Protein 8IXH (pdb70)

Secondary structure (DSSP, 8-state):
--EEEEES-SHHHHHHHHHHHHTT-EEEEE-SSSHHHHHHH-EEEEETTT--EEE-S--EESSGGGSPPEEEEEE-S-GGGHHHHHHHHHHHEEEEEEEEE---SSSHHHHHGGGS-TTSEEEEEEEEEEEEE-STTEEEEEEEEEEEEEEEESS--HHHHHHHHHHHHHHHHHTT--EEE-S-HHHHHHHHHHHHHHHHHHHHHTT--HHHHHHSHHHHHHHHHHHHHHHHHHHHTT-PPPTTHHHHHHHHHHHSPS---HHHHHHHTTPPP-HIIIIIHHHHHHHHTT---HHHHHHHHHHHHHHH--/-EEEEES-SHHHHHHHHHHHHTT-EEEEE-STTHHHHHHH-EEEEETTTEEEEE-S--EES-GGGSPPEEEEEE-S-GGG-GGGHHHHHHHEEEEEEEEE---SSSHHHHHGGGS-TTSEEEEEEEEEEEEE-STTEEEEEEEEEEEEEEEESS--HHHHHHHHHHHHHHHHTTT--EEE-S-HHHHHHHHHHHHHHHHHHHHHTT--HHHHHHSHHHHHHHHHHHHHHHHHHHHTT-PPPTTHHHHHHHHHHHSPS---HHHHHHHTTPPP-HIIIIIHHHHHHHHTT---HHHHHHHHHHHHHHH--/-EEEEES-SHHHHHHHHHHHHTT-EEEEE-SSSHHHHHHH-EEEEETTTEEEEE-S-EEESSGGGSPPEEEEEE-S-GGGSTTHHHHHHHHEEEEEEEEE---SSSHHHHHGGGSBTTSEEEEEEEEEEEEE-STTEEEEEEEEEEEEEEEESS--HHHHHHHHHHHHHHHHTTT--EEE-S-HHHHHHHHHHHHHHHHHHHHHTT--HHHHHHSHHHHHHHHHHHHHHHHHHHHTT-PPPTTHHHHHHHHHHTSPS---HHHHHHHTTPPP-HIIIIIHHHHHHHHTT---HHHHHHHHHHHHHHH--

Radius of gyration: 33.97 Å; Cα contacts (8 Å, |Δi|>4): 1938; chains: 3; bounding box: 58×72×100 Å

InterPro domains:
  IPR003710 Ketopantoate reductase ApbA/PanE [TIGR00745] (7-313)
  IPR008927 6-phosphogluconate dehydrogenase-like, C-terminal domain superfamily [SSF48179] (188-311)
  IPR013328 6-phosphogluconate dehydrogenase, domain 2 [G3DSA:1.10.1040.10] (188-315)
  IPR013332 Ketopantoate reductase, N-terminal domain [PF02558] (8-157)
  IPR013752 Ketopantoate reductase, C-terminal domain [PF08546] (188-311)
  IPR036291 NAD(P)-binding domain superfamily [SSF51735] (7-162)
  IPR051402 Ketopantoate Reductase-Related [PTHR21708] (2-312)

B-factor: mean 35.17, std 11.06, range [17.0, 93.04]

Structure (mmCIF, N/CA/C/O backbone):
data_8IXH
#
_entry.id   8IXH
#
_cell.length_a   192.206
_cell.length_b   47.916
_cell.length_c   129.233
_cell.angle_alpha   90.00
_cell.angle_beta   129.68
_cell.angle_gamma   90.00
#
_symmetry.space_group_name_H-M   'C 1 2 1'
#
loop_
_entity.id
_entity.type
_entity.pdbx_description
1 polymer '2-dehydropantoate 2-reductase'
2 non-polymer '(3S)-3-methyl-2-oxopentanoic acid'
3 non-polymer GLYCEROL
4 water water
#
loop_
_atom_site.group_PDB
_atom_site.id
_atom_site.type_symbol
_atom_site.label_atom_id
_atom_site.label_alt_id
_atom_site.label_comp_id
_atom_site.label_asym_id
_atom_site.label_entity_id
_atom_site.label_seq_id
_atom_site.pdbx_PDB_ins_code
_atom_site.Cartn_x
_atom_site.Cartn_y
_atom_site.Cartn_z
_atom_site.occupancy
_atom_site.B_iso_or_equiv
_atom_site.auth_seq_id
_atom_site.auth_comp_id
_atom_site.auth_asym_id
_atom_site.auth_atom_id
_atom_site.pdbx_PDB_model_num
ATOM 1 N N . GLN A 1 5 ? 7.225 -1.166 42.189 1.00 46.84 5 GLN A N 1
ATOM 2 C CA . GLN A 1 5 ? 6.396 -2.183 42.818 1.00 46.91 5 GLN A CA 1
ATOM 3 C C . GLN A 1 5 ? 6.034 -1.812 44.251 1.00 46.93 5 GLN A C 1
ATOM 4 O O . GLN A 1 5 ? 6.903 -1.635 45.105 1.00 47.55 5 GLN A O 1
ATOM 10 N N . GLN A 1 6 ? 4.738 -1.701 44.507 1.00 45.54 6 GLN A N 1
ATOM 11 C CA . GLN A 1 6 ? 4.223 -1.410 45.835 1.00 42.74 6 GLN A CA 1
ATOM 12 C C . GLN A 1 6 ? 3.808 -2.703 46.522 1.00 37.52 6 GLN A C 1
ATOM 13 O O . GLN A 1 6 ? 3.415 -3.672 45.864 1.00 36.24 6 GLN A O 1
ATOM 19 N N . ARG A 1 7 ? 3.901 -2.718 47.852 1.00 33.01 7 ARG A N 1
ATOM 20 C CA . ARG A 1 7 ? 3.308 -3.795 48.633 1.00 30.14 7 ARG A CA 1
ATOM 21 C C . ARG A 1 7 ? 1.897 -3.379 49.037 1.00 27.17 7 ARG A C 1
ATOM 22 O O . ARG A 1 7 ? 1.714 -2.408 49.780 1.00 27.55 7 ARG A O 1
ATOM 30 N N . ILE A 1 8 ? 0.910 -4.117 48.548 1.00 26.03 8 ILE A N 1
ATOM 31 C CA . ILE A 1 8 ? -0.499 -3.781 48.711 1.00 26.98 8 ILE A CA 1
ATOM 32 C C . ILE A 1 8 ? -1.111 -4.764 49.693 1.00 28.13 8 ILE A C 1
ATOM 33 O O . ILE A 1 8 ? -0.946 -5.981 49.551 1.00 29.39 8 ILE A O 1
ATOM 38 N N . GLY A 1 9 ? -1.808 -4.239 50.689 1.00 25.18 9 GLY A N 1
ATOM 39 C CA . GLY A 1 9 ? -2.620 -5.042 51.584 1.00 27.20 9 GLY A CA 1
ATOM 40 C C . GLY A 1 9 ? -4.082 -4.806 51.253 1.00 25.82 9 GLY A C 1
ATOM 41 O O . GLY A 1 9 ? -4.491 -3.670 51.000 1.00 25.59 9 GLY A O 1
ATOM 42 N N . VAL A 1 10 ? -4.853 -5.885 51.217 1.00 27.86 10 VAL A N 1
ATOM 43 C CA . VAL A 1 10 ? -6.295 -5.815 51.025 1.00 25.96 10 VAL A CA 1
ATOM 44 C C . VAL A 1 10 ? -6.934 -6.231 52.340 1.00 30.23 10 VAL A C 1
ATOM 45 O O . VAL A 1 10 ? -6.807 -7.387 52.766 1.00 31.10 10 VAL A O 1
ATOM 49 N N . ILE A 1 11 ? -7.602 -5.284 52.991 1.00 28.25 11 ILE A N 1
ATOM 50 C CA . ILE A 1 11 ? -8.263 -5.506 54.271 1.00 31.11 11 ILE A CA 1
ATOM 51 C C . ILE A 1 11 ? -9.750 -5.639 53.975 1.00 32.26 11 ILE A C 1
ATOM 52 O O . ILE A 1 11 ? -10.437 -4.646 53.719 1.00 31.73 11 ILE A O 1
ATOM 57 N N . GLY A 1 12 ? -10.253 -6.868 54.012 1.00 36.03 12 GLY A N 1
ATOM 58 C CA . GLY A 1 12 ? -11.617 -7.132 53.604 1.00 37.73 12 GLY A CA 1
ATOM 59 C C . GLY A 1 12 ? -11.672 -7.521 52.143 1.00 39.33 12 GLY A C 1
ATOM 60 O O . GLY A 1 12 ? -11.779 -6.658 51.264 1.00 38.78 12 GLY A O 1
ATOM 61 N N . THR A 1 13 ? -11.584 -8.820 51.869 1.00 38.98 13 THR A N 1
ATOM 62 C CA . THR A 1 13 ? -11.507 -9.318 50.498 1.00 38.19 13 THR A CA 1
ATOM 63 C C . THR A 1 13 ? -12.842 -9.946 50.102 1.00 39.05 13 THR A C 1
ATOM 64 O O . THR A 1 13 ? -13.010 -11.165 50.035 1.00 40.76 13 THR A O 1
ATOM 68 N N . GLY A 1 14 ? -13.807 -9.076 49.860 1.00 38.64 14 GLY A N 1
ATOM 69 C CA . GLY A 1 14 ? -15.067 -9.465 49.267 1.00 37.16 14 GLY A CA 1
ATOM 70 C C . GLY A 1 14 ? -14.985 -9.337 47.765 1.00 34.53 14 GLY A C 1
ATOM 71 O O . GLY A 1 14 ? -13.916 -9.487 47.162 1.00 33.30 14 GLY A O 1
ATOM 72 N N . ALA A 1 15 ? -16.126 -9.037 47.146 1.00 33.14 15 ALA A N 1
ATOM 73 C CA . ALA A 1 15 ? -16.126 -8.806 45.706 1.00 31.21 15 ALA A CA 1
ATOM 74 C C . ALA A 1 15 ? -15.225 -7.633 45.340 1.00 28.92 15 ALA A C 1
ATOM 75 O O . ALA A 1 15 ? -14.429 -7.724 44.398 1.00 29.24 15 ALA A O 1
ATOM 77 N N . ILE A 1 16 ? -15.309 -6.539 46.099 1.00 26.46 16 ILE A N 1
ATOM 78 C CA . ILE A 1 16 ? -14.590 -5.316 45.747 1.00 25.64 16 ILE A CA 1
ATOM 79 C C . ILE A 1 16 ? -13.093 -5.477 46.000 1.00 25.43 16 ILE A C 1
ATOM 80 O O . ILE A 1 16 ? -12.265 -5.211 45.119 1.00 24.59 16 ILE A O 1
ATOM 85 N N . GLY A 1 17 ? -12.722 -5.902 47.211 1.00 27.29 17 GLY A N 1
ATOM 86 C CA . GLY A 1 17 ? -11.313 -6.095 47.515 1.00 25.67 17 GLY A CA 1
ATOM 87 C C . GLY A 1 17 ? -10.681 -7.180 46.666 1.00 27.37 17 GLY A C 1
ATOM 88 O O . GLY A 1 17 ? -9.544 -7.040 46.202 1.00 27.70 17 GLY A O 1
ATOM 89 N N . GLY A 1 18 ? -11.405 -8.280 46.459 1.00 26.17 18 GLY A N 1
ATOM 90 C CA . GLY A 1 18 ? -10.909 -9.323 45.581 1.00 26.83 18 GLY A CA 1
ATOM 91 C C . GLY A 1 18 ? -10.620 -8.814 44.182 1.00 26.28 18 GLY A C 1
ATOM 92 O O . GLY A 1 18 ? -9.564 -9.098 43.610 1.00 25.68 18 GLY A O 1
ATOM 93 N N . PHE A 1 19 ? -11.547 -8.036 43.620 1.00 24.27 19 PHE A N 1
ATOM 94 C CA . PHE A 1 19 ? -11.388 -7.581 42.242 1.00 24.44 19 PHE A CA 1
ATOM 95 C C . PHE A 1 19 ? -10.172 -6.677 42.096 1.00 24.23 19 PHE A C 1
ATOM 96 O O . PHE A 1 19 ? -9.291 -6.926 41.267 1.00 23.72 19 PHE A O 1
ATOM 104 N N . TYR A 1 20 ? -10.117 -5.607 42.887 1.00 23.78 20 TYR A N 1
ATOM 105 C CA . TYR A 1 20 ? -9.050 -4.629 42.707 1.00 25.12 20 TYR A CA 1
ATOM 106 C C . TYR A 1 20 ? -7.700 -5.190 43.146 1.00 25.06 20 TYR A C 1
ATOM 107 O O . TYR A 1 20 ? -6.672 -4.904 42.520 1.00 23.69 20 TYR A O 1
ATOM 116 N N . GLY A 1 21 ? -7.688 -6.013 44.196 1.00 25.00 21 GLY A N 1
ATOM 117 C CA . GLY A 1 21 ? -6.449 -6.665 44.593 1.00 24.29 21 GLY A CA 1
ATOM 118 C C . GLY A 1 21 ? -5.918 -7.605 43.527 1.00 24.55 21 GLY A C 1
ATOM 119 O O . GLY A 1 21 ? -4.722 -7.608 43.223 1.00 25.65 21 GLY A O 1
ATOM 120 N N . LEU A 1 22 ? -6.802 -8.419 42.943 1.00 25.95 22 LEU A N 1
ATOM 121 C CA . LEU A 1 22 ? -6.363 -9.322 41.881 1.00 28.06 22 LEU A CA 1
ATOM 122 C C . LEU A 1 22 ? -5.869 -8.542 40.669 1.00 26.95 22 LEU A C 1
ATOM 123 O O . LEU A 1 22 ? -4.840 -8.891 40.076 1.00 27.30 22 LEU A O 1
ATOM 128 N N . MET A 1 23 ? -6.593 -7.489 40.279 1.00 24.97 23 MET A N 1
ATOM 129 C CA . MET A 1 23 ? -6.159 -6.689 39.138 1.00 25.26 23 MET A CA 1
ATOM 130 C C . MET A 1 23 ? -4.775 -6.092 39.381 1.00 27.63 23 MET A C 1
ATOM 131 O O . MET A 1 23 ? -3.914 -6.118 38.494 1.00 26.66 23 MET A O 1
ATOM 136 N N . LEU A 1 24 ? -4.542 -5.560 40.583 1.00 24.89 24 LEU A N 1
ATOM 137 C CA . LEU A 1 24 ? -3.229 -5.018 40.911 1.00 26.11 24 LEU A CA 1
ATOM 138 C C . LEU A 1 24 ? -2.164 -6.105 40.890 1.00 27.47 24 LEU A C 1
ATOM 139 O O . LEU A 1 24 ? -1.068 -5.899 40.355 1.00 29.64 24 LEU A O 1
ATOM 144 N N . ALA A 1 25 ? -2.467 -7.271 41.468 1.00 26.69 25 ALA A N 1
ATOM 145 C CA . ALA A 1 25 ? -1.503 -8.365 41.480 1.00 28.03 25 ALA A CA 1
ATOM 146 C C . ALA A 1 25 ? -1.163 -8.813 40.064 1.00 32.16 25 ALA A C 1
ATOM 147 O O . ALA A 1 25 ? 0.001 -9.107 39.755 1.00 32.94 25 ALA A O 1
ATOM 149 N N . HIS A 1 26 ? -2.164 -8.862 39.185 1.00 31.03 26 HIS A N 1
ATOM 150 C CA . HIS A 1 26 ? -1.910 -9.240 37.800 1.00 33.25 26 HIS A CA 1
ATOM 151 C C . HIS A 1 26 ? -1.072 -8.212 37.058 1.00 33.93 26 HIS A C 1
ATOM 152 O O . HIS A 1 26 ? -0.438 -8.558 36.056 1.00 37.91 26 HIS A O 1
ATOM 159 N N . ALA A 1 27 ? -1.047 -6.968 37.520 1.00 34.72 27 ALA A N 1
ATOM 160 C CA . ALA A 1 27 ? -0.163 -5.964 36.949 1.00 37.09 27 ALA A CA 1
ATOM 161 C C . ALA A 1 27 ? 1.237 -6.017 37.537 1.00 39.40 27 ALA A C 1
ATOM 162 O O . ALA A 1 27 ? 2.042 -5.120 37.266 1.00 42.24 27 ALA A O 1
ATOM 164 N N . GLY A 1 28 ? 1.545 -7.034 38.336 1.00 38.67 28 GLY A N 1
ATOM 165 C CA . GLY A 1 28 ? 2.868 -7.193 38.899 1.00 38.39 28 GLY A CA 1
ATOM 166 C C . GLY A 1 28 ? 3.051 -6.681 40.311 1.00 36.34 28 GLY A C 1
ATOM 167 O O . GLY A 1 28 ? 4.181 -6.698 40.815 1.00 36.75 28 GLY A O 1
ATOM 168 N N . HIS A 1 29 ? 1.989 -6.234 40.967 1.00 32.37 29 HIS A N 1
ATOM 169 C CA . HIS A 1 29 ? 2.148 -5.730 42.318 1.00 33.10 29 HIS A CA 1
ATOM 170 C C . HIS A 1 29 ? 2.199 -6.879 43.319 1.00 34.71 29 HIS A C 1
ATOM 171 O O . HIS A 1 29 ? 1.740 -7.996 43.056 1.00 34.82 29 HIS A O 1
ATOM 178 N N . ASP A 1 30 ? 2.783 -6.590 44.478 1.00 32.10 30 ASP A N 1
ATOM 179 C CA . ASP A 1 30 ? 2.917 -7.561 45.561 1.00 33.18 30 ASP A CA 1
ATOM 180 C C . ASP A 1 30 ? 1.733 -7.372 46.498 1.00 31.63 30 ASP A C 1
ATOM 181 O O . ASP A 1 30 ? 1.738 -6.484 47.352 1.00 32.48 30 ASP A O 1
ATOM 186 N N . VAL A 1 31 ? 0.714 -8.212 46.347 1.00 31.17 31 VAL A N 1
ATOM 187 C CA . VAL A 1 31 ? -0.571 -8.007 47.000 1.00 28.41 31 VAL A CA 1
ATOM 188 C C . VAL A 1 31 ? -0.783 -9.088 48.052 1.00 29.79 31 VAL A C 1
ATOM 189 O O . VAL A 1 31 ? -0.635 -10.285 47.772 1.00 30.42 31 VAL A O 1
ATOM 193 N N . HIS A 1 32 ? -1.139 -8.660 49.259 1.00 28.95 32 HIS A N 1
ATOM 194 C CA . HIS A 1 32 ? -1.378 -9.545 50.388 1.00 31.59 32 HIS A CA 1
ATOM 195 C C . HIS A 1 32 ? -2.816 -9.361 50.849 1.00 32.02 32 HIS A C 1
ATOM 196 O O . HIS A 1 32 ? -3.240 -8.235 51.135 1.00 30.09 32 HIS A O 1
ATOM 203 N N . PHE A 1 33 ? -3.561 -10.462 50.908 1.00 31.78 33 PHE A N 1
ATOM 204 C CA . PHE A 1 33 ? -5.000 -10.442 51.140 1.00 33.47 33 PHE A CA 1
ATOM 205 C C . PHE A 1 33 ? -5.304 -10.897 52.558 1.00 36.99 33 PHE A C 1
ATOM 206 O O . PHE A 1 33 ? -4.841 -11.961 52.983 1.00 37.94 33 PHE A O 1
ATOM 214 N N . LEU A 1 34 ? -6.104 -10.113 53.275 1.00 36.83 34 LEU A N 1
ATOM 215 C CA . LEU A 1 34 ? -6.634 -10.516 54.573 1.00 39.54 34 LEU A CA 1
ATOM 216 C C . LEU A 1 34 ? -8.028 -11.100 54.374 1.00 41.64 34 LEU A C 1
ATOM 217 O O . LEU A 1 34 ? -8.940 -10.400 53.920 1.00 40.37 34 LEU A O 1
ATOM 222 N N . LEU A 1 35 ? -8.191 -12.374 54.718 1.00 44.75 35 LEU A N 1
ATOM 223 C CA . LEU A 1 35 ? -9.450 -13.087 54.543 1.00 48.29 35 LEU A CA 1
ATOM 224 C C . LEU A 1 35 ? -10.107 -13.307 55.899 1.00 53.57 35 LEU A C 1
ATOM 225 O O . LEU A 1 35 ? -9.510 -13.916 56.794 1.00 53.85 35 LEU A O 1
ATOM 230 N N . ARG A 1 36 ? -11.328 -12.798 56.045 1.00 49.76 36 ARG A N 1
ATOM 231 C CA . ARG A 1 36 ? -12.208 -13.078 57.174 1.00 58.50 36 ARG A CA 1
ATOM 232 C C . ARG A 1 36 ? -13.222 -14.158 56.850 1.00 62.61 36 ARG A C 1
ATOM 233 O O . ARG A 1 36 ? -13.712 -14.841 57.758 1.00 64.48 36 ARG A O 1
ATOM 241 N N . SER A 1 37 ? -13.561 -14.273 55.575 1.00 65.56 37 SER A N 1
ATOM 242 C CA . SER A 1 37 ? -14.461 -15.263 55.019 1.00 66.24 37 SER A CA 1
ATOM 243 C C . SER A 1 37 ? -13.726 -15.901 53.852 1.00 65.07 37 SER A C 1
ATOM 244 O O . SER A 1 37 ? -12.968 -15.222 53.149 1.00 64.02 37 SER A O 1
ATOM 247 N N . GLU A 1 38 ? -13.932 -17.206 53.663 1.00 66.58 38 GLU A N 1
ATOM 248 C CA . GLU A 1 38 ? -13.362 -17.953 52.541 1.00 64.64 38 GLU A CA 1
ATOM 249 C C . GLU A 1 38 ? -11.833 -17.994 52.578 1.00 60.26 38 GLU A C 1
ATOM 250 O O . GLU A 1 38 ? -11.197 -18.038 51.525 1.00 59.00 38 GLU A O 1
ATOM 256 N N . PHE A 1 39 ? -11.205 -17.965 53.761 1.00 61.55 39 PHE A N 1
ATOM 257 C CA . PHE A 1 39 ? -9.742 -17.967 53.787 1.00 57.72 39 PHE A CA 1
ATOM 258 C C . PHE A 1 39 ? -9.185 -19.277 53.249 1.00 57.04 39 PHE A C 1
ATOM 259 O O . PHE A 1 39 ? -8.268 -19.285 52.419 1.00 56.83 39 PHE A O 1
ATOM 267 N N . GLU A 1 40 ? -9.713 -20.401 53.726 1.00 61.32 40 GLU A N 1
ATOM 268 C CA . GLU A 1 40 ? -9.150 -21.687 53.337 1.00 62.27 40 GLU A CA 1
ATOM 269 C C . GLU A 1 40 ? -9.568 -22.076 51.924 1.00 60.34 40 GLU A C 1
ATOM 270 O O . GLU A 1 40 ? -8.782 -22.686 51.192 1.00 59.36 40 GLU A O 1
ATOM 276 N N . ALA A 1 41 ? -10.783 -21.710 51.509 1.00 61.70 41 ALA A N 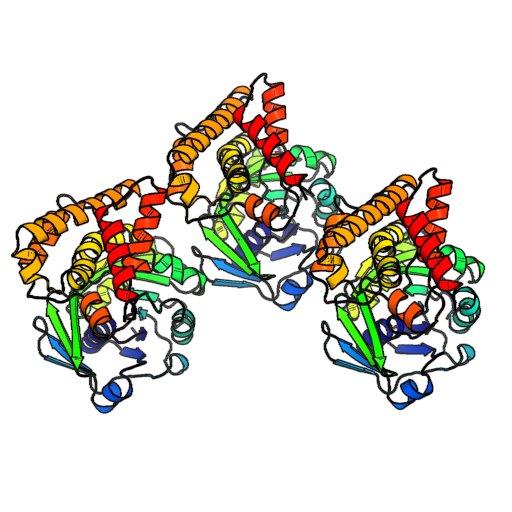1
ATOM 277 C CA . ALA A 1 41 ? -11.165 -21.904 50.114 1.00 60.45 41 ALA A CA 1
ATOM 278 C C . ALA A 1 41 ? -10.259 -21.109 49.181 1.00 56.97 41 ALA A C 1
ATOM 279 O O . ALA A 1 41 ? -9.808 -21.624 48.150 1.00 57.16 41 ALA A O 1
ATOM 281 N N . VAL A 1 42 ? -9.965 -19.856 49.534 1.00 56.45 42 VAL A N 1
ATOM 282 C CA . VAL A 1 42 ? -9.115 -19.034 48.678 1.00 54.32 42 VAL A CA 1
ATOM 283 C C . VAL A 1 42 ? -7.657 -19.485 48.754 1.00 55.90 42 VAL A C 1
ATOM 284 O O . VAL A 1 42 ? -6.958 -19.518 47.737 1.00 53.82 42 VAL A O 1
ATOM 288 N N . ASN A 1 43 ? -7.163 -19.833 49.945 1.00 54.77 43 ASN A N 1
ATOM 289 C CA . ASN A 1 43 ? -5.761 -20.240 50.020 1.00 58.84 43 ASN A CA 1
ATOM 290 C C . ASN A 1 43 ? -5.546 -21.579 49.339 1.00 62.92 43 ASN A C 1
ATOM 291 O O . ASN A 1 43 ? -4.440 -21.863 48.856 1.00 64.30 43 ASN A O 1
ATOM 296 N N . ARG A 1 44 ? -6.588 -22.417 49.327 1.00 53.41 44 ARG A N 1
ATOM 297 C CA . ARG A 1 44 ? -6.657 -23.626 48.513 1.00 56.07 44 ARG A CA 1
ATOM 298 C C . ARG A 1 44 ? -6.678 -23.389 47.026 1.00 54.26 44 ARG A C 1
ATOM 299 O O . ARG A 1 44 ? -5.712 -23.686 46.317 1.00 57.11 44 ARG A O 1
ATOM 307 N N . ALA A 1 45 ? -7.840 -22.970 46.560 1.00 60.04 45 ALA A N 1
ATOM 308 C CA . ALA A 1 45 ? -8.131 -22.856 45.150 1.00 52.52 45 ALA A CA 1
ATOM 309 C C . ALA A 1 45 ? -7.596 -21.573 44.543 1.00 46.59 45 ALA A C 1
ATOM 310 O O . ALA A 1 45 ? -7.430 -21.507 43.323 1.00 45.39 45 ALA A O 1
ATOM 312 N N . GLY A 1 46 ? -7.319 -20.558 45.349 1.00 48.69 46 GLY A N 1
ATOM 313 C CA . GLY A 1 46 ? -6.903 -19.284 44.800 1.00 44.22 46 GLY A CA 1
ATOM 314 C C . GLY A 1 46 ? -8.076 -18.349 44.566 1.00 41.54 46 GLY A C 1
ATOM 315 O O . GLY A 1 46 ? -9.188 -18.536 45.068 1.00 41.91 46 GLY A O 1
ATOM 316 N N . LEU A 1 47 ? -7.805 -17.315 43.776 1.00 36.15 47 LEU A N 1
ATOM 317 C CA . LEU A 1 47 ? -8.772 -16.270 43.469 1.00 36.23 47 LEU A CA 1
ATOM 318 C C . LEU A 1 47 ? -9.014 -16.269 41.966 1.00 33.57 47 LEU A C 1
ATOM 319 O O . LEU A 1 47 ? -8.063 -16.148 41.185 1.00 31.98 47 LEU A O 1
ATOM 324 N N . SER A 1 48 ? -10.276 -16.415 41.564 1.00 30.96 48 SER A N 1
ATOM 325 C CA . SER A 1 48 ? -10.658 -16.456 40.159 1.00 30.78 48 SER A CA 1
ATOM 326 C C . SER A 1 48 ? -11.598 -15.307 39.826 1.00 32.39 48 SER A C 1
ATOM 327 O O . SER A 1 48 ? -12.397 -14.868 40.660 1.00 34.11 48 SER A O 1
ATOM 330 N N . LEU A 1 49 ? -11.504 -14.836 38.586 1.00 28.19 49 LEU A N 1
ATOM 331 C CA . LEU A 1 49 ? -12.286 -13.705 38.110 1.00 28.46 49 LEU A CA 1
ATOM 332 C C . LEU A 1 49 ? -12.879 -14.064 36.758 1.00 28.10 49 LEU A C 1
ATOM 333 O O . LEU A 1 49 ? -12.139 -14.379 35.823 1.00 27.93 49 LEU A O 1
ATOM 338 N N . ASN A 1 50 ? -14.207 -14.054 36.668 1.00 26.27 50 ASN A N 1
ATOM 339 C CA . ASN A 1 50 ? -14.915 -14.047 35.395 1.00 27.45 50 ASN A CA 1
ATOM 340 C C . ASN A 1 50 ? -15.318 -12.604 35.128 1.00 28.33 50 ASN A C 1
ATOM 341 O O . ASN A 1 50 ? -16.052 -12.008 35.926 1.00 29.72 50 ASN A O 1
ATOM 346 N N . SER A 1 51 ? -14.818 -12.023 34.039 1.00 26.39 51 SER A N 1
ATOM 347 C CA . SER A 1 51 ? -15.049 -10.605 33.799 1.00 26.76 51 SER A CA 1
ATOM 348 C C . SER A 1 51 ? -15.400 -10.375 32.339 1.00 27.78 51 SER A C 1
ATOM 349 O O . SER A 1 51 ? -14.652 -10.782 31.443 1.00 28.18 51 SER A O 1
ATOM 352 N N . ALA A 1 52 ? -16.535 -9.712 32.108 1.00 25.36 52 ALA A N 1
ATOM 353 C CA . ALA A 1 52 ? -16.946 -9.341 30.761 1.00 28.13 52 ALA A CA 1
ATOM 354 C C . ALA A 1 52 ? -16.108 -8.208 30.187 1.00 27.65 52 ALA A C 1
ATOM 355 O O . ALA A 1 52 ? -16.221 -7.924 28.991 1.00 29.62 52 ALA A O 1
ATOM 357 N N . VAL A 1 53 ? -15.288 -7.558 31.004 1.00 26.69 53 VAL A N 1
ATOM 358 C CA . VAL A 1 53 ? -14.375 -6.516 30.545 1.00 28.17 53 VAL A CA 1
ATOM 359 C C . VAL A 1 53 ? -12.970 -7.062 30.336 1.00 28.47 53 VAL A C 1
ATOM 360 O O . VAL A 1 53 ? -12.360 -6.838 29.290 1.00 30.48 53 VAL A O 1
ATOM 364 N N . HIS A 1 54 ? -12.442 -7.794 31.317 1.00 28.13 54 HIS A N 1
ATOM 365 C CA . HIS A 1 54 ? -11.046 -8.215 31.297 1.00 29.69 54 HIS A CA 1
ATOM 366 C C . HIS A 1 54 ? -10.851 -9.694 30.985 1.00 30.23 54 HIS A C 1
ATOM 367 O O . HIS A 1 54 ? -9.704 -10.157 30.957 1.00 30.60 54 HIS A O 1
ATOM 374 N N . GLY A 1 55 ? -11.924 -10.446 30.751 1.00 26.93 55 GLY A N 1
ATOM 375 C CA . GLY A 1 55 ? -11.780 -11.873 30.563 1.00 27.73 55 GLY A CA 1
ATOM 376 C C . GLY A 1 55 ? -11.478 -12.578 31.878 1.00 27.22 55 GLY A C 1
ATOM 377 O O . GLY A 1 55 ? -11.509 -11.995 32.967 1.00 26.02 55 GLY A O 1
ATOM 378 N N . PHE A 1 56 ? -11.175 -13.869 31.757 1.00 27.72 56 PHE A N 1
ATOM 379 C CA . PHE A 1 56 ? -10.917 -14.689 32.933 1.00 27.69 56 PHE A CA 1
ATOM 380 C C . PHE A 1 56 ? -9.508 -14.447 33.453 1.00 29.36 56 PHE A C 1
ATOM 381 O O . PHE A 1 56 ? -8.544 -14.429 32.680 1.00 28.50 56 PHE A O 1
ATOM 389 N N . ARG A 1 57 ? -9.392 -14.275 34.769 1.00 30.03 57 ARG A N 1
ATOM 390 C CA . ARG A 1 57 ? -8.105 -14.127 35.433 1.00 31.20 57 ARG A CA 1
ATOM 391 C C . ARG A 1 57 ? -8.093 -14.994 36.683 1.00 32.51 57 ARG A C 1
ATOM 392 O O . ARG A 1 57 ? -9.125 -15.191 37.330 1.00 31.53 57 ARG A O 1
ATOM 400 N N . ARG A 1 58 ? -6.916 -15.513 37.021 1.00 31.00 58 ARG A N 1
ATOM 401 C CA . ARG A 1 58 ? -6.768 -16.331 38.214 1.00 32.80 58 ARG A CA 1
ATOM 402 C C . ARG A 1 58 ? -5.512 -15.918 38.964 1.00 32.98 58 ARG A C 1
ATOM 403 O O . ARG A 1 58 ? -4.479 -15.637 38.353 1.00 33.60 58 ARG A O 1
ATOM 411 N N . LEU A 1 59 ? -5.612 -15.882 40.287 1.00 30.80 59 LEU A N 1
ATOM 412 C CA . LEU A 1 59 ? -4.477 -15.647 41.168 1.00 34.88 59 LEU A CA 1
ATOM 413 C C . LEU A 1 59 ? -4.292 -16.911 41.996 1.00 35.82 59 LEU A C 1
ATOM 414 O O . LEU A 1 59 ? -5.157 -17.256 42.808 1.00 32.86 59 LEU A O 1
ATOM 419 N N . ALA A 1 60 ? -3.189 -17.621 41.764 1.00 35.30 60 ALA A N 1
ATOM 420 C CA . ALA A 1 60 ? -2.929 -18.879 42.451 1.00 39.64 60 ALA A CA 1
ATOM 421 C C . ALA A 1 60 ? -1.448 -19.224 42.366 1.00 42.66 60 ALA A C 1
ATOM 422 O O . ALA A 1 60 ? -0.912 -19.368 41.261 1.00 45.43 60 ALA A O 1
ATOM 424 N N . PRO A 1 61 ? -0.748 -19.365 43.504 1.00 43.75 61 PRO A N 1
ATOM 425 C CA . PRO A 1 61 ? -1.318 -19.217 44.846 1.00 42.45 61 PRO A CA 1
ATOM 426 C C . PRO A 1 61 ? -1.490 -17.759 45.240 1.00 40.36 61 PRO A C 1
ATOM 427 O O . PRO A 1 61 ? -0.822 -16.885 44.688 1.00 41.44 61 PRO A O 1
ATOM 431 N N . VAL A 1 62 ? -2.381 -17.500 46.177 1.00 37.59 62 VAL A N 1
ATOM 432 C CA . VAL A 1 62 ? -2.604 -16.154 46.683 1.00 37.21 62 VAL A CA 1
ATOM 433 C C . VAL A 1 62 ? -1.878 -16.012 48.012 1.00 38.85 62 VAL A C 1
ATOM 434 O O . VAL A 1 62 ? -1.805 -16.963 48.801 1.00 39.54 62 VAL A O 1
ATOM 438 N N . GLN A 1 63 ? -1.304 -14.833 48.243 1.00 36.22 63 GLN A N 1
ATOM 439 C CA . GLN A 1 63 ? -0.727 -14.487 49.538 1.00 38.58 63 GLN A CA 1
ATOM 440 C C . GLN A 1 63 ? -1.886 -14.135 50.461 1.00 36.59 63 GLN A C 1
ATOM 441 O O . GLN A 1 63 ? -2.346 -12.995 50.522 1.00 33.72 63 GLN A O 1
ATOM 447 N N . ALA A 1 64 ? -2.373 -15.148 51.170 1.00 38.33 64 ALA A N 1
ATOM 448 C CA . ALA A 1 64 ? -3.590 -15.067 51.959 1.00 39.03 64 ALA A CA 1
ATOM 449 C C . ALA A 1 64 ? -3.259 -15.109 53.444 1.00 39.29 64 ALA A C 1
ATOM 450 O O . ALA A 1 64 ? -2.267 -15.715 53.859 1.00 41.41 64 ALA A O 1
ATOM 452 N N . TYR A 1 65 ? -4.096 -14.446 54.240 1.00 38.21 65 TYR A N 1
ATOM 453 C CA . TYR A 1 65 ? -3.919 -14.381 55.684 1.00 41.09 65 TYR A CA 1
ATOM 454 C C . TYR A 1 65 ? -5.284 -14.389 56.353 1.00 42.51 65 TYR A C 1
ATOM 455 O O . TYR A 1 65 ? -6.255 -13.837 55.827 1.00 41.81 65 TYR A O 1
ATOM 464 N N . HIS A 1 66 ? -5.351 -15.033 57.516 1.00 45.17 66 HIS A N 1
ATOM 465 C CA . HIS A 1 66 ? -6.543 -14.984 58.349 1.00 49.09 66 HIS A CA 1
ATOM 466 C C . HIS A 1 66 ? -6.455 -13.919 59.433 1.00 50.14 66 HIS A C 1
ATOM 467 O O . HIS A 1 66 ? -7.476 -13.597 60.050 1.00 51.56 66 HIS A O 1
ATOM 474 N N . SER A 1 67 ? -5.274 -13.357 59.666 1.00 49.25 67 SER A N 1
ATOM 475 C CA . SER A 1 67 ? -5.073 -12.423 60.761 1.00 48.96 67 SER A CA 1
ATOM 476 C C . SER A 1 67 ? -4.155 -11.296 60.307 1.00 45.95 67 SER A C 1
ATOM 477 O O . SER A 1 67 ? -3.121 -11.544 59.682 1.00 44.08 67 SER A O 1
ATOM 480 N N . ALA A 1 68 ? -4.537 -10.055 60.631 1.00 46.19 68 ALA A N 1
ATOM 481 C CA . ALA A 1 68 ? -3.773 -8.899 60.164 1.00 44.29 68 ALA A CA 1
ATOM 482 C C . ALA A 1 68 ? -2.373 -8.863 60.758 1.00 44.25 68 ALA A C 1
ATOM 483 O O . ALA A 1 68 ? -1.465 -8.272 60.163 1.00 42.46 68 ALA A O 1
ATOM 485 N N . GLN A 1 69 ? -2.183 -9.483 61.926 1.00 42.54 69 GLN A N 1
ATOM 486 C CA . GLN A 1 69 ? -0.882 -9.480 62.588 1.00 45.57 69 GLN A CA 1
ATOM 487 C C . GLN A 1 69 ? 0.160 -10.247 61.784 1.00 45.19 69 GLN A C 1
ATOM 488 O O . GLN A 1 69 ? 1.359 -9.959 61.886 1.00 46.59 69 GLN A O 1
ATOM 494 N N . ASP A 1 70 ? -0.270 -11.231 60.992 1.00 44.60 70 ASP A N 1
ATOM 495 C CA . ASP A 1 70 ? 0.641 -12.004 60.157 1.00 44.29 70 ASP A CA 1
ATOM 496 C C . ASP A 1 70 ? 1.027 -11.283 58.874 1.00 42.05 70 ASP A C 1
ATOM 497 O O . ASP A 1 70 ? 1.960 -11.718 58.192 1.00 41.25 70 ASP A O 1
ATOM 502 N N . MET A 1 71 ? 0.333 -10.208 58.524 1.00 41.00 71 MET A N 1
ATOM 503 C CA . MET A 1 71 ? 0.616 -9.533 57.274 1.00 39.63 71 MET A CA 1
ATOM 504 C C . MET A 1 71 ? 1.918 -8.741 57.377 1.00 39.25 71 MET A C 1
ATOM 505 O O . MET A 1 71 ? 2.247 -8.202 58.436 1.00 37.44 71 MET A O 1
ATOM 510 N N . PRO A 1 72 ? 2.680 -8.665 56.292 1.00 37.23 72 PRO A N 1
ATOM 511 C CA . PRO A 1 72 ? 3.843 -7.785 56.266 1.00 36.81 72 PRO A CA 1
ATOM 512 C C . PRO A 1 72 ? 3.397 -6.337 56.177 1.00 34.30 72 PRO A C 1
ATOM 513 O O . PRO A 1 72 ? 2.245 -6.061 55.808 1.00 34.22 72 PRO A O 1
ATOM 517 N N . PRO A 1 73 ? 4.255 -5.385 56.536 1.00 34.09 73 PRO A N 1
ATOM 518 C CA . PRO A 1 73 ? 3.872 -3.972 56.407 1.00 32.83 73 PRO A CA 1
ATOM 519 C C . PRO A 1 73 ? 3.632 -3.604 54.950 1.00 29.80 73 PRO A C 1
ATOM 520 O O . PRO A 1 73 ? 4.442 -3.906 54.074 1.00 29.81 73 PRO A O 1
ATOM 524 N N . CYS A 1 74 ? 2.502 -2.954 54.692 1.00 31.14 74 CYS A N 1
ATOM 525 C CA . CYS A 1 74 ? 2.093 -2.613 53.338 1.00 28.37 74 CYS A CA 1
ATOM 526 C C . CYS A 1 74 ? 2.135 -1.105 53.134 1.00 27.18 74 CYS A C 1
ATOM 527 O O . CYS A 1 74 ? 1.844 -0.337 54.054 1.00 27.03 74 CYS A O 1
ATOM 530 N N . ASP A 1 75 ? 2.507 -0.689 51.919 1.00 28.79 75 ASP A N 1
ATOM 531 C CA . ASP A 1 75 ? 2.566 0.729 51.581 1.00 26.73 75 ASP A CA 1
ATOM 532 C C . ASP A 1 75 ? 1.199 1.287 51.204 1.00 25.35 75 ASP A C 1
ATOM 533 O O . ASP A 1 75 ? 0.918 2.462 51.462 1.00 26.05 75 ASP A O 1
ATOM 538 N N . TRP A 1 76 ? 0.356 0.477 50.578 1.00 25.66 76 TRP A N 1
ATOM 539 C CA . TRP A 1 76 ? -1.028 0.826 50.305 1.00 24.79 76 TRP A CA 1
ATOM 540 C C . TRP A 1 76 ? -1.923 -0.231 50.930 1.00 25.49 76 TRP A C 1
ATOM 541 O O . TRP A 1 76 ? -1.642 -1.430 50.828 1.00 26.12 76 TRP A O 1
ATOM 552 N N . LEU A 1 77 ? -2.994 0.216 51.580 1.00 25.23 77 LEU A N 1
ATOM 553 C CA . LEU A 1 77 ? -4.008 -0.665 52.147 1.00 24.91 77 LEU A CA 1
ATOM 554 C C . LEU A 1 77 ? -5.328 -0.353 51.458 1.00 26.41 77 LEU A C 1
ATOM 555 O O . LEU A 1 77 ? -5.862 0.752 51.603 1.00 25.94 77 LEU A O 1
ATOM 560 N N . LEU A 1 78 ? -5.837 -1.316 50.696 1.00 25.90 78 LEU A N 1
ATOM 561 C CA . LEU A 1 78 ? -7.134 -1.194 50.043 1.00 25.90 78 LEU A CA 1
ATOM 562 C C . LEU A 1 78 ? -8.184 -1.829 50.943 1.00 23.26 78 LEU A C 1
ATOM 563 O O . LEU A 1 78 ? -8.088 -3.015 51.271 1.00 24.99 78 LEU A O 1
ATOM 568 N N . VAL A 1 79 ? -9.177 -1.047 51.348 1.00 24.00 79 VAL A N 1
ATOM 569 C CA . VAL A 1 79 ? -10.230 -1.526 52.233 1.00 23.97 79 VAL A CA 1
ATOM 570 C C . VAL A 1 79 ? -11.473 -1.793 51.393 1.00 26.02 79 VAL A C 1
ATOM 571 O O . VAL A 1 79 ? -12.110 -0.860 50.888 1.00 23.08 79 VAL A O 1
ATOM 575 N N . GLY A 1 80 ? -11.830 -3.069 51.265 1.00 28.20 80 GLY A N 1
ATOM 576 C CA . GLY A 1 80 ? -12.952 -3.473 50.444 1.00 29.15 80 GLY A CA 1
ATOM 577 C C . GLY A 1 80 ? -14.113 -4.018 51.249 1.00 34.40 80 GLY A C 1
ATOM 578 O O . GLY A 1 80 ? -15.108 -4.480 50.683 1.00 37.77 80 GLY A O 1
ATOM 579 N N . ALA A 1 81 ? -14.000 -3.975 52.573 1.00 34.55 81 ALA A N 1
ATOM 580 C CA . ALA A 1 81 ? -15.105 -4.402 53.411 1.00 36.46 81 ALA A CA 1
ATOM 581 C C . ALA A 1 81 ? -16.276 -3.433 53.274 1.00 35.21 81 ALA A C 1
ATOM 582 O O . ALA A 1 81 ? -16.135 -2.309 52.783 1.00 32.89 81 ALA A O 1
ATOM 584 N N . LYS A 1 82 ? -17.450 -3.894 53.698 1.00 34.18 82 LYS A N 1
ATOM 585 C CA . LYS A 1 82 ? -18.593 -3.005 53.809 1.00 34.39 82 LYS A CA 1
ATOM 586 C C . LYS A 1 82 ? -18.328 -1.955 54.885 1.00 35.13 82 LYS A C 1
ATOM 587 O O . LYS A 1 82 ? -17.475 -2.125 55.764 1.00 35.96 82 LYS A O 1
ATOM 593 N N . THR A 1 83 ? -19.077 -0.851 54.812 1.00 35.41 83 THR A N 1
ATOM 594 C CA . THR A 1 83 ? -18.905 0.209 55.799 1.00 35.02 83 THR A CA 1
ATOM 595 C C . THR A 1 83 ? -19.386 -0.213 57.181 1.00 37.39 83 THR A C 1
ATOM 596 O O . THR A 1 83 ? -19.055 0.450 58.168 1.00 38.71 83 THR A O 1
ATOM 600 N N . THR A 1 84 ? -20.131 -1.316 57.274 1.00 38.41 84 THR A N 1
ATOM 601 C CA . THR A 1 84 ? -20.691 -1.733 58.555 1.00 42.92 84 THR A CA 1
ATOM 602 C C . THR A 1 84 ? -19.617 -2.180 59.542 1.00 45.70 84 THR A C 1
ATOM 603 O O . THR A 1 84 ? -19.833 -2.119 60.757 1.00 48.08 84 THR A O 1
ATOM 607 N N . GLY A 1 85 ? -18.463 -2.629 59.055 1.00 44.81 85 GLY A N 1
ATOM 608 C CA . GLY A 1 85 ? -17.454 -3.154 59.954 1.00 47.01 85 GLY A CA 1
ATOM 609 C C . GLY A 1 85 ? -16.249 -2.256 60.145 1.00 46.34 85 GLY A C 1
ATOM 610 O O . GLY A 1 85 ? -15.207 -2.712 60.628 1.00 49.25 85 GLY A O 1
ATOM 611 N N . ASN A 1 86 ? -16.385 -0.973 59.792 1.00 45.19 86 ASN A N 1
ATOM 612 C CA . ASN A 1 86 ? -15.221 -0.093 59.731 1.00 43.59 86 ASN A CA 1
ATOM 613 C C . ASN A 1 86 ? -14.609 0.141 61.110 1.00 43.96 86 ASN A C 1
ATOM 614 O O . ASN A 1 86 ? -13.381 0.227 61.237 1.00 44.13 86 ASN A O 1
ATOM 619 N N . HIS A 1 87 ? -15.437 0.252 62.152 1.00 43.54 87 HIS A N 1
ATOM 620 C CA . HIS A 1 87 ? -14.898 0.403 63.502 1.00 46.15 87 HIS A CA 1
ATOM 621 C C . HIS A 1 87 ? -13.971 -0.756 63.849 1.00 46.85 87 HIS A C 1
ATOM 622 O O . HIS A 1 87 ? -12.824 -0.551 64.265 1.00 46.49 87 HIS A O 1
ATOM 629 N N . GLU A 1 88 ? -14.451 -1.987 63.659 1.00 45.17 88 GLU A N 1
ATOM 630 C CA . GLU A 1 88 ? -13.661 -3.180 63.937 1.00 44.84 88 GLU A CA 1
ATOM 631 C C . GLU A 1 88 ? -12.472 -3.317 62.994 1.00 41.30 88 GLU A C 1
ATOM 632 O O . GLU A 1 88 ? -11.560 -4.100 63.278 1.00 41.26 88 GLU A O 1
ATOM 638 N N . LEU A 1 89 ? -12.461 -2.568 61.889 1.00 38.14 89 LEU A N 1
ATOM 639 C CA . LEU A 1 89 ? -11.404 -2.672 60.889 1.00 37.34 89 LEU A CA 1
ATOM 640 C C . LEU A 1 89 ? -10.142 -1.923 61.289 1.00 35.84 89 LEU A C 1
ATOM 641 O O . LEU A 1 89 ? -9.043 -2.307 60.871 1.00 35.09 89 LEU A O 1
ATOM 646 N N . ALA A 1 90 ? -10.280 -0.858 62.077 1.00 34.60 90 ALA A N 1
ATOM 647 C CA . ALA A 1 90 ? -9.151 0.017 62.389 1.00 31.79 90 ALA A CA 1
ATOM 648 C C . ALA A 1 90 ? -7.941 -0.709 62.965 1.00 33.54 90 ALA A C 1
ATOM 649 O O . ALA A 1 90 ? -6.823 -0.460 62.485 1.00 34.10 90 ALA A O 1
ATOM 651 N N . PRO A 1 91 ? -8.067 -1.591 63.968 1.00 32.03 91 PRO A N 1
ATOM 652 C CA . PRO A 1 91 ? -6.864 -2.284 64.461 1.00 33.38 91 PRO A CA 1
ATOM 653 C C . PRO A 1 91 ? -6.201 -3.147 63.404 1.00 33.31 91 PRO A C 1
ATOM 654 O O . PRO A 1 91 ? -4.972 -3.295 63.419 1.00 33.45 91 PRO A O 1
ATOM 658 N N . LEU A 1 92 ? -6.979 -3.719 62.481 1.00 31.14 92 LEU A N 1
ATOM 659 C CA . LEU A 1 92 ? -6.392 -4.498 61.395 1.00 33.12 92 LEU A CA 1
ATOM 660 C C . LEU A 1 92 ? -5.606 -3.606 60.445 1.00 32.34 92 LEU A C 1
ATOM 661 O O . LEU A 1 92 ? -4.544 -4.002 59.947 1.00 32.26 92 LEU A O 1
ATOM 666 N N . ILE A 1 93 ? -6.111 -2.401 60.187 1.00 31.99 93 ILE A N 1
ATOM 667 C CA . ILE A 1 93 ? -5.407 -1.464 59.319 1.00 30.74 93 ILE A CA 1
ATOM 668 C C . ILE A 1 93 ? -4.103 -1.012 59.968 1.00 30.76 93 ILE A C 1
ATOM 669 O O . ILE A 1 93 ? -3.041 -1.016 59.331 1.00 30.30 93 ILE A O 1
ATOM 674 N N . ARG A 1 94 ? -4.162 -0.614 61.246 1.00 30.85 94 ARG A N 1
ATOM 675 C CA . ARG A 1 94 ? -2.955 -0.185 61.947 1.00 30.81 94 ARG A CA 1
ATOM 676 C C . ARG A 1 94 ? -1.904 -1.287 61.964 1.00 32.52 94 ARG A C 1
ATOM 677 O O . ARG A 1 94 ? -0.704 -1.016 61.829 1.00 33.80 94 ARG A O 1
ATOM 685 N N . ALA A 1 95 ? -2.335 -2.538 62.139 1.00 31.16 95 ALA A N 1
ATOM 686 C CA . ALA A 1 95 ? -1.385 -3.642 62.220 1.00 33.75 95 ALA A CA 1
ATOM 687 C C . ALA A 1 95 ? -0.679 -3.867 60.888 1.00 32.72 95 ALA A C 1
ATOM 688 O O . ALA A 1 95 ? 0.525 -4.148 60.859 1.00 33.82 95 ALA A O 1
ATOM 690 N N . ALA A 1 96 ? -1.400 -3.741 59.779 1.00 32.40 96 ALA A N 1
ATOM 691 C CA . ALA A 1 96 ? -0.843 -4.046 58.468 1.00 31.64 96 ALA A CA 1
ATOM 692 C C . ALA A 1 96 ? -0.150 -2.855 57.815 1.00 32.05 96 ALA A C 1
ATOM 693 O O . ALA A 1 96 ? 0.450 -3.018 56.747 1.00 32.54 96 ALA A O 1
ATOM 695 N N . ALA A 1 97 ? -0.196 -1.674 58.428 1.00 32.57 97 ALA A N 1
ATOM 696 C CA . ALA A 1 97 ? 0.292 -0.458 57.790 1.00 30.40 97 ALA A CA 1
ATOM 697 C C . ALA A 1 97 ? 1.790 -0.290 58.006 1.00 31.11 97 ALA A C 1
ATOM 698 O O . ALA A 1 97 ? 2.269 -0.302 59.144 1.00 32.25 97 ALA A O 1
ATOM 700 N N . ALA A 1 98 ? 2.522 -0.128 56.909 1.00 30.50 98 ALA A N 1
ATOM 701 C CA . ALA A 1 98 ? 3.884 0.367 56.991 1.00 31.11 98 ALA A CA 1
ATOM 702 C C . ALA A 1 98 ? 3.857 1.828 57.439 1.00 29.45 98 ALA A C 1
ATOM 703 O O . ALA A 1 98 ? 2.807 2.472 57.399 1.00 27.83 98 ALA A O 1
ATOM 705 N N . PRO A 1 99 ? 4.987 2.372 57.898 1.00 31.08 99 PRO A N 1
ATOM 706 C CA . PRO A 1 99 ? 5.002 3.793 58.272 1.00 30.66 99 PRO A CA 1
ATOM 707 C C . PRO A 1 99 ? 4.617 4.670 57.088 1.00 30.17 99 PRO A C 1
ATOM 708 O O . PRO A 1 99 ? 5.100 4.482 55.970 1.00 29.50 99 PRO A O 1
ATOM 712 N N . GLY A 1 100 ? 3.712 5.614 57.337 1.00 29.81 100 GLY A N 1
ATOM 713 C CA . GLY A 1 100 ? 3.240 6.496 56.286 1.00 29.47 100 GLY A CA 1
ATOM 714 C C . GLY A 1 100 ? 2.458 5.819 55.184 1.00 28.23 100 GLY A C 1
ATOM 715 O O . GLY A 1 100 ? 2.363 6.364 54.079 1.00 26.76 100 GLY A O 1
ATOM 716 N N . ALA A 1 101 ? 1.891 4.644 55.452 1.00 27.89 101 ALA A N 1
ATOM 717 C CA . ALA A 1 101 ? 1.103 3.943 54.450 1.00 28.36 101 ALA A CA 1
ATOM 718 C C . ALA A 1 101 ? -0.120 4.765 54.053 1.00 26.59 101 ALA A C 1
ATOM 719 O O . ALA A 1 101 ? -0.589 5.636 54.795 1.00 24.83 101 ALA A O 1
ATOM 721 N N . LYS A 1 102 ? -0.623 4.483 52.851 1.00 26.18 102 LYS A N 1
ATOM 722 C CA . LYS A 1 102 ? -1.834 5.097 52.321 1.00 26.36 102 LYS A CA 1
ATOM 723 C C . LYS A 1 102 ? -2.993 4.127 52.497 1.00 25.44 102 LYS A C 1
ATOM 724 O O . LYS A 1 102 ? -2.901 2.967 52.082 1.00 25.91 102 LYS A O 1
ATOM 730 N N . VAL A 1 103 ? -4.075 4.603 53.107 1.00 24.68 103 VAL A N 1
ATOM 731 C CA . VAL A 1 103 ? -5.280 3.810 53.326 1.00 23.80 103 VAL A CA 1
ATOM 732 C C . VAL A 1 103 ? -6.345 4.314 52.364 1.00 24.36 103 VAL A C 1
ATOM 733 O O . VAL A 1 103 ? -6.708 5.496 52.391 1.00 23.61 103 VAL A O 1
ATOM 737 N N . LEU A 1 104 ? -6.845 3.422 51.516 1.00 24.60 104 LEU A N 1
ATOM 738 C CA . LEU A 1 104 ? -7.797 3.767 50.466 1.00 23.41 104 LEU A CA 1
ATOM 739 C C . LEU A 1 104 ? -9.091 3.006 50.721 1.00 24.57 104 LEU A C 1
ATOM 740 O O . LEU A 1 104 ? -9.115 1.773 50.645 1.00 25.43 104 LEU A O 1
ATOM 745 N N . LEU A 1 105 ? -10.163 3.736 51.030 1.00 23.46 105 LEU A N 1
ATOM 746 C CA . LEU A 1 105 ? -11.456 3.132 51.347 1.00 23.70 105 LEU A CA 1
ATOM 747 C C . LEU A 1 105 ? -12.250 2.961 50.053 1.00 24.08 105 LEU A C 1
ATOM 748 O O . LEU A 1 105 ? -12.851 3.913 49.544 1.00 23.28 105 LEU A O 1
ATOM 753 N N . LEU A 1 106 ? -12.254 1.738 49.518 1.00 21.58 106 LEU A N 1
ATOM 754 C CA . LEU A 1 106 ? -13.049 1.407 48.335 1.00 21.97 106 LEU A CA 1
ATOM 755 C C . LEU A 1 106 ? -14.474 1.099 48.788 1.00 23.88 106 LEU A C 1
ATOM 756 O O . LEU A 1 106 ? -14.957 -0.034 48.724 1.00 24.85 106 LEU A O 1
ATOM 761 N N . GLN A 1 107 ? -15.142 2.142 49.274 1.00 23.77 107 GLN A N 1
ATOM 762 C CA . GLN A 1 107 ? -16.419 1.990 49.951 1.00 25.80 107 GLN A CA 1
ATOM 763 C C . GLN A 1 107 ? -17.366 3.100 49.520 1.00 25.69 107 GLN A C 1
ATOM 764 O O . GLN A 1 107 ? -16.940 4.188 49.121 1.00 25.28 107 GLN A O 1
ATOM 770 N N . ASN A 1 108 ? -18.659 2.813 49.615 1.00 24.80 108 ASN A N 1
ATOM 771 C CA . ASN A 1 108 ? -19.693 3.760 49.242 1.00 25.97 108 ASN A CA 1
ATOM 772 C C . ASN A 1 108 ? -20.212 4.480 50.481 1.00 26.05 108 ASN A C 1
ATOM 773 O O . ASN A 1 108 ? -19.751 4.253 51.601 1.00 26.10 108 ASN A O 1
ATOM 778 N N . GLY A 1 109 ? -21.174 5.370 50.273 1.00 27.17 109 GLY A N 1
ATOM 779 C CA . GLY A 1 109 ? -21.733 6.158 51.353 1.00 28.77 109 GLY A CA 1
ATOM 780 C C . GLY A 1 109 ? -21.071 7.516 51.485 1.00 27.59 109 GLY A C 1
ATOM 781 O O . GLY A 1 109 ? -20.298 7.962 50.632 1.00 27.47 109 GLY A O 1
ATOM 782 N N . LEU A 1 110 ? -21.392 8.178 52.596 1.00 26.80 110 LEU A N 1
ATOM 783 C CA . LEU A 1 110 ? -20.899 9.513 52.911 1.00 29.31 110 LEU A CA 1
ATOM 784 C C . LEU A 1 110 ? -20.312 9.541 54.317 1.00 28.69 110 LEU A C 1
ATOM 785 O O . LEU A 1 110 ? -20.814 8.867 55.223 1.00 28.67 110 LEU A O 1
ATOM 790 N N . GLY A 1 111 ? -19.262 10.338 54.502 1.00 31.74 111 GLY A N 1
ATOM 791 C CA . GLY A 1 111 ? -18.645 10.501 55.807 1.00 30.51 111 GLY A CA 1
ATOM 792 C C . GLY A 1 111 ? -17.802 9.332 56.268 1.00 29.73 111 GLY A C 1
ATOM 793 O O . GLY A 1 111 ? -17.440 9.277 57.451 1.00 28.65 111 GLY A O 1
ATOM 794 N N . VAL A 1 112 ? -17.467 8.409 55.366 1.00 26.86 112 VAL A N 1
ATOM 795 C CA . VAL A 1 112 ? -16.791 7.174 55.756 1.00 28.25 112 VAL A CA 1
ATOM 796 C C . VAL A 1 112 ? -15.407 7.470 56.324 1.00 28.42 112 VAL A C 1
ATOM 797 O O . VAL A 1 112 ? -15.051 7.003 57.413 1.00 25.01 112 VAL A O 1
ATOM 801 N N . GLU A 1 113 ? -14.600 8.239 55.589 1.00 26.06 113 GLU A N 1
ATOM 802 C CA . GLU A 1 113 ? -13.252 8.555 56.063 1.00 25.84 113 GLU A CA 1
ATOM 803 C C . GLU A 1 113 ? -13.292 9.343 57.370 1.00 28.54 113 GLU A C 1
ATOM 804 O O . GLU A 1 113 ? -12.477 9.107 58.271 1.00 25.80 113 GLU A O 1
ATOM 810 N N . GLU A 1 114 ? -14.244 10.276 57.499 1.00 29.78 114 GLU A N 1
ATOM 811 C CA . GLU A 1 114 ? -14.333 11.078 58.717 1.00 29.37 114 GLU A CA 1
ATOM 812 C C . GLU A 1 114 ? -14.575 10.203 59.938 1.00 30.36 114 GLU A C 1
ATOM 813 O O . GLU A 1 114 ? -14.034 10.467 61.016 1.00 30.93 114 GLU A O 1
ATOM 819 N N . ARG A 1 115 ? -15.388 9.157 59.795 1.00 29.64 115 ARG A N 1
ATOM 820 C CA . ARG A 1 115 ? -15.666 8.287 60.931 1.00 30.24 115 ARG A CA 1
ATOM 821 C C . ARG A 1 115 ? -14.527 7.316 61.217 1.00 29.60 115 ARG A C 1
ATOM 822 O O . ARG A 1 115 ? -14.438 6.799 62.334 1.00 30.29 115 ARG A O 1
ATOM 830 N N . LEU A 1 116 ? -13.655 7.057 60.245 1.00 29.19 116 LEU A N 1
ATOM 831 C CA . LEU A 1 116 ? -12.528 6.163 60.476 1.00 28.74 116 LEU A CA 1
ATOM 832 C C . LEU A 1 116 ? -11.288 6.898 60.963 1.00 28.48 116 LEU A C 1
ATOM 833 O O . LEU A 1 116 ? -10.507 6.332 61.735 1.00 27.91 116 LEU A O 1
ATOM 838 N N . ARG A 1 117 ? -11.112 8.149 60.540 1.00 27.72 117 ARG A N 1
ATOM 839 C CA . ARG A 1 117 ? -9.939 8.937 60.911 1.00 27.12 117 ARG A CA 1
ATOM 840 C C . ARG A 1 117 ? -9.623 8.930 62.407 1.00 28.49 117 ARG A C 1
ATOM 841 O O . ARG A 1 117 ? -8.439 8.766 62.750 1.00 29.87 117 ARG A O 1
ATOM 849 N N . PRO A 1 118 ? -10.580 9.072 63.335 1.00 27.51 118 PRO A N 1
ATOM 850 C CA . PRO A 1 118 ? -10.198 9.057 64.760 1.00 28.88 118 PRO A CA 1
ATOM 851 C C . PRO A 1 118 ? -9.508 7.776 65.192 1.00 28.68 118 PRO A C 1
ATOM 852 O O . PRO A 1 118 ? -8.833 7.776 66.230 1.00 29.72 118 PRO A O 1
ATOM 856 N N . LEU A 1 119 ? -9.637 6.695 64.428 1.00 29.31 119 LEU A N 1
ATOM 857 C CA . LEU A 1 119 ? -9.062 5.406 64.781 1.00 30.08 119 LEU A CA 1
ATOM 858 C C . LEU A 1 119 ? -7.768 5.102 64.037 1.00 30.56 119 LEU A C 1
ATOM 859 O O . LEU A 1 119 ? -7.226 4.003 64.191 1.00 31.39 119 LEU A O 1
ATOM 864 N N . LEU A 1 120 ? -7.266 6.034 63.226 1.00 29.55 120 LEU A N 1
ATOM 865 C CA . LEU A 1 120 ? -6.042 5.806 62.484 1.00 27.84 120 LEU A CA 1
ATOM 866 C C . LEU A 1 120 ? -4.991 6.840 62.863 1.00 30.30 120 LEU A C 1
ATOM 867 O O . LEU A 1 120 ? -5.321 8.017 63.047 1.00 30.49 120 LEU A O 1
ATOM 872 N N . PRO A 1 121 ? -3.727 6.435 62.991 1.00 30.01 121 PRO A N 1
ATOM 873 C CA . PRO A 1 121 ? -2.669 7.410 63.277 1.00 30.92 121 PRO A CA 1
ATOM 874 C C . PRO A 1 121 ? -2.660 8.519 62.234 1.00 30.20 121 PRO A C 1
ATOM 875 O O . PRO A 1 121 ? -2.920 8.286 61.051 1.00 29.85 121 PRO A O 1
ATOM 879 N N . GLU A 1 122 ? -2.359 9.739 62.684 1.00 29.65 122 GLU A N 1
ATOM 880 C CA . GLU A 1 122 ? -2.325 10.855 61.749 1.00 30.63 122 GLU A CA 1
ATOM 881 C C . GLU A 1 122 ? -1.131 10.780 60.811 1.00 31.97 122 GLU A C 1
ATOM 882 O O . GLU A 1 122 ? -1.069 11.555 59.852 1.00 30.43 122 GLU A O 1
ATOM 888 N N . SER A 1 123 ? -0.196 9.864 61.062 1.00 31.17 123 SER A N 1
ATOM 889 C CA . SER A 1 123 ? 0.903 9.606 60.142 1.00 30.16 123 SER A CA 1
ATOM 890 C C . SER A 1 123 ? 0.474 8.798 58.922 1.00 28.65 123 SER A C 1
ATOM 891 O O . SER A 1 123 ? 1.264 8.659 57.983 1.00 29.74 123 SER A O 1
ATOM 894 N N . LEU A 1 124 ? -0.746 8.268 58.907 1.00 27.38 124 LEU A N 1
ATOM 895 C CA . LEU A 1 124 ? -1.266 7.537 57.758 1.00 27.81 124 LEU A CA 1
ATOM 896 C C . LEU A 1 124 ? -2.088 8.464 56.872 1.00 26.99 124 LEU A C 1
ATOM 897 O O . LEU A 1 124 ? -2.833 9.314 57.367 1.00 28.11 124 LEU A O 1
ATOM 902 N N . HIS A 1 125 ? -1.943 8.300 55.559 1.00 25.07 125 HIS A N 1
ATOM 903 C CA . HIS A 1 125 ? -2.784 9.009 54.606 1.00 26.42 125 HIS A CA 1
ATOM 904 C C . HIS A 1 125 ? -4.095 8.253 54.434 1.00 25.75 125 HIS A C 1
ATOM 905 O O . HIS A 1 125 ? -4.095 7.034 54.244 1.00 27.42 125 HIS A O 1
ATOM 912 N N . LEU A 1 126 ? -5.212 8.969 54.509 1.00 24.15 126 LEU A N 1
ATOM 913 C CA . LEU A 1 126 ? -6.534 8.360 54.405 1.00 23.42 126 LEU A CA 1
ATOM 914 C C . LEU A 1 126 ? -7.224 8.885 53.156 1.00 24.11 126 LEU A C 1
ATOM 915 O O . LEU A 1 126 ? -7.422 10.097 53.012 1.00 22.40 126 LEU A O 1
ATOM 920 N N . LEU A 1 127 ? -7.584 7.973 52.259 1.00 23.26 127 LEU A N 1
ATOM 921 C CA . LEU A 1 127 ? -8.175 8.322 50.978 1.00 24.09 127 LEU A CA 1
ATOM 922 C C . LEU A 1 127 ? -9.440 7.505 50.753 1.00 24.32 127 LEU A C 1
ATOM 923 O O . LEU A 1 127 ? -9.593 6.402 51.284 1.00 23.18 127 LEU A O 1
ATOM 928 N N . GLY A 1 128 ? -10.341 8.053 49.952 1.00 23.79 128 GLY A N 1
ATOM 929 C CA . GLY A 1 128 ? -11.537 7.345 49.528 1.00 24.68 128 GLY A CA 1
ATOM 930 C C . GLY A 1 128 ? -11.437 6.993 48.055 1.00 24.55 128 GLY A C 1
ATOM 931 O O . GLY A 1 128 ? -10.884 7.760 47.263 1.00 25.12 128 GLY A O 1
ATOM 932 N N . GLY A 1 129 ? -11.968 5.827 47.701 1.00 24.44 129 GLY A N 1
ATOM 933 C CA . GLY A 1 129 ? -12.043 5.424 46.312 1.00 25.29 129 GLY A CA 1
ATOM 934 C C . GLY A 1 129 ? -13.462 5.042 45.946 1.00 25.44 129 GLY A C 1
ATOM 935 O O . GLY A 1 129 ? -13.986 4.040 46.439 1.00 24.70 129 GLY A O 1
ATOM 936 N N . LEU A 1 130 ? -14.109 5.844 45.109 1.00 23.60 130 LEU A N 1
ATOM 937 C CA . LEU A 1 130 ? -15.473 5.563 44.691 1.00 24.69 130 LEU A CA 1
ATOM 938 C C . LEU A 1 130 ? -15.423 4.700 43.439 1.00 25.87 130 LEU A C 1
ATOM 939 O O . LEU A 1 130 ? -15.019 5.158 42.363 1.00 25.83 130 LEU A O 1
ATOM 944 N N . CYS A 1 131 ? -15.815 3.444 43.594 1.00 24.57 131 CYS A N 1
ATOM 945 C CA . CYS A 1 131 ? -15.790 2.484 42.506 1.00 25.35 131 CYS A CA 1
ATOM 946 C C . CYS A 1 131 ? -17.161 2.429 41.846 1.00 28.72 131 CYS A C 1
ATOM 947 O O . CYS A 1 131 ? -18.169 2.160 42.514 1.00 30.13 131 CYS A O 1
ATOM 950 N N A PHE A 1 132 ? -17.188 2.675 40.538 0.59 26.53 132 PHE A N 1
ATOM 951 N N B PHE A 1 132 ? -17.219 2.721 40.548 0.41 26.62 132 PHE A N 1
ATOM 952 C CA A PHE A 1 132 ? -18.362 2.458 39.698 0.59 26.86 132 PHE A CA 1
ATOM 953 C CA B PHE A 1 132 ? -18.414 2.434 39.756 0.41 26.87 132 PHE A CA 1
ATOM 954 C C A PHE A 1 132 ? -18.141 1.121 38.995 0.59 25.97 132 PHE A C 1
ATOM 955 C C B PHE A 1 132 ? -18.134 1.128 39.028 0.41 26.06 132 PHE A C 1
ATOM 956 O O A PHE A 1 132 ? -17.477 1.063 37.958 0.59 26.22 132 PHE A O 1
ATOM 957 O O B PHE A 1 132 ? -17.435 1.103 38.012 0.41 26.18 132 PHE A O 1
ATOM 972 N N . ILE A 1 133 ? -18.684 0.044 39.563 1.00 27.82 133 ILE A N 1
ATOM 973 C CA . ILE A 1 133 ? -18.386 -1.305 39.095 1.00 27.56 133 ILE A CA 1
ATOM 974 C C . ILE A 1 133 ? -19.552 -2.218 39.451 1.00 28.07 133 ILE A C 1
ATOM 975 O O . ILE A 1 133 ? -20.132 -2.119 40.536 1.00 27.90 133 ILE A O 1
ATOM 980 N N . CYS A 1 134 ? -19.883 -3.119 38.522 1.00 25.06 134 CYS A N 1
ATOM 981 C CA . CYS A 1 134 ? -20.872 -4.173 38.731 1.00 26.42 134 CYS A CA 1
ATOM 982 C C . CYS A 1 134 ? -20.088 -5.446 39.027 1.00 26.76 134 CYS A C 1
ATOM 983 O O . CYS A 1 134 ? -19.544 -6.074 38.114 1.00 25.36 134 CYS A O 1
ATOM 986 N N . VAL A 1 135 ? -20.027 -5.832 40.298 1.00 27.45 135 VAL A N 1
ATOM 987 C CA . VAL A 1 135 ? -19.256 -7.001 40.695 1.00 28.07 135 VAL A CA 1
ATOM 988 C C . VAL A 1 135 ? -19.920 -7.629 41.912 1.00 28.73 135 VAL A C 1
ATOM 989 O O . VAL A 1 135 ? -20.503 -6.937 42.752 1.00 30.37 135 VAL A O 1
ATOM 993 N N . HIS A 1 136 ? -19.855 -8.957 41.988 1.00 29.23 136 HIS A N 1
ATOM 994 C CA . HIS A 1 136 ? -20.360 -9.675 43.150 1.00 32.14 136 HIS A CA 1
ATOM 995 C C . HIS A 1 136 ? -19.618 -10.996 43.279 1.00 32.60 136 HIS A C 1
ATOM 996 O O . HIS A 1 136 ? -18.986 -11.472 42.332 1.00 30.89 136 HIS A O 1
ATOM 1003 N N . ARG A 1 137 ? -19.693 -11.580 44.473 1.00 32.61 137 ARG A N 1
ATOM 1004 C CA . ARG A 1 137 ? -19.113 -12.897 44.688 1.00 33.86 137 ARG A CA 1
ATOM 1005 C C . ARG A 1 137 ? -19.946 -13.951 43.978 1.00 36.33 137 ARG A C 1
ATOM 1006 O O . ARG A 1 137 ? -21.179 -13.921 44.017 1.00 37.26 137 ARG A O 1
ATOM 1014 N N . GLY A 1 138 ? -19.268 -14.875 43.309 1.00 35.89 138 GLY A N 1
ATOM 1015 C CA . GLY A 1 138 ? -19.944 -16.039 42.784 1.00 39.64 138 GLY A CA 1
ATOM 1016 C C . GLY A 1 138 ? -19.779 -17.192 43.749 1.00 43.14 138 GLY A C 1
ATOM 1017 O O . GLY A 1 138 ? -20.095 -17.071 44.937 1.00 43.51 138 GLY A O 1
ATOM 1018 N N . GLU A 1 139 ? -19.277 -18.315 43.250 1.00 44.04 139 GLU A N 1
ATOM 1019 C CA . GLU A 1 139 ? -18.865 -19.400 44.115 1.00 48.24 139 GLU A CA 1
ATOM 1020 C C . GLU A 1 139 ? -17.669 -18.949 44.954 1.00 48.23 139 GLU A C 1
ATOM 1021 O O . GLU A 1 139 ? -17.034 -17.935 44.646 1.00 45.50 139 GLU A O 1
ATOM 1027 N N . PRO A 1 140 ? -17.359 -19.660 46.040 1.00 49.85 140 PRO A N 1
ATOM 1028 C CA . PRO A 1 140 ? -16.252 -19.223 46.905 1.00 48.94 140 PRO A CA 1
ATOM 1029 C C . PRO A 1 140 ? -14.951 -19.100 46.124 1.00 45.04 140 PRO A C 1
ATOM 1030 O O . PRO A 1 140 ? -14.583 -19.985 45.351 1.00 44.29 140 PRO A O 1
ATOM 1034 N N . GLY A 1 141 ? -14.263 -17.978 46.324 1.00 44.13 141 GLY A N 1
ATOM 1035 C CA . GLY A 1 141 ? -13.052 -17.679 45.592 1.00 44.09 141 GLY A CA 1
ATOM 1036 C C . GLY A 1 141 ? -13.251 -17.208 44.164 1.00 42.19 141 GLY A C 1
ATOM 1037 O O . GLY A 1 141 ? -12.256 -17.011 43.453 1.00 42.25 141 GLY A O 1
ATOM 1038 N N . VAL A 1 142 ? -14.492 -17.012 43.721 1.00 38.71 142 VAL A N 1
ATOM 1039 C CA . VAL A 1 142 ? -14.791 -16.619 42.348 1.00 36.06 142 VAL A CA 1
ATOM 1040 C C . VAL A 1 142 ? -15.466 -15.254 42.361 1.00 36.06 142 VAL A C 1
ATOM 1041 O O . VAL A 1 142 ? -16.467 -15.055 43.059 1.00 37.32 142 VAL A O 1
ATOM 1045 N N . ILE A 1 143 ? -14.926 -14.325 41.577 1.00 31.19 143 ILE A N 1
ATOM 1046 C CA . ILE A 1 143 ? -15.451 -12.970 41.457 1.00 29.84 143 ILE A CA 1
ATOM 1047 C C . ILE A 1 143 ? -16.159 -12.845 40.113 1.00 30.93 143 ILE A C 1
ATOM 1048 O O . ILE A 1 143 ? -15.598 -13.217 39.076 1.00 29.69 143 ILE A O 1
ATOM 1053 N N . GLU A 1 144 ? -17.388 -12.321 40.130 1.00 31.21 144 GLU A N 1
ATOM 1054 C CA . GLU A 1 144 ? -18.198 -12.151 38.925 1.00 30.03 144 GLU A CA 1
ATOM 1055 C C . GLU A 1 144 ? -18.254 -10.667 38.577 1.00 29.22 144 GLU A C 1
ATOM 1056 O O . GLU A 1 144 ? -18.952 -9.895 39.244 1.00 26.78 144 GLU A O 1
ATOM 1062 N N . HIS A 1 145 ? -17.529 -10.273 37.528 1.00 27.67 145 HIS A N 1
ATOM 1063 C CA . HIS A 1 145 ? -17.415 -8.875 37.122 1.00 26.83 145 HIS A CA 1
ATOM 1064 C C . HIS A 1 145 ? -18.217 -8.665 35.843 1.00 26.51 145 HIS A C 1
ATOM 1065 O O . HIS A 1 145 ? -17.830 -9.154 34.775 1.00 26.33 145 HIS A O 1
ATOM 1072 N N . GLN A 1 146 ? -19.322 -7.921 35.951 1.00 27.09 146 GLN A N 1
ATOM 1073 C CA . GLN A 1 146 ? -20.249 -7.760 34.839 1.00 27.74 146 GLN A CA 1
ATOM 1074 C C . GLN A 1 146 ? -19.987 -6.520 33.995 1.00 26.02 146 GLN A C 1
ATOM 1075 O O . GLN A 1 146 ? -20.226 -6.558 32.783 1.00 26.22 146 GLN A O 1
ATOM 1081 N N . ALA A 1 147 ? -19.516 -5.424 34.589 1.00 24.27 147 ALA A N 1
ATOM 1082 C CA . ALA A 1 147 ? -19.376 -4.181 33.836 1.00 26.21 147 ALA A CA 1
ATOM 1083 C C . ALA A 1 147 ? -18.597 -3.153 34.645 1.00 27.03 147 ALA A C 1
ATOM 1084 O O . ALA A 1 147 ? -18.501 -3.240 35.874 1.00 24.87 147 ALA A O 1
ATOM 1086 N N . TYR A 1 148 ? -18.052 -2.175 33.927 1.00 26.98 148 TYR A N 1
ATOM 1087 C CA . TYR A 1 148 ? -17.421 -0.970 34.486 1.00 27.98 148 TYR A CA 1
ATOM 1088 C C . TYR A 1 148 ? -16.194 -1.373 35.310 1.00 27.57 148 TYR A C 1
ATOM 1089 O O . TYR A 1 148 ? -15.534 -2.376 35.009 1.00 27.61 148 TYR A O 1
ATOM 1098 N N . GLY A 1 149 ? -15.872 -0.591 36.340 1.00 25.81 149 GLY A N 1
ATOM 1099 C CA . GLY A 1 149 ? -14.719 -0.873 37.178 1.00 26.88 149 GLY A CA 1
ATOM 1100 C C . GLY A 1 149 ? -13.902 0.344 37.575 1.00 28.08 149 GLY A C 1
ATOM 1101 O O . GLY A 1 149 ? -12.983 0.236 38.394 1.00 27.02 149 GLY A O 1
ATOM 1102 N N . GLY A 1 150 ? -14.228 1.506 37.010 1.00 27.04 150 GLY A N 1
ATOM 1103 C CA . GLY A 1 150 ? -13.431 2.696 37.258 1.00 27.23 150 GLY A CA 1
ATOM 1104 C C . GLY A 1 150 ? -13.501 3.154 38.704 1.00 28.93 150 GLY A C 1
ATOM 1105 O O . GLY A 1 150 ? -14.489 2.935 39.409 1.00 29.34 150 GLY A O 1
ATOM 1106 N N . VAL A 1 151 ? -12.430 3.813 39.149 1.00 29.46 151 VAL A N 1
ATOM 1107 C CA . VAL A 1 151 ? -12.287 4.248 40.537 1.00 26.98 151 VAL A CA 1
ATOM 1108 C C . VAL A 1 151 ? -11.931 5.727 40.558 1.00 29.49 151 VAL A C 1
ATOM 1109 O O . VAL A 1 151 ? -10.907 6.129 39.992 1.00 33.64 151 VAL A O 1
ATOM 1113 N N . ASN A 1 152 ? -12.759 6.529 41.223 1.00 27.09 152 ASN A N 1
ATOM 1114 C CA . ASN A 1 152 ? -12.460 7.932 41.488 1.00 27.76 152 ASN A CA 1
ATOM 1115 C C . ASN A 1 152 ? -11.870 8.040 42.888 1.00 26.87 152 ASN A C 1
ATOM 1116 O O . ASN A 1 152 ? -12.557 7.745 43.872 1.00 25.42 152 ASN A O 1
ATOM 1121 N N . LEU A 1 153 ? -10.606 8.454 42.975 1.00 27.12 153 LEU A N 1
ATOM 1122 C CA . LEU A 1 153 ? -9.892 8.571 44.240 1.00 26.00 153 LEU A CA 1
ATOM 1123 C C . LEU A 1 153 ? -9.864 10.014 44.726 1.00 26.84 153 LEU A C 1
ATOM 1124 O O . LEU A 1 153 ? -9.766 10.953 43.934 1.00 27.30 153 LEU A O 1
ATOM 1129 N N . GLY A 1 154 ? -9.915 10.178 46.045 1.00 27.44 154 GLY A N 1
ATOM 1130 C CA . GLY A 1 154 ? -9.771 11.489 46.650 1.00 24.52 154 GLY A CA 1
ATOM 1131 C C . GLY A 1 154 ? -9.127 11.376 48.015 1.00 25.30 154 GLY A C 1
ATOM 1132 O O . GLY A 1 154 ? -9.192 10.334 48.674 1.00 24.50 154 GLY A O 1
ATOM 1133 N N . TYR A 1 155 ? -8.518 12.477 48.443 1.00 26.87 155 TYR A N 1
ATOM 1134 C CA . TYR A 1 155 ? -7.760 12.527 49.685 1.00 28.03 155 TYR A CA 1
ATOM 1135 C C . TYR A 1 155 ? -8.622 13.120 50.793 1.00 26.76 155 TYR A C 1
ATOM 1136 O O . TYR A 1 155 ? -9.298 14.133 50.586 1.00 26.67 155 TYR A O 1
ATOM 1145 N N . HIS A 1 156 ? -8.596 12.491 51.968 1.00 26.86 156 HIS A N 1
ATOM 1146 C CA . HIS A 1 156 ? -9.332 12.990 53.123 1.00 26.75 156 HIS A CA 1
ATOM 1147 C C . HIS A 1 156 ? -8.421 13.609 54.175 1.00 27.42 156 HIS A C 1
ATOM 1148 O O . HIS A 1 156 ? -8.544 14.795 54.490 1.00 29.16 156 HIS A O 1
ATOM 1155 N N . SER A 1 157 ? -7.515 12.828 54.754 1.00 27.57 157 SER A N 1
ATOM 1156 C CA . SER A 1 157 ? -6.740 13.313 55.884 1.00 29.18 157 SER A CA 1
ATOM 1157 C C . SER A 1 157 ? -5.362 12.666 55.861 1.00 27.20 157 SER A C 1
ATOM 1158 O O . SER A 1 157 ? -5.160 11.614 55.255 1.00 26.84 157 SER A O 1
ATOM 1161 N N . GLY A 1 158 ? -4.410 13.314 56.520 1.00 30.00 158 GLY A N 1
ATOM 1162 C CA . GLY A 1 158 ? -3.080 12.763 56.619 1.00 28.55 158 GLY A CA 1
ATOM 1163 C C . GLY A 1 158 ? -1.995 13.817 56.636 1.00 31.65 158 GLY A C 1
ATOM 1164 O O . GLY A 1 158 ? -2.247 15.015 56.467 1.00 30.64 158 GLY A O 1
ATOM 1165 N N . PRO A 1 159 ? -0.746 13.376 56.841 1.00 31.12 159 PRO A N 1
ATOM 1166 C CA . PRO A 1 159 ? 0.383 14.296 57.047 1.00 34.15 159 PRO A CA 1
ATOM 1167 C C . PRO A 1 159 ? 0.953 14.759 55.715 1.00 38.69 159 PRO A C 1
ATOM 1168 O O . PRO A 1 159 ? 2.087 14.473 55.326 1.00 44.31 159 PRO A O 1
ATOM 1172 N N . ALA A 1 160 ? 0.136 15.463 54.953 1.00 38.06 160 ALA A N 1
ATOM 1173 C CA . ALA A 1 160 ? 0.570 15.846 53.623 1.00 37.12 160 ALA A CA 1
ATOM 1174 C C . ALA A 1 160 ? 0.073 17.246 53.348 1.00 36.58 160 ALA A C 1
ATOM 1175 O O . ALA A 1 160 ? -1.110 17.543 53.546 1.00 36.30 160 ALA A O 1
ATOM 1177 N N . ASP A 1 161 ? 0.972 18.098 52.888 1.00 36.36 161 ASP A N 1
ATOM 1178 C CA . ASP A 1 161 ? 0.512 19.420 52.572 1.00 37.68 161 ASP A CA 1
ATOM 1179 C C . ASP A 1 161 ? -0.246 19.387 51.270 1.00 37.60 161 ASP A C 1
ATOM 1180 O O . ASP A 1 161 ? -0.585 18.351 50.707 1.00 35.28 161 ASP A O 1
ATOM 1185 N N . GLU A 1 162 ? -0.476 20.564 50.762 1.00 44.87 162 GLU A N 1
ATOM 1186 C CA . GLU A 1 162 ? -1.549 20.619 49.809 1.00 46.32 162 GLU A CA 1
ATOM 1187 C C . GLU A 1 162 ? -1.045 20.136 48.434 1.00 42.94 162 GLU A C 1
ATOM 1188 O O . GLU A 1 162 ? -1.782 19.456 47.704 1.00 40.19 162 GLU A O 1
ATOM 1194 N N . ARG A 1 163 ? 0.216 20.426 48.090 1.00 35.74 163 ARG A N 1
ATOM 1195 C CA . ARG A 1 163 ? 0.860 19.838 46.910 1.00 34.80 163 ARG A CA 1
ATOM 1196 C C . ARG A 1 163 ? 0.975 18.319 47.015 1.00 32.72 163 ARG A C 1
ATOM 1197 O O . ARG A 1 163 ? 0.706 17.603 46.045 1.00 34.97 163 ARG A O 1
ATOM 1205 N N . ARG A 1 164 ? 1.432 17.813 48.168 1.00 32.68 164 ARG A N 1
ATOM 1206 C CA . ARG A 1 164 ? 1.662 16.377 48.343 1.00 33.46 164 ARG A CA 1
ATOM 1207 C C . ARG A 1 164 ? 0.374 15.573 48.202 1.00 30.61 164 ARG A C 1
ATOM 1208 O O . ARG A 1 164 ? 0.400 14.423 47.739 1.00 30.40 164 ARG A O 1
ATOM 1216 N N . ARG A 1 165 ? -0.757 16.154 48.600 1.00 31.76 165 ARG A N 1
ATOM 1217 C CA . ARG A 1 165 ? -2.024 15.439 48.518 1.00 31.70 165 ARG A CA 1
ATOM 1218 C C . ARG A 1 165 ? -2.385 15.139 47.073 1.00 34.22 165 ARG A C 1
ATOM 1219 O O . ARG A 1 165 ? -2.770 14.010 46.741 1.00 34.33 165 ARG A O 1
ATOM 1227 N N . ARG A 1 166 ? -2.266 16.140 46.195 1.00 32.81 166 ARG A N 1
ATOM 1228 C CA . ARG A 1 166 ? -2.498 15.892 44.776 1.00 34.38 166 ARG A CA 1
ATOM 1229 C C . ARG A 1 166 ? -1.565 14.806 44.257 1.00 31.86 166 ARG A C 1
ATOM 1230 O O . ARG A 1 166 ? -1.986 13.928 43.495 1.00 29.52 166 ARG A O 1
ATOM 1238 N N . GLU A 1 167 ? -0.298 14.840 44.678 1.00 29.00 167 GLU A N 1
ATOM 1239 C CA . GLU A 1 167 ? 0.672 13.846 44.226 1.00 28.74 167 GLU A CA 1
ATOM 1240 C C . GLU A 1 167 ? 0.263 12.442 44.656 1.00 28.84 167 GLU A C 1
ATOM 1241 O O . GLU A 1 167 ? 0.345 11.491 43.869 1.00 28.65 167 GLU A O 1
ATOM 1247 N N . ILE A 1 168 ? -0.167 12.293 45.911 1.00 27.86 168 ILE A N 1
ATOM 1248 C CA . ILE A 1 168 ? -0.528 10.973 46.421 1.00 28.35 168 ILE A CA 1
ATOM 1249 C C . ILE A 1 168 ? -1.782 10.450 45.728 1.00 29.16 168 ILE A C 1
ATOM 1250 O O . ILE A 1 168 ? -1.881 9.260 45.404 1.00 27.54 168 ILE A O 1
ATOM 1255 N N . VAL A 1 169 ? -2.761 11.320 45.487 1.00 28.36 169 VAL A N 1
ATOM 1256 C CA . VAL A 1 169 ? -3.955 10.869 44.779 1.00 30.91 169 VAL A CA 1
ATOM 1257 C C . VAL A 1 169 ? -3.587 10.388 43.380 1.00 30.76 169 VAL A C 1
ATOM 1258 O O . VAL A 1 169 ? -4.089 9.359 42.910 1.00 29.42 169 VAL A O 1
ATOM 1262 N N . GLU A 1 170 ? -2.683 11.104 42.705 1.00 30.79 170 GLU A N 1
ATOM 1263 C CA . GLU A 1 170 ? -2.253 10.675 41.377 1.00 33.20 170 GLU A CA 1
ATOM 1264 C C . GLU A 1 170 ? -1.506 9.350 41.441 1.00 33.02 170 GLU A C 1
ATOM 1265 O O . GLU A 1 170 ? -1.705 8.475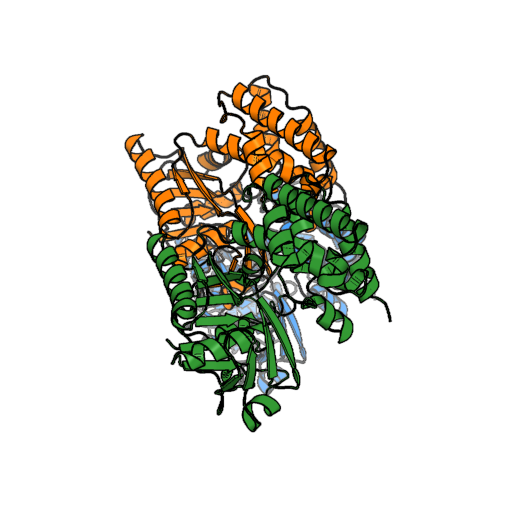 40.588 1.00 32.83 170 GLU A O 1
ATOM 1271 N N . GLU A 1 171 ? -0.636 9.185 42.445 1.00 32.50 171 GLU A N 1
ATOM 1272 C CA . GLU A 1 171 ? 0.050 7.911 42.642 1.00 31.91 171 GLU A CA 1
ATOM 1273 C C . GLU A 1 171 ? -0.942 6.760 42.762 1.00 31.20 171 GLU A C 1
ATOM 1274 O O . GLU A 1 171 ? -0.732 5.685 42.185 1.00 31.36 171 GLU A O 1
ATOM 1280 N N . GLY A 1 172 ? -2.029 6.969 43.506 1.00 29.39 172 GLY A N 1
ATOM 1281 C CA . GLY A 1 172 ? -3.044 5.935 43.623 1.00 30.08 172 GLY A CA 1
ATOM 1282 C C . GLY A 1 172 ? -3.762 5.676 42.311 1.00 30.49 172 GLY A C 1
ATOM 1283 O O . GLY A 1 172 ? -3.948 4.524 41.910 1.00 30.70 172 GLY A O 1
ATOM 1284 N N . ALA A 1 173 ? -4.171 6.746 41.623 1.00 30.82 173 ALA A N 1
ATOM 1285 C CA . ALA A 1 173 ? -4.831 6.587 40.329 1.00 32.34 173 ALA A CA 1
ATOM 1286 C C . ALA A 1 173 ? -3.942 5.836 39.342 1.00 33.26 173 ALA A C 1
ATOM 1287 O O . ALA A 1 173 ? -4.422 4.977 38.591 1.00 32.30 173 ALA A O 1
ATOM 1289 N N . ALA A 1 174 ? -2.639 6.133 39.344 1.00 34.22 174 ALA A N 1
ATOM 1290 C CA . ALA A 1 174 ? -1.716 5.446 38.447 1.00 34.29 174 ALA A CA 1
ATOM 1291 C C . ALA A 1 174 ? -1.632 3.956 38.751 1.00 34.20 174 ALA A C 1
ATOM 1292 O O . ALA A 1 174 ? -1.461 3.147 37.833 1.00 35.22 174 ALA A O 1
ATOM 1294 N N . LEU A 1 175 ? -1.730 3.577 40.027 1.00 33.00 175 LEU A N 1
ATOM 1295 C CA . LEU A 1 175 ? -1.755 2.162 40.383 1.00 32.36 175 LEU A CA 1
ATOM 1296 C C . LEU A 1 175 ? -2.858 1.433 39.628 1.00 31.36 175 LEU A C 1
ATOM 1297 O O . LEU A 1 175 ? -2.630 0.373 39.036 1.00 33.03 175 LEU A O 1
ATOM 1302 N N . PHE A 1 176 ? -4.069 1.995 39.638 1.00 30.08 176 PHE A N 1
ATOM 1303 C CA . PHE A 1 176 ? -5.186 1.354 38.956 1.00 31.73 176 PHE A CA 1
ATOM 1304 C C . PHE A 1 176 ? -5.066 1.476 37.443 1.00 32.99 176 PHE A C 1
ATOM 1305 O O . PHE A 1 176 ? -5.380 0.528 36.717 1.00 32.65 176 PHE A O 1
ATOM 1313 N N . ARG A 1 177 ? -4.625 2.634 36.945 1.00 34.40 177 ARG A N 1
ATOM 1314 C CA . ARG A 1 177 ? -4.472 2.785 35.500 1.00 37.76 177 ARG A CA 1
ATOM 1315 C C . ARG A 1 177 ? -3.401 1.846 34.962 1.00 37.19 177 ARG A C 1
ATOM 1316 O O . ARG A 1 177 ? -3.550 1.290 33.867 1.00 37.62 177 ARG A O 1
ATOM 1324 N N . GLU A 1 178 ? -2.336 1.624 35.737 1.00 38.25 178 GLU A N 1
ATOM 1325 C CA . GLU A 1 178 ? -1.302 0.665 35.356 1.00 39.40 178 GLU A CA 1
ATOM 1326 C C . GLU A 1 178 ? -1.817 -0.765 35.314 1.00 37.10 178 GLU A C 1
ATOM 1327 O O . GLU A 1 178 ? -1.191 -1.618 34.678 1.00 38.28 178 GLU A O 1
ATOM 1333 N N . SER A 1 179 ? -2.914 -1.054 36.004 1.00 37.22 179 SER A N 1
ATOM 1334 C CA . SER A 1 179 ? -3.493 -2.387 36.037 1.00 37.13 179 SER A CA 1
ATOM 1335 C C . SER A 1 179 ? -4.568 -2.574 34.977 1.00 36.47 179 SER A C 1
ATOM 1336 O O . SER A 1 179 ? -5.240 -3.612 34.966 1.00 36.52 179 SER A O 1
ATOM 1339 N N . GLY A 1 180 ? -4.752 -1.592 34.098 1.00 36.27 180 GLY A N 1
ATOM 1340 C CA . GLY A 1 180 ? -5.782 -1.662 33.084 1.00 38.42 180 GLY A CA 1
ATOM 1341 C C . GLY A 1 180 ? -7.143 -1.177 33.517 1.00 37.83 180 GLY A C 1
ATOM 1342 O O . GLY A 1 180 ? -8.143 -1.551 32.892 1.00 38.02 180 GLY A O 1
ATOM 1343 N N . LEU A 1 181 ? -7.221 -0.356 34.561 1.00 35.68 181 LEU A N 1
ATOM 1344 C CA . LEU A 1 181 ? -8.485 0.164 35.059 1.00 36.57 181 LEU A CA 1
ATOM 1345 C C . LEU A 1 181 ? -8.584 1.663 34.805 1.00 38.30 181 LEU A C 1
ATOM 1346 O O . LEU A 1 181 ? -7.577 2.377 34.796 1.00 40.15 181 LEU A O 1
ATOM 1351 N N . GLU A 1 182 ? -9.810 2.130 34.589 1.00 37.89 182 GLU A N 1
ATOM 1352 C CA . GLU A 1 182 ? -10.063 3.562 34.533 1.00 39.92 182 GLU A CA 1
ATOM 1353 C C . GLU A 1 182 ? -9.939 4.158 35.929 1.00 37.31 182 GLU A C 1
ATOM 1354 O O . GLU A 1 182 ? -10.452 3.601 36.903 1.00 35.79 182 GLU A O 1
ATOM 1360 N N . SER A 1 183 ? -9.257 5.297 36.029 1.00 35.60 183 SER A N 1
ATOM 1361 C CA . SER A 1 183 ? -9.062 5.926 37.327 1.00 35.60 183 SER A CA 1
ATOM 1362 C C . SER A 1 183 ? -8.873 7.426 37.165 1.00 36.72 183 SER A C 1
ATOM 1363 O O . SER A 1 183 ? -8.168 7.881 36.260 1.00 36.66 183 SER A O 1
ATOM 1366 N N . THR A 1 184 ? -9.489 8.183 38.072 1.00 32.51 184 THR A N 1
ATOM 1367 C CA . THR A 1 184 ? -9.518 9.637 38.012 1.00 34.43 184 THR A CA 1
ATOM 1368 C C . THR A 1 184 ? -9.131 10.210 39.366 1.00 34.27 184 THR A C 1
ATOM 1369 O O . THR A 1 184 ? -9.671 9.793 40.398 1.00 32.09 184 THR A O 1
ATOM 1373 N N . ALA A 1 185 ? -8.201 11.164 39.354 1.00 34.14 185 ALA A N 1
ATOM 1374 C CA . ALA A 1 185 ? -7.796 11.890 40.555 1.00 34.26 185 ALA A CA 1
ATOM 1375 C C . ALA A 1 185 ? -8.816 12.984 40.839 1.00 33.38 185 ALA A C 1
ATOM 1376 O O . ALA A 1 185 ? -8.945 13.938 40.065 1.00 34.54 185 ALA A O 1
ATOM 1378 N N . MET A 1 186 ? -9.544 12.852 41.943 1.00 32.53 186 MET A N 1
ATOM 1379 C CA . MET A 1 186 ? -10.565 13.859 42.196 1.00 32.31 186 MET A CA 1
ATOM 1380 C C . MET A 1 186 ? -9.996 14.992 43.045 1.00 33.33 186 MET A C 1
ATOM 1381 O O . MET A 1 186 ? -9.194 14.747 43.952 1.00 32.61 186 MET A O 1
ATOM 1386 N N . PRO A 1 187 ? -10.381 16.238 42.766 1.00 35.30 187 PRO A N 1
ATOM 1387 C CA . PRO A 1 187 ? -9.927 17.337 43.629 1.00 35.45 187 PRO A CA 1
ATOM 1388 C C . PRO A 1 187 ? -10.614 17.350 44.981 1.00 32.98 187 PRO A C 1
ATOM 1389 O O . PRO A 1 187 ? -10.039 17.860 45.950 1.00 33.95 187 PRO A O 1
ATOM 1393 N N . ASP A 1 188 ? -11.816 16.784 45.083 1.00 34.48 188 ASP A N 1
ATOM 1394 C CA . ASP A 1 188 ? -12.663 16.937 46.265 1.00 36.06 188 ASP A CA 1
ATOM 1395 C C . ASP A 1 188 ? -13.317 15.596 46.576 1.00 34.60 188 ASP A C 1
ATOM 1396 O O . ASP A 1 188 ? -14.231 15.170 45.862 1.00 33.36 188 ASP A O 1
ATOM 1401 N N . LEU A 1 189 ? -12.878 14.950 47.660 1.00 31.59 189 LEU A N 1
ATOM 1402 C CA . LEU A 1 189 ? -13.406 13.628 47.988 1.00 30.31 189 LEU A CA 1
ATOM 1403 C C . LEU A 1 189 ? -14.886 13.682 48.347 1.00 30.25 189 LEU A C 1
ATOM 1404 O O . LEU A 1 189 ? -15.654 12.801 47.947 1.00 27.76 189 LEU A O 1
ATOM 1409 N N . GLU A 1 190 ? -15.306 14.680 49.128 1.00 32.29 190 GLU A N 1
ATOM 1410 C CA . GLU A 1 190 ? -16.709 14.721 49.530 1.00 33.48 190 GLU A CA 1
ATOM 1411 C C . GLU A 1 190 ? -17.620 14.927 48.327 1.00 31.74 190 GLU A C 1
ATOM 1412 O O . GLU A 1 190 ? -18.689 14.311 48.234 1.00 31.28 190 GLU A O 1
ATOM 1418 N N . GLN A 1 191 ? -17.220 15.801 47.401 1.00 30.36 191 GLN A N 1
ATOM 1419 C CA . GLN A 1 191 ? -17.992 15.966 46.177 1.00 33.91 191 GLN A CA 1
ATOM 1420 C C . GLN A 1 191 ? -18.087 14.654 45.414 1.00 33.90 191 GLN A C 1
ATOM 1421 O O . GLN A 1 191 ? -19.155 14.300 44.897 1.00 33.01 191 GLN A O 1
ATOM 1427 N N . ALA A 1 192 ? -16.977 13.911 45.346 1.00 30.83 192 ALA A N 1
ATOM 1428 C CA . ALA A 1 192 ? -16.993 12.623 44.664 1.00 30.09 192 ALA A CA 1
ATOM 1429 C C . ALA A 1 192 ? -17.949 11.650 45.347 1.00 29.75 192 ALA A C 1
ATOM 1430 O O . ALA A 1 192 ? -18.647 10.879 44.678 1.00 29.17 192 ALA A O 1
ATOM 1432 N N . ARG A 1 193 ? -18.006 11.679 46.681 1.00 26.93 193 ARG A N 1
ATOM 1433 C CA . ARG A 1 193 ? -18.907 10.783 47.397 1.00 25.92 193 ARG A CA 1
ATOM 1434 C C . ARG A 1 193 ? -20.372 11.135 47.141 1.00 27.77 193 ARG A C 1
ATOM 1435 O O . ARG A 1 193 ? -21.220 10.242 47.038 1.00 28.05 193 ARG A O 1
ATOM 1443 N N . TRP A 1 194 ? -20.690 12.428 47.043 1.00 29.71 194 TRP A N 1
ATOM 1444 C CA . TRP A 1 194 ? -22.053 12.825 46.696 1.00 30.36 194 TRP A CA 1
ATOM 1445 C C . TRP A 1 194 ? -22.425 12.338 45.303 1.00 31.65 194 TRP A C 1
ATOM 1446 O O . TRP A 1 194 ? -23.576 11.966 45.054 1.00 32.65 194 TRP A O 1
ATOM 1457 N N . GLN A 1 195 ? -21.464 12.347 44.378 1.00 31.31 195 GLN A N 1
ATOM 1458 C CA . GLN A 1 195 ? -21.724 11.843 43.033 1.00 33.30 195 GLN A CA 1
ATOM 1459 C C . GLN A 1 195 ? -22.175 10.389 43.069 1.00 31.21 195 GLN A C 1
ATOM 1460 O O . GLN A 1 195 ? -23.164 10.016 42.428 1.00 30.73 195 GLN A O 1
ATOM 1466 N N . LYS A 1 196 ? -21.463 9.551 43.824 1.00 31.38 196 LYS A N 1
ATOM 1467 C CA . LYS A 1 196 ? -21.814 8.136 43.875 1.00 26.79 196 LYS A CA 1
ATOM 1468 C C . LYS A 1 196 ? -23.096 7.900 44.664 1.00 26.53 196 LYS A C 1
ATOM 1469 O O . LYS A 1 196 ? -23.806 6.920 44.403 1.00 26.22 196 LYS A O 1
ATOM 1475 N N . LEU A 1 197 ? -23.410 8.776 45.627 1.00 27.49 197 LEU A N 1
ATOM 1476 C CA . LEU A 1 197 ? -24.670 8.653 46.362 1.00 26.43 197 LEU A CA 1
ATOM 1477 C C . LEU A 1 197 ? -25.879 8.745 45.439 1.00 27.12 197 LEU A C 1
ATOM 1478 O O . LEU A 1 197 ? -26.914 8.128 45.712 1.00 28.17 197 LEU A O 1
ATOM 1483 N N . VAL A 1 198 ? -25.779 9.522 44.357 1.00 28.18 198 VAL A N 1
ATOM 1484 C CA . VAL A 1 198 ? -26.913 9.664 43.448 1.00 30.22 198 VAL A CA 1
ATOM 1485 C C . VAL A 1 198 ? -27.277 8.321 42.831 1.00 29.08 198 VAL A C 1
ATOM 1486 O O . VAL A 1 198 ? -28.439 8.085 42.485 1.00 27.63 198 VAL A O 1
ATOM 1490 N N . TRP A 1 199 ? -26.308 7.412 42.698 1.00 28.74 199 TRP A N 1
ATOM 1491 C CA . TRP A 1 199 ? -26.635 6.083 42.199 1.00 27.73 199 TRP A CA 1
ATOM 1492 C C . TRP A 1 199 ? -27.013 5.126 43.328 1.00 27.48 199 TRP A C 1
ATOM 1493 O O . TRP A 1 199 ? -28.032 4.432 43.236 1.00 28.61 199 TRP A O 1
ATOM 1504 N N . ASN A 1 200 ? -26.223 5.082 44.404 1.00 25.55 200 ASN A N 1
ATOM 1505 C CA . ASN A 1 200 ? -26.447 4.057 45.422 1.00 25.40 200 ASN A CA 1
ATOM 1506 C C . ASN A 1 200 ? -27.739 4.295 46.200 1.00 26.50 200 ASN A C 1
ATOM 1507 O O . ASN A 1 200 ? -28.419 3.336 46.574 1.00 27.28 200 ASN A O 1
ATOM 1512 N N . ILE A 1 201 ? -28.084 5.555 46.483 1.00 24.74 201 ILE A N 1
ATOM 1513 C CA . ILE A 1 201 ? -29.281 5.815 47.292 1.00 25.62 201 ILE A CA 1
ATOM 1514 C C . ILE A 1 201 ? -30.540 5.258 46.648 1.00 25.36 201 ILE A C 1
ATOM 1515 O O . ILE A 1 201 ? -31.265 4.502 47.320 1.00 24.78 201 ILE A O 1
ATOM 1520 N N . PRO A 1 202 ? -30.862 5.545 45.374 1.00 24.16 202 PRO A N 1
ATOM 1521 C CA . PRO A 1 202 ? -32.059 4.932 44.787 1.00 25.91 202 PRO A CA 1
ATOM 1522 C C . PRO A 1 202 ? -31.911 3.438 44.528 1.00 26.79 202 PRO A C 1
ATOM 1523 O O . PRO A 1 202 ? -32.776 2.655 44.931 1.00 25.91 202 PRO A O 1
ATOM 1527 N N . TYR A 1 203 ? -30.824 3.019 43.876 1.00 25.55 203 TYR A N 1
ATOM 1528 C CA . TYR A 1 203 ? -30.782 1.654 43.362 1.00 26.61 203 TYR A CA 1
ATOM 1529 C C . TYR A 1 203 ? -30.548 0.624 44.462 1.00 26.62 203 TYR A C 1
ATOM 1530 O O . TYR A 1 203 ? -31.135 -0.464 44.423 1.00 26.27 203 TYR A O 1
ATOM 1539 N N . ASN A 1 204 ? -29.692 0.930 45.441 1.00 24.81 204 ASN A N 1
ATOM 1540 C CA . ASN A 1 204 ? -29.452 -0.036 46.510 1.00 26.32 204 ASN A CA 1
ATOM 1541 C C . ASN A 1 204 ? -30.724 -0.286 47.318 1.00 27.28 204 ASN A C 1
ATOM 1542 O O . ASN A 1 204 ? -31.123 -1.436 47.526 1.00 28.60 204 ASN A O 1
ATOM 1547 N N . GLY A 1 205 ? -31.387 0.782 47.762 1.00 25.63 205 GLY A N 1
ATOM 1548 C CA . GLY A 1 205 ? -32.563 0.607 48.602 1.00 26.34 205 GLY A CA 1
ATOM 1549 C C . GLY A 1 205 ? -33.773 0.079 47.851 1.00 26.50 205 GLY A C 1
ATOM 1550 O O . GLY A 1 205 ? -34.510 -0.766 48.365 1.00 27.54 205 GLY A O 1
ATOM 1551 N N . LEU A 1 206 ? -34.001 0.570 46.629 1.00 25.72 206 LEU A N 1
ATOM 1552 C CA . LEU A 1 206 ? -35.151 0.101 45.862 1.00 27.11 206 LEU A CA 1
ATOM 1553 C C . LEU A 1 206 ? -34.995 -1.357 45.447 1.00 27.55 206 LEU A C 1
ATOM 1554 O O . LEU A 1 206 ? -35.998 -2.071 45.324 1.00 27.81 206 LEU A O 1
ATOM 1559 N N . SER A 1 207 ? -33.760 -1.820 45.224 1.00 28.64 207 SER A N 1
ATOM 1560 C CA . SER A 1 207 ? -33.567 -3.229 44.888 1.00 28.93 207 SER A CA 1
ATOM 1561 C C . SER A 1 207 ? -33.987 -4.128 46.045 1.00 28.88 207 SER A C 1
ATOM 1562 O O . SER A 1 207 ? -34.539 -5.214 45.831 1.00 30.19 207 SER A O 1
ATOM 1565 N N . VAL A 1 208 ? -33.744 -3.686 47.281 1.00 26.95 208 VAL A N 1
ATOM 1566 C CA . VAL A 1 208 ? -34.220 -4.428 48.445 1.00 28.73 208 VAL A CA 1
ATOM 1567 C C . VAL A 1 208 ? -35.726 -4.266 48.597 1.00 31.51 208 VAL A C 1
ATOM 1568 O O . VAL A 1 208 ? -36.470 -5.250 48.685 1.00 30.46 208 VAL A O 1
ATOM 1572 N N . LEU A 1 209 ? -36.200 -3.017 48.618 1.00 31.91 209 LEU A N 1
ATOM 1573 C CA . LEU A 1 209 ? -37.610 -2.755 48.897 1.00 32.33 209 LEU A CA 1
ATOM 1574 C C . LEU A 1 209 ? -38.518 -3.359 47.832 1.00 32.20 209 LEU A C 1
ATOM 1575 O O . LEU A 1 209 ? -39.588 -3.892 48.149 1.00 32.47 209 LEU A O 1
ATOM 1580 N N . LEU A 1 210 ? -38.114 -3.288 46.567 1.00 32.09 210 LEU A N 1
ATOM 1581 C CA . LEU A 1 210 ? -38.925 -3.801 45.474 1.00 32.25 210 LEU A CA 1
ATOM 1582 C C . LEU A 1 210 ? -38.496 -5.186 45.012 1.00 32.53 210 LEU A C 1
ATOM 1583 O O . LEU A 1 210 ? -39.076 -5.703 44.054 1.00 32.57 210 LEU A O 1
ATOM 1588 N N . LYS A 1 211 ? -37.502 -5.793 45.670 1.00 34.95 211 LYS A N 1
ATOM 1589 C CA . LYS A 1 211 ? -37.027 -7.145 45.353 1.00 34.68 211 LYS A CA 1
ATOM 1590 C C . LYS A 1 211 ? -36.739 -7.292 43.860 1.00 34.16 211 LYS A C 1
ATOM 1591 O O . LYS A 1 211 ? -37.228 -8.205 43.189 1.00 32.98 211 LYS A O 1
ATOM 1597 N N . SER A 1 212 ? -35.919 -6.381 43.340 1.00 33.38 212 SER A N 1
ATOM 1598 C CA . SER A 1 212 ? -35.707 -6.295 41.904 1.00 35.22 212 SER A CA 1
ATOM 1599 C C . SER A 1 212 ? -34.265 -5.908 41.617 1.00 34.02 212 SER A C 1
ATOM 1600 O O . SER A 1 212 ? -33.572 -5.349 42.467 1.00 34.15 212 SER A O 1
ATOM 1603 N N . SER A 1 213 ? -33.822 -6.208 40.402 1.00 36.18 213 SER A N 1
ATOM 1604 C CA . SER A 1 213 ? -32.514 -5.790 39.929 1.00 35.59 213 SER A CA 1
ATOM 1605 C C . SER A 1 213 ? -32.681 -4.581 39.009 1.00 34.94 213 SER A C 1
ATOM 1606 O O . SER A 1 213 ? -33.788 -4.058 38.832 1.00 34.10 213 SER A O 1
ATOM 1609 N N . THR A 1 214 ? -31.573 -4.134 38.405 1.00 33.47 214 THR A N 1
ATOM 1610 C CA . THR A 1 214 ? -31.573 -2.857 37.690 1.00 32.94 214 THR A CA 1
ATOM 1611 C C . THR A 1 214 ? -32.480 -2.884 36.460 1.00 35.96 214 THR A C 1
ATOM 1612 O O . THR A 1 214 ? -33.159 -1.893 36.169 1.00 37.84 214 THR A O 1
ATOM 1616 N N . ALA A 1 215 ? -32.503 -3.996 35.721 1.00 34.81 215 ALA A N 1
ATOM 1617 C CA . ALA A 1 215 ? -33.252 -4.022 34.465 1.00 35.41 215 ALA A CA 1
ATOM 1618 C C . ALA A 1 215 ? -34.757 -3.873 34.666 1.00 36.43 215 ALA A C 1
ATOM 1619 O O . ALA A 1 215 ? -35.361 -3.016 33.996 1.00 37.28 215 ALA A O 1
ATOM 1621 N N . PRO A 1 216 ? -35.425 -4.638 35.540 1.00 36.29 216 PRO A N 1
ATOM 1622 C CA . PRO A 1 216 ? -36.862 -4.374 35.742 1.00 36.72 216 PRO A CA 1
ATOM 1623 C C . PRO A 1 216 ? -37.124 -2.989 36.306 1.00 34.92 216 PRO A C 1
ATOM 1624 O O . PRO A 1 216 ? -38.124 -2.350 35.948 1.00 35.56 216 PRO A O 1
ATOM 1628 N N . LEU A 1 217 ? -36.233 -2.500 37.170 1.00 34.29 217 LEU A N 1
ATOM 1629 C CA . LEU A 1 217 ? -36.399 -1.170 37.746 1.00 33.15 217 LEU A CA 1
ATOM 1630 C C . LEU A 1 217 ? -36.372 -0.090 36.671 1.00 33.35 217 LEU A C 1
ATOM 1631 O O . LEU A 1 217 ? -37.080 0.918 36.777 1.00 34.39 217 LEU A O 1
ATOM 1636 N N . MET A 1 218 ? -35.566 -0.284 35.627 1.00 31.83 218 MET A N 1
ATOM 1637 C CA . MET A 1 218 ? -35.480 0.684 34.542 1.00 34.99 218 MET A CA 1
ATOM 1638 C C . MET A 1 218 ? -36.520 0.459 33.453 1.00 36.32 218 MET A C 1
ATOM 1639 O O . MET A 1 218 ? -36.844 1.403 32.724 1.00 37.93 218 MET A O 1
ATOM 1644 N N . ALA A 1 219 ? -37.051 -0.758 33.326 1.00 35.01 219 ALA A N 1
ATOM 1645 C CA . ALA A 1 219 ? -38.060 -1.036 32.310 1.00 35.11 219 ALA A CA 1
ATOM 1646 C C . ALA A 1 219 ? -39.442 -0.540 32.702 1.00 37.00 219 ALA A C 1
ATOM 1647 O O . ALA A 1 219 ? -40.281 -0.324 31.820 1.00 37.57 219 ALA A O 1
ATOM 1649 N N . ASN A 1 220 ? -39.698 -0.361 33.995 1.00 35.16 220 ASN A N 1
ATOM 1650 C CA . ASN A 1 220 ? -41.014 0.025 34.487 1.00 36.17 220 ASN A CA 1
ATOM 1651 C C . ASN A 1 220 ? -41.080 1.540 34.638 1.00 37.69 220 ASN A C 1
ATOM 1652 O O . ASN A 1 220 ? -40.217 2.143 35.286 1.00 35.80 220 ASN A O 1
ATOM 1657 N N . ALA A 1 221 ? -42.110 2.149 34.038 1.00 34.51 221 ALA A N 1
ATOM 1658 C CA . ALA A 1 221 ? -42.213 3.606 34.027 1.00 34.08 221 ALA A CA 1
ATOM 1659 C C . ALA A 1 221 ? -42.297 4.177 35.437 1.00 31.90 221 ALA A C 1
ATOM 1660 O O . ALA A 1 221 ? -41.751 5.251 35.712 1.00 32.06 221 ALA A O 1
ATOM 1662 N N . ASP A 1 222 ? -42.975 3.475 36.347 1.00 32.48 222 ASP A N 1
ATOM 1663 C CA . ASP A 1 222 ? -43.193 4.021 37.682 1.00 31.65 222 ASP A CA 1
ATOM 1664 C C . ASP A 1 222 ? -41.925 3.967 38.525 1.00 31.10 222 ASP A C 1
ATOM 1665 O O . ASP A 1 222 ? -41.602 4.931 39.229 1.00 31.17 222 ASP A O 1
ATOM 1670 N N . SER A 1 223 ? -41.199 2.848 38.481 1.00 31.36 223 SER A N 1
ATOM 1671 C CA . SER A 1 223 ? -39.937 2.778 39.213 1.00 31.90 223 SER A CA 1
ATOM 1672 C C . SER A 1 223 ? -38.880 3.677 38.579 1.00 32.04 223 SER A C 1
ATOM 1673 O O . SER A 1 223 ? -38.064 4.276 39.289 1.00 30.21 223 SER A O 1
ATOM 1676 N N . ARG A 1 224 ? -38.883 3.800 37.248 1.00 34.09 224 ARG A N 1
ATOM 1677 C CA . ARG A 1 224 ? -37.949 4.726 36.613 1.00 33.25 224 ARG A CA 1
ATOM 1678 C C . ARG A 1 224 ? -38.224 6.161 37.048 1.00 31.74 224 ARG A C 1
ATOM 1679 O O . ARG A 1 224 ? -37.292 6.925 37.324 1.00 32.47 224 ARG A O 1
ATOM 1687 N N . SER A 1 225 ? -39.501 6.539 37.140 1.00 30.30 225 SER A N 1
ATOM 1688 C CA . SER A 1 225 ? -39.845 7.884 37.592 1.00 30.84 225 SER A CA 1
ATOM 1689 C C . SER A 1 225 ? -39.464 8.092 39.051 1.00 28.66 225 SER A C 1
ATOM 1690 O O . SER A 1 225 ? -39.018 9.178 39.433 1.00 29.44 225 SER A O 1
ATOM 1693 N N . LEU A 1 226 ? -39.654 7.068 39.881 1.00 28.19 226 LEU A N 1
ATOM 1694 C CA . LEU A 1 226 ? -39.287 7.175 41.287 1.00 27.52 226 LEU A CA 1
ATOM 1695 C C . LEU A 1 226 ? -37.773 7.303 41.454 1.00 29.52 226 LEU A C 1
ATOM 1696 O O . LEU A 1 226 ? -37.295 8.106 42.266 1.00 28.19 226 LEU A O 1
ATOM 1701 N N . ILE A 1 227 ? -37.005 6.526 40.689 1.00 27.24 227 ILE A N 1
ATOM 1702 C CA . ILE A 1 227 ? -35.548 6.612 40.776 1.00 29.17 227 ILE A CA 1
ATOM 1703 C C . ILE A 1 227 ? -35.078 8.024 40.452 1.00 29.73 227 ILE A C 1
ATOM 1704 O O . ILE A 1 227 ? -34.228 8.585 41.152 1.00 30.82 227 ILE A O 1
ATOM 1709 N N . GLU A 1 228 ? -35.642 8.628 39.402 1.00 31.34 228 GLU A N 1
ATOM 1710 C CA . GLU A 1 228 ? -35.222 9.966 38.999 1.00 33.16 228 GLU A CA 1
ATOM 1711 C C . GLU A 1 228 ? -35.580 11.006 40.054 1.00 33.05 228 GLU A C 1
ATOM 1712 O O . GLU A 1 228 ? -34.804 11.937 40.303 1.00 32.76 228 GLU A O 1
ATOM 1718 N N . ALA A 1 229 ? -36.758 10.877 40.671 1.00 30.02 229 ALA A N 1
ATOM 1719 C CA . ALA A 1 229 ? -37.132 11.799 41.740 1.00 30.45 229 ALA A CA 1
ATOM 1720 C C . ALA A 1 229 ? -36.178 11.682 42.925 1.00 31.06 229 ALA A C 1
ATOM 1721 O O . ALA A 1 229 ? -35.802 12.692 43.534 1.00 31.93 229 ALA A O 1
ATOM 1723 N N . ILE A 1 230 ? -35.767 10.459 43.263 1.00 30.05 230 ILE A N 1
ATOM 1724 C CA . ILE A 1 230 ? -34.817 10.279 44.357 1.00 29.15 230 ILE A CA 1
ATOM 1725 C C . ILE A 1 230 ? -33.465 10.881 43.992 1.00 30.36 230 ILE A C 1
ATOM 1726 O O . ILE A 1 230 ? -32.830 11.554 44.814 1.00 29.01 230 ILE A O 1
ATOM 1731 N N . MET A 1 231 ? -33.009 10.654 42.755 1.00 31.13 231 MET A N 1
ATOM 1732 C CA . MET A 1 231 ? -31.766 11.262 42.287 1.00 31.06 231 MET A CA 1
ATOM 1733 C C . MET A 1 231 ? -31.794 12.772 42.479 1.00 31.79 231 MET A C 1
ATOM 1734 O O . MET A 1 231 ? -30.833 13.365 42.982 1.00 32.73 231 MET A O 1
ATOM 1739 N N . GLU A 1 232 ? -32.908 13.412 42.104 1.00 32.08 232 GLU A N 1
ATOM 1740 C CA . GLU A 1 232 ? -32.990 14.862 42.228 1.00 32.17 232 GLU A CA 1
ATOM 1741 C C . GLU A 1 232 ? -32.986 15.300 43.687 1.00 31.66 232 GLU A C 1
ATOM 1742 O O . GLU A 1 232 ? -32.536 16.409 43.995 1.00 34.65 232 GLU A O 1
ATOM 1748 N N . GLU A 1 233 ? -33.469 14.454 44.598 1.00 30.09 233 GLU A N 1
ATOM 1749 C CA . GLU A 1 233 ? -33.352 14.777 46.017 1.00 30.23 233 GLU A CA 1
ATOM 1750 C C . GLU A 1 233 ? -31.892 14.781 46.458 1.00 29.76 233 GLU A C 1
ATOM 1751 O O . GLU A 1 233 ? -31.469 15.669 47.206 1.00 29.63 233 GLU A O 1
ATOM 1757 N N . VAL A 1 234 ? -31.108 13.799 46.005 1.00 32.38 234 VAL A N 1
ATOM 1758 C CA . VAL A 1 234 ? -29.701 13.737 46.391 1.00 31.29 234 VAL A CA 1
ATOM 1759 C C . VAL A 1 234 ? -28.923 14.872 45.749 1.00 32.43 234 VAL A C 1
ATOM 1760 O O . VAL A 1 234 ? -28.084 15.513 46.397 1.00 32.53 234 VAL A O 1
ATOM 1764 N N . ILE A 1 235 ? -29.188 15.141 44.470 1.00 32.67 235 ILE A N 1
ATOM 1765 C CA . ILE A 1 235 ? -28.565 16.277 43.800 1.00 34.31 235 ILE A CA 1
ATOM 1766 C C . ILE A 1 235 ? -28.884 17.567 44.544 1.00 34.72 235 ILE A C 1
ATOM 1767 O O . ILE A 1 235 ? -28.004 18.409 44.763 1.00 34.70 235 ILE A O 1
ATOM 1772 N N . GLY A 1 236 ? -30.140 17.733 44.963 1.00 35.18 236 GLY A N 1
ATOM 1773 C CA . GLY A 1 236 ? -30.507 18.933 45.697 1.00 35.75 236 GLY A CA 1
ATOM 1774 C C . GLY A 1 236 ? -29.821 19.021 47.047 1.00 34.99 236 GLY A C 1
ATOM 1775 O O . GLY A 1 236 ? -29.308 20.076 47.430 1.00 37.48 236 GLY A O 1
ATOM 1776 N N . ALA A 1 237 ? -29.811 17.914 47.791 1.00 33.38 237 ALA A N 1
ATOM 1777 C CA . ALA A 1 237 ? -29.131 17.891 49.081 1.00 34.62 237 ALA A CA 1
ATOM 1778 C C . ALA A 1 237 ? -27.656 18.246 48.930 1.00 33.78 237 ALA A C 1
ATOM 1779 O O . ALA A 1 237 ? -27.117 19.053 49.698 1.00 33.38 237 ALA A O 1
ATOM 1781 N N . ALA A 1 238 ? -26.989 17.656 47.932 1.00 33.85 238 ALA A N 1
ATOM 1782 C CA . ALA A 1 238 ? -25.582 17.969 47.687 1.00 34.68 238 ALA A CA 1
ATOM 1783 C C . ALA A 1 238 ? -25.395 19.454 47.402 1.00 38.35 238 ALA A C 1
ATOM 1784 O O . ALA A 1 238 ? -24.485 20.092 47.945 1.00 39.10 238 ALA A O 1
ATOM 1786 N N . GLY A 1 239 ? -26.252 20.020 46.547 1.00 37.13 239 GLY A N 1
ATOM 1787 C CA . GLY A 1 239 ? -26.189 21.448 46.293 1.00 36.99 239 GLY A CA 1
ATOM 1788 C C . GLY A 1 239 ? -26.384 22.266 47.553 1.00 38.69 239 GLY A C 1
ATOM 1789 O O . GLY A 1 239 ? -25.676 23.250 47.781 1.00 42.79 239 GLY A O 1
ATOM 1790 N N . ALA A 1 240 ? -27.335 21.860 48.398 1.00 40.09 240 ALA A N 1
ATOM 1791 C CA . ALA A 1 240 ? -27.579 22.575 49.646 1.00 40.60 240 ALA A CA 1
ATOM 1792 C C . ALA A 1 240 ? -26.372 22.521 50.576 1.00 40.34 240 ALA A C 1
ATOM 1793 O O . ALA A 1 240 ? -26.095 23.496 51.287 1.00 42.09 240 ALA A O 1
ATOM 1795 N N . CYS A 1 241 ? -25.646 21.401 50.590 1.00 39.78 241 CYS A N 1
ATOM 1796 C CA . CYS A 1 241 ? -24.450 21.267 51.416 1.00 41.59 241 CYS A CA 1
ATOM 1797 C C . CYS A 1 241 ? -23.213 21.882 50.774 1.00 43.56 241 CYS A C 1
ATOM 1798 O O . CYS A 1 241 ? -22.120 21.759 51.335 1.00 41.88 241 CYS A O 1
ATOM 1801 N N . GLY A 1 242 ? -23.355 22.522 49.619 1.00 44.47 242 GLY A N 1
ATOM 1802 C CA . GLY A 1 242 ? -22.264 23.235 48.995 1.00 44.23 242 GLY A CA 1
ATOM 1803 C C . GLY A 1 242 ? -21.502 22.488 47.924 1.00 43.78 242 GLY A C 1
ATOM 1804 O O . GLY A 1 242 ? -20.343 22.833 47.669 1.00 45.25 242 GLY A O 1
ATOM 1805 N N . PHE A 1 243 ? -22.106 21.489 47.285 1.00 42.36 243 PHE A N 1
ATOM 1806 C CA . PHE A 1 243 ? -21.424 20.700 46.267 1.00 42.92 243 PHE A CA 1
ATOM 1807 C C . PHE A 1 243 ? -22.238 20.710 44.986 1.00 48.05 243 PHE A C 1
ATOM 1808 O O . PHE A 1 243 ? -23.418 20.342 44.989 1.00 49.43 243 PHE A O 1
ATOM 1816 N N . ILE A 1 244 ? -21.609 21.141 43.900 1.00 48.73 244 ILE A N 1
ATOM 1817 C CA . ILE A 1 244 ? -22.247 21.202 42.592 1.00 52.67 244 ILE A CA 1
ATOM 1818 C C . ILE A 1 244 ? -22.030 19.868 41.896 1.00 51.58 244 ILE A C 1
ATOM 1819 O O . ILE A 1 244 ? -20.902 19.363 41.835 1.00 52.35 244 ILE A O 1
ATOM 1824 N N . LEU A 1 245 ? -23.107 19.284 41.398 1.00 52.83 245 LEU A N 1
ATOM 1825 C CA . LEU A 1 245 ? -23.015 18.097 40.567 1.00 49.89 245 LEU A CA 1
ATOM 1826 C C . LEU A 1 245 ? -23.162 18.479 39.099 1.00 50.61 245 LEU A C 1
ATOM 1827 O O . LEU A 1 245 ? -23.714 19.535 38.775 1.00 50.63 245 LEU A O 1
ATOM 1832 N N . PRO A 1 246 ? -22.652 17.657 38.180 1.00 51.90 246 PRO A N 1
ATOM 1833 C CA . PRO A 1 246 ? -22.678 18.036 36.759 1.00 53.75 246 PRO A CA 1
ATOM 1834 C C . PRO A 1 246 ? -24.094 18.214 36.227 1.00 55.36 246 PRO A C 1
ATOM 1835 O O . PRO A 1 246 ? -25.049 17.613 36.723 1.00 55.76 246 PRO A O 1
ATOM 1839 N N . GLU A 1 247 ? -24.215 19.055 35.199 1.00 56.97 247 GLU A N 1
ATOM 1840 C CA . GLU A 1 247 ? -25.517 19.375 34.621 1.00 58.66 247 GLU A CA 1
ATOM 1841 C C . GLU A 1 247 ? -26.182 18.124 34.060 1.00 56.65 247 GLU A C 1
ATOM 1842 O O . GLU A 1 247 ? -25.550 17.334 33.352 1.00 56.78 247 GLU A O 1
ATOM 1848 N N . GLY A 1 248 ? -27.463 17.954 34.376 1.00 55.69 248 GLY A N 1
ATOM 1849 C CA . GLY A 1 248 ? -28.202 16.780 33.935 1.00 53.79 248 GLY A CA 1
ATOM 1850 C C . GLY A 1 248 ? -27.608 15.473 34.414 1.00 51.65 248 GLY A C 1
ATOM 1851 O O . GLY A 1 248 ? -27.624 14.479 33.677 1.00 51.23 248 GLY A O 1
ATOM 1852 N N . TYR A 1 249 ? -27.081 15.452 35.643 1.00 49.59 249 TYR A N 1
ATOM 1853 C CA . TYR A 1 249 ? -26.407 14.256 36.141 1.00 46.93 249 TYR A CA 1
ATOM 1854 C C . TYR A 1 249 ? -27.360 13.073 36.257 1.00 45.95 249 TYR A C 1
ATOM 1855 O O . TYR A 1 249 ? -26.934 11.921 36.115 1.00 45.69 249 TYR A O 1
ATOM 1864 N N . ALA A 1 250 ? -28.647 13.336 36.507 1.00 45.39 250 ALA A N 1
ATOM 1865 C CA . ALA A 1 250 ? -29.612 12.255 36.696 1.00 46.08 250 ALA A CA 1
ATOM 1866 C C . ALA A 1 250 ? -29.826 11.467 35.408 1.00 48.76 250 ALA A C 1
ATOM 1867 O O . ALA A 1 250 ? -29.778 10.231 35.411 1.00 47.97 250 ALA A O 1
ATOM 1869 N N . ASP A 1 251 ? -30.079 12.165 34.296 1.00 49.13 251 ASP A N 1
ATOM 1870 C CA . ASP A 1 251 ? -30.182 11.482 33.009 1.00 52.15 251 ASP A CA 1
ATOM 1871 C C . ASP A 1 251 ? -28.870 10.797 32.650 1.00 51.47 251 ASP A C 1
ATOM 1872 O O . ASP A 1 251 ? -28.866 9.701 32.077 1.00 53.13 251 ASP A O 1
ATOM 1877 N N . GLN A 1 252 ? -27.746 11.431 32.982 1.00 50.50 252 GLN A N 1
ATOM 1878 C CA . GLN A 1 252 ? -26.443 10.812 32.766 1.00 50.82 252 GLN A CA 1
ATOM 1879 C C . GLN A 1 252 ? -26.337 9.474 33.494 1.00 49.71 252 GLN A C 1
ATOM 1880 O O . GLN A 1 252 ? -25.873 8.480 32.923 1.00 49.57 252 GLN A O 1
ATOM 1886 N N . LEU A 1 253 ? -26.776 9.425 34.755 1.00 47.17 253 LEU A N 1
ATOM 1887 C CA . LEU A 1 253 ? -26.714 8.173 35.502 1.00 45.12 253 LEU A CA 1
ATOM 1888 C C . LEU A 1 253 ? -27.783 7.193 35.034 1.00 45.35 253 LEU A C 1
ATOM 1889 O O . LEU A 1 253 ? -27.539 5.980 34.986 1.00 44.26 253 LEU A O 1
ATOM 1894 N N . LEU A 1 254 ? -28.976 7.694 34.699 1.00 44.36 254 LEU A N 1
ATOM 1895 C CA . LEU A 1 254 ? -30.041 6.809 34.240 1.00 46.34 254 LEU A CA 1
ATOM 1896 C C . LEU A 1 254 ? -29.656 6.105 32.945 1.00 49.59 254 LEU A C 1
ATOM 1897 O O . LEU A 1 254 ? -29.980 4.927 32.749 1.00 50.16 254 LEU A O 1
ATOM 1902 N N . ALA A 1 255 ? -28.957 6.809 32.050 1.00 51.01 255 ALA A N 1
ATOM 1903 C CA . ALA A 1 255 ? -28.571 6.215 30.775 1.00 52.32 255 ALA A CA 1
ATOM 1904 C C . ALA A 1 255 ? -27.501 5.147 30.964 1.00 51.37 255 ALA A C 1
ATOM 1905 O O . ALA A 1 255 ? -27.518 4.117 30.282 1.00 52.46 255 ALA A O 1
ATOM 1907 N N . ALA A 1 256 ? -26.557 5.376 31.880 1.00 49.20 256 ALA A N 1
ATOM 1908 C CA . ALA A 1 256 ? -25.545 4.363 32.157 1.00 49.58 256 ALA A CA 1
ATOM 1909 C C . ALA A 1 256 ? -26.164 3.086 32.709 1.00 49.24 256 ALA A C 1
ATOM 1910 O O . ALA A 1 256 ? -25.659 1.988 32.446 1.00 49.68 256 ALA A O 1
ATOM 1912 N N . THR A 1 257 ? -27.255 3.205 33.470 1.00 45.63 257 THR A N 1
ATOM 1913 C CA . THR A 1 257 ? -27.880 2.021 34.046 1.00 43.55 257 THR A CA 1
ATOM 1914 C C . THR A 1 257 ? -28.750 1.282 33.033 1.00 43.92 257 THR A C 1
ATOM 1915 O O . THR A 1 257 ? -28.896 0.059 33.131 1.00 43.51 257 THR A O 1
ATOM 1919 N N . GLU A 1 258 ? -29.318 1.990 32.053 1.00 45.95 258 GLU A N 1
ATOM 1920 C CA . GLU A 1 258 ? -29.969 1.305 30.937 1.00 48.30 258 GLU A CA 1
ATOM 1921 C C . GLU A 1 258 ? -28.965 0.488 30.135 1.00 48.11 258 GLU A C 1
ATOM 1922 O O . GLU A 1 258 ? -29.257 -0.644 29.729 1.00 47.94 258 GLU A O 1
ATOM 1928 N N . ARG A 1 259 ? -27.779 1.055 29.887 1.00 50.61 259 ARG A N 1
ATOM 1929 C CA . ARG A 1 259 ? -26.690 0.319 29.248 1.00 50.63 259 ARG A CA 1
ATOM 1930 C C . ARG A 1 259 ? -26.209 -0.840 30.110 1.00 47.45 259 ARG A C 1
ATOM 1931 O O . ARG A 1 259 ? -25.628 -1.803 29.596 1.00 48.98 259 ARG A O 1
ATOM 1939 N N . MET A 1 260 ? -26.417 -0.749 31.415 1.00 45.10 260 MET A N 1
ATOM 1940 C CA . MET A 1 260 ? -25.842 -1.701 32.351 1.00 41.31 260 MET A CA 1
ATOM 1941 C C . MET A 1 260 ? -26.529 -3.061 32.232 1.00 41.03 260 MET A C 1
ATOM 1942 O O . MET A 1 260 ? -27.756 -3.126 32.117 1.00 37.57 260 MET A O 1
ATOM 1947 N N . PRO A 1 261 ? -25.773 -4.163 32.260 1.00 40.31 261 PRO A N 1
ATOM 1948 C CA . PRO A 1 261 ? -26.406 -5.485 32.344 1.00 41.23 261 PRO A CA 1
ATOM 1949 C C . PRO A 1 261 ? -27.228 -5.601 33.618 1.00 38.22 261 PRO A C 1
ATOM 1950 O O . PRO A 1 261 ? -26.981 -4.906 34.606 1.00 36.86 261 PRO A O 1
ATOM 1954 N N . ASP A 1 262 ? -28.225 -6.489 33.584 1.00 39.11 262 ASP A N 1
ATOM 1955 C CA . ASP A 1 262 ? -29.095 -6.690 34.741 1.00 36.56 262 ASP A CA 1
ATOM 1956 C C . ASP A 1 262 ? -28.260 -6.984 35.976 1.00 34.54 262 ASP A C 1
ATOM 1957 O O . ASP A 1 262 ? -27.485 -7.945 36.002 1.00 37.10 262 ASP A O 1
ATOM 1962 N N . TYR A 1 263 ? -28.406 -6.144 36.996 1.00 32.86 263 TYR A N 1
ATOM 1963 C CA . TYR A 1 263 ? -27.448 -6.122 38.090 1.00 33.18 263 TYR A CA 1
ATOM 1964 C C . TYR A 1 263 ? -28.160 -6.042 39.431 1.00 33.65 263 TYR A C 1
ATOM 1965 O O . TYR A 1 263 ? -29.094 -5.252 39.602 1.00 33.08 263 TYR A O 1
ATOM 1974 N N . ARG A 1 264 ? -27.705 -6.861 40.379 1.00 33.93 264 ARG A N 1
ATOM 1975 C CA . ARG A 1 264 ? -28.213 -6.827 41.740 1.00 35.52 264 ARG A CA 1
ATOM 1976 C C . ARG A 1 264 ? -27.250 -6.023 42.599 1.00 35.07 264 ARG A C 1
ATOM 1977 O O . ARG A 1 264 ? -26.105 -6.458 42.801 1.00 35.74 264 ARG A O 1
ATOM 1985 N N . PRO A 1 265 ? -27.642 -4.854 43.102 1.00 33.84 265 PRO A N 1
ATOM 1986 C CA . PRO A 1 265 ? -26.728 -4.072 43.945 1.00 33.18 265 PRO A CA 1
ATOM 1987 C C . PRO A 1 265 ? -26.316 -4.845 45.190 1.00 33.46 265 PRO A C 1
ATOM 1988 O O . PRO A 1 265 ? -26.974 -5.800 45.610 1.00 34.43 265 PRO A O 1
ATOM 1992 N N . SER A 1 266 ? -25.194 -4.418 45.779 1.00 33.40 266 SER A N 1
ATOM 1993 C CA . SER A 1 266 ? -24.642 -5.125 46.934 1.00 34.98 266 SER A CA 1
ATOM 1994 C C . SER A 1 266 ? -25.666 -5.255 48.060 1.00 34.22 266 SER A C 1
ATOM 1995 O O . SER A 1 266 ? -25.745 -6.297 48.719 1.00 35.46 266 SER A O 1
ATOM 1998 N N . MET A 1 267 ? -26.465 -4.210 48.287 1.00 28.94 267 MET A N 1
ATOM 1999 C CA . MET A 1 267 ? -27.435 -4.234 49.380 1.00 31.06 267 MET A CA 1
ATOM 2000 C C . MET A 1 267 ? -28.496 -5.308 49.174 1.00 33.62 267 MET A C 1
ATOM 2001 O O . MET A 1 267 ? -28.994 -5.885 50.149 1.00 34.73 267 MET A O 1
ATOM 2006 N N . TYR A 1 268 ? -28.862 -5.577 47.919 1.00 36.78 268 TYR A N 1
ATOM 2007 C CA . TYR A 1 268 ? -29.747 -6.697 47.614 1.00 37.08 268 TYR A CA 1
ATOM 2008 C C . TYR A 1 268 ? -29.168 -8.009 48.135 1.00 39.01 268 TYR A C 1
ATOM 2009 O O . TYR A 1 268 ? -29.857 -8.780 48.813 1.00 38.71 268 TYR A O 1
ATOM 2018 N N . HIS A 1 269 ? -27.899 -8.286 47.814 1.00 38.21 269 HIS A N 1
ATOM 2019 C CA . HIS A 1 269 ? -27.254 -9.496 48.317 1.00 41.17 269 HIS A CA 1
ATOM 2020 C C . HIS A 1 269 ? -27.175 -9.488 49.840 1.00 42.00 269 HIS A C 1
ATOM 2021 O O . HIS A 1 269 ? -27.316 -10.537 50.481 1.00 42.27 269 HIS A O 1
ATOM 2028 N N . ASP A 1 270 ? -26.929 -8.316 50.433 1.00 39.88 270 ASP A N 1
ATOM 2029 C CA . ASP A 1 270 ? -26.853 -8.221 51.888 1.00 40.72 270 ASP A CA 1
ATOM 2030 C C . ASP A 1 270 ? -28.174 -8.629 52.530 1.00 42.23 270 ASP A C 1
ATOM 2031 O O . ASP A 1 270 ? -28.203 -9.445 53.459 1.00 43.17 270 ASP A O 1
ATOM 2036 N N . PHE A 1 271 ? -29.286 -8.075 52.042 1.00 41.00 271 PHE A N 1
ATOM 2037 C CA . PHE A 1 271 ? -30.578 -8.455 52.597 1.00 40.42 271 PHE A CA 1
ATOM 2038 C C . PHE A 1 271 ? -30.915 -9.907 52.289 1.00 42.28 271 PHE A C 1
ATOM 2039 O O . PHE A 1 271 ? -31.566 -10.576 53.100 1.00 43.84 271 PHE A O 1
ATOM 2047 N N . ALA A 1 272 ? -30.477 -10.415 51.137 1.00 44.40 272 ALA A N 1
ATOM 2048 C CA . ALA A 1 272 ? -30.790 -11.793 50.774 1.00 46.97 272 ALA A CA 1
ATOM 2049 C C . ALA A 1 272 ? -30.090 -12.797 51.684 1.00 49.04 272 ALA A C 1
ATOM 2050 O O . ALA A 1 272 ? -30.616 -13.891 51.911 1.00 50.64 272 ALA A O 1
ATOM 2052 N N . HIS A 1 273 ? -28.917 -12.455 52.214 1.00 47.12 273 HIS A N 1
ATOM 2053 C CA . HIS A 1 273 ? -28.173 -13.350 53.092 1.00 51.25 273 HIS A CA 1
ATOM 2054 C C . HIS A 1 273 ? -28.269 -12.956 54.562 1.00 51.42 273 HIS A C 1
ATOM 2055 O O . HIS A 1 273 ? -27.504 -13.475 55.382 1.00 51.52 273 HIS A O 1
ATOM 2062 N N . GLY A 1 274 ? -29.187 -12.057 54.915 1.00 52.06 274 GLY A N 1
ATOM 2063 C CA . GLY A 1 274 ? -29.339 -11.645 56.296 1.00 51.09 274 GLY A CA 1
ATOM 2064 C C . GLY A 1 274 ? -28.207 -10.817 56.861 1.00 50.29 274 GLY A C 1
ATOM 2065 O O . GLY A 1 274 ? -28.125 -10.665 58.083 1.00 50.31 274 GLY A O 1
ATOM 2066 N N . ARG A 1 275 ? -27.324 -10.276 56.012 1.00 47.65 275 ARG A N 1
ATOM 2067 C CA . ARG A 1 275 ? -26.244 -9.417 56.472 1.00 44.51 275 ARG A CA 1
ATOM 2068 C C . ARG A 1 275 ? -26.759 -8.000 56.733 1.00 42.61 275 ARG A C 1
ATOM 2069 O O . ARG A 1 275 ? -27.709 -7.550 56.087 1.00 40.18 275 ARG A O 1
ATOM 2077 N N . PRO A 1 276 ? -26.149 -7.281 57.677 1.00 41.73 276 PRO A N 1
ATOM 2078 C CA . PRO A 1 276 ? -26.588 -5.906 57.960 1.00 39.76 276 PRO A CA 1
ATOM 2079 C C . PRO A 1 276 ? -26.376 -4.997 56.758 1.00 37.61 276 PRO A C 1
ATOM 2080 O O . PRO A 1 276 ? -25.323 -5.021 56.117 1.00 37.25 276 PRO A O 1
ATOM 2084 N N . LEU A 1 277 ? -27.385 -4.182 56.464 1.00 34.20 277 LEU A N 1
ATOM 2085 C CA . LEU A 1 277 ? -27.322 -3.279 55.323 1.00 33.74 277 LEU A CA 1
ATOM 2086 C C . LEU A 1 277 ? -26.482 -2.054 55.653 1.00 32.23 277 LEU A C 1
ATOM 2087 O O . LEU A 1 277 ? -26.361 -1.654 56.811 1.00 32.23 277 LEU A O 1
ATOM 2092 N N . GLU A 1 278 ? -25.913 -1.445 54.612 1.00 31.15 278 GLU A N 1
ATOM 2093 C CA . GLU A 1 278 ? -25.085 -0.255 54.773 1.00 29.49 278 GLU A CA 1
ATOM 2094 C C . GLU A 1 278 ? -25.932 1.007 54.909 1.00 27.97 278 GLU A C 1
ATOM 2095 O O . GLU A 1 278 ? -25.700 1.992 54.199 1.00 27.85 278 GLU A O 1
ATOM 2101 N N . LEU A 1 279 ? -26.910 0.997 55.815 1.00 27.30 279 LEU A N 1
ATOM 2102 C CA . LEU A 1 279 ? -27.829 2.128 55.905 1.00 26.92 279 LEU A CA 1
ATOM 2103 C C . LEU A 1 279 ? -27.136 3.363 56.473 1.00 28.75 279 LEU A C 1
ATOM 2104 O O . LEU A 1 279 ? -27.384 4.484 56.014 1.00 29.17 279 LEU A O 1
ATOM 2109 N N . ALA A 1 280 ? -26.248 3.176 57.453 1.00 30.63 280 ALA A N 1
ATOM 2110 C CA . ALA A 1 280 ? -25.642 4.316 58.137 1.00 31.74 280 ALA A CA 1
ATOM 2111 C C . ALA A 1 280 ? -24.866 5.201 57.167 1.00 30.17 280 ALA A C 1
ATOM 2112 O O . ALA A 1 280 ? -25.001 6.428 57.188 1.00 29.54 280 ALA A O 1
ATOM 2114 N N . ALA A 1 281 ? -24.057 4.594 56.298 1.00 28.81 281 ALA A N 1
ATOM 2115 C CA . ALA A 1 281 ? -23.209 5.386 55.413 1.00 28.94 281 ALA A CA 1
ATOM 2116 C C . ALA A 1 281 ? -23.976 5.916 54.205 1.00 27.91 281 ALA A C 1
ATOM 2117 O O . ALA A 1 281 ? -23.720 7.037 53.752 1.00 27.09 281 ALA A O 1
ATOM 2119 N N . ILE A 1 282 ? -24.913 5.133 53.675 1.00 25.21 282 ILE A N 1
ATOM 2120 C CA . ILE A 1 282 ? -25.583 5.501 52.432 1.00 24.44 282 ILE A CA 1
ATOM 2121 C C . ILE A 1 282 ? -26.821 6.384 52.657 1.00 23.65 282 ILE A C 1
ATOM 2122 O O . ILE A 1 282 ? -27.112 7.252 51.828 1.00 22.72 282 ILE A O 1
ATOM 2127 N N . TYR A 1 283 ? -27.541 6.212 53.769 1.00 22.15 283 TYR A N 1
ATOM 2128 C CA . TYR A 1 283 ? -28.766 6.977 54.013 1.00 22.36 283 TYR A CA 1
AT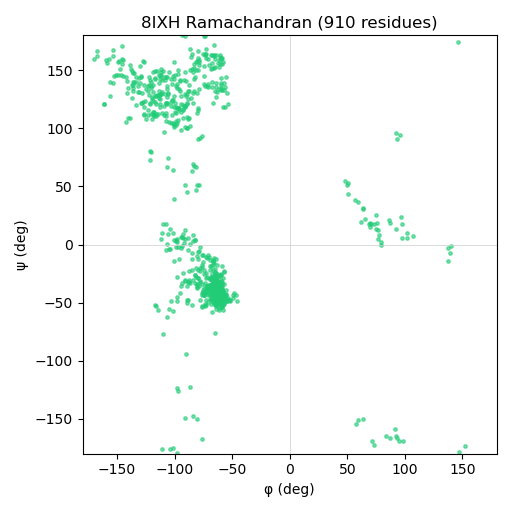OM 2129 C C . TYR A 1 283 ? -28.673 7.896 55.218 1.00 24.82 283 TYR A C 1
ATOM 2130 O O . TYR A 1 283 ? -28.962 9.092 55.096 1.00 25.32 283 TYR A O 1
ATOM 2139 N N . ALA A 1 284 ? -28.291 7.369 56.384 1.00 28.18 284 ALA A N 1
ATOM 2140 C CA . ALA A 1 284 ? -28.300 8.175 57.602 1.00 30.07 284 ALA A CA 1
ATOM 2141 C C . ALA A 1 284 ? -27.387 9.389 57.471 1.00 30.37 284 ALA A C 1
ATOM 2142 O O . ALA A 1 284 ? -27.796 10.520 57.759 1.00 30.09 284 ALA A O 1
ATOM 2144 N N . ALA A 1 285 ? -26.147 9.176 57.023 1.00 30.81 285 ALA A N 1
ATOM 2145 C CA . ALA A 1 285 ? -25.203 10.288 56.909 1.00 29.33 285 ALA A CA 1
ATOM 2146 C C . ALA A 1 285 ? -25.659 11.355 55.920 1.00 27.33 285 ALA A C 1
ATOM 2147 O O . ALA A 1 285 ? -25.623 12.545 56.276 1.00 26.30 285 ALA A O 1
ATOM 2149 N N . PRO A 1 286 ? -26.081 11.031 54.691 1.00 27.16 286 PRO A N 1
ATOM 2150 C CA . PRO A 1 286 ? -26.601 12.096 53.813 1.00 28.28 286 PRO A CA 1
ATOM 2151 C C . PRO A 1 286 ? -27.829 12.797 54.370 1.00 29.61 286 PRO A C 1
ATOM 2152 O O . PRO A 1 286 ? -27.965 14.018 54.218 1.00 30.14 286 PRO A O 1
ATOM 2156 N N . LEU A 1 287 ? -28.741 12.050 54.999 1.00 29.70 287 LEU A N 1
ATOM 2157 C CA . LEU A 1 287 ? -29.930 12.670 55.576 1.00 30.62 287 LEU A CA 1
ATOM 2158 C C . LEU A 1 287 ? -29.555 13.664 56.666 1.00 31.29 287 LEU A C 1
ATOM 2159 O O . LEU A 1 287 ? -30.098 14.772 56.720 1.00 31.49 287 LEU A O 1
ATOM 2164 N N . ALA A 1 288 ? -28.612 13.291 57.536 1.00 32.45 288 ALA A N 1
ATOM 2165 C CA . ALA A 1 288 ? -28.179 14.195 58.597 1.00 34.43 288 ALA A CA 1
ATOM 2166 C C . ALA A 1 288 ? -27.473 15.422 58.029 1.00 36.73 288 ALA A C 1
ATOM 2167 O O . ALA A 1 288 ? -27.702 16.546 58.491 1.00 39.59 288 ALA A O 1
ATOM 2169 N N . ARG A 1 289 ? -26.613 15.229 57.026 1.00 34.94 289 ARG A N 1
ATOM 2170 C CA . ARG A 1 289 ? -25.972 16.372 56.380 1.00 37.29 289 ARG A CA 1
ATOM 2171 C C . ARG A 1 289 ? -27.004 17.273 55.715 1.00 37.01 289 ARG A C 1
ATOM 2172 O O . ARG A 1 289 ? -26.882 18.503 55.748 1.00 37.37 289 ARG A O 1
ATOM 2180 N N . ALA A 1 290 ? -28.028 16.675 55.103 1.00 37.24 290 ALA A N 1
ATOM 2181 C CA . ALA A 1 290 ? -29.079 17.465 54.473 1.00 37.01 290 ALA A CA 1
ATOM 2182 C C . ALA A 1 290 ? -29.914 18.200 55.514 1.00 39.45 290 ALA A C 1
ATOM 2183 O O . ALA A 1 290 ? -30.319 19.347 55.296 1.00 41.40 290 ALA A O 1
ATOM 2185 N N . ALA A 1 291 ? -30.182 17.556 56.652 1.00 37.46 291 ALA A N 1
ATOM 2186 C CA . ALA A 1 291 ? -30.935 18.216 57.713 1.00 40.45 291 ALA A CA 1
ATOM 2187 C C . ALA A 1 291 ? -30.154 19.393 58.280 1.00 42.25 291 ALA A C 1
ATOM 2188 O O . ALA A 1 291 ? -30.697 20.489 58.453 1.00 45.60 291 ALA A O 1
ATOM 2190 N N . ALA A 1 292 ? -28.865 19.184 58.565 1.00 42.38 292 ALA A N 1
ATOM 2191 C CA . ALA A 1 292 ? -28.042 20.255 59.116 1.00 44.69 292 ALA A CA 1
ATOM 2192 C C . ALA A 1 292 ? -27.972 21.452 58.177 1.00 45.00 292 ALA A C 1
ATOM 2193 O O . ALA A 1 292 ? -27.758 22.581 58.628 1.00 47.60 292 ALA A O 1
ATOM 2195 N N . ALA A 1 293 ? -28.149 21.227 56.879 1.00 43.93 293 ALA A N 1
ATOM 2196 C CA . ALA A 1 293 ? -28.149 22.293 55.889 1.00 44.47 293 ALA A CA 1
ATOM 2197 C C . ALA A 1 293 ? -29.548 22.806 55.576 1.00 45.64 293 ALA A C 1
ATOM 2198 O O . ALA A 1 293 ? -29.703 23.615 54.656 1.00 47.57 293 ALA A O 1
ATOM 2200 N N . GLY A 1 294 ? -30.564 22.352 56.308 1.00 44.14 294 GLY A N 1
ATOM 2201 C CA . GLY A 1 294 ? -31.913 22.838 56.094 1.00 43.84 294 GLY A CA 1
ATOM 2202 C C . GLY A 1 294 ? -32.608 22.285 54.872 1.00 43.75 294 GLY A C 1
ATOM 2203 O O . GLY A 1 294 ? -33.596 22.867 54.418 1.00 45.13 294 GLY A O 1
ATOM 2204 N N . TYR A 1 295 ? -32.132 21.168 54.330 1.00 41.01 295 TYR A N 1
ATOM 2205 C CA . TYR A 1 295 ? -32.688 20.587 53.115 1.00 38.25 295 TYR A CA 1
ATOM 2206 C C . TYR A 1 295 ? -33.332 19.245 53.431 1.00 36.88 295 TYR A C 1
ATOM 2207 O O . TYR A 1 295 ? -32.701 18.376 54.042 1.00 37.09 295 TYR A O 1
ATOM 2216 N N . ARG A 1 296 ? -34.577 19.076 53.001 1.00 35.66 296 ARG A N 1
ATOM 2217 C CA . ARG A 1 296 ? -35.341 17.865 53.259 1.00 35.53 296 ARG A CA 1
ATOM 2218 C C . ARG A 1 296 ? -35.368 16.971 52.024 1.00 34.07 296 ARG A C 1
ATOM 2219 O O . ARG A 1 296 ? -35.539 17.451 50.900 1.00 36.29 296 ARG A O 1
ATOM 2227 N N . MET A 1 297 ? -35.203 15.663 52.240 1.00 31.63 297 MET A N 1
ATOM 2228 C CA . MET A 1 297 ? -35.257 14.651 51.183 1.00 30.62 297 MET A CA 1
ATOM 2229 C C . MET A 1 297 ? -36.369 13.671 51.532 1.00 29.52 297 MET A C 1
ATOM 2230 O O . MET A 1 297 ? -36.099 12.574 52.041 1.00 30.36 297 MET A O 1
ATOM 2235 N N . PRO A 1 298 ? -37.631 14.028 51.270 1.00 29.21 298 PRO A N 1
ATOM 2236 C CA . PRO A 1 298 ? -38.736 13.196 51.783 1.00 28.09 298 PRO A CA 1
ATOM 2237 C C . PRO A 1 298 ? -38.708 11.764 51.278 1.00 28.15 298 PRO A C 1
ATOM 2238 O O . PRO A 1 298 ? -38.895 10.837 52.075 1.00 29.74 298 PRO A O 1
ATOM 2242 N N . ARG A 1 299 ? -38.456 11.543 49.987 1.00 25.55 299 ARG A N 1
ATOM 2243 C CA . ARG A 1 299 ? -38.451 10.173 49.479 1.00 25.72 299 ARG A CA 1
ATOM 2244 C C . ARG A 1 299 ? -37.288 9.369 50.054 1.00 27.32 299 ARG A C 1
ATOM 2245 O O . ARG A 1 299 ? -37.464 8.208 50.443 1.00 27.57 299 ARG A O 1
ATOM 2253 N N . VAL A 1 300 ? -36.089 9.958 50.110 1.00 28.64 300 VAL A N 1
ATOM 2254 C CA . VAL A 1 300 ? -34.951 9.242 50.683 1.00 26.75 300 VAL A CA 1
ATOM 2255 C C . VAL A 1 300 ? -35.197 8.955 52.158 1.00 26.21 300 VAL A C 1
ATOM 2256 O O . VAL A 1 300 ? -34.913 7.856 52.653 1.00 27.34 300 VAL A O 1
ATOM 2260 N N . GLU A 1 301 ? -35.728 9.941 52.882 1.00 26.52 301 GLU A N 1
ATOM 2261 C CA . GLU A 1 301 ? -36.084 9.745 54.283 1.00 29.64 301 GLU A CA 1
ATOM 2262 C C . GLU A 1 301 ? -37.029 8.561 54.451 1.00 29.63 301 GLU A C 1
ATOM 2263 O O . GLU A 1 301 ? -36.828 7.707 55.323 1.00 27.39 301 GLU A O 1
ATOM 2269 N N . ALA A 1 302 ? -38.065 8.489 53.614 1.00 27.72 302 ALA A N 1
ATOM 2270 C CA . ALA A 1 302 ? -39.033 7.405 53.735 1.00 28.02 302 ALA A CA 1
ATOM 2271 C C . ALA A 1 302 ? -38.431 6.071 53.305 1.00 28.03 302 ALA A C 1
ATOM 2272 O O . ALA A 1 302 ? -38.710 5.033 53.917 1.00 29.38 302 ALA A O 1
ATOM 2274 N N . LEU A 1 303 ? -37.612 6.076 52.249 1.00 26.96 303 LEU A N 1
ATOM 2275 C CA . LEU A 1 303 ? -36.911 4.860 51.849 1.00 27.32 303 LEU A CA 1
ATOM 2276 C C . LEU A 1 303 ? -36.037 4.341 52.982 1.00 26.66 303 LEU A C 1
ATOM 2277 O O . LEU A 1 303 ? -36.016 3.137 53.264 1.00 26.07 303 LEU A O 1
ATOM 2282 N N . HIS A 1 304 ? -35.318 5.244 53.652 1.00 26.95 304 HIS A N 1
ATOM 2283 C CA . HIS A 1 304 ? -34.494 4.854 54.790 1.00 29.72 304 HIS A CA 1
ATOM 2284 C C . HIS A 1 304 ? -35.343 4.249 55.901 1.00 30.34 304 HIS A C 1
ATOM 2285 O O . HIS A 1 304 ? -34.986 3.211 56.472 1.00 28.71 304 HIS A O 1
ATOM 2292 N N . GLN A 1 305 ? -36.478 4.883 56.212 1.00 29.67 305 GLN A N 1
ATOM 2293 C CA . GLN A 1 305 ? -37.378 4.336 57.219 1.00 28.29 305 GLN A CA 1
ATOM 2294 C C . GLN A 1 305 ? -37.858 2.942 56.829 1.00 27.50 305 GLN A C 1
ATOM 2295 O O . GLN A 1 305 ? -37.885 2.032 57.665 1.00 28.69 305 GLN A O 1
ATOM 2301 N N . ALA A 1 306 ? -38.227 2.750 55.560 1.00 26.16 306 ALA A N 1
ATOM 2302 C CA . ALA A 1 306 ? -38.707 1.443 55.123 1.00 26.58 306 ALA A CA 1
ATOM 2303 C C . ALA A 1 306 ? -37.624 0.381 55.265 1.00 28.54 306 ALA A C 1
ATOM 2304 O O . ALA A 1 306 ? -37.904 -0.751 55.676 1.00 28.99 306 ALA A O 1
ATOM 2306 N N . LEU A 1 307 ? -36.377 0.731 54.938 1.00 29.64 307 LEU A N 1
ATOM 2307 C CA . LEU A 1 307 ? -35.291 -0.244 55.017 1.00 30.04 307 LEU A CA 1
ATOM 2308 C C . LEU A 1 307 ? -34.971 -0.597 56.465 1.00 30.31 307 LEU A C 1
ATOM 2309 O O . LEU A 1 307 ? -34.708 -1.764 56.783 1.00 29.57 307 LEU A O 1
ATOM 2314 N N . ARG A 1 308 ? -35.007 0.391 57.362 1.00 33.09 308 ARG A N 1
ATOM 2315 C CA . ARG A 1 308 ? -34.814 0.103 58.779 1.00 33.81 308 ARG A CA 1
ATOM 2316 C C . ARG A 1 308 ? -35.921 -0.802 59.316 1.00 33.88 308 ARG A C 1
ATOM 2317 O O . ARG A 1 308 ? -35.654 -1.712 60.111 1.00 32.79 308 ARG A O 1
ATOM 2325 N N . PHE A 1 309 ? -37.170 -0.577 58.890 1.00 33.89 309 PHE A N 1
ATOM 2326 C CA . PHE A 1 309 ? -38.255 -1.469 59.297 1.00 34.60 309 PHE A CA 1
ATOM 2327 C C . PHE A 1 309 ? -38.013 -2.885 58.790 1.00 34.97 309 PHE A C 1
ATOM 2328 O O . PHE A 1 309 ? -38.146 -3.857 59.543 1.00 35.09 309 PHE A O 1
ATOM 2336 N N . LEU A 1 310 ? -37.667 -3.021 57.506 1.00 32.82 310 LEU A N 1
ATOM 2337 C CA . LEU A 1 310 ? -37.428 -4.346 56.944 1.00 33.90 310 LEU A CA 1
ATOM 2338 C C . LEU A 1 310 ? -36.310 -5.068 57.686 1.00 37.59 310 LEU A C 1
ATOM 2339 O O . LEU A 1 310 ? -36.394 -6.279 57.923 1.00 39.33 310 LEU A O 1
ATOM 2344 N N . GLU A 1 311 ? -35.261 -4.337 58.076 1.00 38.50 311 GLU A N 1
ATOM 2345 C CA . GLU A 1 311 ? -34.147 -4.953 58.791 1.00 38.40 311 GLU A CA 1
ATOM 2346 C C . GLU A 1 311 ? -34.559 -5.449 60.169 1.00 39.78 311 GLU A C 1
ATOM 2347 O O . GLU A 1 311 ? -33.965 -6.405 60.681 1.00 40.65 311 GLU A O 1
ATOM 2353 N N . ALA A 1 312 ? -35.561 -4.815 60.785 1.00 39.60 312 ALA A N 1
ATOM 2354 C CA . ALA A 1 312 ? -35.985 -5.158 62.138 1.00 42.27 312 ALA A CA 1
ATOM 2355 C C . ALA A 1 312 ? -36.973 -6.317 62.183 1.00 45.04 312 ALA A C 1
ATOM 2356 O O . ALA A 1 312 ? -37.298 -6.790 63.278 1.00 47.72 312 ALA A O 1
ATOM 2358 N N . GLN A 1 313 ? -37.447 -6.780 61.038 1.00 44.95 313 GLN A N 1
ATOM 2359 C CA . GLN A 1 313 ? -38.452 -7.830 60.955 1.00 48.31 313 GLN A CA 1
ATOM 2360 C C . GLN A 1 313 ? -37.784 -9.200 60.980 1.00 52.55 313 GLN A C 1
ATOM 2361 O O . GLN A 1 313 ? -36.561 -9.305 60.871 1.00 51.69 313 GLN A O 1
ATOM 2367 N N . PRO A 1 314 ? -38.568 -10.289 61.158 1.00 56.18 314 PRO A N 1
ATOM 2368 C CA . PRO A 1 314 ? -38.179 -11.702 61.060 1.00 60.39 314 PRO A CA 1
ATOM 2369 C C . PRO A 1 314 ? -36.882 -12.014 60.315 1.00 61.78 314 PRO A C 1
ATOM 2370 O O . PRO A 1 314 ? -36.564 -13.195 60.152 1.00 64.24 314 PRO A O 1
ATOM 2374 N N . GLN B 1 6 ? -0.653 22.047 15.036 1.00 51.83 6 GLN B N 1
ATOM 2375 C CA . G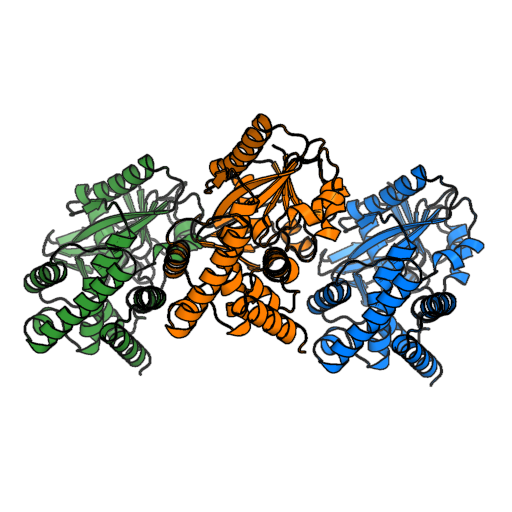LN B 1 6 ? -0.206 20.743 14.554 1.00 49.79 6 GLN B CA 1
ATOM 2376 C C . GLN B 1 6 ? -0.689 19.616 15.466 1.00 44.45 6 GLN B C 1
ATOM 2377 O O . GLN B 1 6 ? -1.118 18.569 14.981 1.00 46.77 6 GLN B O 1
ATOM 2383 N N . ARG B 1 7 ? -0.621 19.811 16.782 1.00 41.93 7 ARG B N 1
ATOM 2384 C CA . ARG B 1 7 ? -1.261 18.869 17.690 1.00 37.79 7 ARG B CA 1
ATOM 2385 C C . ARG B 1 7 ? -2.735 19.235 17.822 1.00 32.91 7 ARG B C 1
ATOM 2386 O O . ARG B 1 7 ? -3.070 20.355 18.223 1.00 32.55 7 ARG B O 1
ATOM 2394 N N . ILE B 1 8 ? -3.610 18.293 17.483 1.00 31.01 8 ILE B N 1
ATOM 2395 C CA . ILE B 1 8 ? -5.051 18.515 17.453 1.00 30.88 8 ILE B CA 1
ATOM 2396 C C . ILE B 1 8 ? -5.694 17.715 18.577 1.00 29.93 8 ILE B C 1
ATOM 2397 O O . ILE B 1 8 ? -5.424 16.519 18.729 1.00 30.69 8 ILE B O 1
ATOM 2402 N N . GLY B 1 9 ? -6.552 18.368 19.352 1.00 25.99 9 GLY B N 1
ATOM 2403 C CA . GLY B 1 9 ? -7.365 17.700 20.350 1.00 27.41 9 GLY B CA 1
ATOM 2404 C C . GLY B 1 9 ? -8.833 17.775 19.969 1.00 28.09 9 GLY B C 1
ATOM 2405 O O . GLY B 1 9 ? -9.287 18.770 19.397 1.00 27.35 9 GLY B O 1
ATOM 2406 N N . VAL B 1 10 ? -9.577 16.720 20.294 1.00 26.86 10 VAL B N 1
ATOM 2407 C CA . VAL B 1 10 ? -11.014 16.652 20.040 1.00 27.08 10 VAL B CA 1
ATOM 2408 C C . VAL B 1 10 ? -11.720 16.505 21.382 1.00 30.27 10 VAL B C 1
ATOM 2409 O O . VAL B 1 10 ? -11.609 15.458 22.037 1.00 31.18 10 VAL B O 1
ATOM 2413 N N . ILE B 1 11 ? -12.458 17.540 21.785 1.00 29.60 11 ILE B N 1
ATOM 2414 C CA . ILE B 1 11 ? -13.176 17.564 23.059 1.00 32.53 11 ILE B CA 1
ATOM 2415 C C . ILE B 1 11 ? -14.632 17.213 22.770 1.00 32.55 11 ILE B C 1
ATOM 2416 O O . ILE B 1 11 ? -15.401 18.053 22.298 1.00 32.30 11 ILE B O 1
ATOM 2421 N N . GLY B 1 12 ? -15.020 15.976 23.072 1.00 34.52 12 GLY B N 1
ATOM 2422 C CA . GLY B 1 12 ? -16.348 15.495 22.741 1.00 35.20 12 GLY B CA 1
ATOM 2423 C C . GLY B 1 12 ? -16.370 14.813 21.390 1.00 36.69 12 GLY B C 1
ATOM 2424 O O . GLY B 1 12 ? -16.483 15.476 20.353 1.00 36.06 12 GLY B O 1
ATOM 2425 N N . THR B 1 13 ? -16.258 13.486 21.390 1.00 38.26 13 THR B N 1
ATOM 2426 C CA . THR B 1 13 ? -16.091 12.722 20.155 1.00 40.03 13 THR B CA 1
ATOM 2427 C C . THR B 1 13 ? -17.390 11.986 19.820 1.00 41.12 13 THR B C 1
ATOM 2428 O O . THR B 1 13 ? -17.491 10.757 19.860 1.00 42.80 13 THR B O 1
ATOM 2432 N N . GLY B 1 14 ? -18.406 12.779 19.495 1.00 39.93 14 GLY B N 1
ATOM 2433 C CA . GLY B 1 14 ? -19.650 12.254 18.967 1.00 38.64 14 GLY B CA 1
ATOM 2434 C C . GLY B 1 14 ? -19.540 12.044 17.474 1.00 36.72 14 GLY B C 1
ATOM 2435 O O . GLY B 1 14 ? -18.466 11.735 16.943 1.00 37.37 14 GLY B O 1
ATOM 2436 N N . ALA B 1 15 ? -20.662 12.225 16.776 1.00 34.44 15 ALA B N 1
ATOM 2437 C CA . ALA B 1 15 ? -20.643 12.109 15.322 1.00 32.57 15 ALA B CA 1
ATOM 2438 C C . ALA B 1 15 ? -19.751 13.174 14.695 1.00 29.42 15 ALA B C 1
ATOM 2439 O O . ALA B 1 15 ? -19.009 12.894 13.745 1.00 29.74 15 ALA B O 1
ATOM 2441 N N . ILE B 1 16 ? -19.798 14.398 15.225 1.00 27.14 16 ILE B N 1
ATOM 2442 C CA . ILE B 1 16 ? -19.063 15.514 14.639 1.00 24.63 16 ILE B CA 1
ATOM 2443 C C . ILE B 1 16 ? -17.580 15.425 14.978 1.00 27.14 16 ILE B C 1
ATOM 2444 O O . ILE B 1 16 ? -16.717 15.491 14.093 1.00 25.95 16 ILE B O 1
ATOM 2449 N N . GLY B 1 17 ? -17.261 15.295 16.267 1.00 27.64 17 GLY B N 1
ATOM 2450 C CA . GLY B 1 17 ? -15.866 15.191 16.662 1.00 26.24 17 GLY B CA 1
ATOM 2451 C C . GLY B 1 17 ? -15.205 13.948 16.105 1.00 26.91 17 GLY B C 1
ATOM 2452 O O . GLY B 1 17 ? -14.054 13.988 15.666 1.00 28.23 17 GLY B O 1
ATOM 2453 N N . GLY B 1 18 ? -15.928 12.828 16.109 1.00 25.36 18 GLY B N 1
ATOM 2454 C CA . GLY B 1 18 ? -15.401 11.619 15.504 1.00 29.80 18 GLY B CA 1
ATOM 2455 C C . GLY B 1 18 ? -15.083 11.807 14.034 1.00 29.42 18 GLY B C 1
ATOM 2456 O O . GLY B 1 18 ? -13.983 11.482 13.578 1.00 28.91 18 GLY B O 1
ATOM 2457 N N . PHE B 1 19 ? -16.028 12.375 13.281 1.00 27.31 19 PHE B N 1
ATOM 2458 C CA . PHE B 1 19 ? -15.835 12.532 11.843 1.00 24.18 19 PHE B CA 1
ATOM 2459 C C . PHE B 1 19 ? -14.633 13.417 11.538 1.00 23.75 19 PHE B C 1
ATOM 2460 O O . PHE B 1 19 ? -13.720 13.016 10.808 1.00 23.88 19 PHE B O 1
ATOM 2468 N N . TYR B 1 20 ? -14.632 14.642 12.068 1.00 24.45 20 TYR B N 1
ATOM 2469 C CA . TYR B 1 20 ? -13.578 15.586 11.714 1.00 24.96 20 TYR B CA 1
ATOM 2470 C C . TYR B 1 20 ? -12.244 15.177 12.323 1.00 25.28 20 TYR B C 1
ATOM 2471 O O . TYR B 1 20 ? -11.196 15.334 11.687 1.00 26.58 20 TYR B O 1
ATOM 2480 N N . GLY B 1 21 ? -12.264 14.632 13.541 1.00 25.71 21 GLY B N 1
ATOM 2481 C CA . GLY B 1 21 ? -11.043 14.084 14.114 1.00 26.31 21 GLY B CA 1
ATOM 2482 C C . GLY B 1 21 ? -10.470 12.956 13.277 1.00 28.44 21 GLY B C 1
ATOM 2483 O O . GLY B 1 21 ? -9.266 12.910 13.012 1.00 29.17 21 GLY B O 1
ATOM 2484 N N . LEU B 1 22 ? -11.330 12.035 12.836 1.00 28.56 22 LEU B N 1
ATOM 2485 C CA . LEU B 1 22 ? -10.853 10.927 12.017 1.00 29.03 22 LEU B CA 1
ATOM 2486 C C . LEU B 1 22 ? -10.290 11.424 10.691 1.00 27.52 22 LEU B C 1
ATOM 2487 O O . LEU B 1 22 ? -9.234 10.961 10.247 1.00 28.45 22 LEU B O 1
ATOM 2492 N N . MET B 1 23 ? -10.977 12.371 10.046 1.00 27.13 23 MET B N 1
ATOM 2493 C CA . MET B 1 23 ? -10.519 12.847 8.743 1.00 29.94 23 MET B CA 1
ATOM 2494 C C . MET B 1 23 ? -9.173 13.559 8.850 1.00 29.93 23 MET B C 1
ATOM 2495 O O . MET B 1 23 ? -8.299 13.372 7.995 1.00 30.40 23 MET B O 1
ATOM 2500 N N . LEU B 1 24 ? -8.984 14.376 9.892 1.00 28.40 24 LEU B N 1
ATOM 2501 C CA . LEU B 1 24 ? -7.694 15.034 10.091 1.00 27.06 24 LEU B CA 1
ATOM 2502 C C . LEU B 1 24 ? -6.599 14.011 10.369 1.00 28.43 24 LEU B C 1
ATOM 2503 O O . LEU B 1 24 ? -5.509 14.077 9.789 1.00 32.69 24 LEU B O 1
ATOM 2508 N N . ALA B 1 25 ? -6.874 13.054 11.261 1.00 29.37 25 ALA B N 1
ATOM 2509 C CA . ALA B 1 25 ? -5.876 12.040 11.594 1.00 31.93 25 ALA B CA 1
ATOM 2510 C C . ALA B 1 25 ? -5.542 11.178 10.384 1.00 33.68 25 ALA B C 1
ATOM 2511 O O . ALA B 1 25 ? -4.391 10.758 10.207 1.00 34.26 25 ALA B O 1
ATOM 2513 N N . HIS B 1 26 ? -6.535 10.897 9.539 1.00 34.24 26 HIS B N 1
ATOM 2514 C CA . HIS B 1 26 ? -6.251 10.144 8.321 1.00 36.34 26 HIS B CA 1
ATOM 2515 C C . HIS B 1 26 ? -5.325 10.916 7.395 1.00 33.68 26 HIS B C 1
ATOM 2516 O O . HIS B 1 26 ? -4.524 10.314 6.676 1.00 35.71 26 HIS B O 1
ATOM 2523 N N . ALA B 1 27 ? -5.425 12.240 7.395 1.00 35.38 27 ALA B N 1
ATOM 2524 C CA . ALA B 1 27 ? -4.592 13.076 6.548 1.00 34.92 27 ALA B CA 1
ATOM 2525 C C . ALA B 1 27 ? -3.184 13.255 7.092 1.00 36.10 27 ALA B C 1
ATOM 2526 O O . ALA B 1 27 ? -2.376 13.928 6.446 1.00 38.71 27 ALA B O 1
ATOM 2528 N N . GLY B 1 28 ? -2.874 12.690 8.256 1.00 35.08 28 GLY B N 1
ATOM 2529 C CA . GLY B 1 28 ? -1.542 12.761 8.817 1.00 38.27 28 GLY B CA 1
ATOM 2530 C C . GLY B 1 28 ? -1.370 13.686 10.004 1.00 39.45 28 GLY B C 1
ATOM 2531 O O . GLY B 1 28 ? -0.232 13.900 10.434 1.00 42.63 28 GLY B O 1
ATOM 2532 N N . HIS B 1 29 ? -2.449 14.243 10.545 1.00 37.91 29 HIS B N 1
ATOM 2533 C CA . HIS B 1 29 ? -2.332 15.100 11.714 1.00 36.34 29 HIS B CA 1
ATOM 2534 C C . HIS B 1 29 ? -2.231 14.257 12.986 1.00 35.41 29 HIS B C 1
ATOM 2535 O O . HIS B 1 29 ? -2.648 13.096 13.030 1.00 37.06 29 HIS B O 1
ATOM 2542 N N . ASP B 1 30 ? -1.653 14.855 14.025 1.00 37.15 30 ASP B N 1
ATOM 2543 C CA . ASP B 1 30 ? -1.587 14.243 15.350 1.00 39.01 30 ASP B CA 1
ATOM 2544 C C . ASP B 1 30 ? -2.852 14.629 16.112 1.00 38.54 30 ASP B C 1
ATOM 2545 O O . ASP B 1 30 ? -3.008 15.786 16.517 1.00 39.16 30 ASP B O 1
ATOM 2550 N N . VAL B 1 31 ? -3.757 13.669 16.304 1.00 35.99 31 VAL B N 1
ATOM 2551 C CA . VAL B 1 31 ? -5.086 13.938 16.849 1.00 34.47 31 VAL B CA 1
ATOM 2552 C C . VAL B 1 31 ? -5.298 13.097 18.103 1.00 35.90 31 VAL B C 1
ATOM 2553 O O . VAL B 1 31 ? -5.053 11.884 18.095 1.00 36.41 31 VAL B O 1
ATOM 2557 N N . HIS B 1 32 ? -5.780 13.741 19.165 1.00 33.38 32 HIS B N 1
ATOM 2558 C CA . HIS B 1 32 ? -6.057 13.107 20.448 1.00 34.89 32 HIS B CA 1
ATOM 2559 C C . HIS B 1 32 ? -7.523 13.310 20.801 1.00 35.15 32 HIS B C 1
ATOM 2560 O O . HIS B 1 32 ? -8.015 14.442 20.779 1.00 34.26 32 HIS B O 1
ATOM 2567 N N . PHE B 1 33 ? -8.213 12.223 21.142 1.00 36.85 33 PHE B N 1
ATOM 2568 C CA . PHE B 1 33 ? -9.660 12.240 21.322 1.00 36.95 33 PHE B CA 1
ATOM 2569 C C . PHE B 1 33 ? -10.019 12.151 22.799 1.00 39.38 33 PHE B C 1
ATOM 2570 O O . PHE B 1 33 ? -9.580 11.232 23.499 1.00 40.03 33 PHE B O 1
ATOM 2578 N N . LEU B 1 34 ? -10.830 13.099 23.263 1.00 40.31 34 LEU B N 1
ATOM 2579 C CA . LEU B 1 34 ? -11.418 13.038 24.596 1.00 43.43 34 LEU B CA 1
ATOM 2580 C C . LEU B 1 34 ? -12.797 12.399 24.479 1.00 46.08 34 LEU B C 1
ATOM 2581 O O . LEU B 1 34 ? -13.704 12.968 23.863 1.00 44.72 34 LEU B O 1
ATOM 2586 N N . LEU B 1 35 ? -12.951 11.216 25.062 1.00 50.45 35 LEU B N 1
ATOM 2587 C CA . LEU B 1 35 ? -14.212 10.491 25.056 1.00 55.24 35 LEU B CA 1
ATOM 2588 C C . LEU B 1 35 ? -14.748 10.409 26.478 1.00 63.07 35 LEU B C 1
ATOM 2589 O O . LEU B 1 35 ? -14.023 10.009 27.395 1.00 64.83 35 LEU B O 1
ATOM 2594 N N . ARG B 1 36 ? -16.009 10.803 26.662 1.00 65.48 36 ARG B N 1
ATOM 2595 C CA . ARG B 1 36 ? -16.666 10.661 27.956 1.00 71.23 36 ARG B CA 1
ATOM 2596 C C . ARG B 1 36 ? -17.357 9.306 28.013 1.00 76.18 36 ARG B C 1
ATOM 2597 O O . ARG B 1 36 ? -16.737 8.296 28.368 1.00 80.20 36 ARG B O 1
ATOM 2605 N N . SER B 1 37 ? -18.641 9.277 27.667 1.00 76.10 37 SER B N 1
ATOM 2606 C CA . SER B 1 37 ? -19.304 8.019 27.384 1.00 77.07 37 SER B CA 1
ATOM 2607 C C . SER B 1 37 ? -18.623 7.347 26.196 1.00 75.95 37 SER B C 1
ATOM 2608 O O . SER B 1 37 ? -17.931 7.991 25.400 1.00 73.77 37 SER B O 1
ATOM 2611 N N . GLU B 1 38 ? -18.803 6.031 26.094 1.00 76.02 38 GLU B N 1
ATOM 2612 C CA . GLU B 1 38 ? -18.317 5.260 24.951 1.00 74.69 38 GLU B CA 1
ATOM 2613 C C . GLU B 1 38 ? -16.792 5.307 24.821 1.00 70.55 38 GLU B C 1
ATOM 2614 O O . GLU B 1 38 ? -16.247 5.032 23.744 1.00 68.99 38 GLU B O 1
ATOM 2620 N N . PHE B 1 39 ? -16.080 5.662 25.897 1.00 73.99 39 PHE B N 1
ATOM 2621 C CA . PHE B 1 39 ? -14.621 5.610 25.856 1.00 68.95 39 PHE B CA 1
ATOM 2622 C C . PHE B 1 39 ? -14.130 4.179 25.704 1.00 70.91 39 PHE B C 1
ATOM 2623 O O . PHE B 1 39 ? -13.179 3.914 24.959 1.00 69.10 39 PHE B O 1
ATOM 2631 N N . GLU B 1 40 ? -14.758 3.245 26.421 1.00 69.56 40 GLU B N 1
ATOM 2632 C CA . GLU B 1 40 ? -14.255 1.877 26.462 1.00 74.25 40 GLU B CA 1
ATOM 2633 C C . GLU B 1 40 ? -14.285 1.230 25.084 1.00 71.47 40 GLU B C 1
ATOM 2634 O O . GLU B 1 40 ? -13.363 0.492 24.717 1.00 72.80 40 GLU B O 1
ATOM 2640 N N . ALA B 1 41 ? -15.336 1.499 24.307 1.00 74.97 41 ALA B N 1
ATOM 2641 C CA . ALA B 1 41 ? -15.468 0.873 22.995 1.00 72.22 41 ALA B CA 1
ATOM 2642 C C . ALA B 1 41 ? -14.359 1.324 22.050 1.00 68.13 41 ALA B C 1
ATOM 2643 O O . ALA B 1 41 ? -13.680 0.494 21.434 1.00 68.74 41 ALA B O 1
ATOM 2645 N N . VAL B 1 42 ? -14.154 2.638 21.929 1.00 67.22 42 VAL B N 1
ATOM 2646 C CA . VAL B 1 42 ? -13.205 3.147 20.943 1.00 65.00 42 VAL B CA 1
ATOM 2647 C C . VAL B 1 42 ? -11.766 2.890 21.380 1.00 66.70 42 VAL B C 1
ATOM 2648 O O . VAL B 1 42 ? -10.889 2.652 20.540 1.00 65.59 42 VAL B O 1
ATOM 2652 N N . ASN B 1 43 ? -11.492 2.913 22.687 1.00 64.96 43 ASN B N 1
ATOM 2653 C CA . ASN B 1 43 ? -10.143 2.593 23.139 1.00 68.61 43 ASN B CA 1
ATOM 2654 C C . ASN B 1 43 ? -9.775 1.145 22.835 1.00 71.77 43 ASN B C 1
ATOM 2655 O O . ASN B 1 43 ? -8.599 0.841 22.605 1.00 72.67 43 ASN B O 1
ATOM 2660 N N . ARG B 1 44 ? -10.757 0.243 22.831 1.00 70.45 44 ARG B N 1
ATOM 2661 C CA . ARG B 1 44 ? -10.484 -1.145 22.475 1.00 74.17 44 ARG B CA 1
ATOM 2662 C C . ARG B 1 44 ? -10.514 -1.349 20.965 1.00 73.35 44 ARG B C 1
ATOM 2663 O O . ARG B 1 44 ? -9.567 -1.894 20.387 1.00 74.83 44 ARG B O 1
ATOM 2671 N N . ALA B 1 45 ? -11.590 -0.908 20.308 1.00 73.47 45 ALA B N 1
ATOM 2672 C CA . ALA B 1 45 ? -11.858 -1.260 18.918 1.00 71.99 45 ALA B CA 1
ATOM 2673 C C . ALA B 1 45 ? -11.485 -0.172 17.918 1.00 66.59 45 ALA B C 1
ATOM 2674 O O . ALA B 1 45 ? -11.435 -0.455 16.715 1.00 65.89 45 ALA B O 1
ATOM 2676 N N . GLY B 1 46 ? -11.234 1.050 18.366 1.00 64.74 46 GLY B N 1
ATOM 2677 C CA . GLY B 1 46 ? -10.867 2.117 17.455 1.00 59.16 46 GLY B CA 1
ATOM 2678 C C . GLY B 1 46 ? -12.066 2.900 16.954 1.00 53.51 46 GLY B C 1
ATOM 2679 O O . GLY B 1 46 ? -13.147 2.912 17.549 1.00 53.94 46 GLY B O 1
ATOM 2680 N N . LEU B 1 47 ? -11.859 3.561 15.818 1.00 47.72 47 LEU B N 1
ATOM 2681 C CA . LEU B 1 47 ? -12.855 4.435 15.209 1.00 46.11 47 LEU B CA 1
ATOM 2682 C C . LEU B 1 47 ? -13.033 4.045 13.750 1.00 43.14 47 LEU B C 1
ATOM 2683 O O . LEU B 1 47 ? -12.047 3.921 13.016 1.00 42.25 47 LEU B O 1
ATOM 2688 N N . SER B 1 48 ? -14.282 3.861 13.329 1.00 39.90 48 SER B N 1
ATOM 2689 C CA . SER B 1 48 ? -14.604 3.508 11.953 1.00 40.06 48 SER B CA 1
ATOM 2690 C C . SER B 1 48 ? -15.523 4.555 11.339 1.00 40.55 48 SER B C 1
ATOM 2691 O O . SER B 1 48 ? -16.420 5.082 12.006 1.00 40.54 48 SER B O 1
ATOM 2694 N N . LEU B 1 49 ? -15.291 4.846 10.060 1.00 35.23 49 LEU B N 1
ATOM 2695 C CA . LEU B 1 49 ? -16.093 5.787 9.292 1.00 33.44 49 LEU B CA 1
ATOM 2696 C C . LEU B 1 49 ? -16.670 5.061 8.085 1.00 35.59 49 LEU B C 1
ATOM 2697 O O . LEU B 1 49 ? -15.921 4.496 7.279 1.00 35.48 49 LEU B O 1
ATOM 2702 N N . ASN B 1 50 ? -17.996 5.051 7.978 1.00 32.39 50 ASN B N 1
ATOM 2703 C CA . ASN B 1 50 ? -18.699 4.530 6.807 1.00 34.16 50 ASN B CA 1
ATOM 2704 C C . ASN B 1 50 ? -19.283 5.739 6.086 1.00 34.44 50 ASN B C 1
ATOM 2705 O O . ASN B 1 50 ? -20.355 6.234 6.452 1.00 34.65 50 ASN B O 1
ATOM 2710 N N . SER B 1 51 ? -18.573 6.219 5.069 1.00 31.16 51 SER B N 1
ATOM 2711 C CA . SER B 1 51 ? -18.925 7.454 4.383 1.00 29.93 51 SER B CA 1
ATOM 2712 C C . SER B 1 51 ? -19.377 7.159 2.959 1.00 31.03 51 SER B C 1
ATOM 2713 O O . SER B 1 51 ? -18.686 6.457 2.214 1.00 32.23 51 SER B O 1
ATOM 2716 N N . ALA B 1 52 ? -20.536 7.702 2.586 1.00 30.43 52 ALA B N 1
ATOM 2717 C CA . ALA B 1 52 ? -21.019 7.612 1.215 1.00 31.90 52 ALA B CA 1
ATOM 2718 C C . ALA B 1 52 ? -20.275 8.548 0.272 1.00 32.23 52 ALA B C 1
ATOM 2719 O O . ALA B 1 52 ? -20.473 8.458 -0.946 1.00 32.47 52 ALA B O 1
ATOM 2721 N N . VAL B 1 53 ? -19.448 9.440 0.808 1.00 31.46 53 VAL B N 1
ATOM 2722 C CA . VAL B 1 53 ? -18.610 10.335 0.016 1.00 34.13 53 VAL B CA 1
ATOM 2723 C C . VAL B 1 53 ? -17.164 9.861 -0.009 1.00 34.52 53 VAL B C 1
ATOM 2724 O O . VAL B 1 53 ? -16.540 9.793 -1.068 1.00 37.34 53 VAL B O 1
ATOM 2728 N N . HIS B 1 54 ? -16.611 9.540 1.158 1.00 34.67 54 HIS B N 1
ATOM 2729 C CA . HIS B 1 54 ? -15.194 9.230 1.294 1.00 35.91 54 HIS B CA 1
ATOM 2730 C C . HIS B 1 54 ? -14.916 7.743 1.454 1.00 41.90 54 HIS B C 1
ATOM 2731 O O . HIS B 1 54 ? -13.746 7.354 1.522 1.00 45.04 54 HIS B O 1
ATOM 2738 N N . GLY B 1 55 ? -15.945 6.907 1.538 1.00 31.57 55 GLY B N 1
ATOM 2739 C CA . GLY B 1 55 ? -15.730 5.483 1.681 1.00 33.24 55 GLY B CA 1
ATOM 2740 C C . GLY B 1 55 ? -15.484 5.039 3.112 1.00 33.02 55 GLY B C 1
ATOM 2741 O O . GLY B 1 55 ? -15.732 5.755 4.083 1.00 31.50 55 GLY B O 1
ATOM 2742 N N . PHE B 1 56 ? -14.983 3.812 3.224 1.00 34.89 56 PHE B N 1
ATOM 2743 C CA . PHE B 1 56 ? -14.721 3.191 4.511 1.00 35.40 56 PHE B CA 1
ATOM 2744 C C . PHE B 1 56 ? -13.317 3.551 4.981 1.00 36.60 56 PHE B C 1
ATOM 2745 O O . PHE B 1 56 ? -12.336 3.330 4.262 1.00 36.54 56 PHE B O 1
ATOM 2753 N N . ARG B 1 57 ? -13.227 4.115 6.183 1.00 38.79 57 ARG B N 1
ATOM 2754 C CA . ARG B 1 57 ? -11.951 4.462 6.791 1.00 41.00 57 ARG B CA 1
ATOM 2755 C C . ARG B 1 57 ? -11.935 3.986 8.233 1.00 41.79 57 ARG B C 1
ATOM 2756 O O . ARG B 1 57 ? -12.938 4.100 8.945 1.00 39.00 57 ARG B O 1
ATOM 2764 N N . ARG B 1 58 ? -10.790 3.462 8.662 1.00 40.91 58 ARG B N 1
ATOM 2765 C CA . ARG B 1 58 ? -10.626 2.984 10.023 1.00 40.98 58 ARG B CA 1
ATOM 2766 C C . ARG B 1 58 ? -9.369 3.571 10.637 1.00 39.91 58 ARG B C 1
ATOM 2767 O O . ARG B 1 58 ? -8.328 3.674 9.981 1.00 39.63 58 ARG B O 1
ATOM 2775 N N . LEU B 1 59 ? -9.484 3.956 11.904 1.00 41.63 59 LEU B N 1
ATOM 2776 C CA . LEU B 1 59 ? -8.382 4.511 12.677 1.00 43.76 59 LEU B CA 1
ATOM 2777 C C . LEU B 1 59 ? -8.232 3.664 13.932 1.00 45.19 59 LEU B C 1
ATOM 2778 O O . LEU B 1 59 ? -9.081 3.720 14.827 1.00 44.13 59 LEU B O 1
ATOM 2783 N N . ALA B 1 60 ? -7.172 2.868 13.983 1.00 46.60 60 ALA B N 1
ATOM 2784 C CA . ALA B 1 60 ? -6.918 1.979 15.108 1.00 51.30 60 ALA B CA 1
ATOM 2785 C C . ALA B 1 60 ? -5.428 1.673 15.181 1.00 54.56 60 ALA B C 1
ATOM 2786 O O . ALA B 1 60 ? -4.830 1.261 14.178 1.00 56.33 60 ALA B O 1
ATOM 2788 N N . PRO B 1 61 ? -4.788 1.869 16.344 1.00 55.19 61 PRO B N 1
ATOM 2789 C CA . PRO B 1 61 ? -5.469 2.392 17.530 1.00 51.82 61 PRO B CA 1
ATOM 2790 C C . PRO B 1 61 ? -5.653 3.899 17.487 1.00 49.33 61 PRO B C 1
ATOM 2791 O O . PRO B 1 61 ? -4.979 4.605 16.737 1.00 49.60 61 PRO B O 1
ATOM 2795 N N . VAL B 1 62 ? -6.582 4.370 18.296 1.00 49.07 62 VAL B N 1
ATOM 2796 C CA . VAL B 1 62 ? -6.891 5.784 18.430 1.00 46.66 62 VAL B CA 1
ATOM 2797 C C . VAL B 1 62 ? -6.272 6.281 19.727 1.00 47.48 62 VAL B C 1
ATOM 2798 O O . VAL B 1 62 ? -6.234 5.554 20.728 1.00 49.07 62 VAL B O 1
ATOM 2802 N N . GLN B 1 63 ? -5.760 7.507 19.709 1.00 43.56 63 GLN B N 1
ATOM 2803 C CA . GLN B 1 63 ? -5.276 8.148 20.929 1.00 45.95 63 GLN B CA 1
ATOM 2804 C C . GLN B 1 63 ? -6.499 8.606 21.715 1.00 44.92 63 GLN B C 1
ATOM 2805 O O . GLN B 1 63 ? -7.033 9.698 21.505 1.00 41.32 63 GLN B O 1
ATOM 2811 N N . ALA B 1 64 ? -6.951 7.749 22.628 1.00 47.97 64 ALA B N 1
ATOM 2812 C CA . ALA B 1 64 ? -8.193 7.943 23.362 1.00 48.01 64 ALA B CA 1
ATOM 2813 C C . ALA B 1 64 ? -7.912 8.325 24.809 1.00 48.25 64 ALA B C 1
ATOM 2814 O O . ALA B 1 64 ? -6.953 7.837 25.419 1.00 48.93 64 ALA B O 1
ATOM 2816 N N . TYR B 1 65 ? -8.763 9.191 25.358 1.00 48.17 65 TYR B N 1
ATOM 2817 C CA . TYR B 1 65 ? -8.654 9.628 26.743 1.00 49.80 65 TYR B CA 1
ATOM 2818 C C . TYR B 1 65 ? -10.047 9.776 27.333 1.00 51.08 65 TYR B C 1
ATOM 2819 O O . TYR B 1 65 ? -10.980 10.191 26.638 1.00 50.64 65 TYR B O 1
ATOM 2828 N N . HIS B 1 66 ? -10.184 9.448 28.617 1.00 50.41 66 HIS B N 1
ATOM 2829 C CA . HIS B 1 66 ? -11.422 9.704 29.337 1.00 51.51 66 HIS B CA 1
ATOM 2830 C C . HIS B 1 66 ? -11.309 10.884 30.293 1.00 51.31 66 HIS B C 1
ATOM 2831 O O . HIS B 1 66 ? -12.310 11.261 30.911 1.00 52.19 66 HIS B O 1
ATOM 2838 N N . SER B 1 67 ? -10.126 11.485 30.423 1.00 54.83 67 SER B N 1
ATOM 2839 C CA . SER B 1 67 ? -9.939 12.660 31.266 1.00 54.52 67 SER B CA 1
ATOM 2840 C C . SER B 1 67 ? -9.086 13.682 30.529 1.00 50.88 67 SER B C 1
ATOM 2841 O O . SER B 1 67 ? -8.030 13.339 29.987 1.00 52.67 67 SER B O 1
ATOM 2844 N N . ALA B 1 68 ? -9.537 14.938 30.525 1.00 49.66 68 ALA B N 1
ATOM 2845 C CA . ALA B 1 68 ? -8.816 15.979 29.799 1.00 48.64 68 ALA B CA 1
ATOM 2846 C C . ALA B 1 68 ? -7.460 16.272 30.426 1.00 50.21 68 ALA B C 1
ATOM 2847 O O . ALA B 1 68 ? -6.540 16.709 29.727 1.00 49.28 68 ALA B O 1
ATOM 2849 N N . GLN B 1 69 ? -7.320 16.047 31.736 1.00 47.91 69 GLN B N 1
ATOM 2850 C CA . GLN B 1 69 ? -6.026 16.191 32.392 1.00 52.26 69 GLN B CA 1
ATOM 2851 C C . GLN B 1 69 ? -5.008 15.175 31.884 1.00 53.73 69 GLN B C 1
ATOM 2852 O O . GLN B 1 69 ? -3.801 15.422 31.987 1.00 54.79 69 GLN B O 1
ATOM 2858 N N . ASP B 1 70 ? -5.465 14.039 31.345 1.00 53.30 70 ASP B N 1
ATOM 2859 C CA . ASP B 1 70 ? -4.557 13.059 30.756 1.00 53.74 70 ASP B CA 1
ATOM 2860 C C . ASP B 1 70 ? -4.032 13.501 29.393 1.00 49.14 70 ASP B C 1
ATOM 2861 O O . ASP B 1 70 ? -3.065 12.916 28.894 1.00 48.40 70 ASP B O 1
ATOM 2866 N N . MET B 1 71 ? -4.649 14.503 28.780 1.00 47.34 71 MET B N 1
ATOM 2867 C CA . MET B 1 71 ? -4.330 14.854 27.405 1.00 46.41 71 MET B CA 1
ATOM 2868 C C . MET B 1 71 ? -3.078 15.726 27.324 1.00 45.39 71 MET B C 1
ATOM 2869 O O . MET B 1 71 ? -2.778 16.490 28.246 1.00 43.25 71 MET B O 1
ATOM 2874 N N . PRO B 1 72 ? -2.337 15.633 26.224 1.00 44.30 72 PRO B N 1
ATOM 2875 C CA . PRO B 1 72 ? -1.188 16.518 26.026 1.00 43.45 72 PRO B CA 1
ATOM 2876 C C . PRO B 1 72 ? -1.655 17.887 25.567 1.00 42.06 72 PRO B C 1
ATOM 2877 O O . PRO B 1 72 ? -2.777 18.025 25.056 1.00 41.71 72 PRO B O 1
ATOM 2881 N N . PRO B 1 73 ? -0.840 18.927 25.739 1.00 42.01 73 PRO B N 1
ATOM 2882 C CA . PRO B 1 73 ? -1.268 20.266 25.312 1.00 39.47 73 PRO B CA 1
ATOM 2883 C C . PRO B 1 73 ? -1.457 20.325 23.802 1.00 35.72 73 PRO B C 1
ATOM 2884 O O . PRO B 1 73 ? -0.569 19.961 23.031 1.00 35.99 73 PRO B O 1
ATOM 2888 N N . CYS B 1 74 ? -2.629 20.779 23.383 1.00 32.23 74 CYS B N 1
ATOM 2889 C CA . CYS B 1 74 ? -2.998 20.793 21.974 1.00 30.76 74 CYS B CA 1
ATOM 2890 C C . CYS B 1 74 ? -3.014 22.218 21.437 1.00 28.48 74 CYS B C 1
ATOM 2891 O O . CYS B 1 74 ? -3.432 23.151 22.129 1.00 27.32 74 CYS B O 1
ATOM 2894 N N . ASP B 1 75 ? -2.547 22.374 20.198 1.00 29.49 75 ASP B N 1
ATOM 2895 C CA . ASP B 1 75 ? -2.539 23.677 19.542 1.00 27.75 75 ASP B CA 1
ATOM 2896 C C . ASP B 1 75 ? -3.917 24.045 19.001 1.00 26.10 75 ASP B C 1
ATOM 2897 O O . ASP B 1 75 ? -4.301 25.222 19.015 1.00 25.74 75 ASP B O 1
ATOM 2902 N N . TRP B 1 76 ? -4.664 23.057 18.515 1.00 24.93 76 TRP B N 1
ATOM 2903 C CA . TRP B 1 76 ? -6.046 23.232 18.095 1.00 25.35 76 TRP B CA 1
ATOM 2904 C C . TRP B 1 76 ? -6.915 22.298 18.922 1.00 25.50 76 TRP B C 1
ATOM 2905 O O . TRP B 1 76 ? -6.570 21.125 19.107 1.00 25.33 76 TRP B O 1
ATOM 2916 N N . LEU B 1 77 ? -8.028 22.819 19.428 1.00 21.44 77 LEU B N 1
ATOM 2917 C CA . LEU B 1 77 ? -8.999 22.023 20.167 1.00 21.60 77 LEU B CA 1
ATOM 2918 C C . LEU B 1 77 ? -10.309 22.075 19.396 1.00 21.73 77 LEU B C 1
ATOM 2919 O O . LEU B 1 77 ? -10.945 23.131 19.309 1.00 21.78 77 LEU B O 1
ATOM 2924 N N . LEU B 1 78 ? -10.682 20.944 18.806 1.00 22.39 78 LEU B N 1
ATOM 2925 C CA . LEU B 1 78 ? -11.935 20.811 18.079 1.00 22.97 78 LEU B CA 1
ATOM 2926 C C . LEU B 1 78 ? -13.014 20.335 19.047 1.00 22.28 78 LEU B C 1
ATOM 2927 O O . LEU B 1 78 ? -12.901 19.253 19.630 1.00 23.47 78 LEU B O 1
ATOM 2932 N N . VAL B 1 79 ? -14.055 21.137 19.217 1.00 23.18 79 VAL B N 1
ATOM 2933 C CA . VAL B 1 79 ? -15.126 20.834 20.156 1.00 23.80 79 VAL B CA 1
ATOM 2934 C C . VAL B 1 79 ? -16.333 20.364 19.357 1.00 25.43 79 VAL B C 1
ATOM 2935 O O . VAL B 1 79 ? -17.026 21.170 18.725 1.00 25.75 79 VAL B O 1
ATOM 2939 N N . GLY B 1 80 ? -16.586 19.057 19.385 1.00 26.50 80 GLY B N 1
ATOM 2940 C CA . GLY B 1 80 ? -17.704 18.467 18.677 1.00 28.77 80 GLY B CA 1
ATOM 2941 C C . GLY B 1 80 ? -18.860 18.044 19.551 1.00 31.19 80 GLY B C 1
ATOM 2942 O O . GLY B 1 80 ? -19.777 17.370 19.055 1.00 32.09 80 GLY B O 1
ATOM 2943 N N . ALA B 1 81 ? -18.861 18.400 20.831 1.00 30.65 81 ALA B N 1
ATOM 2944 C CA . ALA B 1 81 ? -19.966 18.046 21.702 1.00 32.26 81 ALA B CA 1
ATOM 2945 C C . ALA B 1 81 ? -21.188 18.908 21.393 1.00 30.94 81 ALA B C 1
ATOM 2946 O O . ALA B 1 81 ? -21.097 19.958 20.751 1.00 30.08 81 ALA B O 1
ATOM 2948 N N . LYS B 1 82 ? -22.344 18.447 21.863 1.00 34.69 82 LYS B N 1
ATOM 2949 C CA . LYS B 1 82 ? -23.552 19.255 21.790 1.00 32.98 82 LYS B CA 1
ATOM 2950 C C . LYS B 1 82 ? -23.401 20.493 22.668 1.00 33.42 82 LYS B C 1
ATOM 2951 O O . LYS B 1 82 ? -22.657 20.497 23.655 1.00 34.30 82 LYS B O 1
ATOM 2957 N N . THR B 1 83 ? -24.117 21.561 22.303 1.00 33.65 83 THR B N 1
ATOM 2958 C CA . THR B 1 83 ? -24.020 22.805 23.062 1.00 34.40 83 THR B CA 1
ATOM 2959 C C . THR B 1 83 ? -24.651 22.707 24.443 1.00 37.92 83 THR B C 1
ATOM 2960 O O . THR B 1 83 ? -24.462 23.621 25.252 1.00 39.16 83 THR B O 1
ATOM 2964 N N . THR B 1 84 ? -25.387 21.631 24.732 1.00 38.46 84 THR B N 1
ATOM 2965 C CA . THR B 1 84 ? -26.065 21.522 26.020 1.00 42.00 84 THR B CA 1
ATOM 2966 C C . THR B 1 84 ? -25.067 21.449 27.173 1.00 44.99 84 THR B C 1
ATOM 2967 O O . THR B 1 84 ? -25.297 22.031 28.240 1.00 48.41 84 THR B O 1
ATOM 2971 N N . GLY B 1 85 ? -23.949 20.753 26.979 1.00 45.25 85 GLY B N 1
ATOM 2972 C CA . GLY B 1 85 ? -22.970 20.637 28.044 1.00 49.18 85 GLY B CA 1
ATOM 2973 C C . GLY B 1 85 ? -21.784 21.567 27.886 1.00 49.88 85 GLY B C 1
ATOM 2974 O O . GLY B 1 85 ? -20.648 21.191 28.193 1.00 50.26 85 GLY B O 1
ATOM 2975 N N . ASN B 1 86 ? -22.034 22.798 27.434 1.00 50.08 86 ASN B N 1
ATOM 2976 C CA . ASN B 1 86 ? -20.931 23.647 27.000 1.00 45.52 86 ASN B CA 1
ATOM 2977 C C . ASN B 1 86 ? -20.218 24.329 28.162 1.00 45.96 86 ASN B C 1
ATOM 2978 O O . ASN B 1 86 ? -18.994 24.495 28.121 1.00 46.64 86 ASN B O 1
ATOM 2983 N N . HIS B 1 87 ? -20.943 24.749 29.198 1.00 45.73 87 HIS B N 1
ATOM 2984 C CA . HIS B 1 87 ? -20.245 25.400 30.301 1.00 47.32 87 HIS B CA 1
ATOM 2985 C C . HIS B 1 87 ? -19.413 24.402 31.100 1.00 45.79 87 HIS B C 1
ATOM 2986 O O . HIS B 1 87 ? -18.318 24.747 31.558 1.00 44.44 87 HIS B O 1
ATOM 2993 N N . GLU B 1 88 ? -19.887 23.157 31.244 1.00 47.80 88 GLU B N 1
ATOM 2994 C CA . GLU B 1 88 ? -19.068 22.101 31.836 1.00 46.89 88 GLU B CA 1
ATOM 2995 C C . GLU B 1 88 ? -17.857 21.745 30.982 1.00 42.67 88 GLU B C 1
ATOM 2996 O O . GLU B 1 88 ? -16.973 21.021 31.453 1.00 41.50 88 GLU B O 1
ATOM 3002 N N . LEU B 1 89 ? -17.800 22.228 29.742 1.00 39.20 89 LEU B N 1
ATOM 3003 C CA . LEU B 1 89 ? -16.692 21.895 28.859 1.00 39.94 89 LEU B CA 1
ATOM 3004 C C . LEU B 1 89 ? -15.470 22.761 29.118 1.00 35.72 89 LEU B C 1
ATOM 3005 O O . LEU B 1 89 ? -14.345 22.326 28.852 1.00 34.45 89 LEU B O 1
ATOM 3010 N N . ALA B 1 90 ? -15.670 23.980 29.615 1.00 33.32 90 ALA B N 1
ATOM 3011 C CA . ALA B 1 90 ? -14.570 24.931 29.774 1.00 31.62 90 ALA B CA 1
ATOM 3012 C C . ALA B 1 90 ? -13.369 24.368 30.526 1.00 32.10 90 ALA B C 1
ATOM 3013 O O . ALA B 1 90 ? -12.241 24.515 30.027 1.00 32.77 90 ALA B O 1
ATOM 3015 N N . PRO B 1 91 ? -13.514 23.719 31.690 1.00 33.92 91 PRO B N 1
ATOM 3016 C CA . PRO B 1 91 ? -12.314 23.170 32.346 1.00 36.07 91 PRO B CA 1
ATOM 3017 C C . PRO B 1 91 ? -11.630 22.080 31.536 1.00 34.77 91 PRO B C 1
ATOM 3018 O O . PRO B 1 91 ? -10.408 21.917 31.647 1.00 33.96 91 PRO B O 1
ATOM 3022 N N . LEU B 1 92 ? -12.380 21.328 30.725 1.00 33.78 92 LEU B N 1
ATOM 3023 C CA . LEU B 1 92 ? -11.758 20.362 29.826 1.00 36.06 92 LEU B CA 1
ATOM 3024 C C . LEU B 1 92 ? -10.903 21.074 28.788 1.00 33.92 92 LEU B C 1
ATOM 3025 O O . LEU B 1 92 ? -9.756 20.685 28.533 1.00 32.35 92 LEU B O 1
ATOM 3030 N N . ILE B 1 93 ? -11.454 22.129 28.184 1.00 32.00 93 ILE B N 1
ATOM 3031 C CA . ILE B 1 93 ? -10.720 22.906 27.190 1.00 30.73 93 ILE B CA 1
ATOM 3032 C C . ILE B 1 93 ? -9.460 23.501 27.806 1.00 31.02 93 ILE B C 1
ATOM 3033 O O . ILE B 1 93 ? -8.367 23.412 27.235 1.00 31.61 93 ILE B O 1
ATOM 3038 N N . ARG B 1 94 ? -9.592 24.102 28.994 1.00 29.13 94 ARG B N 1
ATOM 3039 C CA . ARG B 1 94 ? -8.435 24.704 29.650 1.00 29.83 94 ARG B CA 1
ATOM 3040 C C . ARG B 1 94 ? -7.361 23.663 29.949 1.00 33.70 94 ARG B C 1
ATOM 3041 O O . ARG B 1 94 ? -6.167 23.930 29.780 1.00 34.57 94 ARG B O 1
ATOM 3049 N N . ALA B 1 95 ? -7.768 22.465 30.375 1.00 33.61 95 ALA B N 1
ATOM 3050 C CA . ALA B 1 95 ? -6.797 21.432 30.721 1.00 34.54 95 ALA B CA 1
ATOM 3051 C C . ALA B 1 95 ? -6.024 20.945 29.499 1.00 34.10 95 ALA B C 1
ATOM 3052 O O . ALA B 1 95 ? -4.835 20.622 29.601 1.00 33.99 95 ALA B O 1
ATOM 3054 N N . ALA B 1 96 ? -6.677 20.880 28.341 1.00 30.30 96 ALA B N 1
ATOM 3055 C CA . ALA B 1 96 ? -6.074 20.317 27.140 1.00 31.81 96 ALA B CA 1
ATOM 3056 C C . ALA B 1 96 ? -5.413 21.360 26.244 1.00 31.85 96 ALA B C 1
ATOM 3057 O O . ALA B 1 96 ? -4.836 20.989 25.215 1.00 31.35 96 ALA B O 1
ATOM 3059 N N . ALA B 1 97 ? -5.470 22.641 26.605 1.00 29.26 97 ALA B N 1
ATOM 3060 C CA . ALA B 1 97 ? -5.021 23.711 25.723 1.00 30.18 97 ALA B CA 1
ATOM 3061 C C . ALA B 1 97 ? -3.555 24.042 25.959 1.00 32.84 97 ALA B C 1
ATOM 3062 O O . ALA B 1 97 ? -3.138 24.271 27.098 1.00 33.13 97 ALA B O 1
ATOM 3064 N N . ALA B 1 98 ? -2.782 24.082 24.874 1.00 31.03 98 ALA B N 1
ATOM 3065 C CA . ALA B 1 98 ? -1.447 24.650 24.899 1.00 32.18 98 ALA B CA 1
ATOM 3066 C C . ALA B 1 98 ? -1.556 26.172 24.986 1.00 31.68 98 ALA B C 1
ATOM 3067 O O . ALA B 1 98 ? -2.625 26.742 24.741 1.00 30.32 98 ALA B O 1
ATOM 3069 N N . PRO B 1 99 ? -0.473 26.865 25.343 1.00 31.26 99 PRO B N 1
ATOM 3070 C CA . PRO B 1 99 ? -0.532 28.333 25.359 1.00 30.96 99 PRO B CA 1
ATOM 3071 C C . PRO B 1 99 ? -0.863 28.879 23.977 1.00 30.57 99 PRO B C 1
ATOM 3072 O O . PRO B 1 99 ? -0.306 28.444 22.967 1.00 31.04 99 PRO B O 1
ATOM 3076 N N . GLY B 1 100 ? -1.818 29.807 23.936 1.00 30.26 100 GLY B N 1
ATOM 3077 C CA . GLY B 1 100 ? -2.258 30.369 22.674 1.00 29.06 100 GLY B CA 1
ATOM 3078 C C . GLY B 1 100 ? -3.017 29.415 21.779 1.00 26.50 100 GLY B C 1
ATOM 3079 O O . GLY B 1 100 ? -3.136 29.671 20.578 1.00 27.35 100 GLY B O 1
ATOM 3080 N N . ALA B 1 101 ? -3.532 28.317 22.326 1.00 26.90 101 ALA B N 1
ATOM 3081 C CA . ALA B 1 101 ? -4.276 27.352 21.529 1.00 27.23 101 ALA B CA 1
ATOM 3082 C C . ALA B 1 101 ? -5.481 28.006 20.855 1.00 26.37 101 ALA B C 1
ATOM 3083 O O . ALA B 1 101 ? -6.007 29.028 21.305 1.00 24.39 101 ALA B O 1
ATOM 3085 N N . LYS B 1 102 ? -5.910 27.400 19.753 1.00 25.25 102 LYS B N 1
ATOM 3086 C CA . LYS B 1 102 ? -7.101 27.826 19.030 1.00 22.78 102 LYS B CA 1
ATOM 3087 C C . LYS B 1 102 ? -8.228 26.856 19.353 1.00 22.20 102 LYS B C 1
ATOM 3088 O O . LYS B 1 102 ? -8.085 25.645 19.150 1.00 23.55 102 LYS B O 1
ATOM 3094 N N . VAL B 1 103 ? -9.329 27.387 19.875 1.00 21.02 103 VAL B N 1
ATOM 3095 C CA . VAL B 1 103 ? -10.494 26.598 20.262 1.00 20.69 103 VAL B CA 1
ATOM 3096 C C . VAL B 1 103 ? -11.560 26.779 19.192 1.00 21.19 103 VAL B C 1
ATOM 3097 O O . VAL B 1 103 ? -12.032 27.899 18.960 1.00 20.93 103 VAL B O 1
ATOM 3101 N N . LEU B 1 104 ? -11.949 25.680 18.552 1.00 20.04 104 LEU B N 1
ATOM 3102 C CA . LEU B 1 104 ? -12.880 25.692 17.429 1.00 19.13 104 LEU B CA 1
ATOM 3103 C C . LEU B 1 104 ? -14.135 24.933 17.839 1.00 20.78 104 LEU B C 1
ATOM 3104 O O . LEU B 1 104 ? -14.100 23.709 18.014 1.00 21.36 104 LEU B O 1
ATOM 3109 N N . LEU B 1 105 ? -15.233 25.661 18.007 1.00 17.90 105 LEU B N 1
ATOM 3110 C CA . LEU B 1 105 ? -16.512 25.073 18.394 1.00 19.43 105 LEU B CA 1
ATOM 3111 C C . LEU B 1 105 ? -17.217 24.614 17.124 1.00 20.94 105 LEU B C 1
ATOM 3112 O O . LEU B 1 105 ? -17.781 25.428 16.390 1.00 21.89 105 LEU B O 1
ATOM 3117 N N . LEU B 1 106 ? -17.172 23.308 16.854 1.00 20.26 106 LEU B N 1
ATOM 3118 C CA . LEU B 1 106 ? -17.900 22.728 15.724 1.00 20.61 106 LEU B CA 1
ATOM 3119 C C . LEU B 1 106 ? -19.339 22.465 16.171 1.00 22.57 106 LEU B C 1
ATOM 3120 O O . LEU B 1 106 ? -19.788 21.330 16.343 1.00 22.34 106 LEU B O 1
ATOM 3125 N N . GLN B 1 107 ? -20.060 23.562 16.385 1.00 21.99 107 GLN B N 1
ATOM 3126 C CA . GLN B 1 107 ? -21.350 23.518 17.051 1.00 23.31 107 GLN B CA 1
ATOM 3127 C C . GLN B 1 107 ? -22.324 24.433 16.330 1.00 22.11 107 GLN B C 1
ATOM 3128 O O . GLN B 1 107 ? -21.931 25.430 15.720 1.00 22.45 107 GLN B O 1
ATOM 3134 N N . ASN B 1 108 ? -23.601 24.080 16.409 1.00 21.10 108 ASN B N 1
ATOM 3135 C CA . ASN B 1 108 ? -24.648 24.872 15.789 1.00 23.12 108 ASN B CA 1
ATOM 3136 C C . ASN B 1 108 ? -25.238 25.864 16.793 1.00 24.17 108 ASN B C 1
ATOM 3137 O O . ASN B 1 108 ? -24.834 25.936 17.958 1.00 23.63 108 ASN B O 1
ATOM 3142 N N . GLY B 1 109 ? -26.206 26.645 16.334 1.00 23.83 109 GLY B N 1
ATOM 3143 C CA . GLY B 1 109 ? -26.846 27.621 17.187 1.00 24.82 109 GLY B CA 1
ATOM 3144 C C . GLY B 1 109 ? -26.199 28.987 17.082 1.00 24.56 109 GLY B C 1
ATOM 3145 O O . GLY B 1 109 ? -25.402 29.283 16.184 1.00 24.02 109 GLY B O 1
ATOM 3146 N N . LEU B 1 110 ? -26.555 29.833 18.041 1.00 25.15 110 LEU B N 1
ATOM 3147 C CA . LEU B 1 110 ? -26.157 31.233 18.053 1.00 25.30 110 LEU B CA 1
ATOM 3148 C C . LEU B 1 110 ? -25.656 31.608 19.438 1.00 25.42 110 LEU B C 1
ATOM 3149 O O . LEU B 1 110 ? -26.179 31.119 20.444 1.00 27.04 110 LEU B O 1
ATOM 3154 N N . GLY B 1 111 ? -24.647 32.480 19.485 1.00 27.63 111 GLY B N 1
ATOM 3155 C CA . GLY B 1 111 ? -24.128 32.981 20.744 1.00 27.15 111 GLY B CA 1
ATOM 3156 C C . GLY B 1 111 ? -23.247 32.014 21.498 1.00 27.40 111 GLY B C 1
ATOM 3157 O O . GLY B 1 111 ? -22.930 32.263 22.666 1.00 28.38 111 GLY B O 1
ATOM 3158 N N . VAL B 1 112 ? -22.818 30.933 20.848 1.00 24.65 112 VAL B N 1
ATOM 3159 C CA . VAL B 1 112 ? -22.151 29.835 21.539 1.00 25.18 112 VAL B CA 1
ATOM 3160 C C . VAL B 1 112 ? -20.779 30.265 22.056 1.00 24.36 112 VAL B C 1
ATOM 3161 O O . VAL B 1 112 ? -20.415 29.987 23.204 1.00 24.60 112 VAL B O 1
ATOM 3165 N N . GLU B 1 113 ? -19.989 30.929 21.211 1.00 22.21 113 GLU B N 1
ATOM 3166 C CA . GLU B 1 113 ? -18.648 31.330 21.627 1.00 22.25 113 GLU B CA 1
ATOM 3167 C C . GLU B 1 113 ? -18.707 32.339 22.768 1.00 23.24 113 GLU B C 1
ATOM 3168 O O . GLU B 1 113 ? -17.958 32.227 23.745 1.00 25.65 113 GLU B O 1
ATOM 3174 N N . GLU B 1 114 ? -19.605 33.322 22.671 1.00 26.12 114 GLU B N 1
ATOM 3175 C CA . GLU B 1 114 ? -19.668 34.362 23.693 1.00 27.16 114 GLU B CA 1
ATOM 3176 C C . GLU B 1 114 ? -20.096 33.806 25.045 1.00 25.49 114 GLU B C 1
ATOM 3177 O O . GLU B 1 114 ? -19.704 34.347 26.082 1.00 24.58 114 GLU B O 1
ATOM 3183 N N . ARG B 1 115 ? -20.883 32.726 25.062 1.00 24.83 115 ARG B N 1
ATOM 3184 C CA . ARG B 1 115 ? -21.264 32.128 26.341 1.00 28.01 115 ARG B CA 1
ATOM 3185 C C . ARG B 1 115 ? -20.092 31.401 26.992 1.00 25.76 115 ARG B C 1
ATOM 3186 O O . ARG B 1 115 ? -20.030 31.299 28.224 1.00 25.70 115 ARG B O 1
ATOM 3194 N N . LEU B 1 116 ? -19.162 30.895 26.188 1.00 26.26 116 LEU B N 1
ATOM 3195 C CA . LEU B 1 116 ? -17.993 30.187 26.694 1.00 26.69 116 LEU B CA 1
ATOM 3196 C C . LEU B 1 116 ? -16.835 31.119 27.029 1.00 26.97 116 LEU B C 1
ATOM 3197 O O . LEU B 1 116 ? -16.084 30.847 27.976 1.00 26.86 116 LEU B O 1
ATOM 3202 N N . ARG B 1 117 ? -16.686 32.209 26.274 1.00 26.59 117 ARG B N 1
ATOM 3203 C CA . ARG B 1 117 ? -15.539 33.102 26.422 1.00 24.61 117 ARG B CA 1
ATOM 3204 C C . ARG B 1 117 ? -15.204 33.496 27.859 1.00 24.52 117 ARG B C 1
ATOM 3205 O O . ARG B 1 117 ? -14.009 33.496 28.197 1.00 26.16 117 ARG B O 1
ATOM 3213 N N . PRO B 1 118 ? -16.156 33.839 28.740 1.00 25.25 118 PRO B N 1
ATOM 3214 C CA . PRO B 1 118 ? -15.759 34.233 30.103 1.00 26.89 118 PRO B CA 1
ATOM 3215 C C . PRO B 1 118 ? -15.127 33.110 30.906 1.00 28.07 118 PRO B C 1
ATOM 3216 O O . PRO B 1 118 ? -14.497 33.391 31.935 1.00 27.61 118 PRO B O 1
ATOM 3220 N N . LEU B 1 119 ? -15.280 31.859 30.481 1.00 25.65 119 LEU B N 1
ATOM 3221 C CA . LEU B 1 119 ? -14.724 30.710 31.183 1.00 30.42 119 LEU B CA 1
ATOM 3222 C C . LEU B 1 119 ? -13.407 30.239 30.583 1.00 25.70 119 LEU B C 1
ATOM 3223 O O . LEU B 1 119 ? -12.838 29.251 31.061 1.00 27.78 119 LEU B O 1
ATOM 3228 N N . LEU B 1 120 ? -12.907 30.921 29.561 1.00 24.87 120 LEU B N 1
ATOM 3229 C CA . LEU B 1 120 ? -11.654 30.554 28.927 1.00 25.55 120 LEU B CA 1
ATOM 3230 C C . LEU B 1 120 ? -10.633 31.669 29.102 1.00 25.87 120 LEU B C 1
ATOM 3231 O O . LEU B 1 120 ? -11.005 32.845 29.163 1.00 26.25 120 LEU B O 1
ATOM 3236 N N . PRO B 1 121 ? -9.344 31.340 29.182 1.00 26.50 121 PRO B N 1
ATOM 3237 C CA . PRO B 1 121 ? -8.328 32.398 29.240 1.00 27.83 121 PRO B CA 1
ATOM 3238 C C . PRO B 1 121 ? -8.406 33.279 28.004 1.00 27.65 121 PRO B C 1
ATOM 3239 O O . PRO B 1 121 ? -8.605 32.798 26.885 1.00 25.92 121 PRO B O 1
ATOM 3243 N N . GLU B 1 122 ? -8.253 34.586 28.218 1.00 25.21 122 GLU B N 1
ATOM 3244 C CA . GLU B 1 122 ? -8.307 35.524 27.106 1.00 28.22 122 GLU B CA 1
ATOM 3245 C C . GLU B 1 122 ? -7.143 35.352 26.141 1.00 27.66 122 GLU B C 1
ATOM 3246 O O . GLU B 1 122 ? -7.201 35.886 25.030 1.00 29.66 122 GLU B O 1
ATOM 3252 N N . SER B 1 123 ? -6.102 34.616 26.532 1.00 27.76 123 SER B N 1
ATOM 3253 C CA . SER B 1 123 ? -4.973 34.330 25.659 1.00 29.74 123 SER B CA 1
ATOM 3254 C C . SER B 1 123 ? -5.258 33.216 24.661 1.00 29.73 123 SER B C 1
ATOM 3255 O O . SER B 1 123 ? -4.402 32.936 23.811 1.00 30.03 123 SER B O 1
ATOM 3258 N N . LEU B 1 124 ? -6.416 32.566 24.749 1.00 26.64 124 LEU B N 1
ATOM 3259 C CA . LEU B 1 124 ? -6.812 31.565 23.773 1.00 26.08 124 LEU B CA 1
ATOM 3260 C C . LEU B 1 124 ? -7.606 32.216 22.650 1.00 26.00 124 LEU B C 1
ATOM 3261 O O . LEU B 1 124 ? -8.323 33.197 22.858 1.00 26.91 124 LEU B O 1
ATOM 3266 N N . HIS B 1 125 ? -7.477 31.655 21.454 1.00 24.46 125 HIS B N 1
ATOM 3267 C CA . HIS B 1 125 ? -8.282 32.080 20.319 1.00 23.52 125 HIS B CA 1
ATOM 3268 C C . HIS B 1 125 ? -9.557 31.256 20.283 1.00 24.03 125 HIS B C 1
ATOM 3269 O O . HIS B 1 125 ? -9.509 30.022 20.324 1.00 25.43 125 HIS B O 1
ATOM 3276 N N . LEU B 1 126 ? -10.694 31.939 20.220 1.00 22.82 126 LEU B N 1
ATOM 3277 C CA . LEU B 1 126 ? -12.001 31.297 20.205 1.00 21.37 126 LEU B CA 1
ATOM 3278 C C . LEU B 1 126 ? -12.610 31.461 18.821 1.00 22.05 126 LEU B C 1
ATOM 3279 O O . LEU B 1 126 ? -12.831 32.589 18.364 1.00 23.31 126 LEU B O 1
ATOM 3284 N N . LEU B 1 127 ? -12.870 30.336 18.161 1.00 19.75 127 LEU B N 1
ATOM 3285 C CA . LEU B 1 127 ? -13.404 30.299 16.809 1.00 19.17 127 LEU B CA 1
ATOM 3286 C C . LEU B 1 127 ? -14.640 29.412 16.761 1.00 19.96 127 LEU B C 1
ATOM 3287 O O . LEU B 1 127 ? -14.835 28.534 17.605 1.00 19.46 127 LEU B O 1
ATOM 3292 N N . GLY B 1 128 ? -15.461 29.640 15.747 1.00 20.90 128 GLY B N 1
ATOM 3293 C CA . GLY B 1 128 ? -16.631 28.815 15.492 1.00 18.21 128 GLY B CA 1
ATOM 3294 C C . GLY B 1 128 ? -16.512 28.122 14.148 1.00 20.98 128 GLY B C 1
ATOM 3295 O O . GLY B 1 128 ? -15.989 28.696 13.191 1.00 21.04 128 GLY B O 1
ATOM 3296 N N . GLY B 1 129 ? -16.974 26.880 14.092 1.00 18.52 129 GLY B N 1
ATOM 3297 C CA . GLY B 1 129 ? -17.007 26.162 12.836 1.00 19.82 129 GLY B CA 1
ATOM 3298 C C . GLY B 1 129 ? -18.409 25.696 12.512 1.00 19.97 129 GLY B C 1
ATOM 3299 O O . GLY B 1 129 ? -18.939 24.822 13.197 1.00 20.78 129 GLY B O 1
ATOM 3300 N N . LEU B 1 130 ? -19.026 26.267 11.482 1.00 19.62 130 LEU B N 1
ATOM 3301 C CA . LEU B 1 130 ? -20.361 25.853 11.065 1.00 20.94 130 LEU B CA 1
ATOM 3302 C C . LEU B 1 130 ? -20.221 24.698 10.086 1.00 21.68 130 LEU B C 1
ATOM 3303 O O . LEU B 1 130 ? -19.749 24.873 8.955 1.00 21.23 130 LEU B O 1
ATOM 3308 N N . CYS B 1 131 ? -20.601 23.510 10.540 1.00 21.65 131 CYS B N 1
ATOM 3309 C CA . CYS B 1 131 ? -20.473 22.300 9.748 1.00 23.32 131 CYS B CA 1
ATOM 3310 C C . CYS B 1 131 ? -21.787 22.041 9.030 1.00 25.99 131 CYS B C 1
ATOM 3311 O O . CYS B 1 131 ? -22.831 21.893 9.675 1.00 26.30 131 CYS B O 1
ATOM 3314 N N A PHE B 1 132 ? -21.736 21.978 7.701 0.45 24.45 132 PHE B N 1
ATOM 3315 N N B PHE B 1 132 ? -21.747 22.029 7.696 0.55 24.40 132 PHE B N 1
ATOM 3316 C CA A PHE B 1 132 ? -22.871 21.564 6.879 0.45 25.66 132 PHE B CA 1
ATOM 3317 C CA B PHE B 1 132 ? -22.881 21.560 6.909 0.55 25.67 132 PHE B CA 1
ATOM 3318 C C A PHE B 1 132 ? -22.615 20.109 6.495 0.45 24.37 132 PHE B C 1
ATOM 3319 C C B PHE B 1 132 ? -22.591 20.114 6.520 0.55 24.32 132 PHE B C 1
ATOM 3320 O O A PHE B 1 132 ? -21.913 19.831 5.521 0.45 24.70 132 PHE B O 1
ATOM 3321 O O B PHE B 1 132 ? -21.857 19.849 5.566 0.55 24.67 132 PHE B O 1
ATOM 3336 N N . ILE B 1 133 ? -23.170 19.179 7.268 1.00 26.06 133 ILE B N 1
ATOM 3337 C CA . ILE B 1 133 ? -22.821 17.769 7.134 1.00 26.45 133 ILE B CA 1
ATOM 3338 C C . ILE B 1 133 ? -23.980 16.903 7.614 1.00 27.63 133 ILE B C 1
ATOM 3339 O O . ILE B 1 133 ? -24.625 17.203 8.622 1.00 28.03 133 ILE B O 1
ATOM 3344 N N . CYS B 1 134 ? -24.211 15.801 6.898 1.00 26.84 134 CYS B N 1
ATOM 3345 C CA . CYS B 1 134 ? -25.136 14.747 7.312 1.00 29.19 134 CYS B CA 1
ATOM 3346 C C . CYS B 1 134 ? -24.305 13.615 7.907 1.00 29.53 134 CYS B C 1
ATOM 3347 O O . CYS B 1 134 ? -23.678 12.838 7.179 1.00 27.87 134 CYS B O 1
ATOM 3350 N N . VAL B 1 135 ? -24.297 13.517 9.232 1.00 28.76 135 VAL B N 1
ATOM 3351 C CA . VAL B 1 135 ? -23.504 12.506 9.912 1.00 28.44 135 VAL B CA 1
ATOM 3352 C C . VAL B 1 135 ? -24.243 12.102 11.178 1.00 31.69 135 VAL B C 1
ATOM 3353 O O . VAL B 1 135 ? -25.013 12.884 11.742 1.00 31.81 135 VAL B O 1
ATOM 3357 N N . HIS B 1 136 ? -24.034 10.858 11.605 1.00 35.04 136 HIS B N 1
ATOM 3358 C CA . HIS B 1 136 ? -24.606 10.393 12.861 1.00 37.39 136 HIS B CA 1
ATOM 3359 C C . HIS B 1 136 ? -23.795 9.212 13.371 1.00 38.65 136 HIS B C 1
ATOM 3360 O O . HIS B 1 136 ? -23.065 8.561 12.617 1.00 38.86 136 HIS B O 1
ATOM 3367 N N . ARG B 1 137 ? -23.920 8.960 14.673 1.00 38.79 137 ARG B N 1
ATOM 3368 C CA . ARG B 1 137 ? -23.302 7.788 15.274 1.00 42.96 137 ARG B CA 1
ATOM 3369 C C . ARG B 1 137 ? -24.080 6.533 14.895 1.00 46.81 137 ARG B C 1
ATOM 3370 O O . ARG B 1 137 ? -25.313 6.532 14.869 1.00 47.26 137 ARG B O 1
ATOM 3378 N N . GLY B 1 138 ? -23.352 5.465 14.584 1.00 48.60 138 GLY B N 1
ATOM 3379 C CA . GLY B 1 138 ? -23.966 4.167 14.388 1.00 52.45 138 GLY B CA 1
ATOM 3380 C C . GLY B 1 138 ? -23.839 3.338 15.648 1.00 56.96 138 GLY B C 1
ATOM 3381 O O . GLY B 1 138 ? -24.275 3.769 16.720 1.00 57.59 138 GLY B O 1
ATOM 3382 N N . GLU B 1 139 ? -23.232 2.152 15.543 1.00 56.87 139 GLU B N 1
ATOM 3383 C CA . GLU B 1 139 ? -22.849 1.387 16.724 1.00 60.09 139 GLU B CA 1
ATOM 3384 C C . GLU B 1 139 ? -21.773 2.175 17.469 1.00 57.59 139 GLU B C 1
ATOM 3385 O O . GLU B 1 139 ? -21.298 3.198 16.955 1.00 55.55 139 GLU B O 1
ATOM 3391 N N . PRO B 1 140 ? -21.379 1.771 18.678 1.00 63.71 140 PRO B N 1
ATOM 3392 C CA . PRO B 1 140 ? -20.295 2.490 19.364 1.00 60.96 140 PRO B CA 1
ATOM 3393 C C . PRO B 1 140 ? -19.011 2.456 18.548 1.00 57.34 140 PRO B C 1
ATOM 3394 O O . PRO B 1 140 ? -18.617 1.415 18.017 1.00 59.37 140 PRO B O 1
ATOM 3398 N N . GLY B 1 141 ? -18.367 3.616 18.438 1.00 55.30 141 GLY B N 1
ATOM 3399 C CA . GLY B 1 141 ? -17.139 3.739 17.687 1.00 53.18 141 GLY B CA 1
ATOM 3400 C C . GLY B 1 141 ? -17.299 3.837 16.188 1.00 51.55 141 GLY B C 1
ATOM 3401 O O . GLY B 1 141 ? -16.286 3.909 15.479 1.00 51.57 141 GLY B O 1
ATOM 3402 N N . VAL B 1 142 ? -18.524 3.856 15.675 1.00 49.50 142 VAL B N 1
ATOM 3403 C CA . VAL B 1 142 ? -18.768 3.855 14.239 1.00 48.21 142 VAL B CA 1
ATOM 3404 C C . VAL B 1 142 ? -19.512 5.123 13.855 1.00 45.75 142 VAL B C 1
ATOM 3405 O O . VAL B 1 142 ? -20.503 5.497 14.495 1.00 44.09 142 VAL B O 1
ATOM 3409 N N . ILE B 1 143 ? -19.013 5.782 12.815 1.00 39.78 143 ILE B N 1
ATOM 3410 C CA . ILE B 1 143 ? -19.510 7.063 12.338 1.00 36.27 143 ILE B CA 1
ATOM 3411 C C . ILE B 1 143 ? -20.131 6.831 10.968 1.00 36.45 143 ILE B C 1
ATOM 3412 O O . ILE B 1 143 ? -19.455 6.359 10.046 1.00 36.49 143 ILE B O 1
ATOM 3417 N N . GLU B 1 144 ? -21.419 7.144 10.838 1.00 33.88 144 GLU B N 1
ATOM 3418 C CA . GLU B 1 144 ? -22.138 7.008 9.576 1.00 34.73 144 GLU B CA 1
ATOM 3419 C C . GLU B 1 144 ? -22.221 8.382 8.925 1.00 33.03 144 GLU B C 1
ATOM 3420 O O . GLU B 1 144 ? -22.874 9.285 9.454 1.00 31.74 144 GLU B O 1
ATOM 3426 N N . HIS B 1 145 ? -21.557 8.542 7.781 1.00 32.51 145 HIS B N 1
ATOM 3427 C CA . HIS B 1 145 ? -21.509 9.816 7.074 1.00 29.14 145 HIS B CA 1
ATOM 3428 C C . HIS B 1 145 ? -22.271 9.684 5.761 1.00 29.86 145 HIS B C 1
ATOM 3429 O O . HIS B 1 145 ? -21.880 8.897 4.893 1.00 30.18 145 HIS B O 1
ATOM 3436 N N . GLN B 1 146 ? -23.341 10.470 5.614 1.00 28.75 146 GLN B N 1
ATOM 3437 C CA . GLN B 1 146 ? -24.237 10.373 4.466 1.00 29.08 146 GLN B CA 1
ATOM 3438 C C . GLN B 1 146 ? -23.899 11.357 3.350 1.00 27.62 146 GLN B C 1
ATOM 3439 O O . GLN B 1 146 ? -23.965 10.985 2.176 1.00 28.68 146 GLN B O 1
ATOM 3445 N N . ALA B 1 147 ? -23.565 12.608 3.681 1.00 27.41 147 ALA B N 1
ATOM 3446 C CA . ALA B 1 147 ? -23.423 13.631 2.650 1.00 27.57 147 ALA B CA 1
ATOM 3447 C C . ALA B 1 147 ? -22.745 14.869 3.223 1.00 26.07 147 ALA B C 1
ATOM 3448 O O . ALA B 1 147 ? -22.678 15.062 4.442 1.00 25.55 147 ALA B O 1
ATOM 3450 N N . TYR B 1 148 ? -22.238 15.700 2.317 1.00 26.56 148 TYR B N 1
ATOM 3451 C CA . TYR B 1 148 ? -21.662 17.021 2.612 1.00 28.35 148 TYR B CA 1
ATOM 3452 C C . TYR B 1 148 ? -20.487 16.860 3.585 1.00 29.39 148 TYR B C 1
ATOM 3453 O O . TYR B 1 148 ? -19.803 15.826 3.590 1.00 29.58 148 TYR B O 1
ATOM 3462 N N . GLY B 1 149 ? -20.235 17.878 4.409 1.00 26.85 149 GLY B N 1
ATOM 3463 C CA . GLY B 1 149 ? -19.122 17.837 5.339 1.00 28.52 149 GLY B CA 1
ATOM 3464 C C . GLY B 1 149 ? -18.328 19.127 5.444 1.00 28.78 149 GLY B C 1
ATOM 3465 O O . GLY B 1 149 ? -17.397 19.217 6.248 1.00 28.78 149 GLY B O 1
ATOM 3466 N N . GLY B 1 150 ? -18.683 20.130 4.644 1.00 28.68 150 GLY B N 1
ATOM 3467 C CA . GLY B 1 150 ? -17.927 21.370 4.638 1.00 28.41 150 GLY B CA 1
ATOM 3468 C C . GLY B 1 150 ? -18.059 22.141 5.939 1.00 26.30 150 GLY B C 1
ATOM 3469 O O . GLY B 1 150 ? -19.067 22.057 6.644 1.00 25.02 150 GLY B O 1
ATOM 3470 N N . VAL B 1 151 ? -17.017 22.915 6.259 1.00 27.15 151 VAL B N 1
ATOM 3471 C CA . VAL B 1 151 ? -16.954 23.685 7.504 1.00 25.71 151 VAL B CA 1
ATOM 3472 C C . VAL B 1 151 ? -16.607 25.133 7.183 1.00 29.96 151 VAL B C 1
ATOM 3473 O O . VAL B 1 151 ? -15.551 25.405 6.604 1.00 29.45 151 VAL B O 1
ATOM 3477 N N . ASN B 1 152 ? -17.476 26.061 7.585 1.00 26.67 152 ASN B N 1
ATOM 3478 C CA . ASN B 1 152 ? -17.200 27.491 7.488 1.00 27.13 152 ASN B CA 1
ATOM 3479 C C . ASN B 1 152 ? -16.691 27.973 8.842 1.00 26.64 152 ASN B C 1
ATOM 3480 O O . ASN B 1 152 ? -17.420 27.899 9.835 1.00 27.04 152 ASN B O 1
ATOM 3485 N N . LEU B 1 153 ? -15.451 28.463 8.884 1.00 25.39 153 LEU B N 1
ATOM 3486 C CA . LEU B 1 153 ? -14.819 28.894 10.126 1.00 24.73 153 LEU B CA 1
ATOM 3487 C C . LEU B 1 153 ? -14.855 30.410 10.266 1.00 25.85 153 LEU B C 1
ATOM 3488 O O . LEU B 1 153 ? -14.703 31.147 9.289 1.00 24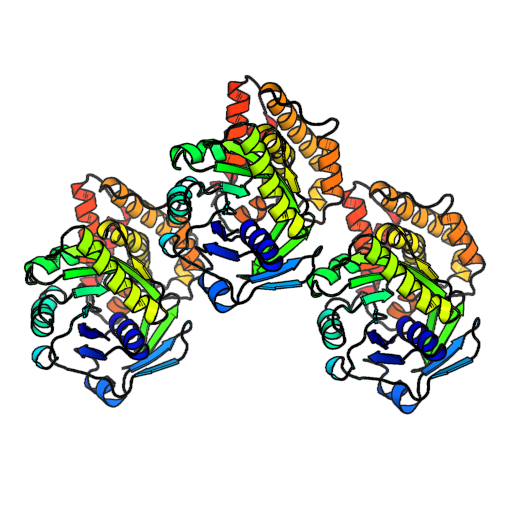.35 153 LEU B O 1
ATOM 3493 N N . GLY B 1 154 ? -15.006 30.866 11.502 1.00 22.57 154 GLY B N 1
ATOM 3494 C CA . GLY B 1 154 ? -14.957 32.288 11.798 1.00 23.46 154 GLY B CA 1
ATOM 3495 C C . GLY B 1 154 ? -14.337 32.524 13.155 1.00 22.97 154 GLY B C 1
ATOM 3496 O O . GLY B 1 154 ? -14.367 31.653 14.029 1.00 22.24 154 GLY B O 1
ATOM 3497 N N . TYR B 1 155 ? -13.778 33.719 13.333 1.00 23.02 155 TYR B N 1
ATOM 3498 C CA . TYR B 1 155 ? -13.093 34.099 14.563 1.00 24.48 155 TYR B CA 1
ATOM 3499 C C . TYR B 1 155 ? -14.041 34.868 15.474 1.00 22.96 155 TYR B C 1
ATOM 3500 O O . TYR B 1 155 ? -14.740 35.780 15.024 1.00 24.19 155 TYR B O 1
ATOM 3509 N N . HIS B 1 156 ? -14.058 34.513 16.757 1.00 25.36 156 HIS B N 1
ATOM 3510 C CA . HIS B 1 156 ? -14.883 35.237 17.720 1.00 27.29 156 HIS B CA 1
ATOM 3511 C C . HIS B 1 156 ? -14.063 36.162 18.616 1.00 26.79 156 HIS B C 1
ATOM 3512 O O . HIS B 1 156 ? -14.353 37.359 18.703 1.00 27.62 156 HIS B O 1
ATOM 3519 N N . SER B 1 157 ? -13.057 35.628 19.304 1.00 24.36 157 SER B N 1
ATOM 3520 C CA . SER B 1 157 ? -12.344 36.417 20.299 1.00 27.26 157 SER B CA 1
ATOM 3521 C C . SER B 1 157 ? -10.980 35.799 20.560 1.00 26.15 157 SER B C 1
ATOM 3522 O O . SER B 1 157 ? -10.751 34.616 20.301 1.00 24.24 157 SER B O 1
ATOM 3525 N N . GLY B 1 158 ? -10.081 36.623 21.088 1.00 27.36 158 GLY B N 1
ATOM 3526 C CA . GLY B 1 158 ? -8.747 36.190 21.414 1.00 27.52 158 GLY B CA 1
ATOM 3527 C C . GLY B 1 158 ? -7.733 37.301 21.223 1.00 28.70 158 GLY B C 1
ATOM 3528 O O . GLY B 1 158 ? -8.070 38.427 20.850 1.00 30.23 158 GLY B O 1
ATOM 3529 N N . PRO B 1 159 ? -6.463 36.999 21.471 1.00 30.34 159 PRO B N 1
ATOM 3530 C CA . PRO B 1 159 ? -5.410 38.022 21.463 1.00 32.62 159 PRO B CA 1
ATOM 3531 C C . PRO B 1 159 ? -4.768 38.236 20.095 1.00 37.26 159 PRO B C 1
ATOM 3532 O O . PRO B 1 159 ? -3.543 38.312 19.965 1.00 44.39 159 PRO B O 1
ATOM 3536 N N . ALA B 1 160 ? -5.588 38.331 19.057 1.00 35.13 160 ALA B N 1
ATOM 3537 C CA . ALA B 1 160 ? -5.083 38.502 17.703 1.00 33.68 160 ALA B CA 1
ATOM 3538 C C . ALA B 1 160 ? -5.584 39.816 17.119 1.00 33.92 160 ALA B C 1
ATOM 3539 O O . ALA B 1 160 ? -6.756 40.167 17.281 1.00 36.15 160 ALA B O 1
ATOM 3541 N N . ASP B 1 161 ? -4.695 40.542 16.442 1.00 32.27 161 ASP B N 1
ATOM 3542 C CA . ASP B 1 161 ? -5.138 41.673 15.640 1.00 33.83 161 ASP B CA 1
ATOM 3543 C C . ASP B 1 161 ? -5.810 41.149 14.373 1.00 32.36 161 ASP B C 1
ATOM 3544 O O . ASP B 1 161 ? -5.894 39.941 14.142 1.00 33.76 161 ASP B O 1
ATOM 3549 N N . GLU B 1 162 ? -6.289 42.057 13.522 1.00 34.17 162 GLU B N 1
ATOM 3550 C CA . GLU B 1 162 ? -7.097 41.585 12.403 1.00 36.34 162 GLU B CA 1
ATOM 3551 C C . GLU B 1 162 ? -6.265 40.815 11.388 1.00 34.26 162 GLU B C 1
ATOM 3552 O O . GLU B 1 162 ? -6.758 39.850 10.792 1.00 33.02 162 GLU B O 1
ATOM 3558 N N . ARG B 1 163 ? -5.009 41.214 11.174 1.00 31.57 163 ARG B N 1
ATOM 3559 C CA . ARG B 1 163 ? -4.160 40.427 10.287 1.00 30.61 163 ARG B CA 1
ATOM 3560 C C . ARG B 1 163 ? -4.017 39.004 10.811 1.00 31.77 163 ARG B C 1
ATOM 3561 O O . ARG B 1 163 ? -4.190 38.034 10.064 1.00 30.71 163 ARG B O 1
ATOM 3569 N N . ARG B 1 164 ? -3.735 38.862 12.110 1.00 29.97 164 ARG B N 1
ATOM 3570 C CA . ARG B 1 164 ? -3.556 37.540 12.696 1.00 31.91 164 ARG B CA 1
ATOM 3571 C C . ARG B 1 164 ? -4.854 36.745 12.707 1.00 28.61 164 ARG B C 1
ATOM 3572 O O . ARG B 1 164 ? -4.826 35.517 12.563 1.00 27.97 164 ARG B O 1
ATOM 3580 N N . ARG B 1 165 ? -5.992 37.416 12.887 1.00 28.60 165 ARG B N 1
ATOM 3581 C CA . ARG B 1 165 ? -7.268 36.711 12.860 1.00 29.12 165 ARG B CA 1
ATOM 3582 C C . ARG B 1 165 ? -7.483 36.030 11.515 1.00 29.36 165 ARG B C 1
ATOM 3583 O O . ARG B 1 165 ? -7.869 34.857 11.456 1.00 30.45 165 ARG B O 1
ATOM 3591 N N . ARG B 1 166 ? -7.217 36.747 10.419 1.00 29.91 166 ARG B N 1
ATOM 3592 C CA . ARG B 1 166 ? -7.347 36.145 9.095 1.00 32.78 166 ARG B CA 1
ATOM 3593 C C . ARG B 1 166 ? -6.402 34.964 8.936 1.00 32.45 166 ARG B C 1
ATOM 3594 O O . ARG B 1 166 ? -6.782 33.927 8.380 1.00 29.76 166 ARG B O 1
ATOM 3602 N N . GLU B 1 167 ? -5.166 35.104 9.422 1.00 27.59 167 GLU B N 1
ATOM 3603 C CA . GLU B 1 167 ? -4.205 34.011 9.335 1.00 27.82 167 GLU B CA 1
ATOM 3604 C C . GLU B 1 167 ? -4.696 32.785 10.088 1.00 26.88 167 GLU B C 1
ATOM 3605 O O . GLU B 1 167 ? -4.567 31.657 9.600 1.00 28.78 167 GLU B O 1
ATOM 3611 N N . ILE B 1 168 ? -5.263 32.985 11.278 1.00 26.52 168 ILE B N 1
ATOM 3612 C CA . ILE B 1 168 ? -5.701 31.854 12.087 1.00 25.58 168 ILE B CA 1
ATOM 3613 C C . ILE B 1 168 ? -6.909 31.172 11.453 1.00 27.58 168 ILE B C 1
ATOM 3614 O O . ILE B 1 168 ? -6.978 29.940 11.390 1.00 25.69 168 ILE B O 1
ATOM 3619 N N . VAL B 1 169 ? -7.876 31.955 10.965 1.00 26.96 169 VAL B N 1
ATOM 3620 C CA . VAL B 1 169 ? -9.050 31.352 10.335 1.00 27.53 169 VAL B CA 1
ATOM 3621 C C . VAL B 1 169 ? -8.649 30.596 9.072 1.00 25.53 169 VAL B C 1
ATOM 3622 O O . VAL B 1 169 ? -9.133 29.486 8.821 1.00 26.44 169 VAL B O 1
ATOM 3626 N N . GLU B 1 170 ? -7.742 31.165 8.268 1.00 27.59 170 GLU B N 1
ATOM 3627 C CA . GLU B 1 170 ? -7.309 30.457 7.066 1.00 33.55 170 GLU B CA 1
ATOM 3628 C C . GLU B 1 170 ? -6.501 29.214 7.424 1.00 31.63 170 GLU B C 1
ATOM 3629 O O . GLU B 1 170 ? -6.588 28.190 6.734 1.00 30.27 170 GLU B O 1
ATOM 3635 N N . GLU B 1 171 ? -5.716 29.284 8.503 1.00 30.63 171 GLU B N 1
ATOM 3636 C CA . GLU B 1 171 ? -4.998 28.107 8.985 1.00 30.91 171 GLU B CA 1
ATOM 3637 C C . GLU B 1 171 ? -5.962 26.989 9.364 1.00 30.91 171 GLU B C 1
ATOM 3638 O O . GLU B 1 171 ? -5.712 25.815 9.067 1.00 32.29 171 GLU B O 1
ATOM 3644 N N . GLY B 1 172 ? -7.063 27.334 10.032 1.00 29.93 172 GLY B N 1
ATOM 3645 C CA . GLY B 1 172 ? -8.051 26.324 10.370 1.00 29.53 172 GLY B CA 1
ATOM 3646 C C . GLY B 1 172 ? -8.689 25.711 9.140 1.00 29.14 172 GLY B C 1
ATOM 3647 O O . GLY B 1 172 ? -8.827 24.490 9.040 1.00 30.04 172 GLY B O 1
ATOM 3648 N N . ALA B 1 173 ? -9.085 26.555 8.182 1.00 30.78 173 ALA B N 1
ATOM 3649 C CA . ALA B 1 173 ? -9.677 26.052 6.948 1.00 31.10 173 ALA B CA 1
ATOM 3650 C C . ALA B 1 173 ? -8.705 25.149 6.200 1.00 31.30 173 ALA B C 1
ATOM 3651 O O . ALA B 1 173 ? -9.117 24.153 5.593 1.00 31.59 173 ALA B O 1
ATOM 3653 N N . ALA B 1 174 ? -7.407 25.472 6.247 1.00 32.49 174 ALA B N 1
ATOM 3654 C CA . ALA B 1 174 ? -6.410 24.648 5.570 1.00 32.35 174 ALA B CA 1
ATOM 3655 C C . ALA B 1 174 ? -6.313 23.264 6.201 1.00 32.21 174 ALA B C 1
ATOM 3656 O O . ALA B 1 174 ? -6.074 22.274 5.499 1.00 32.69 174 ALA B O 1
ATOM 3658 N N . LEU B 1 175 ? -6.488 23.179 7.525 1.00 30.58 175 LEU B N 1
ATOM 3659 C CA . LEU B 1 175 ? -6.523 21.883 8.200 1.00 31.96 175 LEU B CA 1
ATOM 3660 C C . LEU B 1 175 ? -7.544 20.955 7.554 1.00 30.30 175 LEU B C 1
ATOM 3661 O O . LEU B 1 175 ? -7.253 19.789 7.268 1.00 31.69 175 LEU B O 1
ATOM 3666 N N . PHE B 1 176 ? -8.753 21.464 7.322 1.00 29.52 176 PHE B N 1
ATOM 3667 C CA . PHE B 1 176 ? -9.819 20.638 6.769 1.00 29.85 176 PHE B CA 1
ATOM 3668 C C . PHE B 1 176 ? -9.608 20.386 5.280 1.00 30.75 176 PHE B C 1
ATOM 3669 O O . PHE B 1 176 ? -9.811 19.264 4.805 1.00 33.62 176 PHE B O 1
ATOM 3677 N N . ARG B 1 177 ? -9.173 21.410 4.538 1.00 32.80 177 ARG B N 1
ATOM 3678 C CA . ARG B 1 177 ? -8.921 21.255 3.106 1.00 36.11 177 ARG B CA 1
ATOM 3679 C C . ARG B 1 177 ? -7.873 20.186 2.836 1.00 36.73 177 ARG B C 1
ATOM 3680 O O . ARG B 1 177 ? -8.062 19.319 1.976 1.00 38.75 177 ARG B O 1
ATOM 3688 N N . GLU B 1 178 ? -6.757 20.232 3.561 1.00 34.03 178 GLU B N 1
ATOM 3689 C CA . GLU B 1 178 ? -5.712 19.241 3.342 1.00 39.70 178 GLU B CA 1
ATOM 3690 C C . GLU B 1 178 ? -6.141 17.842 3.751 1.00 38.85 178 GLU B C 1
ATOM 3691 O O . GLU B 1 178 ? -5.459 16.875 3.398 1.00 40.96 178 GLU B O 1
ATOM 3697 N N . SER B 1 179 ? -7.247 17.719 4.475 1.00 35.23 179 SER B N 1
ATOM 3698 C CA . SER B 1 179 ? -7.832 16.444 4.855 1.00 36.60 179 SER B CA 1
ATOM 3699 C C . SER B 1 179 ? -8.871 15.946 3.861 1.00 38.50 179 SER B C 1
ATOM 3700 O O . SER B 1 179 ? -9.464 14.887 4.090 1.00 37.01 179 SER B O 1
ATOM 3703 N N . GLY B 1 180 ? -9.109 16.681 2.777 1.00 39.25 180 GLY B N 1
ATOM 3704 C CA . GLY B 1 180 ? -10.084 16.286 1.780 1.00 39.35 180 GLY B CA 1
ATOM 3705 C C . GLY B 1 180 ? -11.475 16.838 1.984 1.00 38.76 180 GLY B C 1
ATOM 3706 O O . GLY B 1 180 ? -12.413 16.360 1.333 1.00 38.07 180 GLY B O 1
ATOM 3707 N N . LEU B 1 181 ? -11.641 17.825 2.862 1.00 36.96 181 LEU B N 1
ATOM 3708 C CA . LEU B 1 181 ? -12.937 18.404 3.169 1.00 35.24 181 LEU B CA 1
ATOM 3709 C C . LEU B 1 181 ? -13.015 19.837 2.662 1.00 34.19 181 LEU B C 1
ATOM 3710 O O . LEU B 1 181 ? -12.007 20.540 2.566 1.00 36.31 181 LEU B O 1
ATOM 3715 N N . GLU B 1 182 ? -14.230 20.256 2.332 1.00 36.30 182 GLU B N 1
ATOM 3716 C CA . GLU B 1 182 ? -14.474 21.639 1.957 1.00 37.58 182 GLU B CA 1
ATOM 3717 C C . GLU B 1 182 ? -14.424 22.539 3.184 1.00 34.03 182 GLU B C 1
ATOM 3718 O O . GLU B 1 182 ? -14.989 22.211 4.231 1.00 32.68 182 GLU B O 1
ATOM 3724 N N . SER B 1 183 ? -13.756 23.685 3.053 1.00 31.41 183 SER B N 1
ATOM 3725 C CA . SER B 1 183 ? -13.731 24.657 4.138 1.00 31.65 183 SER B CA 1
ATOM 3726 C C . SER B 1 183 ? -13.532 26.058 3.576 1.00 32.78 183 SER B C 1
ATOM 3727 O O . SER B 1 183 ? -12.819 26.246 2.589 1.00 34.21 183 SER B O 1
ATOM 3730 N N . THR B 1 184 ? -14.169 27.034 4.218 1.00 34.42 184 THR B N 1
ATOM 3731 C CA . THR B 1 184 ? -14.060 28.435 3.840 1.00 36.05 184 THR B CA 1
ATOM 3732 C C . THR B 1 184 ? -13.778 29.273 5.076 1.00 33.43 184 THR B C 1
ATOM 3733 O O . THR B 1 184 ? -14.408 29.083 6.122 1.00 31.00 184 THR B O 1
ATOM 3737 N N . ALA B 1 185 ? -12.845 30.209 4.947 1.00 28.99 185 ALA B N 1
ATOM 3738 C CA . ALA B 1 185 ? -12.604 31.184 6.002 1.00 32.63 185 ALA B CA 1
ATOM 3739 C C . ALA B 1 185 ? -13.659 32.283 5.927 1.00 33.52 185 ALA B C 1
ATOM 3740 O O . ALA B 1 185 ? -13.737 33.008 4.931 1.00 36.61 185 ALA B O 1
ATOM 3742 N N . MET B 1 186 ? -14.466 32.413 6.978 1.00 30.34 186 MET B N 1
ATOM 3743 C CA . MET B 1 186 ? -15.510 33.430 6.898 1.00 29.80 186 MET B CA 1
ATOM 3744 C C . MET B 1 186 ? -15.044 34.726 7.550 1.00 30.47 186 MET B C 1
ATOM 3745 O O . MET B 1 186 ? -14.384 34.694 8.590 1.00 31.88 186 MET B O 1
ATOM 3750 N N . PRO B 1 187 ? -15.393 35.881 6.975 1.00 32.76 187 PRO B N 1
ATOM 3751 C CA . PRO B 1 187 ? -14.977 37.149 7.587 1.00 32.75 187 PRO B CA 1
ATOM 3752 C C . PRO B 1 187 ? -15.782 37.522 8.818 1.00 30.45 187 PRO B C 1
ATOM 3753 O O . PRO B 1 187 ? -15.311 38.350 9.608 1.00 30.03 187 PRO B O 1
ATOM 3757 N N . ASP B 1 188 ? -16.960 36.925 9.021 1.00 28.36 188 ASP B N 1
ATOM 3758 C CA . ASP B 1 188 ? -17.875 37.334 10.086 1.00 28.60 188 ASP B CA 1
ATOM 3759 C C . ASP B 1 188 ? -18.534 36.092 10.672 1.00 26.82 188 ASP B C 1
ATOM 3760 O O . ASP B 1 188 ? -19.446 35.523 10.059 1.00 26.16 188 ASP B O 1
ATOM 3765 N N . LEU B 1 189 ? -18.106 35.702 11.877 1.00 24.46 189 LEU B N 1
ATOM 3766 C CA . LEU B 1 189 ? -18.604 34.469 12.477 1.00 23.50 189 LEU B CA 1
ATOM 3767 C C . LEU B 1 189 ? -20.100 34.545 12.757 1.00 25.38 189 LEU B C 1
ATOM 3768 O O . LEU B 1 189 ? -20.829 33.574 12.526 1.00 24.09 189 LEU B O 1
ATOM 3773 N N . GLU B 1 190 ? -20.581 35.681 13.266 1.00 23.89 190 GLU B N 1
ATOM 3774 C CA . GLU B 1 190 ? -21.998 35.750 13.602 1.00 25.88 190 GLU B CA 1
ATOM 3775 C C . GLU B 1 190 ? -22.861 35.704 12.348 1.00 25.67 190 GLU B C 1
ATOM 3776 O O . GLU B 1 190 ? -23.933 35.090 12.348 1.00 26.69 190 GLU B O 1
ATOM 3782 N N . GLN B 1 191 ? -22.414 36.349 11.271 1.00 27.37 191 GLN B N 1
ATOM 3783 C CA . GLN B 1 191 ? -23.109 36.212 9.997 1.00 29.46 191 GLN B CA 1
ATOM 3784 C C . GLN B 1 191 ? -23.202 34.747 9.591 1.00 28.83 191 GLN B C 1
ATOM 3785 O O . GLN B 1 191 ? -24.264 34.278 9.162 1.00 26.89 191 GLN B O 1
ATOM 3791 N N . ALA B 1 192 ? -22.105 34.001 9.752 1.00 27.17 192 ALA B N 1
ATOM 3792 C CA . ALA B 1 192 ? -22.104 32.589 9.384 1.00 26.13 192 ALA B CA 1
ATOM 3793 C C . ALA B 1 192 ? -23.036 31.777 10.277 1.00 23.82 192 ALA B C 1
ATOM 3794 O O . ALA B 1 192 ? -23.701 30.850 9.801 1.00 23.19 192 ALA B O 1
ATOM 3796 N N . ARG B 1 193 ? -23.098 32.106 11.571 1.00 21.35 193 ARG B N 1
ATOM 3797 C CA . ARG B 1 193 ? -23.992 31.384 12.469 1.00 21.98 193 ARG B CA 1
ATOM 3798 C C . ARG B 1 193 ? -25.454 31.637 12.112 1.00 22.73 193 ARG B C 1
ATOM 3799 O O . ARG B 1 193 ? -26.266 30.707 12.134 1.00 22.50 193 ARG B O 1
ATOM 3807 N N . TRP B 1 194 ? -25.808 32.882 11.768 1.00 21.43 194 TRP B N 1
ATOM 3808 C CA . TRP B 1 194 ? -27.175 33.153 11.321 1.00 22.76 194 TRP B CA 1
ATOM 3809 C C . TRP B 1 194 ? -27.498 32.365 10.060 1.00 23.09 194 TRP B C 1
ATOM 3810 O O . TRP B 1 194 ? -28.621 31.876 9.898 1.00 23.17 194 TRP B O 1
ATOM 3821 N N . GLN B 1 195 ? -26.521 32.219 9.161 1.00 24.32 195 GLN B N 1
ATOM 3822 C CA . GLN B 1 195 ? -26.741 31.438 7.946 1.00 26.40 195 GLN B CA 1
ATOM 3823 C C . GLN B 1 195 ? -27.083 29.991 8.277 1.00 24.38 195 GLN B C 1
ATOM 3824 O O . GLN B 1 195 ? -28.058 29.441 7.755 1.00 25.55 195 GLN B O 1
ATOM 3830 N N . LYS B 1 196 ? -26.293 29.357 9.149 1.00 23.24 196 LYS B N 1
ATOM 3831 C CA . LYS B 1 196 ? -26.583 27.975 9.522 1.00 22.59 196 LYS B CA 1
ATOM 3832 C C . LYS B 1 196 ? -27.920 27.857 10.249 1.00 23.45 196 LYS B C 1
ATOM 3833 O O . LYS B 1 196 ? -28.614 26.844 10.106 1.00 23.21 196 LYS B O 1
ATOM 3839 N N . LEU B 1 197 ? -28.297 28.878 11.027 1.00 23.02 197 LEU B N 1
ATOM 3840 C CA . LEU B 1 197 ? -29.583 28.853 11.723 1.00 21.86 197 LEU B CA 1
ATOM 3841 C C . LEU B 1 197 ? -30.752 28.741 10.754 1.00 20.52 197 LEU B C 1
ATOM 3842 O O . LEU B 1 197 ? -31.800 28.182 11.106 1.00 21.02 197 LEU B O 1
ATOM 3847 N N . VAL B 1 198 ? -30.605 29.277 9.538 1.00 19.48 198 VAL B N 1
ATOM 3848 C CA . VAL B 1 198 ? -31.689 29.191 8.567 1.00 23.08 198 VAL B CA 1
ATOM 3849 C C . VAL B 1 198 ? -32.000 27.735 8.249 1.00 22.27 198 VAL B C 1
ATOM 3850 O O . VAL B 1 198 ? -33.140 27.400 7.901 1.00 22.23 198 VAL B O 1
ATOM 3854 N N . TRP B 1 199 ? -31.016 26.843 8.389 1.00 22.60 199 TRP B N 1
ATOM 3855 C CA . TRP B 1 199 ? -31.271 25.421 8.194 1.00 23.81 199 TRP B CA 1
ATOM 3856 C C . TRP B 1 199 ? -31.704 24.725 9.486 1.00 24.62 199 TRP B C 1
ATOM 3857 O O . TRP B 1 199 ? -32.716 24.016 9.493 1.00 23.29 199 TRP B O 1
ATOM 3868 N N . ASN B 1 200 ? -30.958 24.912 10.585 1.00 20.74 200 ASN B N 1
ATOM 3869 C CA . ASN B 1 200 ? -31.228 24.117 11.783 1.00 23.00 200 ASN B CA 1
ATOM 3870 C C . ASN B 1 200 ? -32.580 24.460 12.405 1.00 20.32 200 ASN B C 1
ATOM 3871 O O . ASN B 1 200 ? -33.267 23.574 12.924 1.00 21.72 200 ASN B O 1
ATOM 3876 N N . ILE B 1 201 ? -32.983 25.733 12.376 1.00 20.53 201 ILE B N 1
ATOM 3877 C CA . ILE B 1 201 ? -34.199 26.131 13.092 1.00 19.48 201 ILE B CA 1
ATOM 3878 C C . ILE B 1 201 ? -35.435 25.431 12.544 1.00 20.16 201 ILE B C 1
ATOM 3879 O O . ILE B 1 201 ? -36.196 24.853 13.343 1.00 20.14 201 ILE B O 1
ATOM 3884 N N . PRO B 1 202 ? -35.704 25.411 11.216 1.00 18.58 202 PRO B N 1
ATOM 3885 C CA . PRO B 1 202 ? -36.855 24.640 10.727 1.00 18.34 202 PRO B CA 1
ATOM 3886 C C . PRO B 1 202 ? -36.628 23.137 10.780 1.00 21.26 202 PRO B C 1
ATOM 3887 O O . PRO B 1 202 ? -37.492 22.411 11.270 1.00 21.45 202 PRO B O 1
ATOM 3891 N N . TYR B 1 203 ? -35.480 22.647 10.300 1.00 20.63 203 TYR B N 1
ATOM 3892 C CA . TYR B 1 203 ? -35.359 21.206 10.091 1.00 20.71 203 TYR B CA 1
ATOM 3893 C C . TYR B 1 203 ? -35.169 20.440 11.394 1.00 22.48 203 TYR B C 1
ATOM 3894 O O . TYR B 1 203 ? -35.745 19.359 11.557 1.00 22.72 203 TYR B O 1
ATOM 3903 N N . ASN B 1 204 ? -34.352 20.948 12.320 1.00 19.64 204 ASN B N 1
ATOM 3904 C CA . ASN B 1 204 ? -34.182 20.237 13.585 1.00 21.69 204 ASN B CA 1
ATOM 3905 C C . ASN B 1 204 ? -35.509 20.143 14.333 1.00 22.59 204 ASN B C 1
ATOM 3906 O O . ASN B 1 204 ? -35.930 19.054 14.744 1.00 23.66 204 ASN B O 1
ATOM 3911 N N . GLY B 1 205 ? -36.199 21.274 14.488 1.00 21.69 205 GLY B N 1
ATOM 3912 C CA . GLY B 1 205 ? -37.435 21.279 15.259 1.00 21.37 205 GLY B CA 1
ATOM 3913 C C . GLY B 1 205 ? -38.563 20.522 14.584 1.00 22.03 205 GLY B C 1
ATOM 3914 O O . GLY B 1 205 ? -39.242 19.709 15.218 1.00 23.72 205 GLY B O 1
ATOM 3915 N N . LEU B 1 206 ? -38.783 20.779 13.288 1.00 20.34 206 LEU B N 1
ATOM 3916 C CA . LEU B 1 206 ? -39.867 20.102 12.582 1.00 21.44 206 LEU B CA 1
ATOM 3917 C C . LEU B 1 206 ? -39.645 18.594 12.539 1.00 23.84 206 LEU B C 1
ATOM 3918 O O . LEU B 1 206 ? -40.606 17.819 12.633 1.00 22.92 206 LEU B O 1
ATOM 3923 N N . SER B 1 207 ? -38.386 18.153 12.408 1.00 24.36 207 SER B N 1
ATOM 3924 C CA . SER B 1 207 ? -38.136 16.715 12.370 1.00 24.04 207 SER B CA 1
ATOM 3925 C C . SER B 1 207 ? -38.603 16.048 13.653 1.00 24.50 207 SER B C 1
ATOM 3926 O O . SER B 1 207 ? -39.098 14.915 13.620 1.00 26.19 207 SER B O 1
ATOM 3929 N N . VAL B 1 208 ? -38.497 16.749 14.780 1.00 23.83 208 VAL B N 1
ATOM 3930 C CA . VAL B 1 208 ? -38.995 16.222 16.045 1.00 26.34 208 VAL B CA 1
ATOM 3931 C C . VAL B 1 208 ? -40.511 16.367 16.130 1.00 27.16 208 VAL B C 1
ATOM 3932 O O . VAL B 1 208 ? -41.224 15.418 16.475 1.00 29.41 208 VAL B O 1
ATOM 3936 N N . LEU B 1 209 ? -41.025 17.555 15.808 1.00 25.79 209 LEU B N 1
ATOM 3937 C CA . LEU B 1 209 ? -42.448 17.836 15.992 1.00 27.44 209 LEU B CA 1
ATOM 3938 C C . LEU B 1 209 ? -43.315 17.027 15.030 1.00 27.00 209 LEU B C 1
ATOM 3939 O O . LEU B 1 209 ? -44.406 16.569 15.397 1.00 25.87 209 LEU B O 1
ATOM 3944 N N . LEU B 1 210 ? -42.852 16.839 13.800 1.00 27.85 210 LEU B N 1
ATOM 3945 C CA . LEU B 1 210 ? -43.581 16.071 12.804 1.00 26.30 210 LEU B CA 1
ATOM 3946 C C . LEU B 1 210 ? -43.079 14.640 12.681 1.00 26.83 210 LEU B C 1
ATOM 3947 O O . LEU B 1 210 ? -43.569 13.905 11.821 1.00 28.99 210 LEU B O 1
ATOM 3952 N N . LYS B 1 211 ? -42.123 14.234 13.520 1.00 28.47 211 LYS B N 1
ATOM 3953 C CA . LYS B 1 211 ? -41.580 12.873 13.551 1.00 30.68 211 LYS B CA 1
ATOM 3954 C C . LYS B 1 211 ? -41.218 12.390 12.145 1.00 30.43 211 LYS B C 1
ATOM 3955 O O . LYS B 1 211 ? -41.657 11.339 11.677 1.00 30.65 211 LYS B O 1
ATOM 3961 N N . SER B 1 212 ? -40.394 13.189 11.474 1.00 29.55 212 SER B N 1
ATOM 3962 C CA . SER B 1 212 ? -40.130 13.006 10.056 1.00 30.10 212 SER B CA 1
ATOM 3963 C C . SER B 1 212 ? -38.691 13.392 9.753 1.00 30.79 212 SER B C 1
ATOM 3964 O O . SER B 1 212 ? -38.059 14.136 10.501 1.00 31.02 212 SER B O 1
ATOM 3967 N N . SER B 1 213 ? -38.186 12.889 8.635 1.00 32.44 213 SER B N 1
ATOM 3968 C CA . SER B 1 213 ? -36.860 13.231 8.148 1.00 30.68 213 SER B CA 1
ATOM 3969 C C . SER B 1 213 ? -36.984 14.202 6.976 1.00 29.39 213 SER B C 1
ATOM 3970 O O . SER B 1 213 ? -38.079 14.640 6.613 1.00 26.57 213 SER B O 1
ATOM 3973 N N . THR B 1 214 ? -35.838 14.541 6.380 1.00 28.14 214 THR B N 1
ATOM 3974 C CA . THR B 1 214 ? -35.806 15.638 5.416 1.00 28.30 214 THR B CA 1
ATOM 3975 C C . THR B 1 214 ? -36.615 15.328 4.160 1.00 27.65 214 THR B C 1
ATOM 3976 O O . THR B 1 214 ? -37.316 16.204 3.646 1.00 29.60 214 THR B O 1
ATOM 3980 N N . ALA B 1 215 ? -36.528 14.101 3.642 1.00 27.06 215 ALA B N 1
ATOM 3981 C CA . ALA B 1 215 ? -37.179 13.804 2.365 1.00 29.72 215 ALA B CA 1
ATOM 3982 C C . ALA B 1 215 ? -38.700 13.913 2.434 1.00 29.02 215 ALA B C 1
ATOM 3983 O O . ALA B 1 215 ? -39.288 14.569 1.555 1.00 29.11 215 ALA B O 1
ATOM 3985 N N . PRO B 1 216 ? -39.399 13.322 3.412 1.00 28.65 216 PRO B N 1
ATOM 3986 C CA . PRO B 1 216 ? -40.856 13.545 3.470 1.00 27.87 216 PRO B CA 1
ATOM 3987 C C . PRO B 1 216 ? -41.225 14.988 3.778 1.00 27.58 216 PRO B C 1
ATOM 3988 O O . PRO B 1 216 ? -42.272 15.464 3.319 1.00 27.07 216 PRO B O 1
ATOM 3992 N N . LEU B 1 217 ? -40.397 15.701 4.546 1.00 25.74 217 LEU B N 1
ATOM 3993 C CA . LEU B 1 217 ? -40.653 17.117 4.781 1.00 25.08 217 LEU B CA 1
ATOM 3994 C C . LEU B 1 217 ? -40.544 17.913 3.487 1.00 25.30 217 LEU B C 1
ATOM 3995 O O . LEU B 1 217 ? -41.290 18.875 3.276 1.00 25.22 217 LEU B O 1
ATOM 4000 N N . MET B 1 218 ? -39.625 17.521 2.601 1.00 26.34 218 MET B N 1
ATOM 4001 C CA . MET B 1 218 ? -39.489 18.222 1.330 1.00 26.80 218 MET B CA 1
ATOM 4002 C C . MET B 1 218 ? -40.503 17.740 0.305 1.00 27.86 218 MET B C 1
ATOM 4003 O O . MET B 1 218 ? -40.867 18.500 -0.600 1.00 28.79 218 MET B O 1
ATOM 4008 N N . ALA B 1 219 ? -40.971 16.492 0.429 1.00 25.19 219 ALA B N 1
ATOM 4009 C CA . ALA B 1 219 ? -41.901 15.938 -0.542 1.00 26.66 219 ALA B CA 1
ATOM 4010 C C . ALA B 1 219 ? -43.316 16.474 -0.365 1.00 30.38 219 ALA B C 1
ATOM 4011 O O . ALA B 1 219 ? -44.120 16.385 -1.299 1.00 27.08 219 ALA B O 1
ATOM 4013 N N . ASN B 1 220 ? -43.642 17.025 0.799 1.00 28.01 220 ASN B N 1
ATOM 4014 C CA . ASN B 1 220 ? -44.999 17.472 1.091 1.00 29.13 220 ASN B CA 1
ATOM 4015 C C . ASN B 1 220 ? -45.087 18.987 0.958 1.00 27.57 220 ASN B C 1
ATOM 4016 O O . ASN B 1 220 ? -44.333 19.715 1.611 1.00 25.39 220 ASN B O 1
ATOM 4021 N N . ALA B 1 221 ? -46.018 19.455 0.121 1.00 27.19 221 ALA B N 1
ATOM 4022 C CA . ALA B 1 221 ? -46.088 20.882 -0.187 1.00 27.82 221 ALA B CA 1
ATOM 4023 C C . ALA B 1 221 ? -46.343 21.725 1.056 1.00 25.81 221 ALA B C 1
ATOM 4024 O O . ALA B 1 221 ? -45.875 22.866 1.138 1.00 24.96 221 ALA B O 1
ATOM 4026 N N . ASP B 1 222 ? -47.081 21.190 2.027 1.00 25.66 222 ASP B N 1
ATOM 4027 C CA . ASP B 1 222 ? -47.408 21.982 3.206 1.00 26.24 222 ASP B CA 1
ATOM 4028 C C . ASP B 1 222 ? -46.217 22.096 4.150 1.00 24.50 222 ASP B C 1
ATOM 4029 O O . ASP B 1 222 ? -45.957 23.176 4.689 1.00 23.06 222 ASP B O 1
ATOM 4034 N N . SER B 1 223 ? -45.485 20.998 4.363 1.00 24.06 223 SER B N 1
ATOM 4035 C CA . SER B 1 223 ? -44.267 21.089 5.161 1.00 23.58 223 SER B CA 1
ATOM 4036 C C . SER B 1 223 ? -43.225 21.954 4.462 1.00 23.49 223 SER B C 1
ATOM 4037 O O . SER B 1 223 ? -42.501 22.707 5.119 1.00 23.21 223 SER B O 1
ATOM 4040 N N . ARG B 1 224 ? -43.147 21.879 3.128 1.00 25.68 224 ARG B N 1
ATOM 4041 C CA . ARG B 1 224 ? -42.200 22.723 2.401 1.00 26.01 224 ARG B CA 1
ATOM 4042 C C . ARG B 1 224 ? -42.534 24.199 2.580 1.00 25.77 224 ARG B C 1
ATOM 4043 O O . ARG B 1 224 ? -41.638 25.033 2.778 1.00 23.57 224 ARG B O 1
ATOM 4051 N N . SER B 1 225 ? -43.826 24.531 2.532 1.00 22.36 225 SER B N 1
ATOM 4052 C CA . SER B 1 225 ? -44.272 25.904 2.726 1.00 22.19 225 SER B CA 1
ATOM 4053 C C . SER B 1 225 ? -43.909 26.399 4.118 1.00 22.70 225 SER B C 1
ATOM 4054 O O . SER B 1 225 ? -43.396 27.512 4.284 1.00 22.55 225 SER B O 1
ATOM 4057 N N . LEU B 1 226 ? -44.177 25.575 5.136 1.00 20.10 226 LEU B N 1
ATOM 4058 C CA . LEU B 1 226 ? -43.844 25.940 6.510 1.00 19.67 226 LEU B CA 1
ATOM 4059 C C . LEU B 1 226 ? -42.342 26.155 6.679 1.00 20.16 226 LEU B C 1
ATOM 4060 O O . LEU B 1 226 ? -41.913 27.130 7.314 1.00 18.68 226 LEU B O 1
ATOM 4065 N N . ILE B 1 227 ? -41.530 25.255 6.117 1.00 21.89 227 ILE B N 1
ATOM 4066 C CA . ILE B 1 227 ? -40.075 25.398 6.202 1.00 20.73 227 ILE B CA 1
ATOM 4067 C C . ILE B 1 227 ? -39.641 26.736 5.619 1.00 20.77 227 ILE B C 1
ATOM 4068 O O . ILE B 1 227 ? -38.862 27.480 6.229 1.00 21.13 227 ILE B O 1
ATOM 4073 N N . GLU B 1 228 ? -40.154 27.068 4.431 1.00 21.84 228 GLU B N 1
ATOM 4074 C CA . GLU B 1 228 ? -39.798 28.331 3.795 1.00 23.87 228 GLU B CA 1
ATOM 4075 C C . GLU B 1 228 ? -40.217 29.524 4.648 1.00 24.20 228 GLU B C 1
ATOM 4076 O O . GLU B 1 228 ? -39.459 30.492 4.782 1.00 22.00 228 GLU B O 1
ATOM 4082 N N . ALA B 1 229 ? -41.420 29.476 5.234 1.00 21.92 229 ALA B N 1
ATOM 4083 C CA . ALA B 1 229 ? -41.864 30.578 6.083 1.00 21.12 229 ALA B CA 1
ATOM 4084 C C . ALA B 1 229 ? -40.957 30.738 7.302 1.00 22.72 229 ALA B C 1
ATOM 4085 O O . ALA B 1 229 ? -40.589 31.861 7.670 1.00 21.81 229 ALA B O 1
ATOM 4087 N N . ILE B 1 230 ? -40.586 29.628 7.942 1.00 21.43 230 ILE B N 1
ATOM 4088 C CA . ILE B 1 230 ? -39.682 29.707 9.084 1.00 20.07 230 ILE B CA 1
ATOM 4089 C C . ILE B 1 230 ? -38.333 30.270 8.652 1.00 20.24 230 ILE B C 1
ATOM 4090 O O . ILE B 1 230 ? -37.756 31.129 9.332 1.00 21.02 230 ILE B O 1
ATOM 4095 N N . MET B 1 231 ? -37.822 29.810 7.504 1.00 23.84 231 MET B N 1
ATOM 4096 C CA . MET B 1 231 ? -36.573 30.341 6.970 1.00 22.89 231 MET B CA 1
ATOM 4097 C C . MET B 1 231 ? -36.641 31.855 6.810 1.00 23.95 231 MET B C 1
ATOM 4098 O O . MET B 1 231 ? -35.698 32.566 7.173 1.00 25.14 231 MET B O 1
ATOM 4103 N N . GLU B 1 232 ? -37.759 32.371 6.289 1.00 24.07 232 GLU B N 1
ATOM 4104 C CA . GLU B 1 232 ? -37.873 33.816 6.098 1.00 25.00 232 GLU B CA 1
ATOM 4105 C C . GLU B 1 232 ? -37.942 34.558 7.427 1.00 23.09 232 GLU B C 1
ATOM 4106 O O . GLU B 1 232 ? -37.541 35.727 7.503 1.00 25.38 232 GLU B O 1
ATOM 4112 N N . GLU B 1 233 ? -38.451 33.908 8.476 1.00 20.76 233 GLU B N 1
ATOM 4113 C CA . GLU B 1 233 ? -38.397 34.503 9.808 1.00 21.67 233 GLU B CA 1
ATOM 4114 C C . GLU B 1 233 ? -36.960 34.617 10.300 1.00 22.88 233 GLU B C 1
ATOM 4115 O O . GLU B 1 233 ? -36.575 35.645 10.872 1.00 22.15 233 GLU B O 1
ATOM 4121 N N . VAL B 1 234 ? -36.157 33.570 10.092 1.00 21.69 234 VAL B N 1
ATOM 4122 C CA . VAL B 1 234 ? -34.761 33.605 10.526 1.00 22.81 234 VAL B CA 1
ATOM 4123 C C . VAL B 1 234 ? -33.989 34.651 9.734 1.00 22.75 234 VAL B C 1
ATOM 4124 O O . VAL B 1 234 ? -33.224 35.441 10.299 1.00 24.09 234 VAL B O 1
ATOM 4128 N N . ILE B 1 235 ? -34.188 34.676 8.413 1.00 24.07 235 ILE B N 1
ATOM 4129 C CA . ILE B 1 235 ? -33.548 35.683 7.569 1.00 24.84 235 ILE B CA 1
ATOM 4130 C C . ILE B 1 235 ? -33.964 37.085 7.997 1.00 24.60 235 ILE B C 1
ATOM 4131 O O . ILE B 1 235 ? -33.133 37.997 8.090 1.00 23.83 235 ILE B O 1
ATOM 4136 N N . GLY B 1 236 ? -35.256 37.285 8.259 1.00 26.47 236 GLY B N 1
ATOM 4137 C CA . GLY B 1 236 ? -35.707 38.594 8.698 1.00 25.50 236 GLY B CA 1
ATOM 4138 C C . GLY B 1 236 ? -35.095 39.003 10.023 1.00 24.64 236 GLY B C 1
ATOM 4139 O O . GLY B 1 236 ? -34.694 40.156 10.203 1.00 25.75 236 GLY B O 1
ATOM 4140 N N . ALA B 1 237 ? -35.006 38.060 10.962 1.00 25.23 237 ALA B N 1
ATOM 4141 C CA . ALA B 1 237 ? -34.401 38.346 12.258 1.00 24.10 237 ALA B CA 1
ATOM 4142 C C . ALA B 1 237 ? -32.935 38.717 12.103 1.00 25.76 237 ALA B C 1
ATOM 4143 O O . ALA B 1 237 ? -32.461 39.685 12.711 1.00 26.95 237 ALA B O 1
ATOM 4145 N N . ALA B 1 238 ? -32.199 37.948 11.293 1.00 24.78 238 ALA B N 1
ATOM 4146 C CA . ALA B 1 238 ? -30.798 38.265 11.033 1.00 26.00 238 ALA B CA 1
ATOM 4147 C C . ALA B 1 238 ? -30.645 39.679 10.488 1.00 28.29 238 ALA B C 1
ATOM 4148 O O . ALA B 1 238 ? -29.764 40.428 10.925 1.00 29.55 238 ALA B O 1
ATOM 4150 N N . GLY B 1 239 ? -31.499 40.066 9.535 1.00 28.73 239 GLY B N 1
ATOM 4151 C CA . GLY B 1 239 ? -31.445 41.423 9.017 1.00 30.10 239 GLY B CA 1
ATOM 4152 C C . GLY B 1 239 ? -31.710 42.463 10.088 1.00 30.00 239 GLY B C 1
ATOM 4153 O O . GLY B 1 239 ? -31.040 43.499 10.141 1.00 29.82 239 GLY B O 1
ATOM 4154 N N . ALA B 1 240 ? -32.682 42.195 10.967 1.00 29.01 240 ALA B N 1
ATOM 4155 C CA . ALA B 1 240 ? -32.969 43.112 12.065 1.00 32.08 240 ALA B CA 1
ATOM 4156 C C . ALA B 1 240 ? -31.755 43.317 12.967 1.00 30.92 240 ALA B C 1
ATOM 4157 O O . ALA B 1 240 ? -31.563 44.412 13.508 1.00 29.87 240 ALA B O 1
ATOM 4159 N N . CYS B 1 241 ? -30.931 42.286 13.142 1.00 30.65 241 CYS B N 1
ATOM 4160 C CA . CYS B 1 241 ? -29.733 42.371 13.966 1.00 30.45 241 CYS B CA 1
ATOM 4161 C C . CYS B 1 241 ? -28.510 42.846 13.189 1.00 32.63 241 CYS B C 1
ATOM 4162 O O . CYS B 1 241 ? -27.402 42.841 13.739 1.00 33.83 241 CYS B O 1
ATOM 4165 N N . GLY B 1 242 ? -28.677 43.230 11.928 1.00 30.99 242 GLY B N 1
ATOM 4166 C CA . GLY B 1 242 ? -27.606 43.818 11.153 1.00 32.17 242 GLY B CA 1
ATOM 4167 C C . GLY B 1 242 ? -26.923 42.907 10.159 1.00 34.05 242 GLY B C 1
ATOM 4168 O O . GLY B 1 242 ? -25.890 43.300 9.601 1.00 36.06 242 GLY B O 1
ATOM 4169 N N . PHE B 1 243 ? -27.460 41.712 9.910 1.00 30.13 243 PHE B N 1
ATOM 4170 C CA . PHE B 1 243 ? -26.837 40.743 9.011 1.00 31.03 243 PHE B CA 1
ATOM 4171 C C . PHE B 1 243 ? -27.778 40.467 7.844 1.00 33.02 243 PHE B C 1
ATOM 4172 O O . PHE B 1 243 ? -28.849 39.874 8.023 1.00 32.48 243 PHE B O 1
ATOM 4180 N N . ILE B 1 244 ? -27.383 40.906 6.656 1.00 33.68 244 ILE B N 1
ATOM 4181 C CA . ILE B 1 244 ? -28.115 40.600 5.434 1.00 35.97 244 ILE B CA 1
ATOM 4182 C C . ILE B 1 244 ? -27.559 39.298 4.871 1.00 35.64 244 ILE B C 1
ATOM 4183 O O . ILE B 1 244 ? -26.360 39.195 4.588 1.00 34.39 244 ILE B O 1
ATOM 4188 N N . LEU B 1 245 ? -28.426 38.297 4.725 1.00 35.37 245 LEU B N 1
ATOM 4189 C CA . LEU B 1 245 ? -28.046 36.980 4.238 1.00 35.34 245 LEU B CA 1
ATOM 4190 C C . LEU B 1 245 ? -28.069 36.945 2.711 1.00 37.98 245 LEU B C 1
ATOM 4191 O O . LEU B 1 245 ? -28.669 37.814 2.068 1.00 38.59 245 LEU B O 1
ATOM 4196 N N . PRO B 1 246 ? -27.403 35.962 2.093 1.00 41.06 246 PRO B N 1
ATOM 4197 C CA . PRO B 1 246 ? -27.274 35.962 0.628 1.00 41.73 246 PRO B CA 1
ATOM 4198 C C . PRO B 1 246 ? -28.617 35.967 -0.085 1.00 43.43 246 PRO B C 1
ATOM 4199 O O . PRO B 1 246 ? -29.648 35.564 0.460 1.00 42.78 246 PRO B O 1
ATOM 4203 N N . GLU B 1 247 ? -28.585 36.437 -1.334 1.00 43.94 247 GLU B N 1
ATOM 4204 C CA . GLU B 1 247 ? -29.789 36.486 -2.154 1.00 46.31 247 GLU B CA 1
ATOM 4205 C C . GLU B 1 247 ? -30.367 35.086 -2.337 1.00 42.36 247 GLU B C 1
ATOM 4206 O O . GLU B 1 247 ? -29.632 34.115 -2.547 1.00 40.15 247 GLU B O 1
ATOM 4212 N N . GLY B 1 248 ? -31.690 34.991 -2.233 1.00 46.02 248 GLY B N 1
ATOM 4213 C CA . GLY B 1 248 ? -32.363 33.704 -2.379 1.00 44.74 248 GLY B CA 1
ATOM 4214 C C . GLY B 1 248 ? -31.777 32.612 -1.513 1.00 42.10 248 GLY B C 1
ATOM 4215 O O . GLY B 1 248 ? -31.589 31.479 -1.979 1.00 40.11 248 GLY B O 1
ATOM 4216 N N . TYR B 1 249 ? -31.475 32.929 -0.251 1.00 38.21 249 TYR B N 1
ATOM 4217 C CA . TYR B 1 249 ? -30.770 31.963 0.583 1.00 37.22 249 TYR B CA 1
ATOM 4218 C C . TYR B 1 249 ? -31.675 30.803 0.977 1.00 34.83 249 TYR B C 1
ATOM 4219 O O . TYR B 1 249 ? -31.212 29.662 1.086 1.00 34.49 249 TYR B O 1
ATOM 4228 N N . ALA B 1 250 ? -32.961 31.073 1.205 1.00 34.11 250 ALA B N 1
ATOM 4229 C CA . ALA B 1 250 ? -33.889 29.993 1.528 1.00 33.28 250 ALA B CA 1
ATOM 4230 C C . ALA B 1 250 ? -33.949 28.980 0.392 1.00 36.20 250 ALA B C 1
ATOM 4231 O O . ALA B 1 250 ? -33.834 27.769 0.617 1.00 35.08 250 ALA B O 1
ATOM 4233 N N . ASP B 1 251 ? -34.088 29.467 -0.845 1.00 39.00 251 ASP B N 1
ATOM 4234 C CA . ASP B 1 251 ? -34.121 28.579 -2.004 1.00 38.82 251 ASP B CA 1
ATOM 4235 C C . ASP B 1 251 ? -32.833 27.770 -2.132 1.00 38.15 251 ASP B C 1
ATOM 4236 O O . ASP B 1 251 ? -32.871 26.594 -2.511 1.00 36.53 251 ASP B O 1
ATOM 4241 N N . GLN B 1 252 ? -31.683 28.380 -1.819 1.00 38.29 252 GLN B N 1
ATOM 4242 C CA . GLN B 1 252 ? -30.417 27.649 -1.846 1.00 37.54 252 GLN B CA 1
ATOM 4243 C C . GLN B 1 252 ? -30.436 26.480 -0.875 1.00 34.66 252 GLN B C 1
ATOM 4244 O O . GLN B 1 252 ? -29.998 25.371 -1.205 1.00 33.07 252 GLN B O 1
ATOM 4250 N N . LEU B 1 253 ? -30.912 26.722 0.347 1.00 32.86 253 LEU B N 1
ATOM 4251 C CA . LEU B 1 253 ? -30.942 25.657 1.340 1.00 32.21 253 LEU B CA 1
ATOM 4252 C C . LEU B 1 253 ? -32.027 24.639 1.010 1.00 31.98 253 LEU B C 1
ATOM 4253 O O . LEU B 1 253 ? -31.830 23.431 1.192 1.00 30.93 253 LEU B O 1
ATOM 4258 N N . LEU B 1 254 ? -33.179 25.111 0.528 1.00 29.99 254 LEU B N 1
ATOM 4259 C CA . LEU B 1 254 ? -34.224 24.189 0.098 1.00 31.41 254 LEU B CA 1
ATOM 4260 C C . LEU B 1 254 ? -33.724 23.295 -1.028 1.00 34.54 254 LEU B C 1
ATOM 4261 O O . LEU B 1 254 ? -33.969 22.083 -1.027 1.00 36.41 254 LEU B O 1
ATOM 4266 N N . ALA B 1 255 ? -32.997 23.874 -1.987 1.00 37.19 255 ALA B N 1
ATOM 4267 C CA . ALA B 1 255 ? -32.430 23.079 -3.070 1.00 37.47 255 ALA B CA 1
ATOM 4268 C C . ALA B 1 255 ? -31.375 22.111 -2.551 1.00 36.28 255 ALA B C 1
ATOM 4269 O O . ALA B 1 255 ? -31.307 20.961 -2.997 1.00 38.43 255 ALA B O 1
ATOM 4271 N N . ALA B 1 256 ? -30.540 22.555 -1.610 1.00 34.45 256 ALA B N 1
ATOM 4272 C CA . ALA B 1 256 ? -29.544 21.655 -1.032 1.00 36.43 256 ALA B CA 1
ATOM 4273 C C . ALA B 1 256 ? -30.204 20.497 -0.294 1.00 37.39 256 ALA B C 1
ATOM 4274 O O . ALA B 1 256 ? -29.684 19.373 -0.298 1.00 38.00 256 ALA B O 1
ATOM 4276 N N . THR B 1 257 ? -31.343 20.753 0.348 1.00 33.38 257 THR B N 1
ATOM 4277 C CA . THR B 1 257 ? -32.033 19.700 1.075 1.00 32.37 257 THR B CA 1
ATOM 4278 C C . THR B 1 257 ? -32.800 18.780 0.133 1.00 32.61 257 THR B C 1
ATOM 4279 O O . THR B 1 257 ? -32.924 17.583 0.414 1.00 33.86 257 THR B O 1
ATOM 4283 N N . GLU B 1 258 ? -33.299 19.305 -0.992 1.00 32.65 258 GLU B N 1
ATOM 4284 C CA . GLU B 1 258 ? -33.889 18.441 -2.013 1.00 36.46 258 GLU B CA 1
ATOM 4285 C C . GLU B 1 258 ? -32.882 17.403 -2.489 1.00 40.72 258 GLU B C 1
ATOM 4286 O O . GLU B 1 258 ? -33.191 16.208 -2.577 1.00 42.65 258 GLU B O 1
ATOM 4292 N N . ARG B 1 259 ? -31.669 17.856 -2.820 1.00 38.25 259 ARG B N 1
ATOM 4293 C CA . ARG B 1 259 ? -30.594 16.967 -3.245 1.00 41.64 259 ARG B CA 1
ATOM 4294 C C . ARG B 1 259 ? -30.094 16.092 -2.109 1.00 39.98 259 ARG B C 1
ATOM 4295 O O . ARG B 1 259 ? -29.435 15.079 -2.362 1.00 41.38 259 ARG B O 1
ATOM 4303 N N . MET B 1 260 ? -30.381 16.473 -0.873 1.00 39.64 260 MET B N 1
ATOM 4304 C CA . MET B 1 260 ? -29.886 15.745 0.279 1.00 38.43 260 MET B CA 1
ATOM 4305 C C . MET B 1 260 ? -30.524 14.360 0.349 1.00 38.63 260 MET B C 1
ATOM 4306 O O . MET B 1 260 ? -31.720 14.211 0.080 1.00 39.58 260 MET B O 1
ATOM 4311 N N . PRO B 1 261 ? -29.763 13.333 0.708 1.00 38.00 261 PRO B N 1
ATOM 4312 C CA . PRO B 1 261 ? -30.380 12.037 1.001 1.00 38.74 261 PRO B CA 1
ATOM 4313 C C . PRO B 1 261 ? -31.227 12.137 2.258 1.00 35.73 261 PRO B C 1
ATOM 4314 O O . PRO B 1 261 ? -31.025 13.011 3.104 1.00 34.16 261 PRO B O 1
ATOM 4318 N N . ASP B 1 262 ? -32.205 11.240 2.362 1.00 35.25 262 ASP B N 1
ATOM 4319 C CA . ASP B 1 262 ? -33.136 11.286 3.485 1.00 34.55 262 ASP B CA 1
ATOM 4320 C C . ASP B 1 262 ? -32.371 11.235 4.801 1.00 33.73 262 ASP B C 1
ATOM 4321 O O . ASP B 1 262 ? -31.666 10.262 5.081 1.00 34.49 262 ASP B O 1
ATOM 4326 N N . TYR B 1 263 ? -32.500 12.291 5.603 1.00 31.63 263 TYR B N 1
ATOM 4327 C CA . TYR B 1 263 ? -31.607 12.497 6.733 1.00 31.05 263 TYR B CA 1
ATOM 4328 C C . TYR B 1 263 ? -32.381 12.949 7.958 1.00 32.17 263 TYR B C 1
ATOM 4329 O O . TYR B 1 263 ? -33.265 13.809 7.872 1.00 31.65 263 TYR B O 1
ATOM 4338 N N . ARG B 1 264 ? -32.027 12.368 9.101 1.00 31.78 264 ARG B N 1
ATOM 4339 C CA . ARG B 1 264 ? -32.592 12.764 10.376 1.00 32.96 264 ARG B CA 1
ATOM 4340 C C . ARG B 1 264 ? -31.635 13.720 11.067 1.00 31.27 264 ARG B C 1
ATOM 4341 O O . ARG B 1 264 ? -30.489 13.333 11.356 1.00 30.75 264 ARG B O 1
ATOM 4349 N N . PRO B 1 265 ? -32.038 14.962 11.328 1.00 28.73 265 PRO B N 1
ATOM 4350 C CA . PRO B 1 265 ? -31.166 15.885 12.062 1.00 28.82 265 PRO B CA 1
ATOM 4351 C C . PRO B 1 265 ? -30.805 15.337 13.435 1.00 30.21 265 PRO B C 1
ATOM 4352 O O . PRO B 1 265 ? -31.459 14.441 13.972 1.00 30.10 265 PRO B O 1
ATOM 4356 N N . SER B 1 266 ? -29.730 15.889 14.002 1.00 28.34 266 SER B N 1
ATOM 4357 C CA . SER B 1 266 ? -29.257 15.411 15.298 1.00 32.41 266 SER B CA 1
ATOM 4358 C C . SER B 1 266 ? -30.323 15.560 16.379 1.00 33.10 266 SER B C 1
ATOM 4359 O O . SER B 1 266 ? -30.402 14.730 17.293 1.00 33.60 266 SER B O 1
ATOM 4362 N N . MET B 1 267 ? -31.157 16.598 16.288 1.00 28.64 267 MET B N 1
ATOM 4363 C CA . MET B 1 267 ? -32.191 16.795 17.299 1.00 29.28 267 MET B CA 1
ATOM 4364 C C . MET B 1 267 ? -33.226 15.677 17.254 1.00 29.12 267 MET B C 1
ATOM 4365 O O . MET B 1 267 ? -33.755 15.273 18.298 1.00 30.37 267 MET B O 1
ATOM 4370 N N . TYR B 1 268 ? -33.531 15.169 16.057 1.00 30.00 268 TYR B N 1
ATOM 4371 C CA . TYR B 1 268 ? -34.385 13.990 15.946 1.00 30.34 268 TYR B CA 1
ATOM 4372 C C . TYR B 1 268 ? -33.801 12.827 16.739 1.00 35.21 268 TYR B C 1
ATOM 4373 O O . TYR B 1 268 ? -34.509 12.156 17.499 1.00 36.39 268 TYR B O 1
ATOM 4382 N N . HIS B 1 269 ? -32.501 12.577 16.569 1.00 35.35 269 HIS B N 1
ATOM 4383 C CA . HIS B 1 269 ? -31.849 11.498 17.300 1.00 37.56 269 HIS B CA 1
ATOM 4384 C C . HIS B 1 269 ? -31.905 11.731 18.805 1.00 39.02 269 HIS B C 1
ATOM 4385 O O . HIS B 1 269 ? -32.193 10.803 19.571 1.00 39.92 269 HIS B O 1
ATOM 4392 N N . ASP B 1 270 ? -31.638 12.964 19.247 1.00 39.03 270 ASP B N 1
ATOM 4393 C CA . ASP B 1 270 ? -31.637 13.265 20.676 1.00 37.97 270 ASP B CA 1
ATOM 4394 C C . ASP B 1 270 ? -32.993 12.969 21.298 1.00 38.37 270 ASP B C 1
ATOM 4395 O O . ASP B 1 270 ? -33.081 12.315 22.343 1.00 41.03 270 ASP B O 1
ATOM 4400 N N . PHE B 1 271 ? -34.065 13.444 20.661 1.00 38.36 271 PHE B N 1
ATOM 4401 C CA . PHE B 1 271 ? -35.404 13.241 21.202 1.00 36.89 271 PHE B CA 1
ATOM 4402 C C . PHE B 1 271 ? -35.768 11.763 21.240 1.00 40.49 271 PHE B C 1
ATOM 4403 O O . PHE B 1 271 ? -36.369 11.290 22.213 1.00 41.34 271 PHE B O 1
ATOM 4411 N N . ALA B 1 272 ? -35.407 11.015 20.193 1.00 41.11 272 ALA B N 1
ATOM 4412 C CA . ALA B 1 272 ? -35.729 9.592 20.155 1.00 44.62 272 ALA B CA 1
ATOM 4413 C C . ALA B 1 272 ? -35.103 8.850 21.330 1.00 47.09 272 ALA B C 1
ATOM 4414 O O . ALA B 1 272 ? -35.704 7.918 21.876 1.00 48.03 272 ALA B O 1
ATOM 4416 N N . HIS B 1 273 ? -33.908 9.260 21.746 1.00 49.41 273 HIS B N 1
ATOM 4417 C CA . HIS B 1 273 ? -33.195 8.602 22.832 1.00 51.24 273 HIS B CA 1
ATOM 4418 C C . HIS B 1 273 ? -33.354 9.308 24.172 1.00 50.43 273 HIS B C 1
ATOM 4419 O O . HIS B 1 273 ? -32.724 8.896 25.151 1.00 51.34 273 HIS B O 1
ATOM 4426 N N . GLY B 1 274 ? -34.171 10.356 24.242 1.00 49.26 274 GLY B N 1
ATOM 4427 C CA . GLY B 1 274 ? -34.391 11.055 25.490 1.00 48.86 274 GLY B CA 1
ATOM 4428 C C . GLY B 1 274 ? -33.283 11.991 25.913 1.00 48.34 274 GLY B C 1
ATOM 4429 O O . GLY B 1 274 ? -33.323 12.497 27.041 1.00 49.36 274 GLY B O 1
ATOM 4430 N N . ARG B 1 275 ? -32.296 12.231 25.052 1.00 44.43 275 ARG B N 1
ATOM 4431 C CA . ARG B 1 275 ? -31.218 13.151 25.374 1.00 43.21 275 ARG B CA 1
ATOM 4432 C C . ARG B 1 275 ? -31.714 14.596 25.301 1.00 41.60 275 ARG B C 1
ATOM 4433 O O . ARG B 1 275 ? -32.663 14.898 24.573 1.00 41.88 275 ARG B O 1
ATOM 4441 N N . PRO B 1 276 ? -31.083 15.510 26.041 1.00 40.67 276 PRO B N 1
ATOM 4442 C CA . PRO B 1 276 ? -31.547 16.903 26.038 1.00 38.47 276 PRO B CA 1
ATOM 4443 C C . PRO B 1 276 ? -31.396 17.538 24.665 1.00 35.96 276 PRO B C 1
ATOM 4444 O O . PRO B 1 276 ? -30.398 17.336 23.968 1.00 36.65 276 PRO B O 1
ATOM 4448 N N . LEU B 1 277 ? -32.404 18.309 24.276 1.00 33.76 277 LEU B N 1
ATOM 4449 C CA . LEU B 1 277 ? -32.383 18.977 22.985 1.00 31.64 277 LEU B CA 1
ATOM 4450 C C . LEU B 1 277 ? -31.604 20.284 23.073 1.00 31.92 277 LEU B C 1
ATOM 4451 O O . LEU B 1 277 ? -31.584 20.953 24.110 1.00 32.16 277 LEU B O 1
ATOM 4456 N N . GLU B 1 278 ? -30.961 20.645 21.961 1.00 29.58 278 GLU B N 1
ATOM 4457 C CA . GLU B 1 278 ? -30.161 21.863 21.884 1.00 29.19 278 GLU B CA 1
ATOM 4458 C C . GLU B 1 278 ? -31.032 23.098 21.691 1.00 27.15 278 GLU B C 1
ATOM 4459 O O . GLU B 1 278 ? -30.768 23.904 20.793 1.00 25.05 278 GLU B O 1
ATOM 4465 N N . LEU B 1 279 ? -32.055 23.269 22.534 1.00 26.75 279 LEU B N 1
ATOM 4466 C CA . LEU B 1 279 ? -32.993 24.371 22.336 1.00 25.09 279 LEU B CA 1
ATOM 4467 C C . LEU B 1 279 ? -32.371 25.718 22.685 1.00 24.57 279 LEU B C 1
ATOM 4468 O O . LEU B 1 279 ? -32.681 26.731 22.046 1.00 23.46 279 LEU B O 1
ATOM 4473 N N . ALA B 1 280 ? -31.515 25.760 23.711 1.00 26.25 280 ALA B N 1
ATOM 4474 C CA . ALA B 1 280 ? -31.004 27.041 24.192 1.00 26.34 280 ALA B CA 1
ATOM 4475 C C . ALA B 1 280 ? -30.208 27.762 23.107 1.00 24.53 280 ALA B C 1
ATOM 4476 O O . ALA B 1 280 ? -30.396 28.963 22.880 1.00 24.30 280 ALA B O 1
ATOM 4478 N N . ALA B 1 281 ? -29.333 27.039 22.404 1.00 23.76 281 ALA B N 1
ATOM 4479 C CA . ALA B 1 281 ? -28.485 27.683 21.405 1.00 23.62 281 ALA B CA 1
ATOM 4480 C C . ALA B 1 281 ? -29.181 27.843 20.057 1.00 23.78 281 ALA B C 1
ATOM 4481 O O . ALA B 1 281 ? -28.882 28.794 19.325 1.00 20.74 281 ALA B O 1
ATOM 4483 N N . ILE B 1 282 ? -30.096 26.938 19.708 1.00 23.03 282 ILE B N 1
ATOM 4484 C CA . ILE B 1 282 ? -30.714 26.980 18.386 1.00 21.64 282 ILE B CA 1
ATOM 4485 C C . ILE B 1 282 ? -32.000 27.817 18.363 1.00 20.69 282 ILE B C 1
ATOM 4486 O O . ILE B 1 282 ? -32.304 28.447 17.344 1.00 21.06 282 ILE B O 1
ATOM 4491 N N . TYR B 1 283 ? -32.742 27.886 19.471 1.00 20.46 283 TYR B N 1
ATOM 4492 C CA . TYR B 1 283 ? -33.985 28.656 19.505 1.00 21.03 283 TYR B CA 1
ATOM 4493 C C . TYR B 1 283 ? -33.954 29.818 20.485 1.00 21.12 283 TYR B C 1
ATOM 4494 O O . TYR B 1 283 ? -34.261 30.955 20.094 1.00 21.04 283 TYR B O 1
ATOM 4503 N N . ALA B 1 284 ? -33.592 29.577 21.748 1.00 22.02 284 ALA B N 1
ATOM 4504 C CA . ALA B 1 284 ? -33.706 30.627 22.759 1.00 22.58 284 ALA B CA 1
ATOM 4505 C C . ALA B 1 284 ? -32.823 31.826 22.422 1.00 23.77 284 ALA B C 1
ATOM 4506 O O . ALA B 1 284 ? -33.275 32.976 22.472 1.00 22.92 284 ALA B O 1
ATOM 4508 N N . ALA B 1 285 ? -31.558 31.580 22.072 1.00 24.52 285 ALA B N 1
ATOM 4509 C CA . ALA B 1 285 ? -30.652 32.688 21.769 1.00 25.12 285 ALA B CA 1
ATOM 4510 C C . ALA B 1 285 ? -31.089 33.502 20.553 1.00 23.94 285 ALA B C 1
ATOM 4511 O O . ALA B 1 285 ? -31.103 34.744 20.644 1.00 23.30 285 ALA B O 1
ATOM 4513 N N . PRO B 1 286 ? -31.446 32.904 19.406 1.00 22.98 286 PRO B N 1
ATOM 4514 C CA . PRO B 1 286 ? -31.975 33.728 18.303 1.00 22.87 286 PRO B CA 1
ATOM 4515 C C . PRO B 1 286 ? -33.241 34.489 18.664 1.00 23.71 286 PRO B C 1
ATOM 4516 O O . PRO B 1 286 ? -33.410 35.642 18.244 1.00 24.92 286 PRO B O 1
ATOM 4520 N N . LEU B 1 287 ? -34.151 33.873 19.420 1.00 21.94 287 LEU B N 1
ATOM 4521 C CA . LEU B 1 287 ? -35.368 34.582 19.798 1.00 24.82 287 LEU B CA 1
ATOM 4522 C C . LEU B 1 287 ? -35.056 35.760 20.708 1.00 25.28 287 LEU B C 1
ATOM 4523 O O . LEU B 1 287 ? -35.729 36.794 20.635 1.00 26.30 287 LEU B O 1
ATOM 4528 N N . ALA B 1 288 ? -34.033 35.631 21.555 1.00 24.42 288 ALA B N 1
ATOM 4529 C CA . ALA B 1 288 ? -33.651 36.736 22.427 1.00 28.50 288 ALA B CA 1
ATOM 4530 C C . ALA B 1 288 ? -32.967 37.850 21.641 1.00 27.71 288 ALA B C 1
ATOM 4531 O O . ALA B 1 288 ? -33.231 39.032 21.879 1.00 29.44 288 ALA B O 1
ATOM 4533 N N . ARG B 1 289 ? -32.082 37.495 20.704 1.00 27.35 289 ARG B N 1
ATOM 4534 C CA . ARG B 1 289 ? -31.454 38.518 19.874 1.00 29.25 289 ARG B CA 1
ATOM 4535 C C . ARG B 1 289 ? -32.495 39.249 19.040 1.00 30.92 289 ARG B C 1
ATOM 4536 O O . ARG B 1 289 ? -32.464 40.481 18.934 1.00 31.04 289 ARG B O 1
ATOM 4544 N N . ALA B 1 290 ? -33.431 38.504 18.445 1.00 30.99 290 ALA B N 1
ATOM 4545 C CA . ALA B 1 290 ? -34.489 39.135 17.664 1.00 31.27 290 ALA B CA 1
ATOM 4546 C C . ALA B 1 290 ? -35.356 40.034 18.535 1.00 32.93 290 ALA B C 1
ATOM 4547 O O . ALA B 1 290 ? -35.728 41.141 18.122 1.00 33.50 290 ALA B O 1
ATOM 4549 N N . ALA B 1 291 ? -35.692 39.575 19.745 1.00 33.33 291 ALA B N 1
ATOM 4550 C CA . ALA B 1 291 ? -36.478 40.401 20.659 1.00 32.28 291 ALA B CA 1
ATOM 4551 C C . ALA B 1 291 ? -35.744 41.689 21.016 1.00 33.37 291 ALA B C 1
ATOM 4552 O O . ALA B 1 291 ? -36.347 42.767 21.047 1.00 35.25 291 ALA B O 1
ATOM 4554 N N . ALA B 1 292 ? -34.438 41.597 21.281 1.00 35.04 292 ALA B N 1
ATOM 4555 C CA . ALA B 1 292 ? -33.664 42.792 21.603 1.00 35.99 292 ALA B CA 1
ATOM 4556 C C . ALA B 1 292 ? -33.595 43.750 20.421 1.00 36.33 292 ALA B C 1
ATOM 4557 O O . ALA B 1 292 ? -33.446 44.961 20.614 1.00 38.19 292 ALA B O 1
ATOM 4559 N N . ALA B 1 293 ? -33.696 43.237 19.199 1.00 34.10 293 ALA B N 1
ATOM 4560 C CA . ALA B 1 293 ? -33.749 44.080 18.012 1.00 35.89 293 ALA B CA 1
ATOM 4561 C C . ALA B 1 293 ? -35.163 44.528 17.670 1.00 38.03 293 ALA B C 1
ATOM 4562 O O . ALA B 1 293 ? -35.348 45.245 16.682 1.00 41.66 293 ALA B O 1
ATOM 4564 N N . GLY B 1 294 ? -36.160 44.128 18.454 1.00 36.95 294 GLY B N 1
ATOM 4565 C CA . GLY B 1 294 ? -37.528 44.487 18.142 1.00 36.61 294 GLY B CA 1
ATOM 4566 C C . GLY B 1 294 ? -38.124 43.705 16.993 1.00 36.12 294 GLY B C 1
ATOM 4567 O O . GLY B 1 294 ? -39.047 44.192 16.333 1.00 36.83 294 GLY B O 1
ATOM 4568 N N . TYR B 1 295 ? -37.626 42.500 16.735 1.00 33.56 295 TYR B N 1
ATOM 4569 C CA . TYR B 1 295 ? -38.116 41.672 15.645 1.00 31.61 295 TYR B CA 1
ATOM 4570 C C . TYR B 1 295 ? -38.761 40.415 16.208 1.00 32.29 295 TYR B C 1
ATOM 4571 O O . TYR B 1 295 ? -38.157 39.710 17.026 1.00 31.42 295 TYR B O 1
ATOM 4580 N N . ARG B 1 296 ? -39.979 40.139 15.762 1.00 28.84 296 ARG B N 1
ATOM 4581 C CA . ARG B 1 296 ? -40.759 39.005 16.230 1.00 30.31 296 ARG B CA 1
ATOM 4582 C C . ARG B 1 296 ? -40.642 37.852 15.241 1.00 26.50 296 ARG B C 1
ATOM 4583 O O . ARG B 1 296 ? -40.706 38.055 14.026 1.00 27.44 296 ARG B O 1
ATOM 4591 N N . MET B 1 297 ? -40.451 36.643 15.769 1.00 24.79 297 MET B N 1
ATOM 4592 C CA . MET B 1 297 ? -40.393 35.414 14.977 1.00 24.82 297 MET B CA 1
ATOM 4593 C C . MET B 1 297 ? -41.485 34.465 15.464 1.00 23.79 297 MET B C 1
ATOM 4594 O O . MET B 1 297 ? -41.196 33.440 16.097 1.00 22.85 297 MET B O 1
ATOM 4599 N N . PRO B 1 298 ? -42.750 34.765 15.164 1.00 24.85 298 PRO B N 1
ATOM 4600 C CA . PRO B 1 298 ? -43.846 33.998 15.788 1.00 25.07 298 PRO B CA 1
ATOM 4601 C C . PRO B 1 298 ? -43.799 32.508 15.494 1.00 24.02 298 PRO B C 1
ATOM 4602 O O . PRO B 1 298 ? -44.023 31.702 16.406 1.00 23.99 298 PRO B O 1
ATOM 4606 N N . ARG B 1 299 ? -43.507 32.111 14.253 1.00 19.84 299 ARG B N 1
ATOM 4607 C CA . ARG B 1 299 ? -43.449 30.686 13.948 1.00 19.62 299 ARG B CA 1
ATOM 4608 C C . ARG B 1 299 ? -42.322 30.007 14.720 1.00 21.97 299 ARG B C 1
ATOM 4609 O O . ARG B 1 299 ? -42.513 28.925 15.287 1.00 20.44 299 ARG B O 1
ATOM 4617 N N . VAL B 1 300 ? -41.142 30.636 14.770 1.00 23.82 300 VAL B N 1
ATOM 4618 C CA . VAL B 1 300 ? -40.032 30.060 15.527 1.00 20.64 300 VAL B CA 1
ATOM 4619 C C . VAL B 1 300 ? -40.356 30.033 17.015 1.00 19.54 300 VAL B C 1
ATOM 4620 O O . VAL B 1 300 ? -40.093 29.040 17.705 1.00 21.19 300 VAL B O 1
ATOM 4624 N N . GLU B 1 301 ? -40.933 31.122 17.527 1.00 21.05 301 GLU B N 1
ATOM 4625 C CA . GLU B 1 301 ? -41.346 31.175 18.926 1.00 24.32 301 GLU B CA 1
ATOM 4626 C C . GLU B 1 301 ? -42.291 30.025 19.258 1.00 24.92 301 GLU B C 1
ATOM 4627 O O . GLU B 1 301 ? -42.118 29.330 20.268 1.00 22.46 301 GLU B O 1
ATOM 4633 N N . ALA B 1 302 ? -43.278 29.787 18.388 1.00 22.55 302 ALA B N 1
ATOM 4634 C CA . ALA B 1 302 ? -44.234 28.708 18.612 1.00 22.45 302 ALA B CA 1
ATOM 4635 C C . ALA B 1 302 ? -43.570 27.342 18.502 1.00 21.32 302 ALA B C 1
ATOM 4636 O O . ALA B 1 302 ? -43.896 26.427 19.266 1.00 20.88 302 ALA B O 1
ATOM 4638 N N . LEU B 1 303 ? -42.657 27.177 17.539 1.00 20.98 303 LEU B N 1
ATOM 4639 C CA . LEU B 1 303 ? -41.941 25.912 17.410 1.00 22.76 303 LEU B CA 1
ATOM 4640 C C . LEU B 1 303 ? -41.139 25.608 18.672 1.00 22.05 303 LEU B C 1
ATOM 4641 O O . LEU B 1 303 ? -41.147 24.476 19.172 1.00 22.38 303 LEU B O 1
ATOM 4646 N N . HIS B 1 304 ? -40.456 26.619 19.210 1.00 22.83 304 HIS B N 1
ATOM 4647 C CA . HIS B 1 304 ? -39.701 26.441 20.446 1.00 22.97 304 HIS B CA 1
ATOM 4648 C C . HIS B 1 304 ? -40.610 26.024 21.594 1.00 23.30 304 HIS B C 1
ATOM 4649 O O . HIS B 1 304 ? -40.275 25.114 22.362 1.00 25.43 304 HIS B O 1
ATOM 4656 N N . GLN B 1 305 ? -41.773 26.672 21.723 1.00 21.82 305 GLN B N 1
ATOM 4657 C CA . GLN B 1 305 ? -42.721 26.297 22.771 1.00 21.88 305 GLN B CA 1
ATOM 4658 C C . GLN B 1 305 ? -43.191 24.853 22.609 1.00 23.53 305 GLN B C 1
ATOM 4659 O O . GLN B 1 305 ? -43.308 24.117 23.596 1.00 24.57 305 GLN B O 1
ATOM 4665 N N . ALA B 1 306 ? -43.471 24.432 21.373 1.00 22.43 306 ALA B N 1
ATOM 4666 C CA . ALA B 1 306 ? -43.881 23.050 21.137 1.00 22.03 306 ALA B CA 1
ATOM 4667 C C . ALA B 1 306 ? -42.778 22.071 21.522 1.00 23.21 306 ALA B C 1
ATOM 4668 O O . ALA B 1 306 ? -43.047 21.023 22.123 1.00 23.95 306 ALA B O 1
ATOM 4670 N N . LEU B 1 307 ? -41.530 22.395 21.180 1.00 23.90 307 LEU B N 1
ATOM 4671 C CA . LEU B 1 307 ? -40.412 21.522 21.525 1.00 24.96 307 LEU B CA 1
ATOM 4672 C C . LEU B 1 307 ? -40.219 21.445 23.032 1.00 25.65 307 LEU B C 1
ATOM 4673 O O . LEU B 1 307 ? -39.988 20.361 23.579 1.00 26.05 307 LEU B O 1
ATOM 4678 N N . ARG B 1 308 ? -40.315 22.584 23.718 1.00 28.31 308 ARG B N 1
ATOM 4679 C CA . ARG B 1 308 ? -40.241 22.568 25.173 1.00 28.77 308 ARG B CA 1
ATOM 4680 C C . ARG B 1 308 ? -41.361 21.724 25.768 1.00 28.82 308 ARG B C 1
ATOM 4681 O O . ARG B 1 308 ? -41.142 20.988 26.738 1.00 29.51 308 ARG B O 1
ATOM 4689 N N . PHE B 1 309 ? -42.561 21.788 25.181 1.00 29.38 309 PHE B N 1
ATOM 4690 C CA . PHE B 1 309 ? -43.664 20.969 25.677 1.00 30.04 309 PHE B CA 1
ATOM 4691 C C . PHE B 1 309 ? -43.371 19.483 25.504 1.00 31.79 309 PHE B C 1
ATOM 4692 O O . PHE B 1 309 ? -43.579 18.684 26.426 1.00 31.84 309 PHE B O 1
ATOM 4700 N N . LEU B 1 310 ? -42.911 19.089 24.314 1.00 29.20 310 LEU B N 1
ATOM 4701 C CA . LEU B 1 310 ? -42.643 17.676 24.056 1.00 31.43 310 LEU B CA 1
ATOM 4702 C C . LEU B 1 310 ? -41.560 17.132 24.986 1.00 33.76 310 LEU B C 1
ATOM 4703 O O . LEU B 1 310 ? -41.653 15.993 25.459 1.00 34.78 310 LEU B O 1
ATOM 4708 N N . GLU B 1 311 ? -40.528 17.936 25.264 1.00 32.45 311 GLU B N 1
ATOM 4709 C CA . GLU B 1 311 ? -39.462 17.500 26.159 1.00 35.66 311 GLU B CA 1
ATOM 4710 C C . GLU B 1 311 ? -39.977 17.232 27.565 1.00 37.85 311 GLU B C 1
ATOM 4711 O O . GLU B 1 311 ? -39.449 16.360 28.265 1.00 39.32 311 GLU B O 1
ATOM 4717 N N . ALA B 1 312 ? -40.998 17.967 27.997 1.00 38.52 312 ALA B N 1
ATOM 4718 C CA . ALA B 1 312 ? -41.526 17.812 29.344 1.00 40.05 312 ALA B CA 1
ATOM 4719 C C . ALA B 1 312 ? -42.476 16.629 29.484 1.00 41.02 312 ALA B C 1
ATOM 4720 O O . ALA B 1 312 ? -42.846 16.288 30.611 1.00 42.80 312 ALA B O 1
ATOM 4722 N N . GLN B 1 313 ? -42.882 15.999 28.380 1.00 40.70 313 GLN B N 1
ATOM 4723 C CA . GLN B 1 313 ? -43.819 14.892 28.494 1.00 44.23 313 GLN B CA 1
ATOM 4724 C C . GLN B 1 313 ? -43.082 13.595 28.831 1.00 48.62 313 GLN B C 1
ATOM 4725 O O . GLN B 1 313 ? -41.907 13.432 28.491 1.00 48.29 313 GLN B O 1
ATOM 4731 N N . PRO B 1 314 ? -43.749 12.658 29.520 1.00 52.66 314 PRO B N 1
ATOM 4732 C CA . PRO B 1 314 ? -43.104 11.410 29.954 1.00 55.97 314 PRO B CA 1
ATOM 4733 C C . PRO B 1 314 ? -42.890 10.414 28.814 1.00 55.74 314 PRO B C 1
ATOM 4734 O O . PRO B 1 314 ? -43.707 10.383 27.891 1.00 54.65 314 PRO B O 1
ATOM 4738 N N . GLN C 1 6 ? -4.148 -3.361 -16.438 1.00 49.29 6 GLN C N 1
ATOM 4739 C CA . GLN C 1 6 ? -3.960 -4.538 -17.283 1.00 49.20 6 GLN C CA 1
ATOM 4740 C C . GLN C 1 6 ? -4.764 -5.736 -16.773 1.00 42.81 6 GLN C C 1
ATOM 4741 O O . GLN C 1 6 ? -5.431 -6.413 -17.556 1.00 42.91 6 GLN C O 1
ATOM 4747 N N . ARG C 1 7 ? -4.694 -6.006 -15.469 1.00 39.33 7 ARG C N 1
ATOM 4748 C CA . ARG C 1 7 ? -5.337 -7.184 -14.897 1.00 34.59 7 ARG C CA 1
ATOM 4749 C C . ARG C 1 7 ? -6.769 -6.848 -14.500 1.00 30.86 7 ARG C C 1
ATOM 4750 O O . ARG C 1 7 ? -6.997 -5.957 -13.676 1.00 29.28 7 ARG C O 1
ATOM 4758 N N . ILE C 1 8 ? -7.722 -7.586 -15.065 1.00 29.54 8 ILE C N 1
ATOM 4759 C CA . ILE C 1 8 ? -9.149 -7.321 -14.910 1.00 27.36 8 ILE C CA 1
ATOM 4760 C C . ILE C 1 8 ? -9.782 -8.457 -14.120 1.00 26.03 8 ILE C C 1
ATOM 4761 O O . ILE C 1 8 ? -9.572 -9.634 -14.436 1.00 26.35 8 ILE C O 1
ATOM 4766 N N . GLY C 1 9 ? -10.573 -8.106 -13.113 1.00 25.25 9 GLY C N 1
ATOM 4767 C CA . GLY C 1 9 ? -11.421 -9.059 -12.410 1.00 24.13 9 GLY C CA 1
ATOM 4768 C C . GLY C 1 9 ? -12.881 -8.770 -12.719 1.00 23.72 9 GLY C C 1
ATOM 4769 O O . GLY C 1 9 ? -13.282 -7.608 -12.827 1.00 24.52 9 GLY C O 1
ATOM 4770 N N . VAL C 1 10 ? -13.664 -9.828 -12.880 1.00 24.28 10 VAL C N 1
ATOM 4771 C CA . VAL C 1 10 ? -15.088 -9.724 -13.176 1.00 23.39 10 VAL C CA 1
ATOM 4772 C C . VAL C 1 10 ? -15.832 -10.298 -11.979 1.00 25.24 10 VAL C C 1
ATOM 4773 O O . VAL C 1 10 ? -15.747 -11.503 -11.705 1.00 26.21 10 VAL C O 1
ATOM 4777 N N . ILE C 1 11 ? -16.538 -9.440 -11.253 1.00 23.26 11 ILE C N 1
ATOM 4778 C CA . ILE C 1 11 ? -17.275 -9.831 -10.057 1.00 25.70 11 ILE C CA 1
ATOM 4779 C C . ILE C 1 11 ? -18.737 -9.960 -10.464 1.00 28.17 11 ILE C C 1
ATOM 4780 O O . ILE C 1 11 ? -19.450 -8.963 -10.582 1.00 27.14 11 ILE C O 1
ATOM 4785 N N . GLY C 1 12 ? -19.188 -11.192 -10.677 1.00 29.05 12 GLY C N 1
ATOM 4786 C CA . GLY C 1 12 ? -20.528 -11.426 -11.174 1.00 31.18 12 GLY C CA 1
ATOM 4787 C C . GLY C 1 12 ? -20.514 -11.602 -12.675 1.00 32.21 12 GLY C C 1
ATOM 4788 O O . GLY C 1 12 ? -20.552 -10.620 -13.423 1.00 32.89 12 GLY C O 1
ATOM 4789 N N . THR C 1 13 ? -20.447 -12.847 -13.128 1.00 34.57 13 THR C N 1
ATOM 4790 C CA . THR C 1 13 ? -20.298 -13.147 -14.551 1.00 36.19 13 THR C CA 1
ATOM 4791 C C . THR C 1 13 ? -21.638 -13.563 -15.154 1.00 39.67 13 THR C C 1
ATOM 4792 O O . THR C 1 13 ? -21.834 -14.687 -15.600 1.00 41.56 13 THR C O 1
ATOM 4796 N N . GLY C 1 14 ? -22.580 -12.628 -15.161 1.00 37.59 14 GLY C N 1
ATOM 4797 C CA . GLY C 1 14 ? -23.853 -12.835 -15.825 1.00 36.49 14 GLY C CA 1
ATOM 4798 C C . GLY C 1 14 ? -23.725 -12.602 -17.313 1.00 32.46 14 GLY C C 1
ATOM 4799 O O . GLY C 1 14 ? -22.664 -12.812 -17.914 1.00 32.95 14 GLY C O 1
ATOM 4800 N N . ALA C 1 15 ? -24.819 -12.154 -17.926 1.00 29.70 15 ALA C N 1
ATOM 4801 C CA . ALA C 1 15 ? -24.745 -11.760 -19.328 1.00 29.46 15 ALA C CA 1
ATOM 4802 C C . ALA C 1 15 ? -23.809 -10.572 -19.509 1.00 27.18 15 ALA C C 1
ATOM 4803 O O . ALA C 1 15 ? -23.025 -10.533 -20.464 1.00 24.27 15 ALA C O 1
ATOM 4805 N N . ILE C 1 16 ? -23.849 -9.618 -18.576 1.00 26.00 16 ILE C N 1
ATOM 4806 C CA . ILE C 1 16 ? -23.069 -8.389 -18.699 1.00 22.72 16 ILE C CA 1
ATOM 4807 C C . ILE C 1 16 ? -21.600 -8.640 -18.380 1.00 24.38 16 ILE C C 1
ATOM 4808 O O . ILE C 1 16 ? -20.709 -8.288 -19.165 1.00 23.31 16 ILE C O 1
ATOM 4813 N N . GLY C 1 17 ? -21.318 -9.214 -17.209 1.00 25.17 17 GLY C N 1
ATOM 4814 C CA . GLY C 1 17 ? -19.936 -9.508 -16.864 1.00 22.35 17 GLY C CA 1
ATOM 4815 C C . GLY C 1 17 ? -19.294 -10.473 -17.841 1.00 23.01 17 GLY C C 1
ATOM 4816 O O . GLY C 1 17 ? -18.136 -10.302 -18.230 1.00 24.82 17 GLY C O 1
ATOM 4817 N N . GLY C 1 18 ? -20.040 -11.499 -18.254 1.00 22.71 18 GLY C N 1
ATOM 4818 C CA . GLY C 1 18 ? -19.519 -12.433 -19.238 1.00 25.25 18 GLY C CA 1
ATOM 4819 C C . GLY C 1 18 ? -19.187 -11.764 -20.558 1.00 23.89 18 GLY C C 1
ATOM 4820 O O . GLY C 1 18 ? -18.108 -11.971 -21.119 1.00 23.41 18 GLY C O 1
ATOM 4821 N N . PHE C 1 19 ? -20.105 -10.937 -21.064 1.00 23.41 19 PHE C N 1
ATOM 4822 C CA . PHE C 1 19 ? -19.883 -10.278 -22.346 1.00 22.78 19 PHE C CA 1
ATOM 4823 C C . PHE C 1 19 ? -18.654 -9.382 -22.296 1.00 22.82 19 PHE C C 1
ATOM 4824 O O . PHE C 1 19 ? -17.745 -9.502 -23.123 1.00 24.49 19 PHE C O 1
ATOM 4832 N N . TYR C 1 20 ? -18.618 -8.460 -21.336 1.00 23.21 20 TYR C N 1
ATOM 4833 C CA . TYR C 1 20 ? -17.526 -7.495 -21.304 1.00 23.80 20 TYR C CA 1
ATOM 4834 C C . TYR C 1 20 ? -16.218 -8.153 -20.891 1.00 23.01 20 TYR C C 1
ATOM 4835 O O . TYR C 1 20 ? -15.155 -7.800 -21.410 1.00 24.79 20 TYR C O 1
ATOM 4844 N N . GLY C 1 21 ? -16.280 -9.130 -19.984 1.00 23.01 21 GLY C N 1
ATOM 4845 C CA . GLY C 1 21 ? -15.080 -9.875 -19.639 1.00 23.32 21 GLY C CA 1
ATOM 4846 C C . GLY C 1 21 ? -14.502 -10.614 -20.831 1.00 26.77 21 GLY C C 1
ATOM 4847 O O . GLY C 1 21 ? -13.304 -10.525 -21.115 1.00 27.24 21 GLY C O 1
ATOM 4848 N N . LEU C 1 22 ? -15.353 -11.350 -21.552 1.00 24.92 22 LEU C N 1
ATOM 4849 C CA . LEU C 1 22 ? -14.889 -12.070 -22.732 1.00 26.24 22 LEU C CA 1
ATOM 4850 C C . LEU C 1 22 ? -14.315 -11.114 -23.771 1.00 27.23 22 LEU C C 1
ATOM 4851 O O . LEU C 1 22 ? -13.257 -11.384 -24.352 1.00 28.23 22 LEU C O 1
ATOM 4856 N N . MET C 1 23 ? -14.999 -9.992 -24.017 1.00 24.93 23 MET C N 1
ATOM 4857 C CA . MET C 1 23 ? -14.537 -9.055 -25.039 1.00 27.33 23 MET C CA 1
ATOM 4858 C C . MET C 1 23 ? -13.161 -8.501 -24.694 1.00 28.42 23 MET C C 1
ATOM 4859 O O . MET C 1 23 ? -12.292 -8.386 -25.566 1.00 28.79 23 MET C O 1
ATOM 4864 N N . LEU C 1 24 ? -12.941 -8.164 -23.421 1.00 28.57 24 LEU C N 1
ATOM 4865 C CA . LEU C 1 24 ? -11.630 -7.681 -23.006 1.00 28.63 24 LEU C CA 1
ATOM 4866 C C . LEU C 1 24 ? -10.580 -8.776 -23.122 1.00 28.98 24 LEU C C 1
ATOM 4867 O O . LEU C 1 24 ? -9.467 -8.522 -23.593 1.00 31.01 24 LEU C O 1
ATOM 4872 N N . ALA C 1 25 ? -10.910 -9.998 -22.696 1.00 27.92 25 ALA C N 1
ATOM 4873 C CA . ALA C 1 25 ? -9.954 -11.096 -22.804 1.00 30.08 25 ALA C CA 1
ATOM 4874 C C . ALA C 1 25 ? -9.585 -11.365 -24.258 1.00 32.81 25 ALA C C 1
ATOM 4875 O O . ALA C 1 25 ? -8.432 -11.688 -24.563 1.00 33.78 25 ALA C O 1
ATOM 4877 N N . HIS C 1 26 ? -10.545 -11.220 -25.173 1.00 30.40 26 HIS C N 1
ATOM 4878 C CA . HIS C 1 26 ? -10.245 -11.431 -26.584 1.00 35.51 26 HIS C CA 1
ATOM 4879 C C . HIS C 1 26 ? -9.340 -10.348 -27.155 1.00 36.17 26 HIS C C 1
ATOM 4880 O O . HIS C 1 26 ? -8.673 -10.587 -28.165 1.00 37.94 26 HIS C O 1
ATOM 4887 N N . ALA C 1 27 ? -9.295 -9.174 -26.534 1.00 35.56 27 ALA C N 1
ATOM 4888 C CA . ALA C 1 27 ? -8.379 -8.127 -26.967 1.00 38.49 27 ALA C CA 1
ATOM 4889 C C . ALA C 1 27 ? -6.983 -8.284 -26.385 1.00 41.81 27 ALA C C 1
ATOM 4890 O O . ALA C 1 27 ? -6.127 -7.425 -26.627 1.00 45.23 27 ALA C O 1
ATOM 4892 N N . GLY C 1 28 ? -6.730 -9.344 -25.622 1.00 39.22 28 GLY C N 1
ATOM 4893 C CA . GLY C 1 28 ? -5.427 -9.567 -25.035 1.00 39.74 28 GLY C CA 1
ATOM 4894 C C . GLY C 1 28 ? -5.311 -9.214 -23.570 1.00 37.79 28 GLY C C 1
ATOM 4895 O O . GLY C 1 28 ? -4.203 -9.278 -23.028 1.00 37.63 28 GLY C O 1
ATOM 4896 N N . HIS C 1 29 ? -6.408 -8.848 -22.908 1.00 38.04 29 HIS C N 1
ATOM 4897 C CA . HIS C 1 29 ? -6.312 -8.514 -21.495 1.00 36.64 29 HIS C CA 1
ATOM 4898 C C . HIS C 1 29 ? -6.349 -9.775 -20.640 1.00 36.02 29 HIS C C 1
ATOM 4899 O O . HIS C 1 29 ? -6.879 -10.819 -21.034 1.00 36.24 29 HIS C O 1
ATOM 4906 N N . ASP C 1 30 ? -5.779 -9.653 -19.445 1.00 34.35 30 ASP C N 1
ATOM 4907 C CA . ASP C 1 30 ? -5.711 -10.737 -18.468 1.00 36.37 30 ASP C CA 1
ATOM 4908 C C . ASP C 1 30 ? -6.943 -10.626 -17.579 1.00 32.28 30 ASP C C 1
ATOM 4909 O O . ASP C 1 30 ? -6.994 -9.791 -16.675 1.00 31.26 30 ASP C O 1
ATOM 4914 N N . VAL C 1 31 ? -7.949 -11.461 -17.839 1.00 33.37 31 VAL C N 1
ATOM 4915 C CA . VAL C 1 31 ? -9.261 -11.326 -17.213 1.00 32.04 31 VAL C CA 1
ATOM 4916 C C . VAL C 1 31 ? -9.537 -12.543 -16.341 1.00 29.64 31 VAL C C 1
ATOM 4917 O O . VAL C 1 31 ? -9.440 -13.687 -16.804 1.00 31.70 31 VAL C O 1
ATOM 4921 N N . HIS C 1 32 ? -9.904 -12.288 -15.088 1.00 27.83 32 HIS C N 1
ATOM 4922 C CA . HIS C 1 32 ? -10.214 -13.321 -14.109 1.00 31.02 32 HIS C CA 1
ATOM 4923 C C . HIS C 1 32 ? -11.678 -13.187 -13.705 1.00 33.29 32 HIS C C 1
ATOM 4924 O O . HIS C 1 32 ? -12.103 -12.123 -13.241 1.00 32.13 32 HIS C O 1
ATOM 4931 N N . PHE C 1 33 ? -12.445 -14.258 -13.892 1.00 31.12 33 PHE C N 1
ATOM 4932 C CA . PHE C 1 33 ? -13.892 -14.239 -13.695 1.00 34.60 33 PHE C CA 1
ATOM 4933 C C . PHE C 1 33 ? -14.241 -14.866 -12.353 1.00 36.20 33 PHE C C 1
ATOM 4934 O O . PHE C 1 33 ? -13.886 -16.022 -12.094 1.00 36.43 33 PHE C O 1
ATOM 4942 N N . LEU C 1 34 ? -14.965 -14.128 -11.518 1.00 36.56 34 LEU C N 1
ATOM 4943 C CA . LEU C 1 34 ? -15.600 -14.718 -10.348 1.00 39.19 34 LEU C CA 1
ATOM 4944 C C . LEU C 1 34 ? -17.006 -15.164 -10.729 1.00 41.91 34 LEU C C 1
ATOM 4945 O O . LEU C 1 34 ? -17.842 -14.342 -11.126 1.00 38.43 34 LEU C O 1
ATOM 4950 N N . LEU C 1 35 ? -17.262 -16.461 -10.614 1.00 45.47 35 LEU C N 1
ATOM 4951 C CA . LEU C 1 35 ? -18.556 -17.037 -10.936 1.00 48.99 35 LEU C CA 1
ATOM 4952 C C . LEU C 1 35 ? -19.154 -17.649 -9.681 1.00 55.64 35 LEU C C 1
ATOM 4953 O O . LEU C 1 35 ? -18.435 -18.202 -8.843 1.00 57.64 35 LEU C O 1
ATOM 4958 N N . ARG C 1 36 ? -20.473 -17.527 -9.547 1.00 57.81 36 ARG C N 1
ATOM 4959 C CA . ARG C 1 36 ? -21.186 -18.098 -8.412 1.00 64.11 36 ARG C CA 1
ATOM 4960 C C . ARG C 1 36 ? -22.034 -19.267 -8.888 1.00 69.05 36 ARG C C 1
ATOM 4961 O O . ARG C 1 36 ? -21.681 -20.433 -8.679 1.00 72.99 36 ARG C O 1
ATOM 4969 N N . SER C 1 37 ? -23.159 -18.957 -9.520 1.00 70.71 37 SER C N 1
ATOM 4970 C CA . SER C 1 37 ? -23.868 -19.919 -10.347 1.00 72.44 37 SER C CA 1
ATOM 4971 C C . SER C 1 37 ? -23.365 -19.730 -11.768 1.00 69.59 37 SER C C 1
ATOM 4972 O O . SER C 1 37 ? -23.548 -18.647 -12.331 1.00 66.73 37 SER C O 1
ATOM 4975 N N . GLU C 1 38 ? -22.711 -20.773 -12.313 1.00 65.16 38 GLU C N 1
ATOM 4976 C CA . GLU C 1 38 ? -22.111 -20.900 -13.649 1.00 64.88 38 GLU C CA 1
ATOM 4977 C C . GLU C 1 38 ? -20.747 -21.573 -13.587 1.00 62.29 38 GLU C C 1
ATOM 4978 O O . GLU C 1 38 ? -20.209 -21.965 -14.628 1.00 62.43 38 GLU C O 1
ATOM 4984 N N . PHE C 1 39 ? -20.163 -21.673 -12.387 1.00 69.17 39 PHE C N 1
ATOM 4985 C CA . PHE C 1 39 ? -18.726 -21.916 -12.283 1.00 66.07 39 PHE C CA 1
ATOM 4986 C C . PHE C 1 39 ? -18.320 -23.197 -12.996 1.00 68.53 39 PHE C C 1
ATOM 4987 O O . PHE C 1 39 ? -17.435 -23.187 -13.860 1.00 67.80 39 PHE C O 1
ATOM 4995 N N . GLU C 1 40 ? -18.936 -24.321 -12.627 1.00 68.26 40 GLU C N 1
ATOM 4996 C CA . GLU C 1 40 ? -18.508 -25.587 -13.208 1.00 73.22 40 GLU C CA 1
ATOM 4997 C C . GLU C 1 40 ? -18.660 -25.566 -14.720 1.00 70.05 40 GLU C C 1
ATOM 4998 O O . GLU C 1 40 ? -17.690 -25.794 -15.449 1.00 69.89 40 GLU C O 1
ATOM 5004 N N . ALA C 1 41 ? -19.858 -25.236 -15.209 1.00 72.67 41 ALA C N 1
ATOM 5005 C CA . ALA C 1 41 ? -20.077 -25.114 -16.647 1.00 69.49 41 ALA C CA 1
ATOM 5006 C C . ALA C 1 41 ? -18.958 -24.328 -17.316 1.00 66.62 41 ALA C C 1
ATOM 5007 O O . ALA C 1 41 ? -18.372 -24.776 -18.307 1.00 67.38 41 ALA C O 1
ATOM 5009 N N . VAL C 1 42 ? -18.615 -23.168 -16.754 1.00 64.95 42 VAL C N 1
ATOM 5010 C CA . VAL C 1 42 ? -17.662 -22.287 -17.417 1.00 64.16 42 VAL C CA 1
ATOM 5011 C C . VAL C 1 42 ? -16.244 -22.853 -17.347 1.00 66.96 42 VAL C C 1
ATOM 5012 O O . VAL C 1 42 ? -15.485 -22.759 -18.314 1.00 67.21 42 VAL C O 1
ATOM 5016 N N . ASN C 1 43 ? -15.851 -23.463 -16.232 1.00 64.88 43 ASN C N 1
ATOM 5017 C CA . ASN C 1 43 ? -14.474 -23.943 -16.233 1.00 66.95 43 ASN C CA 1
ATOM 5018 C C . ASN C 1 43 ? -14.309 -25.324 -16.856 1.00 72.44 43 ASN C C 1
ATOM 5019 O O . ASN C 1 43 ? -13.199 -25.647 -17.295 1.00 74.76 43 ASN C O 1
ATOM 5024 N N . ARG C 1 44 ? -15.361 -26.148 -16.927 1.00 67.17 44 ARG C N 1
ATOM 5025 C CA . ARG C 1 44 ? -15.261 -27.338 -17.770 1.00 71.04 44 ARG C CA 1
ATOM 5026 C C . ARG C 1 44 ? -15.183 -26.945 -19.239 1.00 67.46 44 ARG C C 1
ATOM 5027 O O . ARG C 1 44 ? -14.224 -27.290 -19.940 1.00 69.96 44 ARG C O 1
ATOM 5035 N N . ALA C 1 45 ? -16.196 -26.222 -19.724 1.00 70.77 45 ALA C N 1
ATOM 5036 C CA . ALA C 1 45 ? -16.390 -25.996 -21.149 1.00 67.08 45 ALA C CA 1
ATOM 5037 C C . ALA C 1 45 ? -16.077 -24.579 -21.611 1.00 59.94 45 ALA C C 1
ATOM 5038 O O . ALA C 1 45 ? -16.127 -24.319 -22.817 1.00 58.47 45 ALA C O 1
ATOM 5040 N N . GLY C 1 46 ? -15.762 -23.661 -20.712 1.00 61.81 46 GLY C N 1
ATOM 5041 C CA . GLY C 1 46 ? -15.458 -22.311 -21.139 1.00 56.68 46 GLY C CA 1
ATOM 5042 C C . GLY C 1 46 ? -16.692 -21.442 -21.262 1.00 53.16 46 GLY C C 1
ATOM 5043 O O . GLY C 1 46 ? -17.792 -21.763 -20.802 1.00 54.10 46 GLY C O 1
ATOM 5044 N N . LEU C 1 47 ? -16.485 -20.304 -21.912 1.00 44.82 47 LEU C N 1
ATOM 5045 C CA . LEU C 1 47 ? -17.532 -19.331 -22.172 1.00 43.73 47 LEU C CA 1
ATOM 5046 C C . LEU C 1 47 ? -17.646 -19.099 -23.671 1.00 40.65 47 LEU C C 1
ATOM 5047 O O . LEU C 1 47 ? -16.633 -18.980 -24.367 1.00 38.88 47 LEU C O 1
ATOM 5052 N N . SER C 1 48 ? -18.880 -19.035 -24.163 1.00 38.51 48 SER C N 1
ATOM 5053 C CA . SER C 1 48 ? -19.158 -18.852 -25.581 1.00 37.88 48 SER C CA 1
ATOM 5054 C C . SER C 1 48 ? -20.012 -17.610 -25.787 1.00 37.13 48 SER C C 1
ATOM 5055 O O . SER C 1 48 ? -20.886 -17.305 -24.969 1.00 37.91 48 SER C O 1
ATOM 5058 N N . LEU C 1 49 ? -19.767 -16.905 -26.891 1.00 35.05 49 LEU C N 1
ATOM 5059 C CA . LEU C 1 49 ? -20.511 -15.699 -27.234 1.00 32.46 49 LEU C CA 1
ATOM 5060 C C . LEU C 1 49 ? -21.073 -15.834 -28.642 1.00 32.05 49 LEU C C 1
ATOM 5061 O O . LEU C 1 49 ? -20.314 -15.986 -29.603 1.00 31.68 49 LEU C O 1
ATOM 5066 N N . ASN C 1 50 ? -22.398 -15.795 -28.758 1.00 30.06 50 ASN C N 1
ATOM 5067 C CA . ASN C 1 50 ? -23.085 -15.691 -30.044 1.00 29.93 50 ASN C CA 1
ATOM 5068 C C . ASN C 1 50 ? -23.430 -14.221 -30.237 1.00 27.31 50 ASN C C 1
ATOM 5069 O O . ASN C 1 50 ? -24.356 -13.707 -29.610 1.00 28.60 50 ASN C O 1
ATOM 5074 N N . SER C 1 51 ? -22.683 -13.534 -31.095 1.00 27.90 51 SER C N 1
ATOM 5075 C CA . SER C 1 51 ? -22.842 -12.095 -31.261 1.00 28.12 51 SER C CA 1
ATOM 5076 C C . SER C 1 51 ? -23.231 -11.739 -32.689 1.00 30.84 51 SER C C 1
ATOM 5077 O O . SER C 1 51 ? -22.541 -12.112 -33.643 1.00 26.89 51 SER C O 1
ATOM 5080 N N . ALA C 1 52 ? -24.321 -10.985 -32.825 1.00 31.51 52 ALA C N 1
ATOM 5081 C CA . ALA C 1 52 ? -24.679 -10.427 -34.121 1.00 31.68 52 ALA C CA 1
ATOM 5082 C C . ALA C 1 52 ? -23.701 -9.349 -34.567 1.00 32.17 52 ALA C C 1
ATOM 5083 O O . ALA C 1 52 ? -23.644 -9.034 -35.758 1.00 33.93 52 ALA C O 1
ATOM 5085 N N . VAL C 1 53 ? -22.929 -8.784 -33.646 1.00 29.73 53 VAL C N 1
ATOM 5086 C CA . VAL C 1 53 ? -21.973 -7.730 -33.958 1.00 29.25 53 VAL C CA 1
ATOM 5087 C C . VAL C 1 53 ? -20.561 -8.281 -34.133 1.00 31.18 53 VAL C C 1
ATOM 5088 O O . VAL C 1 53 ? -19.858 -7.928 -35.083 1.00 33.11 53 VAL C O 1
ATOM 5092 N N . HIS C 1 54 ? -20.123 -9.155 -33.229 1.00 29.01 54 HIS C N 1
ATOM 5093 C CA . HIS C 1 54 ? -18.736 -9.606 -33.205 1.00 30.27 54 HIS C CA 1
ATOM 5094 C C . HIS C 1 54 ? -18.576 -11.069 -33.600 1.00 31.78 54 HIS C C 1
ATOM 5095 O O . HIS C 1 54 ? -17.481 -11.622 -33.451 1.00 33.56 54 HIS C O 1
ATOM 5102 N N . GLY C 1 55 ? -19.635 -11.705 -34.101 1.00 28.62 55 GLY C N 1
ATOM 5103 C CA . GLY C 1 55 ? -19.557 -13.102 -34.469 1.00 29.89 55 GLY C CA 1
ATOM 5104 C C . GLY C 1 55 ? -19.465 -14.020 -33.257 1.00 31.99 55 GLY C C 1
ATOM 5105 O O . GLY C 1 55 ? -19.665 -13.625 -32.102 1.00 30.62 55 GLY C O 1
ATOM 5106 N N . PHE C 1 56 ? -19.162 -15.280 -33.552 1.00 31.31 56 PHE C N 1
ATOM 5107 C CA . PHE C 1 56 ? -18.995 -16.292 -32.520 1.00 32.22 56 PHE C CA 1
ATOM 5108 C C . PHE C 1 56 ? -17.603 -16.180 -31.918 1.00 32.89 56 PHE C C 1
ATOM 5109 O O . PHE C 1 56 ? -16.607 -16.124 -32.643 1.00 34.57 56 PHE C O 1
ATOM 5117 N N . ARG C 1 57 ? -17.539 -16.140 -30.591 1.00 33.55 57 ARG C N 1
ATOM 5118 C CA . ARG C 1 57 ? -16.271 -16.076 -29.885 1.00 35.87 57 ARG C CA 1
ATOM 5119 C C . ARG C 1 57 ? -16.306 -17.036 -28.711 1.00 37.19 57 ARG C C 1
ATOM 5120 O O . ARG C 1 57 ? -17.323 -17.150 -28.025 1.00 34.74 57 ARG C O 1
ATOM 5128 N N . ARG C 1 58 ? -15.191 -17.726 -28.485 1.00 38.18 58 ARG C N 1
ATOM 5129 C CA . ARG C 1 58 ? -15.093 -18.694 -27.403 1.00 40.02 58 ARG C CA 1
ATOM 5130 C C . ARG C 1 58 ? -13.905 -18.353 -26.519 1.00 38.84 58 ARG C C 1
ATOM 5131 O O . ARG C 1 58 ? -12.812 -18.072 -27.018 1.00 39.90 58 ARG C O 1
ATOM 5139 N N . LEU C 1 59 ? -14.122 -18.376 -25.212 1.00 40.47 59 LEU C N 1
ATOM 5140 C CA . LEU C 1 59 ? -13.056 -18.205 -24.235 1.00 40.84 59 LEU C CA 1
ATOM 5141 C C . LEU C 1 59 ? -12.833 -19.558 -23.575 1.00 45.31 59 LEU C C 1
ATOM 5142 O O . LEU C 1 59 ? -13.702 -20.050 -22.846 1.00 46.30 59 LEU C O 1
ATOM 5147 N N . ALA C 1 60 ? -11.679 -20.161 -23.853 1.00 45.07 60 ALA C N 1
ATOM 5148 C CA . ALA C 1 60 ? -11.326 -21.482 -23.357 1.00 50.84 60 ALA C CA 1
ATOM 5149 C C . ALA C 1 60 ? -9.817 -21.671 -23.456 1.00 57.46 60 ALA C C 1
ATOM 5150 O O . ALA C 1 60 ? -9.250 -21.579 -24.552 1.00 60.73 60 ALA C O 1
ATOM 5152 N N . PRO C 1 61 ? -9.126 -21.928 -22.335 1.00 59.01 61 PRO C N 1
ATOM 5153 C CA . PRO C 1 61 ? -9.764 -22.027 -21.022 1.00 58.28 61 PRO C CA 1
ATOM 5154 C C . PRO C 1 61 ? -10.046 -20.651 -20.441 1.00 52.03 61 PRO C C 1
ATOM 5155 O O . PRO C 1 61 ? -9.543 -19.650 -20.946 1.00 50.08 61 PRO C O 1
ATOM 5159 N N . VAL C 1 62 ? -10.861 -20.598 -19.401 1.00 49.62 62 VAL C N 1
ATOM 5160 C CA . VAL C 1 62 ? -11.200 -19.350 -18.739 1.00 46.06 62 VAL C CA 1
ATOM 5161 C C . VAL C 1 62 ? -10.618 -19.381 -17.335 1.00 43.46 62 VAL C C 1
ATOM 5162 O O . VAL C 1 62 ? -10.634 -20.420 -16.663 1.00 44.86 62 VAL C O 1
ATOM 5166 N N . GLN C 1 63 ? -10.073 -18.248 -16.908 1.00 39.33 63 GLN C N 1
ATOM 5167 C CA . GLN C 1 63 ? -9.571 -18.103 -15.548 1.00 39.55 63 GLN C CA 1
ATOM 5168 C C . GLN C 1 63 ? -10.783 -17.838 -14.663 1.00 40.03 63 GLN C C 1
ATOM 5169 O O . GLN C 1 63 ? -11.215 -16.701 -14.469 1.00 38.35 63 GLN C O 1
ATOM 5175 N N . ALA C 1 64 ? -11.356 -18.923 -14.144 1.00 42.12 64 ALA C N 1
ATOM 5176 C CA . ALA C 1 64 ? -12.609 -18.901 -13.407 1.00 44.22 64 ALA C CA 1
ATOM 5177 C C . ALA C 1 64 ? -12.368 -19.225 -11.939 1.00 45.17 64 ALA C C 1
ATOM 5178 O O . ALA C 1 64 ? -11.497 -20.030 -11.599 1.00 46.96 64 ALA C O 1
ATOM 5180 N N . TYR C 1 65 ? -13.158 -18.595 -11.072 1.00 44.39 65 TYR C N 1
ATOM 5181 C CA . TYR C 1 65 ? -12.991 -18.724 -9.632 1.00 45.54 65 TYR C CA 1
ATOM 5182 C C . TYR C 1 65 ? -14.349 -18.905 -8.970 1.00 48.40 65 TYR C C 1
ATOM 5183 O O . TYR C 1 65 ? -15.365 -18.385 -9.441 1.00 48.64 65 TYR C O 1
ATOM 5192 N N . HIS C 1 66 ? -14.355 -19.658 -7.872 1.00 51.39 66 HIS C N 1
ATOM 5193 C CA . HIS C 1 66 ? -15.552 -19.823 -7.061 1.00 54.33 66 HIS C CA 1
ATOM 5194 C C . HIS C 1 66 ? -15.636 -18.809 -5.930 1.00 51.20 66 HIS C C 1
ATOM 5195 O O . HIS C 1 66 ? -16.742 -18.512 -5.463 1.00 50.69 66 HIS C O 1
ATOM 5202 N N . SER C 1 67 ? -14.503 -18.264 -5.490 1.00 50.08 67 SER C N 1
ATOM 5203 C CA . SER C 1 67 ? -14.476 -17.323 -4.380 1.00 48.89 67 SER C CA 1
ATOM 5204 C C . SER C 1 67 ? -13.458 -16.228 -4.649 1.00 46.02 67 SER C C 1
ATOM 5205 O O . SER C 1 67 ? -12.368 -16.492 -5.163 1.00 44.34 67 SER C O 1
ATOM 5208 N N . ALA C 1 68 ? -13.822 -14.998 -4.275 1.00 42.08 68 ALA C N 1
ATOM 5209 C CA . ALA C 1 68 ? -12.957 -13.847 -4.514 1.00 41.45 68 ALA C CA 1
ATOM 5210 C C . ALA C 1 68 ? -11.606 -13.995 -3.829 1.00 42.46 68 ALA C C 1
ATOM 5211 O O . ALA C 1 68 ? -10.619 -13.398 -4.272 1.00 38.14 68 ALA C O 1
ATOM 5213 N N . GLN C 1 69 ? -11.544 -14.789 -2.754 1.00 40.52 69 GLN C N 1
ATOM 5214 C CA . GLN C 1 69 ? -10.299 -14.976 -2.015 1.00 44.28 69 GLN C CA 1
ATOM 5215 C C . GLN C 1 69 ? -9.235 -15.662 -2.860 1.00 43.32 69 GLN C C 1
ATOM 5216 O O . GLN C 1 69 ? -8.037 -15.423 -2.665 1.00 44.78 69 GLN C O 1
ATOM 5222 N N . ASP C 1 70 ? -9.647 -16.530 -3.783 1.00 46.14 70 ASP C N 1
ATOM 5223 C CA . ASP C 1 70 ? -8.716 -17.227 -4.659 1.00 43.94 70 ASP C CA 1
ATOM 5224 C C . ASP C 1 70 ? -8.241 -16.370 -5.823 1.00 40.17 70 ASP C C 1
ATOM 5225 O O . ASP C 1 70 ? -7.352 -16.802 -6.564 1.00 39.69 70 ASP C O 1
ATOM 5230 N N . MET C 1 71 ? -8.804 -15.170 -5.999 1.00 39.52 71 MET C N 1
ATOM 5231 C CA . MET C 1 71 ? -8.492 -14.341 -7.151 1.00 38.16 71 MET C CA 1
ATOM 5232 C C . MET C 1 71 ? -7.199 -13.557 -6.936 1.00 38.96 71 MET C C 1
ATOM 5233 O O . MET C 1 71 ? -6.904 -13.122 -5.820 1.00 40.20 71 MET C O 1
ATOM 5238 N N . PRO C 1 72 ? -6.417 -13.361 -7.992 1.00 37.30 72 PRO C N 1
ATOM 5239 C CA . PRO C 1 72 ? -5.246 -12.494 -7.897 1.00 36.73 72 PRO C CA 1
ATOM 5240 C C . PRO C 1 72 ? -5.668 -11.043 -7.772 1.00 34.46 72 PRO C C 1
ATOM 5241 O O . PRO C 1 72 ? -6.802 -10.688 -8.126 1.00 33.18 72 PRO C O 1
ATOM 5245 N N . PRO C 1 73 ? -4.793 -10.173 -7.266 1.00 32.87 73 PRO C N 1
ATOM 5246 C CA . PRO C 1 73 ? -5.143 -8.748 -7.153 1.00 32.15 73 PRO C CA 1
ATOM 5247 C C . PRO C 1 73 ? -5.304 -8.123 -8.532 1.00 31.35 73 PRO C C 1
ATOM 5248 O O . PRO C 1 73 ? -4.379 -8.141 -9.347 1.00 32.97 73 PRO C O 1
ATOM 5252 N N . CYS C 1 74 ? -6.488 -7.573 -8.790 1.00 29.95 74 CYS C N 1
ATOM 5253 C CA . CYS C 1 74 ? -6.827 -6.979 -10.075 1.00 29.03 74 CYS C CA 1
ATOM 5254 C C . CYS C 1 74 ? -6.806 -5.461 -9.978 1.00 29.57 74 CYS C C 1
ATOM 5255 O O . CYS C 1 74 ? -7.110 -4.882 -8.930 1.00 28.05 74 CYS C O 1
ATOM 5258 N N . ASP C 1 75 ? -6.444 -4.819 -11.084 1.00 26.02 75 ASP C N 1
ATOM 5259 C CA . ASP C 1 75 ? -6.379 -3.365 -11.122 1.00 27.34 75 ASP C CA 1
ATOM 5260 C C . ASP C 1 75 ? -7.710 -2.734 -11.498 1.00 26.69 75 ASP C C 1
ATOM 5261 O O . ASP C 1 75 ? -8.010 -1.622 -11.048 1.00 26.28 75 ASP C O 1
ATOM 5266 N N . TRP C 1 76 ? -8.510 -3.423 -12.308 1.00 24.32 76 TRP C N 1
ATOM 5267 C CA . TRP C 1 76 ? -9.889 -3.040 -12.581 1.00 23.35 76 TRP C CA 1
ATOM 5268 C C . TRP C 1 76 ? -10.802 -4.181 -12.157 1.00 26.21 76 TRP C C 1
ATOM 5269 O O . TRP C 1 76 ? -10.512 -5.350 -12.428 1.00 26.96 76 TRP C O 1
ATOM 5280 N N . LEU C 1 77 ? -11.899 -3.844 -11.484 1.00 24.72 77 LEU C N 1
ATOM 5281 C CA . LEU C 1 77 ? -12.890 -4.825 -11.051 1.00 23.44 77 LEU C CA 1
ATOM 5282 C C . LEU C 1 77 ? -14.210 -4.453 -11.706 1.00 22.48 77 LEU C C 1
ATOM 5283 O O . LEU C 1 77 ? -14.820 -3.442 -11.351 1.00 22.43 77 LEU C O 1
ATOM 5288 N N . LEU C 1 78 ? -14.623 -5.246 -12.688 1.00 22.14 78 LEU C N 1
ATOM 5289 C CA . LEU C 1 78 ? -15.865 -5.013 -13.410 1.00 22.13 78 LEU C CA 1
ATOM 5290 C C . LEU C 1 78 ? -16.977 -5.779 -12.711 1.00 21.40 78 LEU C C 1
ATOM 5291 O O . LEU C 1 78 ? -16.916 -7.007 -12.600 1.00 23.90 78 LEU C O 1
ATOM 5296 N N . VAL C 1 79 ? -17.978 -5.058 -12.227 1.00 20.38 79 VAL C N 1
ATOM 5297 C CA . VAL C 1 79 ? -19.088 -5.656 -11.501 1.00 21.61 79 VAL C CA 1
ATOM 5298 C C . VAL C 1 79 ? -20.233 -5.843 -12.483 1.00 21.94 79 VAL C C 1
ATOM 5299 O O . VAL C 1 79 ? -20.868 -4.871 -12.906 1.00 21.02 79 VAL C O 1
ATOM 5303 N N . GLY C 1 80 ? -20.477 -7.094 -12.862 1.00 24.41 80 GLY C N 1
ATOM 5304 C CA . GLY C 1 80 ? -21.565 -7.462 -13.738 1.00 26.60 80 GLY C CA 1
ATOM 5305 C C . GLY C 1 80 ? -22.788 -7.983 -13.026 1.00 28.11 80 GLY C C 1
ATOM 5306 O O . GLY C 1 80 ? -23.790 -8.282 -13.679 1.00 29.24 80 GLY C O 1
ATOM 5307 N N . ALA C 1 81 ? -22.742 -8.095 -11.703 1.00 28.03 81 ALA C N 1
ATOM 5308 C CA . ALA C 1 81 ? -23.891 -8.565 -10.949 1.00 29.16 81 ALA C CA 1
ATOM 5309 C C . ALA C 1 81 ? -25.046 -7.571 -11.048 1.00 27.56 81 ALA C C 1
ATOM 5310 O O . ALA C 1 81 ? -24.875 -6.405 -11.417 1.00 25.02 81 ALA C O 1
ATOM 5312 N N . LYS C 1 82 ? -26.240 -8.054 -10.712 1.00 29.21 82 LYS C N 1
ATOM 5313 C CA . LYS C 1 82 ? -27.395 -7.180 -10.582 1.00 28.48 82 LYS C CA 1
ATOM 5314 C C . LYS C 1 82 ? -27.253 -6.299 -9.346 1.00 29.86 82 LYS C C 1
ATOM 5315 O O . LYS C 1 82 ? -26.580 -6.659 -8.374 1.00 28.90 82 LYS C O 1
ATOM 5321 N N . THR C 1 83 ? -27.908 -5.132 -9.381 1.00 28.44 83 THR C N 1
ATOM 5322 C CA . THR C 1 83 ? -27.819 -4.210 -8.254 1.00 27.47 83 THR C CA 1
ATOM 5323 C C . THR C 1 83 ? -28.397 -4.805 -6.974 1.00 31.06 83 THR C C 1
ATOM 5324 O O . THR C 1 83 ? -28.092 -4.312 -5.884 1.00 34.33 83 THR C O 1
ATOM 5328 N N . THR C 1 84 ? -29.203 -5.864 -7.079 1.00 32.51 84 THR C N 1
ATOM 5329 C CA . THR C 1 84 ? -29.784 -6.494 -5.898 1.00 35.81 84 THR C CA 1
ATOM 5330 C C . THR C 1 84 ? -28.741 -7.162 -5.010 1.00 38.33 84 THR C C 1
ATOM 5331 O O . THR C 1 84 ? -29.036 -7.448 -3.846 1.00 41.06 84 THR C O 1
ATOM 5335 N N . GLY C 1 85 ? -27.541 -7.423 -5.522 1.00 40.26 85 GLY C N 1
ATOM 5336 C CA . GLY C 1 85 ? -26.531 -8.101 -4.731 1.00 41.14 85 GLY C CA 1
ATOM 5337 C C . GLY C 1 85 ? -25.365 -7.217 -4.339 1.00 38.85 85 GLY C C 1
ATOM 5338 O O . GLY C 1 85 ? -24.305 -7.716 -3.949 1.00 39.02 85 GLY C O 1
ATOM 5339 N N . ASN C 1 86 ? -25.553 -5.898 -4.419 1.00 36.36 86 ASN C N 1
ATOM 5340 C CA . ASN C 1 86 ? -24.432 -4.986 -4.215 1.00 37.14 86 ASN C CA 1
ATOM 5341 C C . ASN C 1 86 ? -23.967 -4.936 -2.764 1.00 38.28 86 ASN C C 1
ATOM 5342 O O . ASN C 1 86 ? -22.803 -4.608 -2.513 1.00 39.59 86 ASN C O 1
ATOM 5347 N N A HIS C 1 87 ? -24.839 -5.268 -1.808 0.41 36.49 87 HIS C N 1
ATOM 5348 N N B HIS C 1 87 ? -24.834 -5.243 -1.796 0.59 36.46 87 HIS C N 1
ATOM 5349 C CA A HIS C 1 87 ? -24.449 -5.215 -0.403 0.41 37.64 87 HIS C CA 1
ATOM 5350 C CA B HIS C 1 87 ? -24.373 -5.195 -0.412 0.59 37.61 87 HIS C CA 1
ATOM 5351 C C A HIS C 1 87 ? -23.422 -6.294 -0.074 0.41 39.52 87 HIS C C 1
ATOM 5352 C C B HIS C 1 87 ? -23.350 -6.288 -0.138 0.59 39.47 87 HIS C C 1
ATOM 5353 O O A HIS C 1 87 ? -22.412 -6.022 0.585 0.41 40.21 87 HIS C O 1
ATOM 5354 O O B HIS C 1 87 ? -22.283 -6.026 0.430 0.59 40.09 87 HIS C O 1
ATOM 5367 N N . GLU C 1 88 ? -23.656 -7.524 -0.534 1.00 35.74 88 GLU C N 1
ATOM 5368 C CA . GLU C 1 88 ? -22.705 -8.613 -0.326 1.00 38.91 88 GLU C CA 1
ATOM 5369 C C . GLU C 1 88 ? -21.477 -8.489 -1.217 1.00 37.33 88 GLU C C 1
ATOM 5370 O O . GLU C 1 88 ? -20.559 -9.310 -1.103 1.00 35.41 88 GLU C O 1
ATOM 5376 N N . LEU C 1 89 ? -21.443 -7.461 -2.066 1.00 37.24 89 LEU C N 1
ATOM 5377 C CA . LEU C 1 89 ? -20.382 -7.291 -3.049 1.00 38.96 89 LEU C CA 1
ATOM 5378 C C . LEU C 1 89 ? -19.089 -6.815 -2.407 1.00 37.38 89 LEU C C 1
ATOM 5379 O O . LEU C 1 89 ? -18.004 -7.294 -2.756 1.00 38.35 89 LEU C O 1
ATOM 5384 N N . ALA C 1 90 ? -19.187 -5.855 -1.486 1.00 38.74 90 ALA C N 1
ATOM 5385 C CA . ALA C 1 90 ? -18.010 -5.180 -0.940 1.00 38.42 90 ALA C CA 1
ATOM 5386 C C . ALA C 1 90 ? -16.910 -6.124 -0.472 1.00 37.29 90 ALA C C 1
ATOM 5387 O O . ALA C 1 90 ? -15.742 -5.876 -0.810 1.00 36.88 90 ALA C O 1
ATOM 5389 N N . PRO C 1 91 ? -17.182 -7.199 0.284 1.00 37.69 91 PRO C N 1
ATOM 5390 C CA . PRO C 1 91 ? -16.071 -8.088 0.673 1.00 37.19 91 PRO C CA 1
ATOM 5391 C C . PRO C 1 91 ? -15.422 -8.778 -0.513 1.00 36.56 91 PRO C C 1
ATOM 5392 O O . PRO C 1 91 ? -14.203 -8.993 -0.511 1.00 36.41 91 PRO C O 1
ATOM 5396 N N . LEU C 1 92 ? -16.214 -9.142 -1.524 1.00 36.09 92 LEU C N 1
ATOM 5397 C CA . LEU C 1 92 ? -15.657 -9.746 -2.730 1.00 36.36 92 LEU C CA 1
ATOM 5398 C C . LEU C 1 92 ? -14.753 -8.763 -3.459 1.00 34.51 92 LEU C C 1
ATOM 5399 O O . LEU C 1 92 ? -13.645 -9.113 -3.880 1.00 32.45 92 LEU C O 1
ATOM 5404 N N . ILE C 1 93 ? -15.222 -7.526 -3.626 1.00 34.63 93 ILE C N 1
ATOM 5405 C CA . ILE C 1 93 ? -14.416 -6.489 -4.263 1.00 33.26 93 ILE C CA 1
ATOM 5406 C C . ILE C 1 93 ? -13.130 -6.256 -3.480 1.00 33.78 93 ILE C C 1
ATOM 5407 O O . ILE C 1 93 ? -12.042 -6.161 -4.061 1.00 34.27 93 ILE C O 1
ATOM 5412 N N . ARG C 1 94 ? -13.231 -6.177 -2.150 1.00 33.22 94 ARG C N 1
ATOM 5413 C CA . ARG C 1 94 ? -12.046 -5.943 -1.333 1.00 35.74 94 ARG C CA 1
ATOM 5414 C C . ARG C 1 94 ? -11.068 -7.108 -1.430 1.00 34.85 94 ARG C C 1
ATOM 5415 O O . ARG C 1 94 ? -9.849 -6.905 -1.457 1.00 33.96 94 ARG C O 1
ATOM 5423 N N . ALA C 1 95 ? -11.584 -8.336 -1.476 1.00 32.61 95 ALA C N 1
ATOM 5424 C CA . ALA C 1 95 ? -10.710 -9.498 -1.571 1.00 33.68 95 ALA C CA 1
ATOM 5425 C C . ALA C 1 95 ? -9.907 -9.483 -2.865 1.00 33.29 95 ALA C C 1
ATOM 5426 O O . ALA C 1 95 ? -8.731 -9.855 -2.879 1.00 33.96 95 ALA C O 1
ATOM 5428 N N . ALA C 1 96 ? -10.525 -9.052 -3.963 1.00 34.33 96 ALA C N 1
ATOM 5429 C CA . ALA C 1 96 ? -9.928 -9.184 -5.284 1.00 32.30 96 ALA C CA 1
ATOM 5430 C C . ALA C 1 96 ? -9.170 -7.942 -5.733 1.00 31.15 96 ALA C C 1
ATOM 5431 O O . ALA C 1 96 ? -8.574 -7.960 -6.814 1.00 30.23 96 ALA C O 1
ATOM 5433 N N . ALA C 1 97 ? -9.164 -6.874 -4.941 1.00 30.93 97 ALA C N 1
ATOM 5434 C CA . ALA C 1 97 ? -8.647 -5.594 -5.400 1.00 30.31 97 ALA C CA 1
ATOM 5435 C C . ALA C 1 97 ? -7.152 -5.479 -5.131 1.00 30.93 97 ALA C C 1
ATOM 5436 O O . ALA C 1 97 ? -6.688 -5.770 -4.024 1.00 33.23 97 ALA C O 1
ATOM 5438 N N . ALA C 1 98 ? -6.405 -5.058 -6.151 1.00 29.08 98 ALA C N 1
ATOM 5439 C CA . ALA C 1 98 ? -5.048 -4.590 -5.946 1.00 33.15 98 ALA C CA 1
ATOM 5440 C C . ALA C 1 98 ? -5.089 -3.223 -5.263 1.00 33.06 98 ALA C C 1
ATOM 5441 O O . ALA C 1 98 ? -6.143 -2.579 -5.223 1.00 31.81 98 ALA C O 1
ATOM 5443 N N . PRO C 1 99 ? -3.967 -2.767 -4.697 1.00 32.56 99 PRO C N 1
ATOM 5444 C CA . PRO C 1 99 ? -3.943 -1.420 -4.107 1.00 33.19 99 PRO C CA 1
ATOM 5445 C C . PRO C 1 99 ? -4.382 -0.371 -5.119 1.00 31.72 99 PRO C C 1
ATOM 5446 O O . PRO C 1 99 ? -3.913 -0.349 -6.259 1.00 31.68 99 PRO C O 1
ATOM 5450 N N . GLY C 1 100 ? -5.309 0.486 -4.701 1.00 29.59 100 GLY C N 1
ATOM 5451 C CA . GLY C 1 100 ? -5.823 1.516 -5.591 1.00 28.62 100 GLY C CA 1
ATOM 5452 C C . GLY C 1 100 ? -6.556 0.996 -6.810 1.00 26.95 100 GLY C C 1
ATOM 5453 O O . GLY C 1 100 ? -6.533 1.644 -7.861 1.00 29.24 100 GLY C O 1
ATOM 5454 N N . ALA C 1 101 ? -7.212 -0.155 -6.702 1.00 28.79 101 ALA C N 1
ATOM 5455 C CA . ALA C 1 101 ? -7.948 -0.697 -7.834 1.00 26.77 101 ALA C CA 1
ATOM 5456 C C . ALA C 1 101 ? -9.106 0.226 -8.220 1.00 25.65 101 ALA C C 1
ATOM 5457 O O . ALA C 1 101 ? -9.525 1.104 -7.456 1.00 26.49 101 ALA C O 1
ATOM 5459 N N . LYS C 1 102 ? -9.609 0.022 -9.434 1.00 24.56 102 LYS C N 1
ATOM 5460 C CA . LYS C 1 102 ? -10.749 0.757 -9.975 1.00 26.61 102 LYS C CA 1
ATOM 5461 C C . LYS C 1 102 ? -11.954 -0.173 -10.004 1.00 25.93 102 LYS C C 1
ATOM 5462 O O . LYS C 1 102 ? -11.906 -1.229 -10.647 1.00 25.39 102 LYS C O 1
ATOM 5468 N N . VAL C 1 103 ? -13.024 0.217 -9.315 1.00 23.88 103 VAL C N 1
ATOM 5469 C CA . VAL C 1 103 ? -14.266 -0.551 -9.270 1.00 23.34 103 VAL C CA 1
ATOM 5470 C C . VAL C 1 103 ? -15.251 0.081 -10.246 1.00 23.05 103 VAL C C 1
ATOM 5471 O O . VAL C 1 103 ? -15.586 1.265 -10.126 1.00 20.18 103 VAL C O 1
ATOM 5475 N N . LEU C 1 104 ? -15.715 -0.702 -11.216 1.00 21.97 104 LEU C N 1
ATOM 5476 C CA . LEU C 1 104 ? -16.569 -0.202 -12.287 1.00 20.31 104 LEU C CA 1
ATOM 5477 C C . LEU C 1 104 ? -17.882 -0.967 -12.235 1.00 19.82 104 LEU C C 1
ATOM 5478 O O . LEU C 1 104 ? -17.913 -2.172 -12.500 1.00 20.28 104 LEU C O 1
ATOM 5483 N N . LEU C 1 105 ? -18.963 -0.272 -11.889 1.00 19.46 105 LEU C N 1
ATOM 5484 C CA . LEU C 1 105 ? -20.278 -0.893 -11.757 1.00 17.94 105 LEU C CA 1
ATOM 5485 C C . LEU C 1 105 ? -20.987 -0.848 -13.108 1.00 18.41 105 LEU C C 1
ATOM 5486 O O . LEU C 1 105 ? -21.554 0.178 -13.491 1.00 20.13 105 LEU C O 1
ATOM 5491 N N . LEU C 1 106 ? -20.961 -1.968 -13.833 1.00 18.71 106 LEU C N 1
ATOM 5492 C CA . LEU C 1 106 ? -21.683 -2.105 -15.100 1.00 18.35 106 LEU C CA 1
ATOM 5493 C C . LEU C 1 106 ? -23.153 -2.425 -14.808 1.00 19.35 106 LEU C C 1
ATOM 5494 O O . LEU C 1 106 ? -23.669 -3.505 -15.102 1.00 18.36 106 LEU C O 1
ATOM 5499 N N . GLN C 1 107 ? -23.831 -1.445 -14.219 1.00 20.54 107 GLN C N 1
ATOM 5500 C CA . GLN C 1 107 ? -25.135 -1.657 -13.610 1.00 22.66 107 GLN C CA 1
ATOM 5501 C C . GLN C 1 107 ? -26.063 -0.506 -13.963 1.00 21.57 107 GLN C C 1
ATOM 5502 O O . GLN C 1 107 ? -25.626 0.633 -14.135 1.00 21.28 107 GLN C O 1
ATOM 5508 N N . ASN C 1 108 ? -27.354 -0.815 -14.056 1.00 22.57 108 ASN C N 1
ATOM 5509 C CA . ASN C 1 108 ? -28.366 0.192 -14.327 1.00 21.51 108 ASN C CA 1
ATOM 5510 C C . ASN C 1 108 ? -28.908 0.753 -13.014 1.00 21.36 108 ASN C C 1
ATOM 5511 O O . ASN C 1 108 ? -28.491 0.361 -11.922 1.00 22.07 108 ASN C O 1
ATOM 5516 N N . GLY C 1 109 ? -29.841 1.691 -13.117 1.00 21.20 109 GLY C N 1
ATOM 5517 C CA . GLY C 1 109 ? -30.447 2.301 -11.946 1.00 21.15 109 GLY C CA 1
ATOM 5518 C C . GLY C 1 109 ? -29.821 3.639 -11.597 1.00 21.06 109 GLY C C 1
ATOM 5519 O O . GLY C 1 109 ? -29.034 4.218 -12.353 1.00 22.19 109 GLY C O 1
ATOM 5520 N N . LEU C 1 110 ? -30.186 4.129 -10.408 1.00 22.08 110 LEU C N 1
ATOM 5521 C CA . LEU C 1 110 ? -29.769 5.438 -9.918 1.00 22.25 110 LEU C CA 1
ATOM 5522 C C . LEU C 1 110 ? -29.242 5.307 -8.498 1.00 23.25 110 LEU C C 1
ATOM 5523 O O . LEU C 1 110 ? -29.753 4.503 -7.713 1.00 22.78 110 LEU C O 1
ATOM 5528 N N . GLY C 1 111 ? -28.211 6.093 -8.180 1.00 24.32 111 GLY C N 1
ATOM 5529 C CA . GLY C 1 111 ? -27.645 6.099 -6.842 1.00 26.59 111 GLY C CA 1
ATOM 5530 C C . GLY C 1 111 ? -26.877 4.851 -6.471 1.00 26.28 111 GLY C C 1
ATOM 5531 O O . GLY C 1 111 ? -26.644 4.607 -5.286 1.00 26.75 111 GLY C O 1
ATOM 5532 N N . VAL C 1 112 ? -26.479 4.051 -7.459 1.00 24.88 112 VAL C N 1
ATOM 5533 C CA . VAL C 1 112 ? -25.860 2.759 -7.186 1.00 25.01 112 VAL C CA 1
ATOM 5534 C C . VAL C 1 112 ? -24.512 2.941 -6.489 1.00 25.17 112 VAL C C 1
ATOM 5535 O O . VAL C 1 112 ? -24.230 2.303 -5.467 1.00 24.99 112 VAL C O 1
ATOM 5539 N N . GLU C 1 113 ? -23.663 3.816 -7.031 1.00 22.82 113 GLU C N 1
ATOM 5540 C CA . GLU C 1 113 ? -22.343 4.030 -6.446 1.00 24.98 113 GLU C CA 1
ATOM 5541 C C . GLU C 1 113 ? -22.452 4.568 -5.026 1.00 24.79 113 GLU C C 1
ATOM 5542 O O . GLU C 1 113 ? -21.714 4.139 -4.132 1.00 25.23 113 GLU C O 1
ATOM 5548 N N . GLU C 1 114 ? -23.384 5.496 -4.802 1.00 27.77 114 GLU C N 1
ATOM 5549 C CA . GLU C 1 114 ? -23.538 6.124 -3.494 1.00 28.00 114 GLU C CA 1
ATOM 5550 C C . GLU C 1 114 ? -23.847 5.096 -2.412 1.00 28.07 114 GLU C C 1
ATOM 5551 O O . GLU C 1 114 ? -23.383 5.225 -1.272 1.00 26.46 114 GLU C O 1
ATOM 5557 N N . ARG C 1 115 ? -24.640 4.073 -2.748 1.00 27.47 115 ARG C N 1
ATOM 5558 C CA . ARG C 1 115 ? -25.035 3.075 -1.763 1.00 28.49 115 ARG C CA 1
ATOM 5559 C C . ARG C 1 115 ? -23.942 2.042 -1.511 1.00 28.64 115 ARG C C 1
ATOM 5560 O O . ARG C 1 115 ? -23.934 1.412 -0.447 1.00 30.10 115 ARG C O 1
ATOM 5568 N N . LEU C 1 116 ? -23.011 1.874 -2.446 1.00 27.21 116 LEU C N 1
ATOM 5569 C CA . LEU C 1 116 ? -21.901 0.948 -2.259 1.00 27.04 116 LEU C CA 1
ATOM 5570 C C . LEU C 1 116 ? -20.701 1.605 -1.582 1.00 26.68 116 LEU C C 1
ATOM 5571 O O . LEU C 1 116 ? -20.019 0.957 -0.781 1.00 28.51 116 LEU C O 1
ATOM 5576 N N . ARG C 1 117 ? -20.447 2.880 -1.885 1.00 25.33 117 ARG C N 1
ATOM 5577 C CA . ARG C 1 117 ? -19.261 3.579 -1.386 1.00 26.01 117 ARG C CA 1
ATOM 5578 C C . ARG C 1 117 ? -19.013 3.433 0.117 1.00 26.35 117 ARG C C 1
ATOM 5579 O O . ARG C 1 117 ? -17.847 3.234 0.495 1.00 29.46 117 ARG C O 1
ATOM 5587 N N . PRO C 1 118 ? -20.007 3.503 1.013 1.00 27.10 118 PRO C N 1
ATOM 5588 C CA . PRO C 1 118 ? -19.689 3.372 2.450 1.00 29.90 118 PRO C CA 1
ATOM 5589 C C . PRO C 1 118 ? -18.965 2.088 2.811 1.00 31.20 118 PRO C C 1
ATOM 5590 O O . PRO C 1 118 ? -18.272 2.056 3.836 1.00 33.43 118 PRO C O 1
ATOM 5594 N N . LEU C 1 119 ? -19.095 1.035 2.007 1.00 30.28 119 LEU C N 1
ATOM 5595 C CA . LEU C 1 119 ? -18.506 -0.262 2.306 1.00 33.46 119 LEU C CA 1
ATOM 5596 C C . LEU C 1 119 ? -17.173 -0.491 1.600 1.00 33.73 119 LEU C C 1
ATOM 5597 O O . LEU C 1 119 ? -16.553 -1.540 1.800 1.00 32.30 119 LEU C O 1
ATOM 5602 N N . LEU C 1 120 ? -16.719 0.460 0.788 1.00 33.53 120 LEU C N 1
ATOM 5603 C CA . LEU C 1 120 ? -15.487 0.316 0.030 1.00 31.01 120 LEU C CA 1
ATOM 5604 C C . LEU C 1 120 ? -14.399 1.184 0.636 1.00 32.25 120 LEU C C 1
ATOM 5605 O O . LEU C 1 120 ? -14.648 2.360 0.936 1.00 30.45 120 LEU C O 1
ATOM 5610 N N . PRO C 1 121 ? -13.195 0.647 0.824 1.00 34.26 121 PRO C N 1
ATOM 5611 C CA . PRO C 1 121 ? -12.106 1.452 1.391 1.00 35.49 121 PRO C CA 1
ATOM 5612 C C . PRO C 1 121 ? -11.804 2.667 0.525 1.00 32.30 121 PRO C C 1
ATOM 5613 O O . PRO C 1 121 ? -11.852 2.603 -0.705 1.00 30.32 121 PRO C O 1
ATOM 5617 N N . GLU C 1 122 ? -11.476 3.779 1.190 1.00 33.35 122 GLU C N 1
ATOM 5618 C CA . GLU C 1 122 ? -11.240 5.041 0.495 1.00 35.07 122 GLU C CA 1
ATOM 5619 C C . GLU C 1 122 ? -10.143 4.938 -0.560 1.00 34.87 122 GLU C C 1
ATOM 5620 O O . GLU C 1 122 ? -10.131 5.739 -1.500 1.00 36.14 122 GLU C O 1
ATOM 5626 N N . SER C 1 123 ? -9.238 3.963 -0.442 1.00 32.96 123 SER C N 1
ATOM 5627 C CA . SER C 1 123 ? -8.148 3.827 -1.400 1.00 34.50 123 SER C CA 1
ATOM 5628 C C . SER C 1 123 ? -8.612 3.327 -2.764 1.00 32.04 123 SER C C 1
ATOM 5629 O O . SER C 1 123 ? -7.831 3.375 -3.721 1.00 31.73 123 SER C O 1
ATOM 5632 N N . LEU C 1 124 ? -9.848 2.855 -2.881 1.00 31.08 124 LEU C N 1
ATOM 5633 C CA . LEU C 1 124 ? -10.362 2.313 -4.131 1.00 30.88 124 LEU C CA 1
ATOM 5634 C C . LEU C 1 124 ? -11.185 3.365 -4.868 1.00 29.63 124 LEU C C 1
ATOM 5635 O O . LEU C 1 124 ? -11.971 4.094 -4.255 1.00 32.21 124 LEU C O 1
ATOM 5640 N N . HIS C 1 125 ? -10.995 3.441 -6.183 1.00 26.85 125 HIS C N 1
ATOM 5641 C CA . HIS C 1 125 ? -11.811 4.306 -7.023 1.00 26.45 125 HIS C CA 1
ATOM 5642 C C . HIS C 1 125 ? -13.118 3.607 -7.372 1.00 24.76 125 HIS C C 1
ATOM 5643 O O . HIS C 1 125 ? -13.151 2.393 -7.594 1.00 24.11 125 HIS C O 1
ATOM 5650 N N . LEU C 1 126 ? -14.197 4.380 -7.419 1.00 24.04 126 LEU C N 1
ATOM 5651 C CA . LEU C 1 126 ? -15.525 3.852 -7.705 1.00 22.30 126 LEU C CA 1
ATOM 5652 C C . LEU C 1 126 ? -16.079 4.542 -8.944 1.00 22.71 126 LEU C C 1
ATOM 5653 O O . LEU C 1 126 ? -16.237 5.768 -8.962 1.00 21.71 126 LEU C O 1
ATOM 5658 N N . LEU C 1 127 ? -16.383 3.753 -9.968 1.00 21.45 127 LEU C N 1
ATOM 5659 C CA . LEU C 1 127 ? -16.871 4.277 -11.233 1.00 22.24 127 LEU C CA 1
ATOM 5660 C C . LEU C 1 127 ? -18.176 3.583 -11.599 1.00 21.75 127 LEU C C 1
ATOM 5661 O O . LEU C 1 127 ? -18.468 2.477 -11.140 1.00 21.15 127 LEU C O 1
ATOM 5666 N N . GLY C 1 128 ? -18.962 4.249 -12.436 1.00 22.06 128 GLY C N 1
ATOM 5667 C CA . GLY C 1 128 ? -20.178 3.675 -12.992 1.00 21.99 128 GLY C CA 1
ATOM 5668 C C . GLY C 1 128 ? -20.029 3.464 -14.491 1.00 22.74 128 GLY C C 1
ATOM 5669 O O . GLY C 1 128 ? -19.407 4.276 -15.178 1.00 21.90 128 GLY C O 1
ATOM 5670 N N . GLY C 1 129 ? -20.598 2.366 -14.983 1.00 23.09 129 GLY C N 1
ATOM 5671 C CA . GLY C 1 129 ? -20.618 2.104 -16.409 1.00 23.06 129 GLY C CA 1
ATOM 5672 C C . GLY C 1 129 ? -22.026 1.841 -16.899 1.00 22.72 129 GLY C C 1
ATOM 5673 O O . GLY C 1 129 ? -22.643 0.840 -16.522 1.00 21.62 129 GLY C O 1
ATOM 5674 N N . LEU C 1 130 ? -22.563 2.742 -17.710 1.00 22.28 130 LEU C N 1
ATOM 5675 C CA . LEU C 1 130 ? -23.887 2.557 -18.282 1.00 23.39 130 LEU C CA 1
ATOM 5676 C C . LEU C 1 130 ? -23.724 1.891 -19.640 1.00 22.86 130 LEU C C 1
ATOM 5677 O O . LEU C 1 130 ? -23.216 2.496 -20.591 1.00 22.34 130 LEU C O 1
ATOM 5682 N N . CYS C 1 131 ? -24.124 0.632 -19.707 1.00 22.26 131 CYS C N 1
ATOM 5683 C CA . CYS C 1 131 ? -24.004 -0.179 -20.906 1.00 23.62 131 CYS C CA 1
ATOM 5684 C C . CYS C 1 131 ? -25.328 -0.123 -21.654 1.00 27.87 131 CYS C C 1
ATOM 5685 O O . CYS C 1 131 ? -26.371 -0.463 -21.088 1.00 27.73 131 CYS C O 1
ATOM 5688 N N A PHE C 1 132 ? -25.280 0.290 -22.916 0.48 26.68 132 PHE C N 1
ATOM 5689 N N B PHE C 1 132 ? -25.299 0.342 -22.904 0.52 26.72 132 PHE C N 1
ATOM 5690 C CA A PHE C 1 132 ? -26.433 0.230 -23.809 0.48 27.41 132 PHE C CA 1
ATOM 5691 C CA B PHE C 1 132 ? -26.454 0.210 -23.793 0.52 27.40 132 PHE C CA 1
ATOM 5692 C C A PHE C 1 132 ? -26.223 -0.994 -24.698 0.48 25.51 132 PHE C C 1
ATOM 5693 C C B PHE C 1 132 ? -26.189 -1.008 -24.665 0.52 25.48 132 PHE C C 1
ATOM 5694 O O A PHE C 1 132 ? -25.506 -0.928 -25.699 0.48 24.90 132 PHE C O 1
ATOM 5695 O O B PHE C 1 132 ? -25.424 -0.945 -25.630 0.52 24.77 132 PHE C O 1
ATOM 5710 N N . ILE C 1 133 ? -26.827 -2.120 -24.320 1.00 28.26 133 ILE C N 1
ATOM 5711 C CA . ILE C 1 133 ? -26.505 -3.404 -24.932 1.00 28.58 133 ILE C CA 1
ATOM 5712 C C . ILE C 1 133 ? -27.707 -4.329 -24.817 1.00 28.47 133 ILE C C 1
ATOM 5713 O O . ILE C 1 133 ? -28.383 -4.367 -23.785 1.00 26.13 133 ILE C O 1
ATOM 5718 N N . CYS C 1 134 ? -27.956 -5.090 -25.884 1.00 26.53 134 CYS C N 1
ATOM 5719 C CA . CYS C 1 134 ? -28.949 -6.162 -25.885 1.00 28.01 134 CYS C CA 1
ATOM 5720 C C . CYS C 1 134 ? -28.205 -7.481 -25.726 1.00 26.91 134 CYS C C 1
ATOM 5721 O O . CYS C 1 134 ? -27.587 -7.978 -26.673 1.00 25.83 134 CYS C O 1
ATOM 5724 N N . VAL C 1 135 ? -28.267 -8.050 -24.524 1.00 26.94 135 VAL C N 1
ATOM 5725 C CA . VAL C 1 135 ? -27.549 -9.280 -24.228 1.00 26.03 135 VAL C CA 1
ATOM 5726 C C . VAL C 1 135 ? -28.307 -10.054 -23.158 1.00 26.99 135 VAL C C 1
ATOM 5727 O O . VAL C 1 135 ? -28.942 -9.472 -22.273 1.00 28.84 135 VAL C O 1
ATOM 5731 N N . HIS C 1 136 ? -28.254 -11.380 -23.258 1.00 27.17 136 HIS C N 1
ATOM 5732 C CA . HIS C 1 136 ? -28.827 -12.251 -22.245 1.00 27.47 136 HIS C CA 1
ATOM 5733 C C . HIS C 1 136 ? -28.091 -13.583 -22.264 1.00 29.79 136 HIS C C 1
ATOM 5734 O O . HIS C 1 136 ? -27.325 -13.887 -23.184 1.00 29.24 136 HIS C O 1
ATOM 5741 N N . ARG C 1 137 ? -28.331 -14.377 -21.225 1.00 32.77 137 ARG C N 1
ATOM 5742 C CA . ARG C 1 137 ? -27.729 -15.696 -21.117 1.00 36.16 137 ARG C CA 1
ATOM 5743 C C . ARG C 1 137 ? -28.558 -16.710 -21.893 1.00 37.40 137 ARG C C 1
ATOM 5744 O O . ARG C 1 137 ? -29.781 -16.765 -21.745 1.00 38.01 137 ARG C O 1
ATOM 5752 N N . GLY C 1 138 ? -27.894 -17.501 -22.728 1.00 39.13 138 GLY C N 1
ATOM 5753 C CA . GLY C 1 138 ? -28.537 -18.645 -23.344 1.00 41.66 138 GLY C CA 1
ATOM 5754 C C . GLY C 1 138 ? -28.438 -19.842 -22.424 1.00 45.56 138 GLY C C 1
ATOM 5755 O O . GLY C 1 138 ? -28.883 -19.782 -21.274 1.00 45.60 138 GLY C O 1
ATOM 5756 N N . GLU C 1 139 ? -27.848 -20.933 -22.909 1.00 47.18 139 GLU C N 1
ATOM 5757 C CA . GLU C 1 139 ? -27.502 -22.056 -22.055 1.00 52.34 139 GLU C CA 1
ATOM 5758 C C . GLU C 1 139 ? -26.303 -21.662 -21.197 1.00 51.09 139 GLU C C 1
ATOM 5759 O O . GLU C 1 139 ? -25.680 -20.625 -21.438 1.00 49.59 139 GLU C O 1
ATOM 5765 N N . PRO C 1 140 ? -25.959 -22.452 -20.173 1.00 53.87 140 PRO C N 1
ATOM 5766 C CA . PRO C 1 140 ? -24.811 -22.082 -19.334 1.00 51.46 140 PRO C CA 1
ATOM 5767 C C . PRO C 1 140 ? -23.553 -21.907 -20.170 1.00 47.24 140 PRO C C 1
ATOM 5768 O O . PRO C 1 140 ? -23.265 -22.699 -21.068 1.00 48.08 140 PRO C O 1
ATOM 5772 N N . GLY C 1 141 ? -22.820 -20.835 -19.885 1.00 48.56 141 GLY C N 1
ATOM 5773 C CA . GLY C 1 141 ? -21.617 -20.517 -20.619 1.00 49.19 141 GLY C CA 1
ATOM 5774 C C . GLY C 1 141 ? -21.826 -19.852 -21.962 1.00 48.07 141 GLY C C 1
ATOM 5775 O O . GLY C 1 141 ? -20.835 -19.543 -22.638 1.00 47.26 141 GLY C O 1
ATOM 5776 N N . VAL C 1 142 ? -23.071 -19.613 -22.375 1.00 45.98 142 VAL C N 1
ATOM 5777 C CA . VAL C 1 142 ? -23.373 -19.015 -23.673 1.00 42.63 142 VAL C CA 1
ATOM 5778 C C . VAL C 1 142 ? -23.978 -17.634 -23.458 1.00 38.96 142 VAL C C 1
ATOM 5779 O O . VAL C 1 142 ? -24.974 -17.483 -22.740 1.00 38.74 142 VAL C O 1
ATOM 5783 N N . ILE C 1 143 ? -23.380 -16.636 -24.097 1.00 34.46 143 ILE C N 1
ATOM 5784 C CA . ILE C 1 143 ? -23.822 -15.249 -24.047 1.00 32.95 143 ILE C CA 1
ATOM 5785 C C . ILE C 1 143 ? -24.470 -14.927 -25.389 1.00 31.87 143 ILE C C 1
ATOM 5786 O O . ILE C 1 143 ? -23.828 -15.048 -26.439 1.00 32.71 143 ILE C O 1
ATOM 5791 N N . GLU C 1 144 ? -25.741 -14.526 -25.364 1.00 30.04 144 GLU C N 1
ATOM 5792 C CA . GLU C 1 144 ? -26.474 -14.163 -26.574 1.00 30.11 144 GLU C CA 1
ATOM 5793 C C . GLU C 1 144 ? -26.470 -12.645 -26.715 1.00 28.96 144 GLU C C 1
A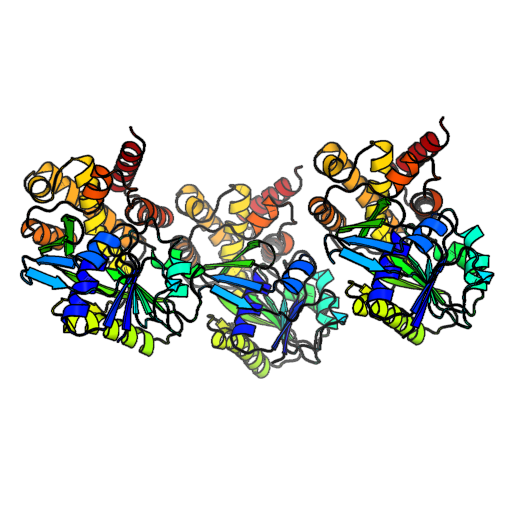TOM 5794 O O . GLU C 1 144 ? -27.195 -11.948 -25.999 1.00 28.11 144 GLU C O 1
ATOM 5800 N N . HIS C 1 145 ? -25.674 -12.137 -27.652 1.00 24.66 145 HIS C N 1
ATOM 5801 C CA . HIS C 1 145 ? -25.537 -10.702 -27.883 1.00 25.27 145 HIS C CA 1
ATOM 5802 C C . HIS C 1 145 ? -26.250 -10.342 -29.182 1.00 27.83 145 HIS C C 1
ATOM 5803 O O . HIS C 1 145 ? -25.815 -10.745 -30.265 1.00 25.43 145 HIS C O 1
ATOM 5810 N N . GLN C 1 146 ? -27.335 -9.567 -29.075 1.00 27.51 146 GLN C N 1
ATOM 5811 C CA . GLN C 1 146 ? -28.136 -9.241 -30.251 1.00 29.89 146 GLN C CA 1
ATOM 5812 C C . GLN C 1 146 ? -27.745 -7.919 -30.905 1.00 28.85 146 GLN C C 1
ATOM 5813 O O . GLN C 1 146 ? -27.802 -7.811 -32.134 1.00 28.91 146 GLN C O 1
ATOM 5819 N N . ALA C 1 147 ? -27.362 -6.906 -30.127 1.00 26.64 147 ALA C N 1
ATOM 5820 C CA . ALA C 1 147 ? -27.136 -5.578 -30.691 1.00 28.30 147 ALA C CA 1
ATOM 5821 C C . ALA C 1 147 ? -26.425 -4.694 -29.672 1.00 29.02 147 ALA C C 1
ATOM 5822 O O . ALA C 1 147 ? -26.349 -5.014 -28.480 1.00 26.43 147 ALA C O 1
ATOM 5824 N N . TYR C 1 148 ? -25.915 -3.568 -30.165 1.00 28.95 148 TYR C N 1
ATOM 5825 C CA . TYR C 1 148 ? -25.307 -2.489 -29.370 1.00 27.95 148 TYR C CA 1
ATOM 5826 C C . TYR C 1 148 ? -24.139 -3.050 -28.547 1.00 27.24 148 TYR C C 1
ATOM 5827 O O . TYR C 1 148 ? -23.509 -4.042 -28.934 1.00 27.51 148 TYR C O 1
ATOM 5836 N N . GLY C 1 149 ? -23.816 -2.406 -27.426 1.00 28.13 149 GLY C N 1
ATOM 5837 C CA . GLY C 1 149 ? -22.726 -2.848 -26.575 1.00 26.40 149 GLY C CA 1
ATOM 5838 C C . GLY C 1 149 ? -21.887 -1.726 -25.993 1.00 27.20 149 GLY C C 1
ATOM 5839 O O . GLY C 1 149 ? -20.945 -1.984 -25.237 1.00 27.42 149 GLY C O 1
ATOM 5840 N N . GLY C 1 150 ? -22.211 -0.479 -26.332 1.00 28.14 150 GLY C N 1
ATOM 5841 C CA . GLY C 1 150 ? -21.418 0.641 -25.860 1.00 28.89 150 GLY C CA 1
ATOM 5842 C C . GLY C 1 150 ? -21.544 0.854 -24.362 1.00 27.94 150 GLY C C 1
ATOM 5843 O O . GLY C 1 150 ? -22.566 0.543 -23.746 1.00 28.30 150 GLY C O 1
ATOM 5844 N N . VAL C 1 151 ? -20.476 1.394 -23.769 1.00 27.13 151 VAL C N 1
ATOM 5845 C CA . VAL C 1 151 ? -20.408 1.671 -22.334 1.00 26.88 151 VAL C CA 1
ATOM 5846 C C . VAL C 1 151 ? -19.996 3.122 -22.134 1.00 27.96 151 VAL C C 1
ATOM 5847 O O . VAL C 1 151 ? -18.926 3.535 -22.595 1.00 28.65 151 VAL C O 1
ATOM 5851 N N . ASN C 1 152 ? -20.821 3.882 -21.422 1.00 26.75 152 ASN C N 1
ATOM 5852 C CA . ASN C 1 152 ? -20.483 5.243 -21.026 1.00 28.10 152 ASN C CA 1
ATOM 5853 C C . ASN C 1 152 ? -20.022 5.224 -19.572 1.00 28.31 152 ASN C C 1
ATOM 5854 O O . ASN C 1 152 ? -20.797 4.861 -18.679 1.00 28.37 152 ASN C O 1
ATOM 5859 N N . LEU C 1 153 ? -18.767 5.616 -19.338 1.00 29.86 153 LEU C N 1
ATOM 5860 C CA . LEU C 1 153 ? -18.145 5.561 -18.021 1.00 26.82 153 LEU C CA 1
ATOM 5861 C C . LEU C 1 153 ? -18.213 6.911 -17.320 1.00 26.70 153 LEU C C 1
ATOM 5862 O O . LEU C 1 153 ? -18.130 7.966 -17.951 1.00 30.60 153 LEU C O 1
ATOM 5867 N N . GLY C 1 154 ? -18.332 6.866 -15.996 1.00 25.24 154 GLY C N 1
ATOM 5868 C CA . GLY C 1 154 ? -18.266 8.071 -15.194 1.00 26.82 154 GLY C CA 1
ATOM 5869 C C . GLY C 1 154 ? -17.639 7.831 -13.835 1.00 27.72 154 GLY C C 1
ATOM 5870 O O . GLY C 1 154 ? -17.818 6.763 -13.239 1.00 26.37 154 GLY C O 1
ATOM 5871 N N . TYR C 1 155 ? -16.904 8.816 -13.331 1.00 26.47 155 TYR C N 1
ATOM 5872 C CA . TYR C 1 155 ? -16.227 8.695 -12.047 1.00 27.39 155 TYR C CA 1
ATOM 5873 C C . TYR C 1 155 ? -17.165 9.131 -10.932 1.00 27.61 155 TYR C C 1
ATOM 5874 O O . TYR C 1 155 ? -17.792 10.191 -11.024 1.00 29.32 155 TYR C O 1
ATOM 5883 N N . HIS C 1 156 ? -17.253 8.325 -9.874 1.00 24.86 156 HIS C N 1
ATOM 5884 C CA . HIS C 1 156 ? -18.072 8.693 -8.725 1.00 25.42 156 HIS C CA 1
ATOM 5885 C C . HIS C 1 156 ? -17.243 9.228 -7.562 1.00 25.75 156 HIS C C 1
ATOM 5886 O O . HIS C 1 156 ? -17.474 10.351 -7.107 1.00 26.63 156 HIS C O 1
ATOM 5893 N N . SER C 1 157 ? -16.288 8.441 -7.068 1.00 24.19 157 SER C N 1
ATOM 5894 C CA . SER C 1 157 ? -15.596 8.763 -5.827 1.00 25.97 157 SER C CA 1
ATOM 5895 C C . SER C 1 157 ? -14.261 8.034 -5.786 1.00 26.36 157 SER C C 1
ATOM 5896 O O . SER C 1 157 ? -14.075 6.997 -6.427 1.00 25.17 157 SER C O 1
ATOM 5899 N N . GLY C 1 158 ? -13.338 8.584 -5.006 1.00 30.84 158 GLY C N 1
ATOM 5900 C CA . GLY C 1 158 ? -12.069 7.939 -4.779 1.00 31.54 158 GLY C CA 1
ATOM 5901 C C . GLY C 1 158 ? -10.957 8.916 -4.474 1.00 33.60 158 GLY C C 1
ATOM 5902 O O . GLY C 1 158 ? -11.178 10.120 -4.310 1.00 35.30 158 GLY C O 1
ATOM 5903 N N . PRO C 1 159 ? -9.716 8.403 -4.396 1.00 35.48 159 PRO C N 1
ATOM 5904 C CA . PRO C 1 159 ? -8.556 9.224 -4.032 1.00 39.12 159 PRO C CA 1
ATOM 5905 C C . PRO C 1 159 ? -7.840 9.842 -5.233 1.00 42.22 159 PRO C C 1
ATOM 5906 O O . PRO C 1 159 ? -6.621 9.724 -5.384 1.00 45.40 159 PRO C O 1
ATOM 5910 N N . ALA C 1 160 ? -8.595 10.508 -6.102 1.00 42.57 160 ALA C N 1
ATOM 5911 C CA . ALA C 1 160 ? -8.043 11.080 -7.322 1.00 42.33 160 ALA C CA 1
ATOM 5912 C C . ALA C 1 160 ? -8.394 12.558 -7.420 1.00 42.55 160 ALA C C 1
ATOM 5913 O O . ALA C 1 160 ? -9.529 12.953 -7.136 1.00 41.80 160 ALA C O 1
ATOM 5915 N N . ASP C 1 161 ? -7.420 13.372 -7.829 1.00 42.27 161 ASP C N 1
ATOM 5916 C CA . ASP C 1 161 ? -7.710 14.767 -8.122 1.00 42.90 161 ASP C CA 1
ATOM 5917 C C . ASP C 1 161 ? -8.484 14.865 -9.438 1.00 41.40 161 ASP C C 1
ATOM 5918 O O . ASP C 1 161 ? -8.770 13.864 -10.104 1.00 38.49 161 ASP C O 1
ATOM 5923 N N . GLU C 1 162 ? -8.826 16.099 -9.816 1.00 44.89 162 GLU C N 1
ATOM 5924 C CA . GLU C 1 162 ? -9.649 16.310 -11.004 1.00 45.98 162 GLU C CA 1
ATOM 5925 C C . GLU C 1 162 ? -8.977 15.762 -12.259 1.00 44.43 162 GLU C C 1
ATOM 5926 O O . GLU C 1 162 ? -9.632 15.128 -13.094 1.00 43.97 162 GLU C O 1
ATOM 5932 N N . ARG C 1 163 ? -7.670 15.990 -12.409 1.00 44.30 163 ARG C N 1
ATOM 5933 C CA . ARG C 1 163 ? -6.969 15.485 -13.586 1.00 42.89 163 ARG C CA 1
ATOM 5934 C C . ARG C 1 163 ? -6.920 13.961 -13.589 1.00 42.13 163 ARG C C 1
ATOM 5935 O O . ARG C 1 163 ? -7.186 13.320 -14.613 1.00 40.65 163 ARG C O 1
ATOM 5943 N N . ARG C 1 164 ? -6.575 13.365 -12.447 1.00 40.81 164 ARG C N 1
ATOM 5944 C CA . ARG C 1 164 ? -6.497 11.911 -12.360 1.00 41.50 164 ARG C CA 1
ATOM 5945 C C . ARG C 1 164 ? -7.860 11.262 -12.563 1.00 41.37 164 ARG C C 1
ATOM 5946 O O . ARG C 1 164 ? -7.946 10.149 -13.098 1.00 41.79 164 ARG C O 1
ATOM 5954 N N . ARG C 1 165 ? -8.934 11.940 -12.154 1.00 38.46 165 ARG C N 1
ATOM 5955 C CA . ARG C 1 165 ? -10.273 11.403 -12.371 1.00 38.03 165 ARG C CA 1
ATOM 5956 C C . ARG C 1 165 ? -10.573 11.271 -13.858 1.00 37.12 165 ARG C C 1
ATOM 5957 O O . ARG C 1 165 ? -10.985 10.202 -14.327 1.00 35.74 165 ARG C O 1
ATOM 5965 N N . ARG C 1 166 ? -10.372 12.351 -14.618 1.00 37.01 166 ARG C N 1
ATOM 5966 C CA . ARG C 1 166 ? -10.572 12.286 -16.062 1.00 39.42 166 ARG C CA 1
ATOM 5967 C C . ARG C 1 166 ? -9.675 11.225 -16.685 1.00 38.44 166 ARG C C 1
ATOM 5968 O O . ARG C 1 166 ? -10.092 10.494 -17.592 1.00 38.25 166 ARG C O 1
ATOM 5976 N N . GLU C 1 167 ? -8.443 11.120 -16.190 1.00 37.30 167 GLU C N 1
ATOM 5977 C CA . GLU C 1 167 ? -7.501 10.120 -16.679 1.00 39.46 167 GLU C CA 1
ATOM 5978 C C . GLU C 1 167 ? -8.041 8.708 -16.479 1.00 38.12 167 GLU C C 1
ATOM 5979 O O . GLU C 1 167 ? -8.009 7.877 -17.395 1.00 37.11 167 GLU C O 1
ATOM 5985 N N . ILE C 1 168 ? -8.530 8.417 -15.273 1.00 36.18 168 ILE C N 1
ATOM 5986 C CA . ILE C 1 168 ? -9.000 7.070 -14.968 1.00 34.03 168 ILE C CA 1
ATOM 5987 C C . ILE C 1 168 ? -10.211 6.718 -15.823 1.00 33.50 168 ILE C C 1
ATOM 5988 O O . ILE C 1 168 ? -10.311 5.606 -16.354 1.00 33.59 168 ILE C O 1
ATOM 5993 N N . VAL C 1 169 ? -11.137 7.664 -15.993 1.00 32.07 169 VAL C N 1
ATOM 5994 C CA . VAL C 1 169 ? -12.302 7.389 -16.828 1.00 31.81 169 VAL C CA 1
ATOM 5995 C C . VAL C 1 169 ? -11.879 7.141 -18.272 1.00 32.80 169 VAL C C 1
ATOM 5996 O O . VAL C 1 169 ? -12.399 6.237 -18.935 1.00 33.18 169 VAL C O 1
ATOM 6000 N N . GLU C 1 170 ? -10.917 7.921 -18.775 1.00 34.10 170 GLU C N 1
ATOM 6001 C CA . GLU C 1 170 ? -10.413 7.685 -20.126 1.00 37.55 170 GLU C CA 1
ATOM 6002 C C . GLU C 1 170 ? -9.741 6.321 -20.239 1.00 36.96 170 GLU C C 1
ATOM 6003 O O . GLU C 1 170 ? -9.910 5.621 -21.244 1.00 37.03 170 GLU C O 1
ATOM 6009 N N . GLU C 1 171 ? -8.973 5.928 -19.219 1.00 35.32 171 GLU C N 1
ATOM 6010 C CA . GLU C 1 171 ? -8.334 4.615 -19.236 1.00 35.75 171 GLU C CA 1
ATOM 6011 C C . GLU C 1 171 ? -9.370 3.500 -19.324 1.00 34.82 171 GLU C C 1
ATOM 6012 O O . GLU C 1 171 ? -9.220 2.555 -20.108 1.00 33.80 171 GLU C O 1
ATOM 6018 N N . GLY C 1 172 ? -10.429 3.590 -18.51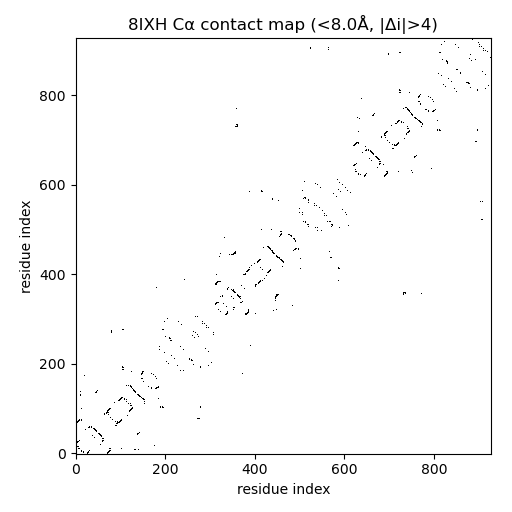9 1.00 34.67 172 GLY C N 1
ATOM 6019 C CA . GLY C 1 172 ? -11.490 2.602 -18.606 1.00 34.16 172 GLY C CA 1
ATOM 6020 C C . GLY C 1 172 ? -12.156 2.602 -19.966 1.00 34.19 172 GLY C C 1
ATOM 6021 O O . GLY C 1 172 ? -12.363 1.548 -20.570 1.00 34.16 172 GLY C O 1
ATOM 6022 N N . ALA C 1 173 ? -12.489 3.793 -20.473 1.00 36.83 173 ALA C N 1
ATOM 6023 C CA . ALA C 1 173 ? -13.084 3.892 -21.801 1.00 35.96 173 ALA C CA 1
ATOM 6024 C C . ALA C 1 173 ? -12.162 3.299 -22.856 1.00 35.73 173 ALA C C 1
ATOM 6025 O O . ALA C 1 173 ? -12.627 2.660 -23.808 1.00 34.38 173 ALA C O 1
ATOM 6027 N N . ALA C 1 174 ? -10.847 3.482 -22.689 1.00 36.71 174 ALA C N 1
ATOM 6028 C CA . ALA C 1 174 ? -9.884 2.949 -23.649 1.00 36.74 174 ALA C CA 1
ATOM 6029 C C . ALA C 1 174 ? -9.886 1.425 -23.660 1.00 36.52 174 ALA C C 1
ATOM 6030 O O . ALA C 1 174 ? -9.787 0.811 -24.727 1.00 36.87 174 ALA C O 1
ATOM 6032 N N . LEU C 1 175 ? -9.993 0.798 -22.484 1.00 37.47 175 LEU C N 1
ATOM 6033 C CA . LEU C 1 175 ? -10.056 -0.661 -22.412 1.00 37.15 175 LEU C CA 1
ATOM 6034 C C . LEU C 1 175 ? -11.140 -1.213 -23.330 1.00 35.81 175 LEU C C 1
ATOM 6035 O O . LEU C 1 175 ? -10.906 -2.156 -24.094 1.00 36.14 175 LEU C O 1
ATOM 6040 N N . PHE C 1 176 ? -12.336 -0.625 -23.273 1.00 34.64 176 PHE C N 1
ATOM 6041 C CA . PHE C 1 176 ? -13.429 -1.098 -24.113 1.00 32.77 176 PHE C CA 1
ATOM 6042 C C . PHE C 1 176 ? -13.204 -0.742 -25.576 1.00 33.23 176 PHE C C 1
ATOM 6043 O O . PHE C 1 176 ? -13.425 -1.579 -26.459 1.00 33.52 176 PHE C O 1
ATOM 6051 N N . ARG C 1 177 ? -12.757 0.488 -25.854 1.00 34.35 177 ARG C N 1
ATOM 6052 C CA . ARG C 1 177 ? -12.482 0.885 -27.235 1.00 37.05 177 ARG C CA 1
ATOM 6053 C C . ARG C 1 177 ? -11.441 -0.029 -27.870 1.00 36.34 177 ARG C C 1
ATOM 6054 O O . ARG C 1 177 ? -11.612 -0.493 -29.004 1.00 36.60 177 ARG C O 1
ATOM 6062 N N . GLU C 1 178 ? -10.359 -0.312 -27.145 1.00 36.48 178 GLU C N 1
ATOM 6063 C CA . GLU C 1 178 ? -9.322 -1.210 -27.639 1.00 39.44 178 GLU C CA 1
ATOM 6064 C C . GLU C 1 178 ? -9.815 -2.637 -27.833 1.00 39.24 178 GLU C C 1
ATOM 6065 O O . GLU C 1 178 ? -9.105 -3.440 -28.450 1.00 40.25 178 GLU C O 1
ATOM 6071 N N . SER C 1 179 ? -10.994 -2.976 -27.318 1.00 36.56 179 SER C N 1
ATOM 6072 C CA . SER C 1 179 ? -11.559 -4.310 -27.457 1.00 36.54 179 SER C CA 1
ATOM 6073 C C . SER C 1 179 ? -12.627 -4.380 -28.536 1.00 36.02 179 SER C C 1
ATOM 6074 O O . SER C 1 179 ? -13.324 -5.395 -28.638 1.00 36.51 179 SER C O 1
ATOM 6077 N N . GLY C 1 180 ? -12.778 -3.324 -29.331 1.00 34.14 180 GLY C N 1
ATOM 6078 C CA . GLY C 1 180 ? -13.780 -3.296 -30.372 1.00 37.94 180 GLY C CA 1
ATOM 6079 C C . GLY C 1 180 ? -15.143 -2.813 -29.942 1.00 35.51 180 GLY C C 1
ATOM 6080 O O . GLY C 1 180 ? -16.121 -3.066 -30.653 1.00 36.25 180 GLY C O 1
ATOM 6081 N N . LEU C 1 181 ? -15.246 -2.119 -28.810 1.00 35.28 181 LEU C N 1
ATOM 6082 C CA . LEU C 1 181 ? -16.521 -1.648 -28.294 1.00 34.95 181 LEU C CA 1
ATOM 6083 C C . LEU C 1 181 ? -16.572 -0.126 -28.280 1.00 37.72 181 LEU C C 1
ATOM 6084 O O . LEU C 1 181 ? -15.552 0.549 -28.110 1.00 38.70 181 LEU C O 1
ATOM 6089 N N . GLU C 1 182 ? -17.781 0.401 -28.457 1.00 35.13 182 GLU C N 1
ATOM 6090 C CA . GLU C 1 182 ? -18.036 1.820 -28.260 1.00 38.09 182 GLU C CA 1
ATOM 6091 C C . GLU C 1 182 ? -17.891 2.174 -26.786 1.00 36.32 182 GLU C C 1
ATOM 6092 O O . GLU C 1 182 ? -18.397 1.466 -25.913 1.00 33.30 182 GLU C O 1
ATOM 6098 N N . SER C 1 183 ? -17.205 3.280 -26.501 1.00 35.83 183 SER C N 1
ATOM 6099 C CA . SER C 1 183 ? -17.110 3.720 -25.116 1.00 36.69 183 SER C CA 1
ATOM 6100 C C . SER C 1 183 ? -16.830 5.213 -25.066 1.00 36.69 183 SER C C 1
ATOM 6101 O O . SER C 1 183 ? -16.028 5.728 -25.848 1.00 38.23 183 SER C O 1
ATOM 6104 N N . THR C 1 184 ? -17.484 5.892 -24.127 1.00 32.83 184 THR C N 1
ATOM 6105 C CA . THR C 1 184 ? -17.387 7.337 -23.970 1.00 35.66 184 THR C CA 1
ATOM 6106 C C . THR C 1 184 ? -17.138 7.669 -22.506 1.00 33.09 184 THR C C 1
ATOM 6107 O O . THR C 1 184 ? -17.837 7.159 -21.625 1.00 30.11 184 THR C O 1
ATOM 6111 N N . ALA C 1 185 ? -16.144 8.515 -22.249 1.00 32.91 185 ALA C N 1
ATOM 6112 C CA . ALA C 1 185 ? -15.913 9.035 -20.906 1.00 34.65 185 ALA C CA 1
ATOM 6113 C C . ALA C 1 185 ? -16.891 10.174 -20.643 1.00 35.75 185 ALA C C 1
ATOM 6114 O O . ALA C 1 185 ? -16.840 11.210 -21.313 1.00 39.26 185 ALA C O 1
ATOM 6116 N N . MET C 1 186 ? -17.785 9.980 -19.678 1.00 32.19 186 MET C N 1
ATOM 6117 C CA . MET C 1 186 ? -18.804 10.973 -19.362 1.00 33.61 186 MET C CA 1
ATOM 6118 C C . MET C 1 186 ? -18.297 11.951 -18.306 1.00 35.56 186 MET C C 1
ATOM 6119 O O . MET C 1 186 ? -17.616 11.546 -17.358 1.00 33.51 186 MET C O 1
ATOM 6124 N N . PRO C 1 187 ? -18.634 13.235 -18.449 1.00 39.08 187 PRO C N 1
ATOM 6125 C CA . PRO C 1 187 ? -18.209 14.216 -17.443 1.00 39.43 187 PRO C CA 1
ATOM 6126 C C . PRO C 1 187 ? -18.999 14.133 -16.150 1.00 36.32 187 PRO C C 1
ATOM 6127 O O . PRO C 1 187 ? -18.500 14.583 -15.111 1.00 33.76 187 PRO C O 1
ATOM 6131 N N . ASP C 1 188 ? -20.205 13.563 -16.177 1.00 33.06 188 ASP C N 1
ATOM 6132 C CA . ASP C 1 188 ? -21.116 13.576 -15.036 1.00 32.49 188 ASP C CA 1
ATOM 6133 C C . ASP C 1 188 ? -21.803 12.218 -14.962 1.00 30.39 188 ASP C C 1
ATOM 6134 O O . ASP C 1 188 ? -22.664 11.911 -15.794 1.00 29.17 188 ASP C O 1
ATOM 6139 N N . LEU C 1 189 ? -21.439 11.418 -13.955 1.00 27.74 189 LEU C N 1
ATOM 6140 C CA . LEU C 1 189 ? -21.989 10.071 -13.837 1.00 27.11 189 LEU C CA 1
ATOM 6141 C C . LEU C 1 189 ? -23.481 10.108 -13.527 1.00 27.88 189 LEU C C 1
ATOM 6142 O O . LEU C 1 189 ? -24.269 9.360 -14.120 1.00 25.57 189 LEU C O 1
ATOM 6147 N N . GLU C 1 190 ? -23.887 10.965 -12.589 1.00 27.96 190 GLU C N 1
ATOM 6148 C CA . GLU C 1 190 ? -25.298 11.030 -12.222 1.00 28.03 190 GLU C CA 1
ATOM 6149 C C . GLU C 1 190 ? -26.156 11.445 -13.413 1.00 27.88 190 GLU C C 1
ATOM 6150 O O . GLU C 1 190 ? -27.239 10.891 -13.632 1.00 29.10 190 GLU C O 1
ATOM 6156 N N . GLN C 1 191 ? -25.681 12.413 -14.199 1.00 27.10 191 GLN C N 1
ATOM 6157 C CA . GLN C 1 191 ? -26.369 12.777 -15.434 1.00 30.05 191 GLN C CA 1
ATOM 6158 C C . GLN C 1 191 ? -26.494 11.579 -16.366 1.00 29.93 191 GLN C C 1
ATOM 6159 O O . GLN C 1 191 ? -27.553 11.349 -16.966 1.00 26.71 191 GLN C O 1
ATOM 6165 N N . ALA C 1 192 ? -25.422 10.798 -16.492 1.00 28.92 192 ALA C N 1
ATOM 6166 C CA . ALA C 1 192 ? -25.458 9.625 -17.355 1.00 28.01 192 ALA C CA 1
ATOM 6167 C C . ALA C 1 192 ? -26.448 8.587 -16.837 1.00 28.13 192 ALA C C 1
ATOM 6168 O O . ALA C 1 192 ? -27.124 7.918 -17.631 1.00 26.96 192 ALA C O 1
ATOM 6170 N N . ARG C 1 193 ? -26.557 8.441 -15.511 1.00 25.49 193 ARG C N 1
ATOM 6171 C CA . ARG C 1 193 ? -27.502 7.478 -14.949 1.00 23.14 193 ARG C CA 1
ATOM 6172 C C . ARG C 1 193 ? -28.946 7.898 -15.212 1.00 23.71 193 ARG C C 1
ATOM 6173 O O . ARG C 1 193 ? -29.799 7.055 -15.514 1.00 23.18 193 ARG C O 1
ATOM 6181 N N . TRP C 1 194 ? -29.237 9.195 -15.098 1.00 23.42 194 TRP C N 1
ATOM 6182 C CA . TRP C 1 194 ? -30.575 9.677 -15.425 1.00 25.88 194 TRP C CA 1
ATOM 6183 C C . TRP C 1 194 ? -30.923 9.413 -16.888 1.00 27.22 194 TRP C C 1
ATOM 6184 O O . TRP C 1 194 ? -32.083 9.129 -17.207 1.00 26.52 194 TRP C O 1
ATOM 6195 N N . GLN C 1 195 ? -29.935 9.494 -17.787 1.00 26.08 195 GLN C N 1
ATOM 6196 C CA . GLN C 1 195 ? -30.188 9.246 -19.207 1.00 27.48 195 GLN C CA 1
ATOM 6197 C C . GLN C 1 195 ? -30.575 7.793 -19.455 1.00 25.55 195 GLN C C 1
ATOM 6198 O O . GLN C 1 195 ? -31.554 7.513 -20.157 1.00 27.43 195 GLN C O 1
ATOM 6204 N N . LYS C 1 196 ? -29.807 6.850 -18.902 1.00 24.24 196 LYS C N 1
ATOM 6205 C CA . LYS C 1 196 ? -30.128 5.438 -19.089 1.00 25.81 196 LYS C CA 1
ATOM 6206 C C . LYS C 1 196 ? -31.454 5.072 -18.427 1.00 23.61 196 LYS C C 1
ATOM 6207 O O . LYS C 1 196 ? -32.129 4.142 -18.881 1.00 23.04 196 LYS C O 1
ATOM 6213 N N . LEU C 1 197 ? -31.843 5.789 -17.364 1.00 23.84 197 LEU C N 1
ATOM 6214 C CA . LEU C 1 197 ? -33.134 5.537 -16.717 1.00 23.07 197 LEU C CA 1
ATOM 6215 C C . LEU C 1 197 ? -34.292 5.770 -17.678 1.00 23.66 197 LEU C C 1
ATOM 6216 O O . LEU C 1 197 ? -35.318 5.077 -17.610 1.00 22.96 197 LEU C O 1
ATOM 6221 N N . VAL C 1 198 ? -34.159 6.763 -18.562 1.00 24.63 198 VAL C N 1
ATOM 6222 C CA . VAL C 1 198 ? -35.223 7.058 -19.516 1.00 24.57 198 VAL C CA 1
ATOM 6223 C C . VAL C 1 198 ? -35.535 5.834 -20.365 1.00 24.78 198 VAL C C 1
ATOM 6224 O O . VAL C 1 198 ? -36.677 5.651 -20.800 1.00 24.59 198 VAL C O 1
ATOM 6228 N N . TRP C 1 199 ? -34.552 4.955 -20.584 1.00 27.05 199 TRP C N 1
ATOM 6229 C CA . TRP C 1 199 ? -34.845 3.724 -21.310 1.00 27.07 199 TRP C CA 1
ATOM 6230 C C . TRP C 1 199 ? -35.310 2.599 -20.386 1.00 25.93 199 TRP C C 1
ATOM 6231 O O . TRP C 1 199 ? -36.316 1.942 -20.669 1.00 24.67 199 TRP C O 1
ATOM 6242 N N . ASN C 1 200 ? -34.596 2.364 -19.280 1.00 24.59 200 ASN C N 1
ATOM 6243 C CA . ASN C 1 200 ? -34.882 1.187 -18.462 1.00 22.91 200 ASN C CA 1
ATOM 6244 C C . ASN C 1 200 ? -36.246 1.289 -17.781 1.00 23.40 200 ASN C C 1
ATOM 6245 O O . ASN C 1 200 ? -36.973 0.293 -17.695 1.00 23.48 200 ASN C O 1
ATOM 6250 N N . ILE C 1 201 ? -36.615 2.477 -17.295 1.00 20.33 201 ILE C N 1
ATOM 6251 C CA . ILE C 1 201 ? -37.868 2.611 -16.540 1.00 20.54 201 ILE C CA 1
ATOM 6252 C C . ILE C 1 201 ? -39.083 2.179 -17.354 1.00 20.98 201 ILE C C 1
ATOM 6253 O O . ILE C 1 201 ? -39.847 1.323 -16.872 1.00 20.78 201 ILE C O 1
ATOM 6258 N N . PRO C 1 202 ? -39.323 2.686 -18.586 1.00 20.93 202 PRO C N 1
ATOM 6259 C CA . PRO C 1 202 ? -40.460 2.169 -19.361 1.00 23.38 202 PRO C CA 1
ATOM 6260 C C . PRO C 1 202 ? -40.278 0.731 -19.824 1.00 23.75 202 PRO C C 1
ATOM 6261 O O . PRO C 1 202 ? -41.157 -0.101 -19.584 1.00 24.42 202 PRO C O 1
ATOM 6265 N N . TYR C 1 203 ? -39.147 0.413 -20.465 1.00 24.47 203 TYR C N 1
ATOM 6266 C CA . TYR C 1 203 ? -39.052 -0.855 -21.185 1.00 24.43 203 TYR C CA 1
ATOM 6267 C C . TYR C 1 203 ? -38.895 -2.043 -20.240 1.00 25.39 203 TYR C C 1
ATOM 6268 O O . TYR C 1 203 ? -39.511 -3.091 -20.460 1.00 24.88 203 TYR C O 1
ATOM 6277 N N . ASN C 1 204 ? -38.055 -1.922 -19.206 1.00 26.10 204 ASN C N 1
ATOM 6278 C CA . ASN C 1 204 ? -37.910 -3.025 -18.257 1.00 24.98 204 ASN C CA 1
ATOM 6279 C C . ASN C 1 204 ? -39.250 -3.368 -17.619 1.00 25.38 204 ASN C C 1
ATOM 6280 O O . ASN C 1 204 ? -39.699 -4.520 -17.666 1.00 24.30 204 ASN C O 1
ATOM 6285 N N . GLY C 1 205 ? -39.912 -2.367 -17.037 1.00 24.32 205 GLY C N 1
ATOM 6286 C CA . GLY C 1 205 ? -41.148 -2.624 -16.311 1.00 26.34 205 GLY C CA 1
ATOM 6287 C C . GLY C 1 205 ? -42.295 -3.065 -17.199 1.00 26.74 205 GLY C C 1
ATOM 6288 O O . GLY C 1 205 ? -43.019 -4.005 -16.862 1.00 27.60 205 GLY C O 1
ATOM 6289 N N . LEU C 1 206 ? -42.479 -2.400 -18.345 1.00 25.26 206 LEU C N 1
ATOM 6290 C CA . LEU C 1 206 ? -43.600 -2.746 -19.218 1.00 25.17 206 LEU C CA 1
ATOM 6291 C C . LEU C 1 206 ? -43.409 -4.106 -19.870 1.00 25.95 206 LEU C C 1
ATOM 6292 O O . LEU C 1 206 ? -44.395 -4.790 -20.170 1.00 25.86 206 LEU C O 1
ATOM 6297 N N . SER C 1 207 ? -42.157 -4.514 -20.105 1.00 28.01 207 SER C N 1
ATOM 6298 C CA . SER C 1 207 ? -41.916 -5.848 -20.647 1.00 27.94 207 SER C CA 1
ATOM 6299 C C . SER C 1 207 ? -42.410 -6.920 -19.685 1.00 28.44 207 SER C C 1
ATOM 6300 O O . SER C 1 207 ? -42.949 -7.948 -20.110 1.00 26.72 207 SER C O 1
ATOM 6303 N N . VAL C 1 208 ? -42.241 -6.693 -18.381 1.00 26.82 208 VAL C N 1
ATOM 6304 C CA . VAL C 1 208 ? -42.805 -7.610 -17.395 1.00 28.09 208 VAL C CA 1
ATOM 6305 C C . VAL C 1 208 ? -44.316 -7.432 -17.313 1.00 28.88 208 VAL C C 1
ATOM 6306 O O . VAL C 1 208 ? -45.080 -8.399 -17.410 1.00 28.92 208 VAL C O 1
ATOM 6310 N N . LEU C 1 209 ? -44.765 -6.187 -17.136 1.00 25.65 209 LEU C N 1
ATOM 6311 C CA . LEU C 1 209 ? -46.182 -5.925 -16.893 1.00 28.51 209 LEU C CA 1
ATOM 6312 C C . LEU C 1 209 ? -47.044 -6.385 -18.064 1.00 29.15 209 LEU C C 1
ATOM 6313 O O . LEU C 1 209 ? -48.071 -7.048 -17.874 1.00 30.39 209 LEU C O 1
ATOM 6318 N N . LEU C 1 210 ? -46.640 -6.046 -19.284 1.00 27.37 210 LEU C N 1
ATOM 6319 C CA . LEU C 1 210 ? -47.397 -6.405 -20.474 1.00 29.09 210 LEU C CA 1
ATOM 6320 C C . LEU C 1 210 ? -46.936 -7.716 -21.096 1.00 29.94 210 LEU C C 1
ATOM 6321 O O . LEU C 1 210 ? -47.421 -8.076 -22.173 1.00 31.10 210 LEU C O 1
ATOM 6326 N N . LYS C 1 211 ? -46.013 -8.429 -20.446 1.00 34.16 211 LYS C N 1
ATOM 6327 C CA . LYS C 1 211 ? -45.530 -9.730 -20.911 1.00 36.74 211 LYS C CA 1
ATOM 6328 C C . LYS C 1 211 ? -45.118 -9.677 -22.382 1.00 34.38 211 LYS C C 1
ATOM 6329 O O . LYS C 1 211 ? -45.531 -10.500 -23.202 1.00 33.01 211 LYS C O 1
ATOM 6335 N N . SER C 1 212 ? -44.279 -8.700 -22.717 1.00 33.01 212 SER C N 1
ATOM 6336 C CA . SER C 1 212 ? -43.992 -8.435 -24.117 1.00 34.51 212 SER C CA 1
ATOM 6337 C C . SER C 1 212 ? -42.542 -7.989 -24.267 1.00 34.58 212 SER C C 1
ATOM 6338 O O . SER C 1 212 ? -41.838 -7.737 -23.289 1.00 34.02 212 SER C O 1
ATOM 6341 N N . SER C 1 213 ? -42.102 -7.908 -25.514 1.00 37.15 213 SER C N 1
ATOM 6342 C CA . SER C 1 213 ? -40.751 -7.519 -25.877 1.00 35.35 213 SER C CA 1
ATOM 6343 C C . SER C 1 213 ? -40.797 -6.154 -26.560 1.00 34.04 213 SER C C 1
ATOM 6344 O O . SER C 1 213 ? -41.858 -5.529 -26.667 1.00 35.50 213 SER C O 1
ATOM 6347 N N . THR C 1 214 ? -39.638 -5.686 -27.034 1.00 33.68 214 THR C N 1
ATOM 6348 C CA . THR C 1 214 ? -39.560 -4.316 -27.533 1.00 33.75 214 THR C CA 1
ATOM 6349 C C . THR C 1 214 ? -40.363 -4.132 -28.816 1.00 38.00 214 THR C C 1
ATOM 6350 O O . THR C 1 214 ? -41.002 -3.089 -29.003 1.00 39.57 214 THR C O 1
ATOM 6354 N N . ALA C 1 215 ? -40.334 -5.120 -29.718 1.00 34.89 215 ALA C N 1
ATOM 6355 C CA . ALA C 1 215 ? -40.997 -4.943 -31.008 1.00 36.18 215 ALA C CA 1
ATOM 6356 C C . ALA C 1 215 ? -42.505 -4.780 -30.865 1.00 36.45 215 ALA C C 1
ATOM 6357 O O . ALA C 1 215 ? -43.044 -3.788 -31.388 1.00 37.09 215 ALA C O 1
ATOM 6359 N N . PRO C 1 216 ? -43.243 -5.668 -30.179 1.00 36.19 216 PRO C N 1
ATOM 6360 C CA . PRO C 1 216 ? -44.688 -5.410 -30.016 1.00 38.03 216 PRO C CA 1
ATOM 6361 C C . PRO C 1 216 ? -44.981 -4.119 -29.272 1.00 35.71 216 PRO C C 1
ATOM 6362 O O . PRO C 1 216 ? -45.956 -3.430 -29.600 1.00 35.77 216 PRO C O 1
ATOM 6366 N N . LEU C 1 217 ? -44.154 -3.766 -28.282 1.00 31.00 217 LEU C N 1
ATOM 6367 C CA . LEU C 1 217 ? -44.376 -2.533 -27.534 1.00 33.38 217 LEU C CA 1
ATOM 6368 C C . LEU C 1 217 ? -44.241 -1.307 -28.430 1.00 34.38 217 LEU C C 1
ATOM 6369 O O . LEU C 1 217 ? -44.956 -0.314 -28.247 1.00 34.28 217 LEU C O 1
ATOM 6374 N N . MET C 1 218 ? -43.320 -1.348 -29.394 1.00 33.45 218 MET C N 1
ATOM 6375 C CA . MET C 1 218 ? -43.165 -0.220 -30.305 1.00 33.49 218 MET C CA 1
ATOM 6376 C C . MET C 1 218 ? -44.182 -0.266 -31.434 1.00 35.26 218 MET C C 1
ATOM 6377 O O . MET C 1 218 ? -44.522 0.778 -31.998 1.00 36.01 218 MET C O 1
ATOM 6382 N N . ALA C 1 219 ? -44.669 -1.459 -31.774 1.00 34.19 219 ALA C N 1
ATOM 6383 C CA . ALA C 1 219 ? -45.619 -1.588 -32.874 1.00 36.57 219 ALA C CA 1
ATOM 6384 C C . ALA C 1 219 ? -47.011 -1.091 -32.495 1.00 36.77 219 ALA C C 1
ATOM 6385 O O . ALA C 1 219 ? -47.784 -0.691 -33.375 1.00 38.27 219 ALA C O 1
ATOM 6387 N N . ASN C 1 220 ? -47.358 -1.105 -31.209 1.00 34.30 220 ASN C N 1
ATOM 6388 C CA . ASN C 1 220 ? -48.712 -0.759 -30.789 1.00 34.13 220 ASN C CA 1
ATOM 6389 C C . ASN C 1 220 ? -48.788 0.713 -30.400 1.00 34.76 220 ASN C C 1
ATOM 6390 O O . ASN C 1 220 ? -47.962 1.199 -29.622 1.00 31.40 220 ASN C O 1
ATOM 6395 N N . ALA C 1 221 ? -49.806 1.408 -30.923 1.00 34.31 221 ALA C N 1
ATOM 6396 C CA . ALA C 1 221 ? -49.896 2.854 -30.735 1.00 33.88 221 ALA C CA 1
ATOM 6397 C C . ALA C 1 221 ? -50.087 3.226 -29.269 1.00 32.07 221 ALA C C 1
ATOM 6398 O O . ALA C 1 221 ? -49.581 4.258 -28.813 1.00 30.76 221 ALA C O 1
ATOM 6400 N N . ASP C 1 222 ? -50.828 2.410 -28.516 1.00 30.94 222 ASP C N 1
ATOM 6401 C CA . ASP C 1 222 ? -51.103 2.753 -27.124 1.00 29.11 222 ASP C CA 1
ATOM 6402 C C . ASP C 1 222 ? -49.894 2.495 -26.236 1.00 29.15 222 ASP C C 1
ATOM 6403 O O . ASP C 1 222 ? -49.576 3.312 -25.363 1.00 26.15 222 ASP C O 1
ATOM 6408 N N . SER C 1 223 ? -49.218 1.359 -26.427 1.00 28.81 223 SER C N 1
ATOM 6409 C CA . SER C 1 223 ? -48.005 1.106 -25.659 1.00 30.63 223 SER C CA 1
ATOM 6410 C C . SER C 1 223 ? -46.913 2.099 -26.028 1.00 29.24 223 SER C C 1
ATOM 6411 O O . SER C 1 223 ? -46.155 2.546 -25.159 1.00 28.46 223 SER C O 1
ATOM 6414 N N . ARG C 1 224 ? -46.825 2.465 -27.310 1.00 29.77 224 ARG C N 1
ATOM 6415 C CA . ARG C 1 224 ? -45.834 3.453 -27.728 1.00 30.92 224 ARG C CA 1
ATOM 6416 C C . ARG C 1 224 ? -46.101 4.803 -27.073 1.00 31.16 224 ARG C C 1
ATOM 6417 O O . ARG C 1 224 ? -45.177 5.451 -26.559 1.00 29.55 224 ARG C O 1
ATOM 6425 N N . SER C 1 225 ? -47.368 5.241 -27.085 1.00 27.74 225 SER C N 1
ATOM 6426 C CA . SER C 1 225 ? -47.749 6.477 -26.405 1.00 28.23 225 SER C CA 1
ATOM 6427 C C . SER C 1 225 ? -47.428 6.415 -24.917 1.00 27.44 225 SER C C 1
ATOM 6428 O O . SER C 1 225 ? -46.933 7.390 -24.339 1.00 28.02 225 SER C O 1
ATOM 6431 N N . LEU C 1 226 ? -47.725 5.283 -24.276 1.00 25.14 226 LEU C N 1
ATOM 6432 C CA . LEU C 1 226 ? -47.415 5.129 -22.858 1.00 23.95 226 LEU C CA 1
ATOM 6433 C C . LEU C 1 226 ? -45.911 5.220 -22.603 1.00 25.85 226 LEU C C 1
ATOM 6434 O O . LEU C 1 226 ? -45.471 5.842 -21.627 1.00 24.83 226 LEU C O 1
ATOM 6439 N N . ILE C 1 227 ? -45.106 4.596 -23.466 1.00 26.15 227 ILE C N 1
ATOM 6440 C CA . ILE C 1 227 ? -43.657 4.634 -23.282 1.00 26.58 227 ILE C CA 1
ATOM 6441 C C . ILE C 1 227 ? -43.148 6.072 -23.340 1.00 27.82 227 ILE C C 1
ATOM 6442 O O . ILE C 1 227 ? -42.335 6.496 -22.505 1.00 28.04 227 ILE C O 1
ATOM 6447 N N . GLU C 1 228 ? -43.640 6.851 -24.309 1.00 28.20 228 GLU C N 1
ATOM 6448 C CA . GLU C 1 228 ? -43.233 8.247 -24.428 1.00 30.09 228 GLU C CA 1
ATOM 6449 C C . GLU C 1 228 ? -43.611 9.049 -23.188 1.00 29.51 228 GLU C C 1
ATOM 6450 O O . GLU C 1 228 ? -42.809 9.850 -22.694 1.00 28.66 228 GLU C O 1
ATOM 6456 N N . ALA C 1 229 ? -44.829 8.852 -22.673 1.00 27.58 229 ALA C N 1
ATOM 6457 C CA . ALA C 1 229 ? -45.263 9.612 -21.502 1.00 27.99 229 ALA C CA 1
ATOM 6458 C C . ALA C 1 229 ? -44.430 9.269 -20.274 1.00 27.39 229 ALA C C 1
ATOM 6459 O O . ALA C 1 229 ? -44.137 10.148 -19.453 1.00 25.85 229 ALA C O 1
ATOM 6461 N N . ILE C 1 230 ? -44.050 7.996 -20.124 1.00 26.33 230 ILE C N 1
ATOM 6462 C CA . ILE C 1 230 ? -43.166 7.607 -19.029 1.00 24.57 230 ILE C CA 1
ATOM 6463 C C . ILE C 1 230 ? -41.786 8.225 -19.215 1.00 26.41 230 ILE C C 1
ATOM 6464 O O . ILE C 1 230 ? -41.168 8.695 -18.251 1.00 26.82 230 ILE C O 1
ATOM 6469 N N . MET C 1 231 ? -41.285 8.242 -20.454 1.00 25.06 231 MET C N 1
ATOM 6470 C CA . MET C 1 231 ? -39.999 8.877 -20.716 1.00 26.10 231 MET C CA 1
ATOM 6471 C C . MET C 1 231 ? -40.018 10.341 -20.297 1.00 26.77 231 MET C C 1
ATOM 6472 O O . MET C 1 231 ? -39.054 10.836 -19.702 1.00 26.78 231 MET C O 1
ATOM 6477 N N . GLU C 1 232 ? -41.115 11.044 -20.585 1.00 26.01 232 GLU C N 1
ATOM 6478 C CA . GLU C 1 232 ? -41.197 12.456 -20.228 1.00 27.00 232 GLU C CA 1
ATOM 6479 C C . GLU C 1 232 ? -41.288 12.650 -18.721 1.00 26.76 232 GLU C C 1
ATOM 6480 O O . GLU C 1 232 ? -40.834 13.678 -18.206 1.00 26.74 232 GLU C O 1
ATOM 6486 N N . GLU C 1 233 ? -41.867 11.685 -18.000 1.00 24.47 233 GLU C N 1
ATOM 6487 C CA . GLU C 1 233 ? -41.838 11.747 -16.542 1.00 23.30 233 GLU C CA 1
ATOM 6488 C C . GLU C 1 233 ? -40.407 11.651 -16.020 1.00 23.56 233 GLU C C 1
ATOM 6489 O O . GLU C 1 233 ? -40.018 12.395 -15.113 1.00 24.16 233 GLU C O 1
ATOM 6495 N N . VAL C 1 234 ? -39.609 10.739 -16.582 1.00 23.96 234 VAL C N 1
ATOM 6496 C CA . VAL C 1 234 ? -38.232 10.569 -16.123 1.00 25.11 234 VAL C CA 1
ATOM 6497 C C . VAL C 1 234 ? -37.398 11.794 -16.469 1.00 26.05 234 VAL C C 1
ATOM 6498 O O . VAL C 1 234 ? -36.604 12.275 -15.650 1.00 25.94 234 VAL C O 1
ATOM 6502 N N . ILE C 1 235 ? -37.563 12.314 -17.686 1.00 26.54 235 ILE C N 1
ATOM 6503 C CA . ILE C 1 235 ? -36.848 13.518 -18.094 1.00 26.85 235 ILE C CA 1
ATOM 6504 C C . ILE C 1 235 ? -37.226 14.688 -17.197 1.00 28.31 235 ILE C C 1
ATOM 6505 O O . ILE C 1 235 ? -36.367 15.482 -16.787 1.00 27.23 235 ILE C O 1
ATOM 6510 N N . GLY C 1 236 ? -38.515 14.804 -16.866 1.00 28.47 236 GLY C N 1
ATOM 6511 C CA . GLY C 1 236 ? -38.945 15.853 -15.957 1.00 28.68 236 GLY C CA 1
ATOM 6512 C C . GLY C 1 236 ? -38.404 15.662 -14.554 1.00 27.78 236 GLY C C 1
ATOM 6513 O O . GLY C 1 236 ? -38.023 16.631 -13.888 1.00 29.93 236 GLY C O 1
ATOM 6514 N N . ALA C 1 237 ? -38.363 14.413 -14.085 1.00 26.57 237 ALA C N 1
ATOM 6515 C CA . ALA C 1 237 ? -37.798 14.131 -12.770 1.00 26.60 237 ALA C CA 1
ATOM 6516 C C . ALA C 1 237 ? -36.323 14.515 -12.717 1.00 27.93 237 ALA C C 1
ATOM 6517 O O . ALA C 1 237 ? -35.867 15.149 -11.758 1.00 28.11 237 ALA C O 1
ATOM 6519 N N . ALA C 1 238 ? -35.561 14.137 -13.743 1.00 29.56 238 ALA C N 1
ATOM 6520 C CA . ALA C 1 238 ? -34.154 14.524 -13.799 1.00 29.78 238 ALA C CA 1
ATOM 6521 C C . ALA C 1 238 ? -34.004 16.040 -13.781 1.00 31.09 238 ALA C C 1
ATOM 6522 O O . ALA C 1 238 ? -33.114 16.576 -13.108 1.00 31.93 238 ALA C O 1
ATOM 6524 N N . GLY C 1 239 ? -34.873 16.745 -14.510 1.00 30.89 239 GLY C N 1
ATOM 6525 C CA . GLY C 1 239 ? -34.807 18.196 -14.528 1.00 30.12 239 GLY C CA 1
ATOM 6526 C C . GLY C 1 239 ? -35.097 18.813 -13.174 1.00 32.95 239 GLY C C 1
ATOM 6527 O O . GLY C 1 239 ? -34.414 19.748 -12.749 1.00 34.94 239 GLY C O 1
ATOM 6528 N N . ALA C 1 240 ? -36.114 18.302 -12.475 1.00 33.31 240 ALA C N 1
ATOM 6529 C CA . ALA C 1 240 ? -36.404 18.814 -11.140 1.00 33.00 240 ALA C CA 1
ATOM 6530 C C . ALA C 1 240 ? -35.247 18.555 -10.187 1.00 30.88 240 ALA C C 1
ATOM 6531 O O . ALA C 1 240 ? -35.076 19.279 -9.199 1.00 32.00 240 ALA C O 1
ATOM 6533 N N . CYS C 1 241 ? -34.442 17.537 -10.467 1.00 32.17 241 CYS C N 1
ATOM 6534 C CA . CYS C 1 241 ? -33.307 17.199 -9.631 1.00 35.01 241 CYS C CA 1
ATOM 6535 C C . CYS C 1 241 ? -32.031 17.908 -10.095 1.00 36.51 241 CYS C C 1
ATOM 6536 O O . CYS C 1 241 ? -30.953 17.651 -9.550 1.00 35.32 241 CYS C O 1
ATOM 6539 N N . GLY C 1 242 ? -32.133 18.774 -11.099 1.00 33.44 242 GLY C N 1
ATOM 6540 C CA . GLY C 1 242 ? -31.022 19.588 -11.543 1.00 36.77 242 GLY C CA 1
ATOM 6541 C C . GLY C 1 242 ? -30.248 19.077 -12.741 1.00 39.24 242 GLY C C 1
ATOM 6542 O O . GLY C 1 242 ? -29.121 19.538 -12.964 1.00 41.14 242 GLY C O 1
ATOM 6543 N N . PHE C 1 243 ? -30.806 18.151 -13.516 1.00 35.53 243 PHE C N 1
ATOM 6544 C CA . PHE C 1 243 ? -30.118 17.558 -14.655 1.00 35.87 243 PHE C CA 1
ATOM 6545 C C . PHE C 1 243 ? -30.955 17.774 -15.906 1.00 41.20 243 PHE C C 1
ATOM 6546 O O . PHE C 1 243 ? -32.072 17.257 -16.006 1.00 40.67 243 PHE C O 1
ATOM 6554 N N . ILE C 1 244 ? -30.423 18.538 -16.851 1.00 42.15 244 ILE C N 1
ATOM 6555 C CA . ILE C 1 244 ? -31.089 18.755 -18.129 1.00 43.93 244 ILE C CA 1
ATOM 6556 C C . ILE C 1 244 ? -30.583 17.710 -19.113 1.00 44.16 244 ILE C C 1
ATOM 6557 O O . ILE C 1 244 ? -29.382 17.638 -19.396 1.00 45.16 244 ILE C O 1
ATOM 6562 N N . LEU C 1 245 ? -31.495 16.895 -19.621 1.00 43.82 245 LEU C N 1
ATOM 6563 C CA . LEU C 1 245 ? -31.158 15.859 -20.579 1.00 42.96 245 LEU C CA 1
ATOM 6564 C C . LEU C 1 245 ? -31.128 16.440 -21.989 1.00 46.82 245 LEU C C 1
ATOM 6565 O O . LEU C 1 245 ? -31.624 17.545 -22.224 1.00 49.42 245 LEU C O 1
ATOM 6570 N N . PRO C 1 246 ? -30.521 15.730 -22.943 1.00 48.39 246 PRO C N 1
ATOM 6571 C CA . PRO C 1 246 ? -30.383 16.279 -24.298 1.00 52.03 246 PRO C CA 1
ATOM 6572 C C . PRO C 1 246 ? -31.725 16.582 -24.951 1.00 54.20 246 PRO C C 1
ATOM 6573 O O . PRO C 1 246 ? -32.780 16.097 -24.533 1.00 54.43 246 PRO C O 1
ATOM 6577 N N . GLU C 1 247 ? -31.662 17.400 -26.004 1.00 56.68 247 GLU C N 1
ATOM 6578 C CA . GLU C 1 247 ? -32.855 17.766 -26.759 1.00 57.58 247 GLU C CA 1
ATOM 6579 C C . GLU C 1 247 ? -33.453 16.548 -27.449 1.00 54.61 247 GLU C C 1
ATOM 6580 O O . GLU C 1 247 ? -32.745 15.790 -28.119 1.00 53.73 247 GLU C O 1
ATOM 6586 N N . GLY C 1 248 ? -34.765 16.379 -27.303 1.00 52.89 248 GLY C N 1
ATOM 6587 C CA . GLY C 1 248 ? -35.449 15.261 -27.936 1.00 50.78 248 GLY C CA 1
ATOM 6588 C C . GLY C 1 248 ? -34.875 13.919 -27.543 1.00 49.63 248 GLY C C 1
ATOM 6589 O O . GLY C 1 248 ? -34.770 13.018 -28.385 1.00 49.64 248 GLY C O 1
ATOM 6590 N N . TYR C 1 249 ? -34.485 13.771 -26.275 1.00 47.83 249 TYR C N 1
ATOM 6591 C CA . TYR C 1 249 ? -33.869 12.525 -25.837 1.00 46.18 249 TYR C CA 1
ATOM 6592 C C . TYR C 1 249 ? -34.834 11.355 -25.965 1.00 45.10 249 TYR C C 1
ATOM 6593 O O . TYR C 1 249 ? -34.436 10.253 -26.361 1.00 43.86 249 TYR C O 1
ATOM 6602 N N . ALA C 1 250 ? -36.106 11.571 -25.633 1.00 45.35 250 ALA C N 1
ATOM 6603 C CA . ALA C 1 250 ? -37.082 10.496 -25.773 1.00 43.73 250 ALA C CA 1
ATOM 6604 C C . ALA C 1 250 ? -37.188 10.048 -27.225 1.00 44.87 250 ALA C C 1
ATOM 6605 O O . ALA C 1 250 ? -37.234 8.846 -27.510 1.00 43.85 250 ALA C O 1
ATOM 6607 N N . ASP C 1 251 ? -37.186 11.001 -28.159 1.00 44.11 251 ASP C N 1
ATOM 6608 C CA . ASP C 1 251 ? -37.280 10.657 -29.574 1.00 48.37 251 ASP C CA 1
ATOM 6609 C C . ASP C 1 251 ? -36.082 9.828 -30.033 1.00 47.10 251 ASP C C 1
ATOM 6610 O O . ASP C 1 251 ? -36.231 8.910 -30.849 1.00 46.46 251 ASP C O 1
ATOM 6615 N N . GLN C 1 252 ? -34.885 10.134 -29.525 1.00 45.80 252 GLN C N 1
ATOM 6616 C CA . GLN C 1 252 ? -33.713 9.348 -29.901 1.00 47.64 252 GLN C CA 1
ATOM 6617 C C . GLN C 1 252 ? -33.793 7.932 -29.346 1.00 43.99 252 GLN C C 1
ATOM 6618 O O . GLN C 1 252 ? -33.434 6.967 -30.033 1.00 42.99 252 GLN C O 1
ATOM 6624 N N . LEU C 1 253 ? -34.257 7.789 -28.105 1.00 41.63 253 LEU C N 1
ATOM 6625 C CA . LEU C 1 253 ? -34.392 6.460 -27.520 1.00 41.94 253 LEU C CA 1
ATOM 6626 C C . LEU C 1 253 ? -35.482 5.658 -28.218 1.00 42.46 253 LEU C C 1
ATOM 6627 O O . LEU C 1 253 ? -35.370 4.434 -28.353 1.00 39.13 253 LEU C O 1
ATOM 6632 N N . LEU C 1 254 ? -36.549 6.326 -28.658 1.00 41.33 254 LEU C N 1
ATOM 6633 C CA . LEU C 1 254 ? -37.590 5.624 -29.397 1.00 42.97 254 LEU C CA 1
ATOM 6634 C C . LEU C 1 254 ? -37.064 5.124 -30.737 1.00 44.94 254 LEU C C 1
ATOM 6635 O O . LEU C 1 254 ? -37.382 4.005 -31.155 1.00 43.27 254 LEU C O 1
ATOM 6640 N N . ALA C 1 255 ? -36.236 5.927 -31.411 1.00 45.11 255 ALA C N 1
ATOM 6641 C CA . ALA C 1 255 ? -35.715 5.533 -32.717 1.00 48.13 255 ALA C CA 1
ATOM 6642 C C . ALA C 1 255 ? -34.727 4.380 -32.590 1.00 47.32 255 ALA C C 1
ATOM 6643 O O . ALA C 1 255 ? -34.796 3.405 -33.349 1.00 48.57 255 ALA C O 1
ATOM 6645 N N . ALA C 1 256 ? -33.792 4.477 -31.641 1.00 47.25 256 ALA C N 1
ATOM 6646 C CA . ALA C 1 256 ? -32.866 3.375 -31.404 1.00 45.91 256 ALA C CA 1
ATOM 6647 C C . ALA C 1 256 ? -33.607 2.094 -31.041 1.00 44.42 256 ALA C C 1
ATOM 6648 O O . ALA C 1 256 ? -33.153 0.995 -31.382 1.00 43.37 256 ALA C O 1
ATOM 6650 N N . THR C 1 257 ? -34.748 2.212 -30.359 1.00 41.37 257 THR C N 1
ATOM 6651 C CA . THR C 1 257 ? -35.527 1.030 -30.016 1.00 40.13 257 THR C CA 1
ATOM 6652 C C . THR C 1 257 ? -36.335 0.515 -31.199 1.00 42.85 257 THR C C 1
ATOM 6653 O O . THR C 1 257 ? -36.550 -0.696 -31.315 1.00 43.08 257 THR C O 1
ATOM 6657 N N . GLU C 1 258 ? -36.788 1.400 -32.087 1.00 44.26 258 GLU C N 1
ATOM 6658 C CA . GLU C 1 258 ? -37.434 0.915 -33.302 1.00 49.52 258 GLU C CA 1
ATOM 6659 C C . GLU C 1 258 ? -36.440 0.177 -34.190 1.00 51.02 258 GLU C C 1
ATOM 6660 O O . GLU C 1 258 ? -36.785 -0.837 -34.806 1.00 52.39 258 GLU C O 1
ATOM 6666 N N . ARG C 1 259 ? -35.195 0.653 -34.248 1.00 51.32 259 ARG C N 1
ATOM 6667 C CA . ARG C 1 259 ? -34.146 -0.037 -34.990 1.00 52.83 259 ARG C CA 1
ATOM 6668 C C . ARG C 1 259 ? -33.513 -1.177 -34.206 1.00 49.81 259 ARG C C 1
ATOM 6669 O O . ARG C 1 259 ? -32.549 -1.778 -34.694 1.00 52.06 259 ARG C O 1
ATOM 6677 N N . MET C 1 260 ? -34.012 -1.480 -33.012 1.00 46.48 260 MET C N 1
ATOM 6678 C CA . MET C 1 260 ? -33.507 -2.564 -32.180 1.00 44.62 260 MET C CA 1
ATOM 6679 C C . MET C 1 260 ? -34.203 -3.873 -32.546 1.00 45.71 260 MET C C 1
ATOM 6680 O O . MET C 1 260 ? -35.412 -3.885 -32.782 1.00 46.18 260 MET C O 1
ATOM 6685 N N . PRO C 1 261 ? -33.483 -4.992 -32.637 1.00 46.57 261 PRO C N 1
ATOM 6686 C CA . PRO C 1 261 ? -34.164 -6.279 -32.819 1.00 47.60 261 PRO C CA 1
ATOM 6687 C C . PRO C 1 261 ? -35.083 -6.556 -31.641 1.00 44.91 261 PRO C C 1
ATOM 6688 O O . PRO C 1 261 ? -34.960 -5.952 -30.571 1.00 42.10 261 PRO C O 1
ATOM 6692 N N . ASP C 1 262 ? -36.027 -7.471 -31.850 1.00 46.15 262 ASP C N 1
ATOM 6693 C CA . ASP C 1 262 ? -36.963 -7.821 -30.788 1.00 44.28 262 ASP C CA 1
ATOM 6694 C C . ASP C 1 262 ? -36.199 -8.315 -29.566 1.00 42.08 262 ASP C C 1
ATOM 6695 O O . ASP C 1 262 ? -35.494 -9.325 -29.632 1.00 43.22 262 ASP C O 1
ATOM 6700 N N . TYR C 1 263 ? -36.339 -7.606 -28.449 1.00 39.24 263 TYR C N 1
ATOM 6701 C CA . TYR C 1 263 ? -35.459 -7.825 -27.310 1.00 37.55 263 TYR C CA 1
ATOM 6702 C C . TYR C 1 263 ? -36.240 -7.848 -26.004 1.00 35.22 263 TYR C C 1
ATOM 6703 O O . TYR C 1 263 ? -37.129 -7.020 -25.779 1.00 34.90 263 TYR C O 1
ATOM 6712 N N . ARG C 1 264 ? -35.889 -8.805 -25.147 1.00 35.93 264 ARG C N 1
ATOM 6713 C CA . ARG C 1 264 ? -36.439 -8.900 -23.806 1.00 36.22 264 ARG C CA 1
ATOM 6714 C C . ARG C 1 264 ? -35.474 -8.253 -22.830 1.00 33.18 264 ARG C C 1
ATOM 6715 O O . ARG C 1 264 ? -34.336 -8.730 -22.699 1.00 32.23 264 ARG C O 1
ATOM 6723 N N . PRO C 1 265 ? -35.864 -7.188 -22.137 1.00 32.79 265 PRO C N 1
ATOM 6724 C CA . PRO C 1 265 ? -34.983 -6.608 -21.119 1.00 31.69 265 PRO C CA 1
ATOM 6725 C C . PRO C 1 265 ? -34.646 -7.608 -20.020 1.00 30.88 265 PRO C C 1
ATOM 6726 O O . PRO C 1 265 ? -35.329 -8.615 -19.818 1.00 30.95 265 PRO C O 1
ATOM 6730 N N . SER C 1 266 ? -33.564 -7.306 -19.299 1.00 31.94 266 SER C N 1
ATOM 6731 C CA . SER C 1 266 ? -33.096 -8.196 -18.239 1.00 32.52 266 SER C CA 1
ATOM 6732 C C . SER C 1 266 ? -34.173 -8.447 -17.190 1.00 31.10 266 SER C C 1
ATOM 6733 O O . SER C 1 266 ? -34.240 -9.543 -16.622 1.00 32.70 266 SER C O 1
ATOM 6736 N N . MET C 1 267 ? -35.019 -7.449 -16.918 1.00 31.15 267 MET C N 1
ATOM 6737 C CA . MET C 1 267 ? -36.067 -7.615 -15.915 1.00 30.35 267 MET C CA 1
ATOM 6738 C C . MET C 1 267 ? -37.117 -8.626 -16.360 1.00 33.48 267 MET C C 1
ATOM 6739 O O . MET C 1 267 ? -37.732 -9.292 -15.518 1.00 34.65 267 MET C O 1
ATOM 6744 N N . TYR C 1 268 ? -37.336 -8.757 -17.671 1.00 30.58 268 TYR C N 1
ATOM 6745 C CA . TYR C 1 268 ? -38.206 -9.816 -18.171 1.00 32.55 268 TYR C CA 1
ATOM 6746 C C . TYR C 1 268 ? -37.676 -11.192 -17.775 1.00 34.15 268 TYR C C 1
ATOM 6747 O O . TYR C 1 268 ? -38.422 -12.037 -17.263 1.00 34.59 268 TYR C O 1
ATOM 6756 N N . HIS C 1 269 ? -36.382 -11.436 -18.008 1.00 34.92 269 HIS C N 1
ATOM 6757 C CA . HIS C 1 269 ? -35.803 -12.730 -17.660 1.00 36.02 269 HIS C CA 1
ATOM 6758 C C . HIS C 1 269 ? -35.807 -12.950 -16.152 1.00 35.69 269 HIS C C 1
ATOM 6759 O O . HIS C 1 269 ? -36.061 -14.067 -15.684 1.00 36.98 269 HIS C O 1
ATOM 6766 N N . ASP C 1 270 ? -35.531 -11.895 -15.380 1.00 34.28 270 ASP C N 1
ATOM 6767 C CA . ASP C 1 270 ? -35.559 -11.999 -13.924 1.00 37.58 270 ASP C CA 1
ATOM 6768 C C . ASP C 1 270 ? -36.917 -12.484 -13.432 1.00 39.13 270 ASP C C 1
ATOM 6769 O O . ASP C 1 270 ? -37.004 -13.393 -12.599 1.00 41.91 270 ASP C O 1
ATOM 6774 N N . PHE C 1 271 ? -37.993 -11.877 -13.935 1.00 35.69 271 PHE C N 1
ATOM 6775 C CA . PHE C 1 271 ? -39.329 -12.285 -13.516 1.00 37.71 271 PHE C CA 1
ATOM 6776 C C . PHE C 1 271 ? -39.650 -13.696 -13.989 1.00 40.89 271 PHE C C 1
ATOM 6777 O O . PHE C 1 271 ? -40.287 -14.468 -13.262 1.00 43.65 271 PHE C O 1
ATOM 6785 N N . ALA C 1 272 ? -39.212 -14.055 -15.201 1.00 39.29 272 ALA C N 1
ATOM 6786 C CA . ALA C 1 272 ? -39.532 -15.374 -15.744 1.00 42.41 272 ALA C CA 1
ATOM 6787 C C . ALA C 1 272 ? -38.841 -16.482 -14.959 1.00 45.24 272 ALA C C 1
ATOM 6788 O O . ALA C 1 272 ? -39.421 -17.552 -14.743 1.00 47.55 272 ALA C O 1
ATOM 6790 N N . HIS C 1 273 ? -37.607 -16.249 -14.525 1.00 47.55 273 HIS C N 1
ATOM 6791 C CA . HIS C 1 273 ? -36.866 -17.222 -13.740 1.00 50.28 273 HIS C CA 1
ATOM 6792 C C . HIS C 1 273 ? -37.039 -17.017 -12.238 1.00 49.44 273 HIS C C 1
ATOM 6793 O O . HIS C 1 273 ? -36.336 -17.659 -11.451 1.00 51.40 273 HIS C O 1
ATOM 6800 N N . GLY C 1 274 ? -37.949 -16.137 -11.826 1.00 46.87 274 GLY C N 1
ATOM 6801 C CA . GLY C 1 274 ? -38.215 -15.940 -10.415 1.00 46.82 274 GLY C CA 1
ATOM 6802 C C . GLY C 1 274 ? -37.112 -15.262 -9.635 1.00 47.30 274 GLY C C 1
ATOM 6803 O O . GLY C 1 274 ? -37.085 -15.364 -8.406 1.00 49.23 274 GLY C O 1
ATOM 6804 N N . ARG C 1 275 ? -36.198 -14.573 -10.309 1.00 44.65 275 ARG C N 1
ATOM 6805 C CA . ARG C 1 275 ? -35.129 -13.885 -9.606 1.00 42.36 275 ARG C CA 1
ATOM 6806 C C . ARG C 1 275 ? -35.600 -12.509 -9.137 1.00 39.58 275 ARG C C 1
ATOM 6807 O O . ARG C 1 275 ? -36.477 -11.902 -9.758 1.00 38.58 275 ARG C O 1
ATOM 6815 N N . PRO C 1 276 ? -35.043 -12.000 -8.037 1.00 39.06 276 PRO C N 1
ATOM 6816 C CA . PRO C 1 276 ? -35.451 -10.675 -7.557 1.00 36.63 276 PRO C CA 1
ATOM 6817 C C . PRO C 1 276 ? -35.251 -9.611 -8.627 1.00 33.04 276 PRO C C 1
ATOM 6818 O O . PRO C 1 276 ? -34.260 -9.613 -9.359 1.00 32.07 276 PRO C O 1
ATOM 6822 N N . LEU C 1 277 ? -36.221 -8.713 -8.728 1.00 29.46 277 LEU C N 1
ATOM 6823 C CA . LEU C 1 277 ? -36.187 -7.639 -9.708 1.00 29.73 277 LEU C CA 1
ATOM 6824 C C . LEU C 1 277 ? -35.423 -6.439 -9.159 1.00 28.80 277 LEU C C 1
ATOM 6825 O O . LEU C 1 277 ? -35.419 -6.178 -7.953 1.00 26.45 277 LEU C O 1
ATOM 6830 N N . GLU C 1 278 ? -34.790 -5.695 -10.067 1.00 28.20 278 GLU C N 1
ATOM 6831 C CA . GLU C 1 278 ? -33.989 -4.536 -9.691 1.00 26.51 278 GLU C CA 1
ATOM 6832 C C . GLU C 1 278 ? -34.857 -3.306 -9.462 1.00 25.02 278 GLU C C 1
ATOM 6833 O O . GLU C 1 278 ? -34.529 -2.214 -9.941 1.00 23.71 278 GLU C O 1
ATOM 6839 N N . LEU C 1 279 ? -35.954 -3.464 -8.717 1.00 23.29 279 LEU C N 1
ATOM 6840 C CA . LEU C 1 279 ? -36.882 -2.354 -8.519 1.00 22.87 279 LEU C CA 1
ATOM 6841 C C . LEU C 1 279 ? -36.256 -1.228 -7.704 1.00 21.89 279 LEU C C 1
ATOM 6842 O O . LEU C 1 279 ? -36.524 -0.049 -7.966 1.00 20.87 279 LEU C O 1
ATOM 6847 N N . ALA C 1 280 ? -35.430 -1.565 -6.712 1.00 22.66 280 ALA C N 1
ATOM 6848 C CA . ALA C 1 280 ? -34.894 -0.543 -5.816 1.00 22.99 280 ALA C CA 1
ATOM 6849 C C . ALA C 1 280 ? -34.051 0.479 -6.575 1.00 21.93 280 ALA C C 1
ATOM 6850 O O . ALA C 1 280 ? -34.224 1.691 -6.405 1.00 21.16 280 ALA C O 1
ATOM 6852 N N . ALA C 1 281 ? -33.141 0.013 -7.431 1.00 23.33 281 ALA C N 1
ATOM 6853 C CA . ALA C 1 281 ? -32.245 0.952 -8.096 1.00 23.27 281 ALA C CA 1
ATOM 6854 C C . ALA C 1 281 ? -32.899 1.628 -9.297 1.00 21.74 281 ALA C C 1
ATOM 6855 O O . ALA C 1 281 ? -32.608 2.800 -9.575 1.00 18.87 281 ALA C O 1
ATOM 6857 N N . ILE C 1 282 ? -33.774 0.923 -10.015 1.00 20.93 282 ILE C N 1
ATOM 6858 C CA . ILE C 1 282 ? -34.337 1.479 -11.239 1.00 20.10 282 ILE C CA 1
ATOM 6859 C C . ILE C 1 282 ? -35.608 2.296 -10.983 1.00 19.85 282 ILE C C 1
ATOM 6860 O O . ILE C 1 282 ? -35.851 3.282 -11.687 1.00 18.73 282 ILE C O 1
ATOM 6865 N N . TYR C 1 283 ? -36.411 1.933 -9.976 1.00 19.50 283 TYR C N 1
ATOM 6866 C CA . TYR C 1 283 ? -37.679 2.616 -9.707 1.00 20.50 283 TYR C CA 1
ATOM 6867 C C . TYR C 1 283 ? -37.697 3.354 -8.373 1.00 20.93 283 TYR C C 1
ATOM 6868 O O . TYR C 1 283 ? -37.975 4.553 -8.341 1.00 17.91 283 TYR C O 1
ATOM 6877 N N . ALA C 1 284 ? -37.428 2.668 -7.260 1.00 22.22 284 ALA C N 1
ATOM 6878 C CA . ALA C 1 284 ? -37.580 3.300 -5.951 1.00 22.46 284 ALA C CA 1
ATOM 6879 C C . ALA C 1 284 ? -36.665 4.513 -5.803 1.00 21.83 284 ALA C C 1
ATOM 6880 O O . ALA C 1 284 ? -37.098 5.575 -5.340 1.00 21.60 284 ALA C O 1
ATOM 6882 N N . ALA C 1 285 ? -35.395 4.377 -6.199 1.00 20.92 285 ALA C N 1
ATOM 6883 C CA . ALA C 1 285 ? -34.456 5.489 -6.058 1.00 21.83 285 ALA C CA 1
ATOM 6884 C C . ALA C 1 285 ? -34.854 6.715 -6.872 1.00 21.18 285 ALA C C 1
ATOM 6885 O O . ALA C 1 285 ? -34.888 7.818 -6.299 1.00 23.01 285 ALA C O 1
ATOM 6887 N N . PRO C 1 286 ? -35.145 6.621 -8.178 1.00 19.60 286 PRO C N 1
ATOM 6888 C CA . PRO C 1 286 ? -35.591 7.832 -8.895 1.00 21.09 286 PRO C CA 1
ATOM 6889 C C . PRO C 1 286 ? -36.865 8.427 -8.319 1.00 21.83 286 PRO C C 1
ATOM 6890 O O . PRO C 1 286 ? -37.005 9.655 -8.247 1.00 21.85 286 PRO C O 1
ATOM 6894 N N . LEU C 1 287 ? -37.809 7.575 -7.916 1.00 19.17 287 LEU C N 1
ATOM 6895 C CA . LEU C 1 287 ? -39.053 8.069 -7.332 1.00 20.51 287 LEU C CA 1
ATOM 6896 C C . LEU C 1 287 ? -38.786 8.843 -6.044 1.00 20.52 287 LEU C C 1
ATOM 6897 O O . LEU C 1 287 ? -39.374 9.906 -5.814 1.00 21.60 287 LEU C O 1
ATOM 6902 N N . ALA C 1 288 ? -37.890 8.330 -5.199 1.00 21.94 288 ALA C N 1
ATOM 6903 C CA . ALA C 1 288 ? -37.534 9.027 -3.966 1.00 23.12 288 ALA C CA 1
ATOM 6904 C C . ALA C 1 288 ? -36.864 10.369 -4.256 1.00 25.71 288 ALA C C 1
ATOM 6905 O O . ALA C 1 288 ? -37.209 11.392 -3.651 1.00 25.53 288 ALA C O 1
ATOM 6907 N N . ARG C 1 289 ? -35.885 10.383 -5.167 1.00 27.17 289 ARG C N 1
ATOM 6908 C CA . ARG C 1 289 ? -35.220 11.639 -5.519 1.00 29.10 289 ARG C CA 1
ATOM 6909 C C . ARG C 1 289 ? -36.215 12.647 -6.084 1.00 28.90 289 ARG C C 1
ATOM 6910 O O . ARG C 1 289 ? -36.234 13.816 -5.679 1.00 30.57 289 ARG C O 1
ATOM 6918 N N . ALA C 1 290 ? -37.044 12.211 -7.034 1.00 26.67 290 ALA C N 1
ATOM 6919 C CA . ALA C 1 290 ? -38.029 13.114 -7.623 1.00 28.15 290 ALA C CA 1
ATOM 6920 C C . ALA C 1 290 ? -38.961 13.683 -6.561 1.00 28.53 290 ALA C C 1
ATOM 6921 O O . ALA C 1 290 ? -39.267 14.883 -6.573 1.00 28.66 290 ALA C O 1
ATOM 6923 N N . ALA C 1 291 ? -39.414 12.841 -5.628 1.00 29.52 291 ALA C N 1
ATOM 6924 C CA . ALA C 1 291 ? -40.360 13.302 -4.614 1.00 29.82 291 ALA C CA 1
ATOM 6925 C C . ALA C 1 291 ? -39.730 14.354 -3.706 1.00 30.73 291 ALA C C 1
ATOM 6926 O O . ALA C 1 291 ? -40.365 15.364 -3.378 1.00 30.30 291 ALA C O 1
ATOM 6928 N N . ALA C 1 292 ? -38.478 14.136 -3.299 1.00 30.72 292 ALA C N 1
ATOM 6929 C CA . ALA C 1 292 ? -37.778 15.107 -2.467 1.00 33.67 292 ALA C CA 1
ATOM 6930 C C . ALA C 1 292 ? -37.636 16.451 -3.169 1.00 34.18 292 ALA C C 1
ATOM 6931 O O . ALA C 1 292 ? -37.525 17.489 -2.507 1.00 35.38 292 ALA C O 1
ATOM 6933 N N . ALA C 1 293 ? -37.624 16.455 -4.498 1.00 30.36 293 ALA C N 1
ATOM 6934 C CA . ALA C 1 293 ? -37.583 17.693 -5.258 1.00 33.39 293 ALA C CA 1
ATOM 6935 C C . ALA C 1 293 ? -38.975 18.205 -5.602 1.00 36.57 293 ALA C C 1
ATOM 6936 O O . ALA C 1 293 ? -39.101 19.113 -6.432 1.00 39.35 293 ALA C O 1
ATOM 6938 N N . GLY C 1 294 ? -40.016 17.642 -4.988 1.00 32.37 294 GLY C N 1
ATOM 6939 C CA . GLY C 1 294 ? -41.370 18.091 -5.237 1.00 34.23 294 GLY C CA 1
ATOM 6940 C C . GLY C 1 294 ? -41.928 17.683 -6.578 1.00 34.32 294 GLY C C 1
ATOM 6941 O O . GLY C 1 294 ? -42.910 18.270 -7.035 1.00 36.98 294 GLY C O 1
ATOM 6942 N N . TYR C 1 295 ? -41.329 16.692 -7.225 1.00 31.76 295 TYR C N 1
ATOM 6943 C CA . TYR C 1 295 ? -41.740 16.249 -8.548 1.00 31.52 295 TYR C CA 1
ATOM 6944 C C . TYR C 1 295 ? -42.314 14.844 -8.451 1.00 31.86 295 TYR C C 1
ATOM 6945 O O . TYR C 1 295 ? -41.654 13.934 -7.940 1.00 32.20 295 TYR C O 1
ATOM 6954 N N . ARG C 1 296 ? -43.534 14.661 -8.939 1.00 30.36 296 ARG C N 1
ATOM 6955 C CA . ARG C 1 296 ? -44.162 13.350 -8.913 1.00 28.47 296 ARG C CA 1
ATOM 6956 C C . ARG C 1 296 ? -44.195 12.749 -10.313 1.00 25.80 296 ARG C C 1
ATOM 6957 O O . ARG C 1 296 ? -44.315 13.468 -11.312 1.00 25.81 296 ARG C O 1
ATOM 6965 N N . MET C 1 297 ? -44.029 11.426 -10.369 1.00 25.27 297 MET C N 1
ATOM 6966 C CA . MET C 1 297 ? -44.044 10.643 -11.604 1.00 26.27 297 MET C CA 1
ATOM 6967 C C . MET C 1 297 ? -45.160 9.614 -11.459 1.00 24.02 297 MET C C 1
ATOM 6968 O O . MET C 1 297 ? -44.901 8.443 -11.140 1.00 22.73 297 MET C O 1
ATOM 6973 N N . PRO C 1 298 ? -46.412 10.013 -11.692 1.00 23.05 298 PRO C N 1
ATOM 6974 C CA . PRO C 1 298 ? -47.534 9.102 -11.400 1.00 21.27 298 PRO C CA 1
ATOM 6975 C C . PRO C 1 298 ? -47.502 7.801 -12.188 1.00 20.95 298 PRO C C 1
ATOM 6976 O O . PRO C 1 298 ? -47.765 6.740 -11.612 1.00 20.71 298 PRO C O 1
ATOM 6980 N N . ARG C 1 299 ? -47.201 7.844 -13.487 1.00 18.17 299 ARG C N 1
ATOM 6981 C CA . ARG C 1 299 ? -47.123 6.601 -14.253 1.00 19.77 299 ARG C CA 1
ATOM 6982 C C . ARG C 1 299 ? -45.989 5.714 -13.749 1.00 20.57 299 ARG C C 1
ATOM 6983 O O . ARG C 1 299 ? -46.160 4.496 -13.607 1.00 17.88 299 ARG C O 1
ATOM 6991 N N . VAL C 1 300 ? -44.822 6.308 -13.477 1.00 21.41 300 VAL C N 1
ATOM 6992 C CA . VAL C 1 300 ? -43.690 5.540 -12.961 1.00 19.86 300 VAL C CA 1
ATOM 6993 C C . VAL C 1 300 ? -44.025 4.961 -11.591 1.00 19.50 300 VAL C C 1
ATOM 6994 O O . VAL C 1 300 ? -43.751 3.789 -11.304 1.00 20.71 300 VAL C O 1
ATOM 6998 N N . GLU C 1 301 ? -44.625 5.776 -10.725 1.00 18.96 301 GLU C N 1
ATOM 6999 C CA . GLU C 1 301 ? -45.033 5.301 -9.410 1.00 21.03 301 GLU C CA 1
ATOM 7000 C C . GLU C 1 301 ? -45.990 4.118 -9.525 1.00 21.04 301 GLU C C 1
ATOM 7001 O O . GLU C 1 301 ? -45.830 3.104 -8.835 1.00 22.05 301 GLU C O 1
ATOM 7007 N N . ALA C 1 302 ? -46.979 4.221 -10.418 1.00 19.35 302 ALA C N 1
ATOM 7008 C CA . ALA C 1 302 ? -47.954 3.145 -10.583 1.00 19.69 302 ALA C CA 1
ATOM 7009 C C . ALA C 1 302 ? -47.305 1.894 -11.163 1.00 21.09 302 ALA C C 1
ATOM 7010 O O . ALA C 1 302 ? -47.620 0.773 -10.746 1.00 20.20 302 ALA C O 1
ATOM 7012 N N . LEU C 1 303 ? -46.400 2.067 -12.132 1.00 19.57 303 LEU C N 1
ATOM 7013 C CA . LEU C 1 303 ? -45.677 0.926 -12.686 1.00 19.75 303 LEU C CA 1
ATOM 7014 C C . LEU C 1 303 ? -44.880 0.209 -11.599 1.00 21.17 303 LEU C C 1
ATOM 7015 O O . LEU C 1 303 ? -44.905 -1.024 -11.503 1.00 22.36 303 LEU C O 1
ATOM 7020 N N . HIS C 1 304 ? -44.179 0.975 -10.757 1.00 20.84 304 HIS C N 1
ATOM 7021 C CA . HIS C 1 304 ? -43.429 0.385 -9.650 1.00 21.80 304 HIS C CA 1
ATOM 7022 C C . HIS C 1 304 ? -44.338 -0.437 -8.743 1.00 22.00 304 HIS C C 1
ATOM 7023 O O . HIS C 1 304 ? -44.021 -1.578 -8.394 1.00 24.76 304 HIS C O 1
ATOM 7030 N N . GLN C 1 305 ? -45.475 0.135 -8.346 1.00 21.46 305 GLN C N 1
ATOM 7031 C CA . GLN C 1 305 ? -46.414 -0.595 -7.498 1.00 22.21 305 GLN C CA 1
ATOM 7032 C C . GLN C 1 305 ? -46.885 -1.880 -8.171 1.00 21.41 305 GLN C C 1
ATOM 7033 O O . GLN C 1 305 ? -46.933 -2.939 -7.534 1.00 21.05 305 GLN C O 1
ATOM 7039 N N . ALA C 1 306 ? -47.219 -1.811 -9.463 1.00 19.09 306 ALA C N 1
ATOM 7040 C CA . ALA C 1 306 ? -47.636 -3.011 -10.181 1.00 21.51 306 ALA C CA 1
ATOM 7041 C C . ALA C 1 306 ? -46.544 -4.073 -10.163 1.00 20.08 306 ALA C C 1
ATOM 7042 O O . ALA C 1 306 ? -46.824 -5.261 -9.962 1.00 22.88 306 ALA C O 1
ATOM 7044 N N . LEU C 1 307 ? -45.289 -3.660 -10.360 1.00 20.45 307 LEU C N 1
ATOM 7045 C CA . LEU C 1 307 ? -44.187 -4.616 -10.358 1.00 21.80 307 LEU C CA 1
ATOM 7046 C C . LEU C 1 307 ? -43.972 -5.208 -8.970 1.00 25.87 307 LEU C C 1
ATOM 7047 O O . LEU C 1 307 ? -43.710 -6.410 -8.837 1.00 28.19 307 LEU C O 1
ATOM 7052 N N . ARG C 1 308 ? -44.064 -4.382 -7.924 1.00 24.26 308 ARG C N 1
ATOM 7053 C CA . ARG C 1 308 ? -43.959 -4.920 -6.572 1.00 26.04 308 ARG C CA 1
ATOM 7054 C C . ARG C 1 308 ? -45.083 -5.912 -6.298 1.00 27.45 308 ARG C C 1
ATOM 7055 O O . ARG C 1 308 ? -44.854 -6.969 -5.695 1.00 27.58 308 ARG C O 1
ATOM 7063 N N . PHE C 1 309 ? -46.298 -5.603 -6.762 1.00 26.01 309 PHE C N 1
ATOM 7064 C CA . PHE C 1 309 ? -47.405 -6.549 -6.626 1.00 26.35 309 PHE C CA 1
ATOM 7065 C C . PHE C 1 309 ? -47.083 -7.877 -7.298 1.00 26.08 309 PHE C C 1
ATOM 7066 O O . PHE C 1 309 ? -47.225 -8.941 -6.689 1.00 27.06 309 PHE C O 1
ATOM 7074 N N . LEU C 1 310 ? -46.667 -7.832 -8.566 1.00 26.29 310 LEU C N 1
ATOM 7075 C CA . LEU C 1 310 ? -46.414 -9.066 -9.305 1.00 28.12 310 LEU C CA 1
ATOM 7076 C C . LEU C 1 310 ? -45.306 -9.883 -8.658 1.00 29.72 310 LEU C C 1
ATOM 7077 O O . LEU C 1 310 ? -45.380 -11.115 -8.611 1.00 32.87 310 LEU C O 1
ATOM 7082 N N . GLU C 1 311 ? -44.269 -9.214 -8.152 1.00 28.48 311 GLU C N 1
ATOM 7083 C CA . GLU C 1 311 ? -43.165 -9.930 -7.526 1.00 30.19 311 GLU C CA 1
ATOM 7084 C C . GLU C 1 311 ? -43.605 -10.644 -6.252 1.00 31.98 311 GLU C C 1
ATOM 7085 O O . GLU C 1 311 ? -43.021 -11.669 -5.889 1.00 34.58 311 GLU C O 1
ATOM 7091 N N . ALA C 1 312 ? -44.635 -10.136 -5.573 1.00 31.54 312 ALA C N 1
ATOM 7092 C CA . ALA C 1 312 ? -45.095 -10.740 -4.326 1.00 36.06 312 ALA C CA 1
ATOM 7093 C C . ALA C 1 312 ? -46.078 -11.886 -4.539 1.00 37.31 312 ALA C C 1
ATOM 7094 O O . ALA C 1 312 ? -46.360 -12.622 -3.585 1.00 41.20 312 ALA C O 1
ATOM 7096 N N . GLN C 1 313 ? -46.598 -12.055 -5.750 1.00 37.31 313 GLN C N 1
ATOM 7097 C CA . GLN C 1 313 ? -47.583 -13.080 -6.063 1.00 40.15 313 GLN C CA 1
ATOM 7098 C C . GLN C 1 313 ? -46.916 -14.455 -6.156 1.00 46.36 313 GLN C C 1
ATOM 7099 O O . GLN C 1 313 ? -45.690 -14.544 -6.254 1.00 48.21 313 GLN C O 1
ATOM 7105 N N . PRO C 1 314 ? -47.709 -15.559 -6.114 1.00 47.18 314 PRO C N 1
ATOM 7106 C CA . PRO C 1 314 ? -47.283 -16.960 -6.225 1.00 53.75 314 PRO C CA 1
ATOM 7107 C C . PRO C 1 314 ? -45.847 -17.222 -6.673 1.00 56.85 314 PRO C C 1
ATOM 7108 O O . PRO C 1 314 ? -45.594 -18.261 -7.286 1.00 61.37 314 PRO C O 1
#

Nearest PDB structures (foldseek):
  8ix9-assembly1_B  TM=1.001E+00  e=1.696E-65  Pseudomonas aeruginosa
  3hwr-assembly1_B  TM=8.916E-01  e=6.201E-26  Cupriavidus pinatubonensis JMP134
  5ayv-assembly1_A  TM=8.858E-01  e=3.632E-25  Thermococcus kodakarensis KOD1
  5hws-assembly1_D  TM=8.739E-01  e=6.945E-25  Thermococcus kodakarensis KOD1
  4yca-assembly1_A  TM=8.333E-01  e=9.115E-20  Staphylococcus aureus

Organism: Pseudomonas aeruginosa (strain ATCC 15692 / DSM 22644 / CIP 104116 / JCM 14847 / LMG 12228 / 1C / PRS 101 / PAO1) (NCBI:txid208964)

Solvent-accessible surface area: 37725 Å² total; per-residue (Å²): 173,49,79,0,0,0,0,3,9,12,17,41,0,0,0,0,0,0,1,0,18,75,45,49,24,40,5,10,1,10,5,133,38,58,50,130,40,5,77,206,72,4,7,10,0,60,12,89,68,40,36,116,62,136,32,61,123,9,78,18,39,124,27,1,133,84,12,28,71,0,56,1,0,0,0,7,11,65,20,76,24,16,126,110,13,1,66,51,0,107,53,0,21,11,135,30,2,27,0,0,0,7,7,32,1,3,20,2,3,120,121,2,42,103,54,11,56,145,59,6,16,0,0,0,0,0,8,56,21,4,10,50,91,35,120,87,8,27,5,46,4,51,12,82,2,19,1,26,0,0,26,63,19,17,76,12,85,125,161,93,61,165,84,0,6,83,50,0,0,30,10,1,91,122,9,56,10,54,3,33,32,27,131,57,13,53,43,1,4,0,27,14,1,0,21,7,0,0,0,1,0,4,0,7,67,82,163,18,12,0,46,68,4,15,92,77,79,116,12,66,76,65,0,65,28,2,0,88,12,0,36,21,0,0,37,48,21,58,31,130,17,38,103,46,14,3,64,70,14,1,46,22,3,100,145,22,57,78,16,125,2,34,1,46,36,1,79,69,124,71,98,83,11,9,9,70,2,1,0,37,16,0,29,63,89,1,71,93,45,74,72,171,2,76,112,0,49,54,10,22,109,29,0,148,128,50,72,82,77,179,159,88,0,0,0,0,18,20,19,19,39,0,0,0,0,0,0,0,0,19,59,48,68,33,57,5,10,1,10,5,184,53,54,20,86,22,1,77,189,64,3,5,16,0,32,0,12,64,29,0,33,40,145,37,68,126,12,76,18,40,46,10,0,119,64,13,31,70,0,57,1,0,1,0,7,28,71,17,46,30,17,96,58,14,1,67,50,0,109,47,0,22,10,134,29,1,25,0,0,0,6,7,30,1,4,27,2,4,78,126,2,103,93,72,16,60,157,58,12,15,4,0,0,0,0,8,53,22,4,9,48,98,36,118,82,5,16,4,48,3,49,12,100,2,17,0,28,0,0,25,60,20,22,83,10,89,118,182,89,65,136,82,0,7,82,63,0,0,32,17,0,113,127,8,55,9,139,7,66,19,31,101,59,10,55,36,1,4,0,18,13,0,0,25,5,0,0,0,1,0,2,0,5,68,83,152,20,13,0,23,66,5,1,42,75,78,115,12,64,72,65,0,67,28,2,0,90,12,0,38,23,0,0,27,48,23,61,30,141,14,58,164,50,17,5,88,98,14,0,34,34,1,21,116,14,33,78,17,121,2,34,2,44,40,2,64,71,128,58,88,71,9,9,10,70,3,0,0,41,15,0,30,62,91,1,72,94,46,74,75,167,2,72,118,0,51,55,9,22,108,28,0,148,124,48,75,81,80,174,141,78,0,0,0,0,3,3,17,17,40,0,0,0,0,0,0,0,0,21,77,47,64,21,52,5,12,1,3,0,96,90,31,46,115,22,1,74,173,60,6,1,12,0,58,12,86,85,37,36,120,62,141,25,66,128,9,81,15,38,120,43,2,160,97,12,29,70,0,54,1,0,0,0,10,16,56,18,47,13,18,129,98,0,5,84,46,0,114,48,0,22,11,136,29,1,20,0,0,0,7,7,30,2,4,18,3,4,74,123,2,1,27,78,0,26,54,48,7,15,0,0,0,0,1,8,56,22,3,10,49,97,35,122,100,7,27,2,47,4,54,12,95,2,17,0,32,0,0,29,57,6,22,76,11,88,120,130,81,71,141,80,0,8,83,64,0,0,32,17,1,112,126,8,56,10,146,9,70,30,32,138,58,14,64,38,2,3,0,21,14,0,0,23,6,0,0,0,1,0,2,0,3,67,84,145,22,14,0,46,66,4,14,90,77,77,114,13,70,74,62,0,64,28,2,0,89,11,0,37,22,0,0,37,40,3,47,30,154,13,60,166,46,19,3,90,98,14,4,47,39,3,76,187,24,59,76,16,118,2,47,2,46,30,6,63,70,122,68,71,80,9,12,8,70,4,0,0,38,16,0,26,63,52,0,28,5,16,50,70,145,1,78,112,0,54,56,8,21,108,29,0,146,124,45,70,83,77,178

Foldseek 3Di:
DFEEEEQACFLLSLVQQQLLVVLPYNYAYADCPLQVVCCVPNAWEDAPVPHIDTDPNHNYHPALLPAAAGQEYEYDHELVCLVVRLVSCQNNHDFQHEYEYQYAFACSQVVNVVSHDQRYWYKYKDWDFFWGDDPRNYIYGFDATEIEMATDGHDADDVVRQVVLVVVQVSQVSSVHHYHYDHDRRLVNLLVLLVCLLQLLCCQVVVAWLQVCLVDPVSVVVSLLLSVLSQVLCVLLPHHDDPPSSVVVSVVSNVGPGGRDPNSVCVVVLHDGSLCRNQVVSQVSSVVSVGHRVSSVVSSVVVVVSNPDD/DAEEEQECFLQSLVQQQLLVVLPHNYAYAYAPLQVVCCVPNAWEDAPVPHIDTDPNHNYDPALLPEAAGQEYEYDHELPCQQVCLVSCQNRHDFQHEYEYQYAFACSQVVNVVSHPQQYWYKYKDWDFFWGDDPRRYIYGYDATEIEMETDGHDDDPVVRQVVLVVVQVSQVSSVHHYHYDHDRRLVNLLSLLPCLLQLLCCQVVVAWLQVCLVDPVSLVLSLLLSVLSQVLCVLLPHHHDDPSSVVVSVVSNPGDGGHDVSSVCVVVLHDGSCCRSQVVSCVSSVVSVRHNVSSVVSSVSVVVSSPDD/DEEEEAECFLQSVVQQQLLVVLPYHYAYEYAPQQVVCQVQNAWEDAPVPHIDTDPRHNYDPALLPEAAGQEYEYPDELVCLVVCLVSCVNRHDFQHEYEYQYAFACSQVVNVVSHDQRYWYKYKDWDFFWHDDPRRYIYGQDATEIEMETDHHDDDPVVRQVVLVVVQVSQVSSVHHYHHDHDRRLVNLLSLLQCLLQLLCCQVVVAWLQVCLVDPVSVVLSLLLSVLSQVLCVLLPHHHDDCSSVVSSVVSNVGPTGHDPSSVCVVVLHDGSCCRSQVVSQVSSVVSVRHRVSSVVSSVSVVVSSPDD

Sequence (928 aa):
QQRIGVIGTGAIGGFYGLMLAHAGHDVHFLLRSEFEAVNRAGLSLNSAVHGFRRLAPVQAYHSAQDMPPCDWLLVGAKTTGNHELAPLIRAAAAPGAKVLLLQNGLGVEERLRPLLPESLHLLGGLCFFICVHRGEPGVIEHQAYGGVNLGYHSGPADERRRREIVEEGAALFRESGLESTAMPDLEQARWQKLVWNIPYNGLSVLLKSSTAPLMANADSRSLIEAIMEEVIGAAGACGFILPEGYADQLLAATERMPDYRPSMYHDFAHGRPLELAAIYAAPLARAAAAGYRMPRVEALHQALRFLEAQPQRIGVIGTGAIGGFYGLMLAHAGHDVHFLLRSEFEAVNRAGLSLNSAVHGFRRLAPVQAYHSAQDMPPCDWLLVGAKTTGNHELAPLIRAAAAPGAKVLLLQNGLGVEERLRPLLPESLHLLGGLCFFICVHRGEPGVIEHQAYGGVNLGYHSGPADERRRREIVEEGAALFRESGLESTAMPDLEQARWQKLVWNIPYNGLSVLLKSSTAPLMANADSRSLIEAIMEEVIGAAGACGFILPEGYADQLLAATERMPDYRPSMYHDFAH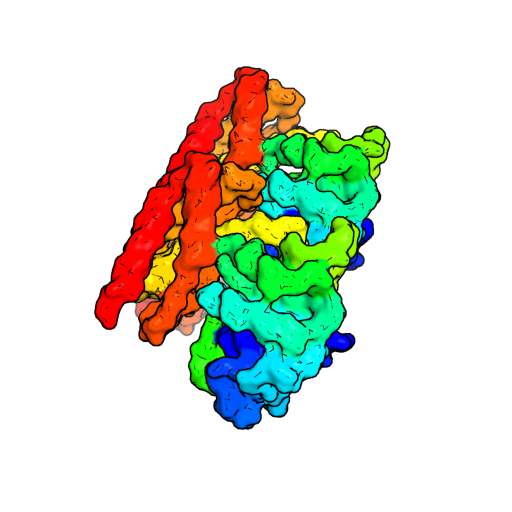GRPLELAAIYAAPLARAAAAGYRMPRVEALHQALRFLEAQPQRIGVIGTGAIGGFYGLMLAHAGHDVHFLLRSEFEAVNRAGLSLNSAVHGFRRLAPVQAYHSAQDMPPCDWLLVGAKTTGNHHELAPLIRAAAAPGAKVLLLQNGLGVEERLRPLLPESLHLLGGLCFFICVHRGEPGVIEHQAYGGVNLGYHSGPADERRRREIVEEGAALFRESGLESTAMPDLEQARWQKLVWNIPYNGLSVLLKSSTAPLMANADSRSLIEAIMEEVIGAAGACGFILPEGYADQLLAATERMPDYRPSMYHDFAHGRPLELAAIYAAPLARAAAAGYRMPRVEALHQALRFLEAQP